Protein AF-0000000085097718 (afdb_homodimer)

Structure (mmCIF, N/CA/C/O backbone):
data_AF-0000000085097718-model_v1
#
loop_
_entity.id
_entity.type
_entity.pdbx_description
1 polymer GM25385
#
loop_
_atom_site.group_PDB
_atom_site.id
_atom_site.type_symbol
_atom_site.label_atom_id
_atom_site.label_alt_id
_atom_site.label_comp_id
_atom_site.label_asym_id
_atom_site.label_entity_id
_atom_site.label_seq_id
_atom_site.pdbx_PDB_ins_code
_atom_site.Cartn_x
_atom_site.Cartn_y
_atom_site.Cartn_z
_atom_site.occupancy
_atom_site.B_iso_or_equiv
_atom_site.auth_seq_id
_atom_site.auth_comp_id
_atom_site.auth_asym_id
_atom_site.auth_atom_id
_atom_site.pdbx_PDB_model_num
ATOM 1 N N . MET A 1 1 ? 45.688 14.438 -18.547 1 25.33 1 MET A N 1
ATOM 2 C CA . MET A 1 1 ? 45.688 15.523 -17.578 1 25.33 1 MET A CA 1
ATOM 3 C C . MET A 1 1 ? 45.031 16.781 -18.172 1 25.33 1 MET A C 1
ATOM 5 O O . MET A 1 1 ? 44.281 17.469 -17.5 1 25.33 1 MET A O 1
ATOM 9 N N . LYS A 1 2 ? 45.5 17.062 -19.484 1 39.47 2 LYS A N 1
ATOM 10 C CA . LYS A 1 2 ? 45 18.234 -20.203 1 39.47 2 LYS A CA 1
ATOM 11 C C . LYS A 1 2 ? 43.531 18.078 -20.594 1 39.47 2 LYS A C 1
ATOM 13 O O . LYS A 1 2 ? 42.781 19.047 -20.578 1 39.47 2 LYS A O 1
ATOM 18 N N . PHE A 1 3 ? 43.156 16.812 -20.875 1 28.47 3 PHE A N 1
ATOM 19 C CA . PHE A 1 3 ? 41.781 16.531 -21.266 1 28.47 3 PHE A CA 1
ATOM 20 C C . PHE A 1 3 ? 40.812 16.766 -20.109 1 28.47 3 PHE A C 1
ATOM 22 O O . PHE A 1 3 ? 39.75 17.344 -20.297 1 28.47 3 PHE A O 1
ATOM 29 N N . LEU A 1 4 ? 41.188 16.359 -18.906 1 31.3 4 LEU A N 1
ATOM 30 C CA . LEU A 1 4 ? 40.344 16.609 -17.75 1 31.3 4 LEU A CA 1
ATOM 31 C C . LEU A 1 4 ? 40.312 18.094 -17.406 1 31.3 4 LEU A C 1
ATOM 33 O O . LEU A 1 4 ? 39.312 18.609 -16.922 1 31.3 4 LEU A O 1
ATOM 37 N N . SER A 1 5 ? 41.469 18.781 -17.766 1 36.19 5 SER A N 1
ATOM 38 C CA . SER A 1 5 ? 41.531 20.219 -17.5 1 36.19 5 SER A CA 1
ATOM 39 C C . SER A 1 5 ? 40.562 20.984 -18.375 1 36.19 5 SER A C 1
ATOM 41 O O . SER A 1 5 ? 39.938 21.969 -17.938 1 36.19 5 SER A O 1
ATOM 43 N N . ASP A 1 6 ? 40.406 20.672 -19.641 1 37.72 6 ASP A N 1
ATOM 44 C CA . ASP A 1 6 ? 39.531 21.391 -20.578 1 37.72 6 ASP A CA 1
ATOM 45 C C . ASP A 1 6 ? 38.062 21.172 -20.219 1 37.72 6 ASP A C 1
ATOM 47 O O . ASP A 1 6 ? 37.25 22.094 -20.375 1 37.72 6 ASP A O 1
ATOM 51 N N . ILE A 1 7 ? 37.781 20.047 -19.672 1 35.06 7 ILE A N 1
ATOM 52 C CA . ILE A 1 7 ? 36.375 19.812 -19.266 1 35.06 7 ILE A CA 1
ATOM 53 C C . ILE A 1 7 ? 36.062 20.672 -18.047 1 35.06 7 ILE A C 1
ATOM 55 O O . ILE A 1 7 ? 34.969 21.266 -17.969 1 35.06 7 ILE A O 1
ATOM 59 N N . PHE A 1 8 ? 37.062 20.922 -17.219 1 36.62 8 PHE A N 1
ATOM 60 C CA . PHE A 1 8 ? 36.844 21.734 -16.031 1 36.62 8 PHE A CA 1
ATOM 61 C C . PHE A 1 8 ? 36.781 23.219 -16.391 1 36.62 8 PHE A C 1
ATOM 63 O O . PHE A 1 8 ? 36.062 23.984 -15.781 1 36.62 8 PHE A O 1
ATOM 70 N N . ARG A 1 9 ? 37.594 23.734 -17.391 1 38.09 9 ARG A N 1
ATOM 71 C CA . ARG A 1 9 ? 37.562 25.125 -17.781 1 38.09 9 ARG A CA 1
ATOM 72 C C . ARG A 1 9 ? 36.219 25.469 -18.453 1 38.09 9 ARG A C 1
ATOM 74 O O . ARG A 1 9 ? 35.719 26.594 -18.344 1 38.09 9 ARG A O 1
ATOM 81 N N . VAL A 1 10 ? 35.656 24.531 -19.25 1 34.03 10 VAL A N 1
ATOM 82 C CA . VAL A 1 10 ? 34.375 24.812 -19.875 1 34.03 10 VAL A CA 1
ATOM 83 C C . VAL A 1 10 ? 33.281 24.906 -18.797 1 34.03 10 VAL A C 1
ATOM 85 O O . VAL A 1 10 ? 32.312 25.656 -18.938 1 34.03 10 VAL A O 1
ATOM 88 N N . ALA A 1 11 ? 33.438 24.219 -17.703 1 32.81 11 ALA A N 1
ATOM 89 C CA . ALA A 1 11 ? 32.469 24.375 -16.609 1 32.81 11 ALA A CA 1
ATOM 90 C C . ALA A 1 11 ? 32.5 25.781 -16.031 1 32.81 11 ALA A C 1
ATOM 92 O O . ALA A 1 11 ? 31.5 26.312 -15.586 1 32.81 11 ALA A O 1
ATOM 93 N N . ASP A 1 12 ? 33.719 26.484 -16.047 1 31.8 12 ASP A N 1
ATOM 94 C CA . ASP A 1 12 ? 33.75 27.859 -15.555 1 31.8 12 ASP A CA 1
ATOM 95 C C . ASP A 1 12 ? 33.094 28.812 -16.531 1 31.8 12 ASP A C 1
ATOM 97 O O . ASP A 1 12 ? 32.5 29.828 -16.125 1 31.8 12 ASP A O 1
ATOM 101 N N . LEU A 1 13 ? 33.438 28.812 -17.875 1 29.84 13 LEU A N 1
ATOM 102 C CA . LEU A 1 13 ? 32.969 29.844 -18.797 1 29.84 13 LEU A CA 1
ATOM 103 C C . LEU A 1 13 ? 31.484 29.688 -19.094 1 29.84 13 LEU A C 1
ATOM 105 O O . LEU A 1 13 ? 30.859 30.625 -19.609 1 29.84 13 LEU A O 1
ATOM 109 N N . SER A 1 14 ? 30.969 28.531 -19.422 1 27.92 14 SER A N 1
ATOM 110 C CA . SER A 1 14 ? 29.578 28.5 -19.844 1 27.92 14 SER A CA 1
ATOM 111 C C . SER A 1 14 ? 28.625 28.828 -18.688 1 27.92 14 SER A C 1
ATOM 113 O O . SER A 1 14 ? 28.406 27.984 -17.812 1 27.92 14 SER A O 1
ATOM 115 N N . GLN A 1 15 ? 28.641 30.078 -18.234 1 26.91 15 GLN A N 1
ATOM 116 C CA . GLN A 1 15 ? 27.469 30.625 -17.578 1 26.91 15 GLN A CA 1
ATOM 117 C C . GLN A 1 15 ? 26.188 30.297 -18.375 1 26.91 15 GLN A C 1
ATOM 119 O O . GLN A 1 15 ? 25.781 31.047 -19.25 1 26.91 15 GLN A O 1
ATOM 124 N N . ILE A 1 16 ? 26.047 29.188 -19.047 1 26.2 16 ILE A N 1
ATOM 125 C CA . ILE A 1 16 ? 24.734 29 -19.656 1 26.2 16 ILE A CA 1
ATOM 126 C C . ILE A 1 16 ? 23.641 29.406 -18.656 1 26.2 16 ILE A C 1
ATOM 128 O O . ILE A 1 16 ? 23.469 28.766 -17.625 1 26.2 16 ILE A O 1
ATOM 132 N N . ASP A 1 17 ? 23.266 30.672 -18.609 1 25.14 17 ASP A N 1
ATOM 133 C CA . ASP A 1 17 ? 22.219 31.438 -17.953 1 25.14 17 ASP A CA 1
ATOM 134 C C . ASP A 1 17 ? 20.875 30.703 -18.047 1 25.14 17 ASP A C 1
ATOM 136 O O . ASP A 1 17 ? 20 30.891 -17.188 1 25.14 17 ASP A O 1
ATOM 140 N N . GLY A 1 18 ? 20.547 30.172 -19.359 1 25.64 18 GLY A N 1
ATOM 141 C CA . GLY A 1 18 ? 19.172 29.797 -19.594 1 25.64 18 GLY A CA 1
ATOM 142 C C . GLY A 1 18 ? 18.719 28.625 -18.719 1 25.64 18 GLY A C 1
ATOM 143 O O . GLY A 1 18 ? 17.531 28.422 -18.516 1 25.64 18 GLY A O 1
ATOM 144 N N . VAL A 1 19 ? 19.578 27.625 -18.609 1 25.95 19 VAL A N 1
ATOM 145 C CA . VAL A 1 19 ? 19.078 26.516 -17.812 1 25.95 19 VAL A CA 1
ATOM 146 C C . VAL A 1 19 ? 19.094 26.891 -16.328 1 25.95 19 VAL A C 1
ATOM 148 O O . VAL A 1 19 ? 18.859 26.047 -15.461 1 25.95 19 VAL A O 1
ATOM 151 N N . ARG A 1 20 ? 19.688 28.016 -15.922 1 29.84 20 ARG A N 1
ATOM 152 C CA . ARG A 1 20 ? 19.781 28.453 -14.531 1 29.84 20 ARG A CA 1
ATOM 153 C C . ARG A 1 20 ? 18.406 28.516 -13.883 1 29.84 20 ARG A C 1
ATOM 155 O O . ARG A 1 20 ? 18.25 28.188 -12.703 1 29.84 20 ARG A O 1
ATOM 162 N N . GLN A 1 21 ? 17.531 29.312 -14.625 1 27.55 21 GLN A N 1
ATOM 163 C CA . GLN A 1 21 ? 16.328 29.781 -13.961 1 27.55 21 GLN A CA 1
ATOM 164 C C . GLN A 1 21 ? 15.352 28.641 -13.711 1 27.55 21 GLN A C 1
ATOM 166 O O . GLN A 1 21 ? 14.328 28.812 -13.055 1 27.55 21 GLN A O 1
ATOM 171 N N . ALA A 1 22 ? 15.422 27.734 -14.625 1 25.94 22 ALA A N 1
ATOM 172 C CA . ALA A 1 22 ? 14.312 26.812 -14.406 1 25.94 22 ALA A CA 1
ATOM 173 C C . ALA A 1 22 ? 14.602 25.875 -13.227 1 25.94 22 ALA A C 1
ATOM 175 O O . ALA A 1 22 ? 15.125 24.781 -13.414 1 25.94 22 ALA A O 1
ATOM 176 N N . TRP A 1 23 ? 15.336 26.359 -12.266 1 26.67 23 TRP A N 1
ATOM 177 C CA . TRP A 1 23 ? 15.477 25.531 -11.078 1 26.67 23 TRP A CA 1
ATOM 178 C C . TRP A 1 23 ? 14.156 24.859 -10.719 1 26.67 23 TRP A C 1
ATOM 180 O O . TRP A 1 23 ? 13.109 25.516 -10.703 1 26.67 23 TRP A O 1
ATOM 190 N N . PRO A 1 24 ? 14.156 23.562 -10.984 1 29.48 24 PRO A N 1
ATOM 191 C CA . PRO A 1 24 ? 12.859 22.906 -10.82 1 29.48 24 PRO A CA 1
ATOM 192 C C . PRO A 1 24 ? 12.172 23.281 -9.508 1 29.48 24 PRO A C 1
ATOM 194 O O . PRO A 1 24 ? 12.734 23.078 -8.43 1 29.48 24 PRO A O 1
ATOM 197 N N . SER A 1 25 ? 11.594 24.469 -9.461 1 29.25 25 SER A N 1
ATOM 198 C CA . SER A 1 25 ? 10.711 24.875 -8.375 1 29.25 25 SER A CA 1
ATOM 199 C C . SER A 1 25 ? 10.039 23.672 -7.727 1 29.25 25 SER A C 1
ATOM 201 O O . SER A 1 25 ? 9.492 23.766 -6.625 1 29.25 25 SER A O 1
ATOM 203 N N . SER A 1 26 ? 10.016 22.594 -8.516 1 30.31 26 SER A N 1
ATOM 204 C CA . SER A 1 26 ? 9.078 21.547 -8.148 1 30.31 26 SER A CA 1
ATOM 205 C C . SER A 1 26 ? 9.57 20.766 -6.93 1 30.31 26 SER A C 1
ATOM 207 O O . SER A 1 26 ? 8.773 20.109 -6.238 1 30.31 26 SER A O 1
ATOM 209 N N . HIS A 1 27 ? 10.93 20.562 -6.793 1 29.7 27 HIS A N 1
ATOM 210 C CA . HIS A 1 27 ? 11.359 19.625 -5.77 1 29.7 27 HIS A CA 1
ATOM 211 C C . HIS A 1 27 ? 11.484 20.297 -4.406 1 29.7 27 HIS A C 1
ATOM 213 O O . HIS A 1 27 ? 12.008 19.703 -3.463 1 29.7 27 HIS A O 1
ATOM 219 N N . GLN A 1 28 ? 11.328 21.562 -4.359 1 31 28 GLN A N 1
ATOM 220 C CA . GLN A 1 28 ? 11.398 22.188 -3.045 1 31 28 GLN A CA 1
ATOM 221 C C . GLN A 1 28 ? 10.562 21.438 -2.023 1 31 28 GLN A C 1
ATOM 223 O O . GLN A 1 28 ? 10.828 21.484 -0.822 1 31 28 GLN A O 1
ATOM 228 N N . SER A 1 29 ? 9.477 20.828 -2.592 1 34.56 29 SER A N 1
ATOM 229 C CA . SER A 1 29 ? 8.43 20.344 -1.701 1 34.56 29 SER A CA 1
ATOM 230 C C . SER A 1 29 ? 8.773 18.953 -1.164 1 34.56 29 SER A C 1
ATOM 232 O O . SER A 1 29 ? 7.992 18.359 -0.422 1 34.56 29 SER A O 1
ATOM 234 N N . SER A 1 30 ? 9.938 18.5 -1.529 1 34.66 30 SER A N 1
ATOM 235 C CA . SER A 1 30 ? 10.188 17.109 -1.167 1 34.66 30 SER A CA 1
ATOM 236 C C . SER A 1 30 ? 10.562 16.969 0.308 1 34.66 30 SER A C 1
ATOM 238 O O . SER A 1 30 ? 10.797 15.867 0.799 1 34.66 30 SER A O 1
ATOM 240 N N . ILE A 1 31 ? 11.109 18.047 0.941 1 36 31 ILE A N 1
ATOM 241 C CA . ILE A 1 31 ? 11.531 17.891 2.33 1 36 31 ILE A CA 1
ATOM 242 C C . ILE A 1 31 ? 10.297 17.766 3.229 1 36 31 ILE A C 1
ATOM 244 O O . ILE A 1 31 ? 9.398 18.609 3.176 1 36 31 ILE A O 1
ATOM 248 N N . PRO A 1 32 ? 10.297 16.781 3.842 1 39.44 32 PRO A N 1
ATOM 249 C CA . PRO A 1 32 ? 9.195 16.719 4.805 1 39.44 32 PRO A CA 1
ATOM 250 C C . PRO A 1 32 ? 9.094 17.984 5.668 1 39.44 32 PRO A C 1
ATOM 252 O O . PRO A 1 32 ? 10.117 18.547 6.055 1 39.44 32 PRO A O 1
ATOM 255 N N . ARG A 1 33 ? 8.047 18.719 5.691 1 38.16 33 ARG A N 1
ATOM 256 C CA . ARG A 1 33 ? 7.793 20.016 6.301 1 38.16 33 ARG A CA 1
ATOM 257 C C . ARG A 1 33 ? 8.391 20.094 7.703 1 38.16 33 ARG A C 1
ATOM 259 O O . ARG A 1 33 ? 8.719 21.188 8.188 1 38.16 33 ARG A O 1
ATOM 266 N N . ARG A 1 34 ? 8.516 18.969 8.336 1 36.47 34 ARG A N 1
ATOM 267 C CA . ARG A 1 34 ? 9.039 19.047 9.695 1 36.47 34 ARG A CA 1
ATOM 268 C C . ARG A 1 34 ? 10.5 19.469 9.695 1 36.47 34 ARG A C 1
ATOM 270 O O . ARG A 1 34 ? 11.047 19.859 10.727 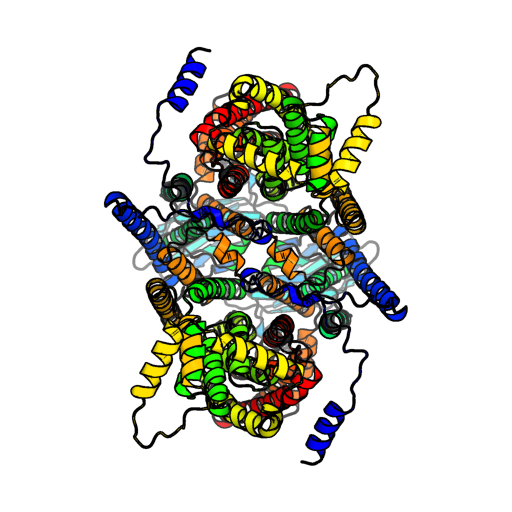1 36.47 34 ARG A O 1
ATOM 277 N N . LEU A 1 35 ? 11.102 19.109 8.633 1 37.56 35 LEU A N 1
ATOM 278 C CA . LEU A 1 35 ? 12.523 19.422 8.648 1 37.56 35 LEU A CA 1
ATOM 279 C C . LEU A 1 35 ? 12.773 20.844 8.125 1 37.56 35 LEU A C 1
ATOM 281 O O . LEU A 1 35 ? 13.922 21.25 7.977 1 37.56 35 LEU A O 1
ATOM 285 N N . ARG A 1 36 ? 11.664 21.516 7.785 1 40.03 36 ARG A N 1
ATOM 286 C CA . ARG A 1 36 ? 11.852 22.906 7.391 1 40.03 36 ARG A CA 1
ATOM 287 C C . ARG A 1 36 ? 12.023 23.812 8.617 1 40.03 36 ARG A C 1
ATOM 289 O O . ARG A 1 36 ? 11.273 23.688 9.586 1 40.03 36 ARG A O 1
ATOM 296 N N . MET A 1 37 ? 13.156 24.297 8.906 1 33.91 37 MET A N 1
ATOM 297 C CA . MET A 1 37 ? 13.414 25.219 10.008 1 33.91 37 MET A CA 1
ATOM 298 C C . MET A 1 37 ? 12.375 26.328 10.047 1 33.91 37 MET A C 1
ATOM 300 O O . MET A 1 37 ? 12.031 26.906 9.008 1 33.91 37 MET A O 1
ATOM 304 N N . PRO A 1 38 ? 11.594 26.406 11.18 1 34.44 38 PRO A N 1
ATOM 305 C CA . PRO A 1 38 ? 10.531 27.406 11.328 1 34.44 38 PRO A CA 1
ATOM 306 C C . PRO A 1 38 ? 10.93 28.781 10.812 1 34.44 38 PRO A C 1
ATOM 308 O O . PRO A 1 38 ? 10.086 29.547 10.328 1 34.44 38 PRO A O 1
ATOM 311 N N . GLU A 1 39 ? 12.102 29.359 11.328 1 35.09 39 GLU A N 1
ATOM 312 C CA . GLU A 1 39 ? 12.406 30.797 11.344 1 35.09 39 GLU A CA 1
ATOM 313 C C . GLU A 1 39 ? 12.758 31.297 9.953 1 35.09 39 GLU A C 1
ATOM 315 O O . GLU A 1 39 ? 13.133 32.469 9.781 1 35.09 39 GLU A O 1
ATOM 320 N N . GLN A 1 40 ? 13.242 30.469 9.141 1 33.09 40 GLN A N 1
ATOM 321 C CA . GLN A 1 40 ? 13.766 31.266 8.023 1 33.09 40 GLN A CA 1
ATOM 322 C C . GLN A 1 40 ? 12.633 31.844 7.188 1 33.09 40 GLN A C 1
ATOM 324 O O . GLN A 1 40 ? 11.688 31.141 6.828 1 33.09 40 GLN A O 1
ATOM 329 N N . PRO A 1 41 ? 12.461 33.188 7.312 1 32.22 41 PRO A N 1
ATOM 330 C CA . PRO A 1 41 ? 11.547 33.875 6.387 1 32.22 41 PRO A CA 1
ATOM 331 C C . PRO A 1 41 ? 11.492 33.188 5.016 1 32.22 41 PRO A C 1
ATOM 333 O O . PRO A 1 41 ? 12.484 32.594 4.578 1 32.22 41 PRO A O 1
ATOM 336 N N . GLU A 1 42 ? 10.406 32.594 4.727 1 35.22 42 GLU A N 1
ATOM 337 C CA . GLU A 1 42 ? 10.312 32.188 3.334 1 35.22 42 GLU A CA 1
ATOM 338 C C . GLU A 1 42 ? 11.156 33.094 2.432 1 35.22 42 GLU A C 1
ATOM 340 O O . GLU A 1 42 ? 11.062 34.312 2.504 1 35.22 42 GLU A O 1
ATOM 345 N N . PRO A 1 43 ? 12.375 32.75 2.184 1 30.56 43 PRO A N 1
ATOM 346 C CA . PRO A 1 43 ? 12.984 33.719 1.267 1 30.56 43 PRO A CA 1
ATOM 347 C C . PRO A 1 43 ? 11.977 34.312 0.29 1 30.56 43 PRO A C 1
ATOM 349 O O . PRO A 1 43 ? 11.117 33.594 -0.23 1 30.56 43 PRO A O 1
ATOM 352 N N . ASN A 1 44 ? 11.492 35.562 0.639 1 28.94 44 ASN A N 1
ATOM 353 C CA . ASN A 1 44 ? 10.844 36.344 -0.396 1 28.94 44 ASN A CA 1
ATOM 354 C C . ASN A 1 44 ? 11.445 36.094 -1.771 1 28.94 44 ASN A C 1
ATOM 356 O O . ASN A 1 44 ? 12.422 36.75 -2.158 1 28.94 44 ASN A O 1
ATOM 360 N N . TYR A 1 45 ? 11.672 34.875 -2.08 1 30.39 45 TYR A N 1
ATOM 361 C CA . TYR A 1 45 ? 12.062 34.844 -3.486 1 30.39 45 TYR A CA 1
ATOM 362 C C . TYR A 1 45 ? 11.25 35.875 -4.297 1 30.39 45 TYR A C 1
ATOM 364 O O . TYR A 1 45 ? 10.016 35.875 -4.23 1 30.39 45 TYR A O 1
ATOM 372 N N . LEU A 1 46 ? 11.711 37.062 -4.375 1 29.33 46 LEU A N 1
ATOM 373 C CA . LEU A 1 46 ? 11.266 37.969 -5.434 1 29.33 46 LEU A CA 1
ATOM 374 C C . LEU A 1 46 ? 10.75 37.188 -6.637 1 29.33 46 LEU A C 1
ATOM 376 O O . LEU A 1 46 ? 11.477 36.344 -7.195 1 29.33 46 LEU A O 1
ATOM 380 N N . ASP A 1 47 ? 9.547 36.75 -6.625 1 32.84 47 ASP A N 1
ATOM 381 C CA . ASP A 1 47 ? 8.914 36.438 -7.898 1 32.84 47 ASP A CA 1
ATOM 382 C C . ASP A 1 47 ? 9.555 37.219 -9.047 1 32.84 47 ASP A C 1
ATOM 384 O O . ASP A 1 47 ? 9.32 38.406 -9.18 1 32.84 47 ASP A O 1
ATOM 388 N N . GLU A 1 48 ? 10.836 37.156 -9.219 1 33.09 48 GLU A N 1
ATOM 389 C CA . GLU A 1 48 ? 11.133 37.781 -10.5 1 33.09 48 GLU A CA 1
ATOM 390 C C . GLU A 1 48 ? 9.984 37.594 -11.492 1 33.09 48 GLU A C 1
ATOM 392 O O . GLU A 1 48 ? 9.383 36.5 -11.547 1 33.09 48 GLU A O 1
ATOM 397 N N . PRO A 1 49 ? 9.328 38.594 -11.805 1 36.75 49 PRO A N 1
ATOM 398 C CA . PRO A 1 49 ? 8.305 38.438 -12.844 1 36.75 49 PRO A CA 1
ATOM 399 C C . PRO A 1 49 ? 8.664 37.375 -13.883 1 36.75 49 PRO A C 1
ATOM 401 O O . PRO A 1 49 ? 9.773 37.406 -14.43 1 36.75 49 PRO A O 1
ATOM 404 N N . GLU A 1 50 ? 8.344 36.125 -13.641 1 43.31 50 GLU A N 1
ATOM 405 C CA . GLU A 1 50 ? 8.492 35.156 -14.734 1 43.31 50 GLU A CA 1
ATOM 406 C C . GLU A 1 50 ? 8.312 35.844 -16.094 1 43.31 50 GLU A C 1
ATOM 408 O O . GLU A 1 50 ? 7.219 36.312 -16.406 1 43.31 50 GLU A O 1
ATOM 413 N N . THR A 1 51 ? 9.141 36.656 -16.469 1 44.5 51 THR A N 1
ATOM 414 C CA . THR A 1 51 ? 9.016 37.031 -17.875 1 44.5 51 THR A CA 1
ATOM 415 C C . THR A 1 51 ? 8.469 35.844 -18.672 1 44.5 51 THR A C 1
ATOM 417 O O . THR A 1 51 ? 9.047 34.75 -18.672 1 44.5 51 THR A O 1
ATOM 420 N N . ILE A 1 52 ? 7.23 35.781 -18.75 1 52.81 52 ILE A N 1
ATOM 421 C CA . ILE A 1 52 ? 6.547 34.812 -19.609 1 52.81 52 ILE A CA 1
ATOM 422 C C . ILE A 1 52 ? 7.27 34.719 -20.953 1 52.81 52 ILE A C 1
ATOM 424 O O . ILE A 1 52 ? 7.188 35.656 -21.766 1 52.81 52 ILE A O 1
ATOM 428 N N . SER A 1 53 ? 8.516 34.219 -20.875 1 66.75 53 SER A N 1
ATOM 429 C CA . SER A 1 53 ? 9.07 33.938 -22.203 1 66.75 53 SER A CA 1
ATOM 430 C C . SER A 1 53 ? 8.156 33 -23 1 66.75 53 SER A C 1
ATOM 432 O O . SER A 1 53 ? 7.562 32.062 -22.438 1 66.75 53 SER A O 1
ATOM 434 N N . VAL A 1 54 ? 7.543 33.469 -24.062 1 70.19 54 VAL A N 1
ATOM 435 C CA . VAL A 1 54 ? 6.711 32.75 -25.016 1 70.19 54 VAL A CA 1
ATOM 436 C C . VAL A 1 54 ? 7.195 31.312 -25.156 1 70.19 54 VAL A C 1
ATOM 438 O O . VAL A 1 54 ? 6.391 30.375 -25.234 1 70.19 54 VAL A O 1
ATOM 441 N N . GLY A 1 55 ? 8.516 31.203 -25.078 1 69.44 55 GLY A N 1
ATOM 442 C CA . GLY A 1 55 ? 9.062 29.859 -25.172 1 69.44 55 GLY A CA 1
ATOM 443 C C . GLY A 1 55 ? 8.711 28.969 -24 1 69.44 55 GLY A C 1
ATOM 444 O O . GLY A 1 55 ? 8.352 27.812 -24.172 1 69.44 55 GLY A O 1
ATOM 445 N N . ARG A 1 56 ? 8.758 29.516 -22.844 1 76.56 56 ARG A N 1
ATOM 446 C CA . ARG A 1 56 ? 8.414 28.75 -21.641 1 76.56 56 ARG A CA 1
ATOM 447 C C . ARG A 1 56 ? 6.926 28.422 -21.625 1 76.56 56 ARG A C 1
ATOM 449 O O . ARG A 1 56 ? 6.535 27.328 -21.188 1 76.56 56 ARG A O 1
ATOM 456 N N . PHE A 1 57 ? 6.199 29.312 -22.078 1 78.69 57 PHE A N 1
ATOM 457 C CA . PHE A 1 57 ? 4.762 29.094 -22.125 1 78.69 57 PHE A CA 1
ATOM 458 C C . PHE A 1 57 ? 4.414 27.984 -23.109 1 78.69 57 PHE A C 1
ATOM 460 O O . PHE A 1 57 ? 3.611 27.094 -22.812 1 78.69 57 PHE A O 1
ATOM 467 N N . ILE A 1 58 ? 5.086 28.016 -24.312 1 80.12 58 ILE A N 1
ATOM 468 C CA . ILE A 1 58 ? 4.852 26.984 -25.312 1 80.12 58 ILE A CA 1
ATOM 469 C C . ILE A 1 58 ? 5.301 25.625 -24.797 1 80.12 58 ILE A C 1
ATOM 471 O O . ILE A 1 58 ? 4.609 24.625 -24.984 1 80.12 58 ILE A O 1
ATOM 475 N N . PHE A 1 59 ? 6.348 25.609 -24.078 1 81.81 59 PHE A N 1
ATOM 476 C CA . PHE A 1 59 ? 6.844 24.359 -23.516 1 81.81 59 PHE A CA 1
ATOM 477 C C . PHE A 1 59 ? 5.875 23.812 -22.484 1 81.81 59 PHE A C 1
ATOM 479 O O . PHE A 1 59 ? 5.648 22.594 -22.422 1 81.81 59 PHE A O 1
ATOM 486 N N . LYS A 1 60 ? 5.344 24.688 -21.797 1 82.25 60 LYS A N 1
ATOM 487 C CA . LYS A 1 60 ? 4.375 24.266 -20.781 1 82.25 60 LYS A CA 1
ATOM 488 C C . LYS A 1 60 ? 3.129 23.688 -21.438 1 82.25 60 LYS A C 1
ATOM 490 O O . LYS A 1 60 ? 2.598 22.672 -20.969 1 82.25 60 LYS A O 1
ATOM 495 N N . ILE A 1 61 ? 2.732 24.25 -22.5 1 85 61 ILE A N 1
ATOM 496 C CA . ILE A 1 61 ? 1.539 23.766 -23.188 1 85 61 ILE A CA 1
ATOM 497 C C . ILE A 1 61 ? 1.826 22.422 -23.844 1 85 61 ILE A C 1
ATOM 499 O O . ILE A 1 61 ? 0.99 21.516 -23.812 1 85 61 ILE A O 1
ATOM 503 N N . ILE A 1 62 ? 2.984 22.344 -24.328 1 85.75 62 ILE A N 1
ATOM 504 C CA . ILE A 1 62 ? 3.365 21.094 -24.984 1 85.75 62 ILE A CA 1
ATOM 505 C C . ILE A 1 62 ? 3.488 19.984 -23.938 1 85.75 62 ILE A C 1
ATOM 507 O O . ILE A 1 62 ? 3.061 18.844 -24.172 1 85.75 62 ILE A O 1
ATOM 511 N N . LYS A 1 63 ? 4.039 20.359 -22.891 1 87.69 63 LYS A N 1
ATOM 512 C CA . LYS A 1 63 ? 4.199 19.391 -21.812 1 87.69 63 LYS A CA 1
ATOM 513 C C . LYS A 1 63 ? 2.848 18.875 -21.328 1 87.69 63 LYS A C 1
ATOM 515 O O . LYS A 1 63 ? 2.641 17.656 -21.234 1 87.69 63 LYS A O 1
ATOM 520 N N . ILE A 1 64 ? 1.971 19.75 -21.078 1 89.69 64 ILE A N 1
ATOM 521 C CA . ILE A 1 64 ? 0.647 19.375 -20.578 1 89.69 64 ILE A CA 1
ATOM 522 C C . ILE A 1 64 ? -0.108 18.609 -21.672 1 89.69 64 ILE A C 1
ATOM 524 O O . ILE A 1 64 ? -0.786 17.625 -21.391 1 89.69 64 ILE A O 1
ATOM 528 N N . GLY A 1 65 ? 0.055 19.062 -22.875 1 91 65 GLY A N 1
ATOM 529 C CA . GLY A 1 65 ? -0.582 18.375 -23.984 1 91 65 GLY A CA 1
ATOM 530 C C . GLY A 1 65 ? -0.104 16.953 -24.172 1 91 65 GLY A C 1
ATOM 531 O O . GLY A 1 65 ? -0.908 16.047 -24.406 1 91 65 GLY A O 1
ATOM 532 N N . ALA A 1 66 ? 1.153 16.781 -24.031 1 91.19 66 ALA A N 1
ATOM 533 C CA . ALA A 1 66 ? 1.722 15.445 -24.172 1 91.19 66 ALA A CA 1
ATOM 534 C C . ALA A 1 66 ? 1.233 14.523 -23.062 1 91.19 66 ALA A C 1
ATOM 536 O O . ALA A 1 66 ? 0.891 13.367 -23.312 1 91.19 66 ALA A O 1
ATOM 537 N N . LEU A 1 67 ? 1.227 14.984 -21.859 1 93.75 67 LEU A N 1
ATOM 538 C CA . LEU A 1 67 ? 0.771 14.188 -20.719 1 93.75 67 LEU A CA 1
ATOM 539 C C . LEU A 1 67 ? -0.714 13.859 -20.844 1 93.75 67 LEU A C 1
ATOM 541 O O . LEU A 1 67 ? -1.142 12.75 -20.516 1 93.75 67 LEU A O 1
ATOM 545 N N . LEU A 1 68 ? -1.476 14.844 -21.344 1 95.19 68 LEU A N 1
ATOM 546 C CA . LEU A 1 68 ? -2.906 14.625 -21.516 1 95.19 68 LEU A CA 1
ATOM 547 C C . LEU A 1 68 ? -3.168 13.609 -22.625 1 95.19 68 LEU A C 1
ATOM 549 O O . LEU A 1 68 ? -4.133 12.844 -22.562 1 95.19 68 LEU A O 1
ATOM 553 N N . LEU A 1 69 ? -2.334 13.625 -23.609 1 95.56 69 LEU A N 1
ATOM 554 C CA . LEU A 1 69 ? -2.482 12.656 -24.688 1 95.56 69 LEU A CA 1
ATOM 555 C C . LEU A 1 69 ? -2.215 11.242 -24.188 1 95.56 69 LEU A C 1
ATOM 557 O O . LEU A 1 69 ? -2.932 10.305 -24.547 1 95.56 69 LEU A O 1
ATOM 561 N N . ILE A 1 70 ? -1.181 11.078 -23.391 1 95.69 70 ILE A N 1
ATOM 562 C CA . ILE A 1 70 ? -0.877 9.781 -22.797 1 95.69 70 ILE A CA 1
ATOM 563 C C . ILE A 1 70 ? -2.029 9.344 -21.891 1 95.69 70 ILE A C 1
ATOM 565 O O . ILE A 1 70 ? -2.486 8.203 -21.969 1 95.69 70 ILE A O 1
ATOM 569 N N . TRP A 1 71 ? -2.5 10.281 -21.109 1 96.69 71 TRP A N 1
ATOM 570 C CA . TRP A 1 71 ? -3.613 10.016 -20.203 1 96.69 71 TRP A CA 1
ATOM 571 C C . TRP A 1 71 ? -4.863 9.609 -20.969 1 96.69 71 TRP A C 1
ATOM 573 O O . TRP A 1 71 ? -5.566 8.68 -20.578 1 96.69 71 TRP A O 1
ATOM 583 N N . ALA A 1 72 ? -5.148 10.344 -22.047 1 97.19 72 ALA A N 1
ATOM 584 C CA . ALA A 1 72 ? -6.324 10.047 -22.859 1 97.19 72 ALA A CA 1
ATOM 585 C C . ALA A 1 72 ? -6.23 8.656 -23.484 1 97.19 72 ALA A C 1
ATOM 587 O O . ALA A 1 72 ? -7.234 7.941 -23.562 1 97.19 72 ALA A O 1
ATOM 588 N N . PHE A 1 73 ? -5.082 8.281 -23.906 1 96.69 73 PHE A N 1
ATOM 589 C CA . PHE A 1 73 ? -4.871 6.973 -24.5 1 96.69 73 PHE A CA 1
ATOM 590 C C . PHE A 1 73 ? -5.195 5.863 -23.516 1 96.69 73 PHE A C 1
ATOM 592 O O . PHE A 1 73 ? -6.031 5 -23.797 1 96.69 73 PHE A O 1
ATOM 599 N N . PHE A 1 74 ? -4.52 5.871 -22.297 1 96.19 74 PHE A N 1
ATOM 600 C CA . PHE A 1 74 ? -4.73 4.734 -21.406 1 96.19 74 PHE A CA 1
ATOM 601 C C . PHE A 1 74 ? -6.109 4.797 -20.766 1 96.19 74 PHE A C 1
ATOM 603 O O . PHE A 1 74 ? -6.668 3.766 -20.391 1 96.19 74 PHE A O 1
ATOM 610 N N . THR A 1 75 ? -6.68 5.984 -20.578 1 95.75 75 THR A N 1
ATOM 611 C CA . THR A 1 75 ? -8.031 6.078 -20.031 1 95.75 75 THR A CA 1
ATOM 612 C C . THR A 1 75 ? -9.047 5.5 -21 1 95.75 75 THR A C 1
ATOM 614 O O . THR A 1 75 ? -9.938 4.746 -20.609 1 95.75 75 THR A O 1
ATOM 617 N N . TYR A 1 76 ? -8.891 5.82 -22.234 1 95.5 76 TYR A N 1
ATOM 618 C CA . TYR A 1 76 ? -9.812 5.309 -23.25 1 95.5 76 TYR A CA 1
ATOM 619 C C . TYR A 1 76 ? -9.766 3.785 -23.312 1 95.5 76 TYR A C 1
ATOM 621 O O . TYR A 1 76 ? -10.812 3.129 -23.297 1 95.5 76 TYR A O 1
ATOM 629 N N . ILE A 1 77 ? -8.648 3.184 -23.297 1 95.12 77 ILE A N 1
ATOM 630 C CA . ILE A 1 77 ? -8.469 1.742 -23.438 1 95.12 77 ILE A CA 1
ATOM 631 C C . ILE A 1 77 ? -8.969 1.033 -22.188 1 95.12 77 ILE A C 1
ATOM 633 O O . ILE A 1 77 ? -9.688 0.032 -22.281 1 95.12 77 ILE A O 1
ATOM 637 N N . LEU A 1 78 ? -8.641 1.507 -21.016 1 94.25 78 LEU A N 1
ATOM 638 C CA . LEU A 1 78 ? -8.93 0.82 -19.766 1 94.25 78 LEU A CA 1
ATOM 639 C C . LEU A 1 78 ? -10.406 0.956 -19.406 1 94.25 78 LEU A C 1
ATOM 641 O O . LEU A 1 78 ? -10.977 0.077 -18.75 1 94.25 78 LEU A O 1
ATOM 645 N N . VAL A 1 79 ? -11.055 2.076 -19.812 1 92.19 79 VAL A N 1
ATOM 646 C CA . VAL A 1 79 ? -12.477 2.277 -19.516 1 92.19 79 VAL A CA 1
ATOM 647 C C . VAL A 1 79 ? -13.32 1.441 -20.484 1 92.19 79 VAL A C 1
ATOM 649 O O . VAL A 1 79 ? -14.359 0.911 -20.094 1 92.19 79 VAL A O 1
ATOM 652 N N . ARG A 1 80 ? -12.844 1.229 -21.625 1 90.81 80 ARG A N 1
ATOM 653 C CA . ARG A 1 80 ? -13.617 0.56 -22.672 1 90.81 80 ARG A CA 1
ATOM 654 C C . ARG A 1 80 ? -13.523 -0.956 -22.531 1 90.81 80 ARG A C 1
ATOM 656 O O . ARG A 1 80 ? -14.492 -1.67 -22.812 1 90.81 80 ARG A O 1
ATOM 663 N N . ASN A 1 81 ? -12.391 -1.477 -22.078 1 89.94 81 ASN A N 1
ATOM 664 C CA . ASN A 1 81 ? -12.156 -2.914 -22.125 1 89.94 81 ASN A CA 1
ATOM 665 C C . ASN A 1 81 ? -12.188 -3.525 -20.719 1 89.94 81 ASN A C 1
ATOM 667 O O . ASN A 1 81 ? -11.523 -3.029 -19.812 1 89.94 81 ASN A O 1
ATOM 671 N N . ALA A 1 82 ? -12.961 -4.598 -20.594 1 86.81 82 ALA A N 1
ATOM 672 C CA . ALA A 1 82 ? -13.008 -5.348 -19.344 1 86.81 82 ALA A CA 1
ATOM 673 C C . ALA A 1 82 ? -12.227 -6.652 -19.453 1 86.81 82 ALA A C 1
ATOM 675 O O . ALA A 1 82 ? -11.844 -7.062 -20.547 1 86.81 82 ALA A O 1
ATOM 676 N N . THR A 1 83 ? -11.914 -7.191 -18.359 1 87.25 83 THR A N 1
ATOM 677 C CA . THR A 1 83 ? -11.219 -8.469 -18.312 1 87.25 83 THR A CA 1
ATOM 678 C C . THR A 1 83 ? -12.148 -9.609 -18.734 1 87.25 83 THR A C 1
ATOM 680 O O . THR A 1 83 ? -13.297 -9.672 -18.297 1 87.25 83 THR A O 1
ATOM 683 N N . THR A 1 84 ? -11.594 -10.453 -19.609 1 83.62 84 THR A N 1
ATOM 684 C CA . THR A 1 84 ? -12.305 -11.672 -19.984 1 83.62 84 THR A CA 1
ATOM 685 C C . THR A 1 84 ? -11.703 -12.883 -19.281 1 83.62 84 THR A C 1
ATOM 687 O O . THR A 1 84 ? -10.5 -13.133 -19.391 1 83.62 84 THR A O 1
ATOM 690 N N . PRO A 1 85 ? -12.461 -13.562 -18.594 1 82.31 85 PRO A N 1
ATOM 691 C CA . PRO A 1 85 ? -11.906 -14.711 -17.875 1 82.31 85 PRO A CA 1
ATOM 692 C C . PRO A 1 85 ? -11.391 -15.797 -18.812 1 82.31 85 PRO A C 1
ATOM 694 O O . PRO A 1 85 ? -11.984 -16.047 -19.875 1 82.31 85 PRO A O 1
ATOM 697 N N . ASP A 1 86 ? -10.336 -16.375 -18.406 1 84.94 86 ASP A N 1
ATOM 698 C CA . ASP A 1 86 ? -9.805 -17.5 -19.156 1 84.94 86 ASP A CA 1
ATOM 699 C C . ASP A 1 86 ? -10.641 -18.766 -18.922 1 84.94 86 ASP A C 1
ATOM 701 O O . ASP A 1 86 ? -11.281 -18.891 -17.875 1 84.94 86 ASP A O 1
ATOM 705 N N . LEU A 1 87 ? -10.609 -19.609 -19.953 1 85.06 87 LEU A N 1
ATOM 706 C CA . LEU A 1 87 ? -11.312 -20.875 -19.812 1 85.06 87 LEU A CA 1
ATOM 707 C C . LEU A 1 87 ? -10.398 -21.953 -19.25 1 85.06 87 LEU A C 1
ATOM 709 O O . LEU A 1 87 ? -9.352 -22.25 -19.828 1 85.06 87 LEU A O 1
ATOM 713 N N . THR A 1 88 ? -10.703 -22.391 -18.094 1 86.31 88 THR A N 1
ATOM 714 C CA . THR A 1 88 ? -9.906 -23.438 -17.453 1 86.31 88 THR A CA 1
ATOM 715 C C . THR A 1 88 ? -10.68 -24.75 -17.391 1 86.31 88 THR A C 1
ATOM 717 O O . THR A 1 88 ? -11.859 -24.766 -17.047 1 86.31 88 THR A O 1
ATOM 720 N N . SER A 1 89 ? -10.062 -25.859 -17.875 1 86.38 89 SER A N 1
ATOM 721 C CA . SER A 1 89 ? -10.664 -27.188 -17.828 1 86.38 89 SER A CA 1
ATOM 722 C C . SER A 1 89 ? -9.609 -28.266 -17.656 1 86.38 89 SER A C 1
ATOM 724 O O . SER A 1 89 ? -8.43 -28.047 -17.953 1 86.38 89 SER A O 1
ATOM 726 N N . VAL A 1 90 ? -10.031 -29.281 -17.047 1 87.19 90 VAL A N 1
ATOM 727 C CA . VAL A 1 90 ? -9.164 -30.453 -16.969 1 87.19 90 VAL A CA 1
ATOM 728 C C . VAL A 1 90 ? -9.484 -31.406 -18.141 1 87.19 90 VAL A C 1
ATOM 730 O O . VAL A 1 90 ? -10.641 -31.75 -18.359 1 87.19 90 VAL A O 1
ATOM 733 N N . VAL A 1 91 ? -8.43 -31.766 -18.875 1 86.75 91 VAL A N 1
ATOM 734 C CA . VAL A 1 91 ? -8.625 -32.625 -20.031 1 86.75 91 VAL A CA 1
ATOM 735 C C . VAL A 1 91 ? -7.922 -33.969 -19.812 1 86.75 91 VAL A C 1
ATOM 737 O O . VAL A 1 91 ? -6.793 -34 -19.312 1 86.75 91 VAL A O 1
ATOM 740 N N . THR A 1 92 ? -8.641 -35 -20.125 1 86.12 92 THR A N 1
ATOM 741 C CA . THR A 1 92 ? -8.062 -36.344 -20.078 1 86.12 92 THR A CA 1
ATOM 742 C C . THR A 1 92 ? -7.992 -36.938 -21.484 1 86.12 92 THR A C 1
ATOM 744 O O . THR A 1 92 ? -8.992 -36.969 -22.203 1 86.12 92 THR A O 1
ATOM 747 N N . VAL A 1 93 ? -6.793 -37.375 -21.781 1 87.81 93 VAL A N 1
ATOM 748 C CA . VAL A 1 93 ? -6.586 -38 -23.078 1 87.81 93 VAL A CA 1
ATOM 749 C C . VAL A 1 93 ? -6.188 -39.469 -22.891 1 87.81 93 VAL A C 1
ATOM 751 O O . VAL A 1 93 ? -5.172 -39.781 -22.25 1 87.81 93 VAL A O 1
ATOM 754 N N . LEU A 1 94 ? -7.016 -40.375 -23.453 1 87.5 94 LEU A N 1
ATOM 755 C CA . LEU A 1 94 ? -6.734 -41.812 -23.375 1 87.5 94 LEU A CA 1
ATOM 756 C C . LEU A 1 94 ? -5.637 -42.219 -24.359 1 87.5 94 LEU A C 1
ATOM 758 O O . LEU A 1 94 ? -5.324 -41.469 -25.281 1 87.5 94 LEU A O 1
ATOM 762 N N . PRO A 1 95 ? -5.039 -43.375 -24.078 1 87.56 95 PRO A N 1
ATOM 763 C CA . PRO A 1 95 ? -3.963 -43.812 -24.969 1 87.56 95 PRO A CA 1
ATOM 764 C C . PRO A 1 95 ? -4.414 -43.938 -26.422 1 87.56 95 PRO A C 1
ATOM 766 O O . PRO A 1 95 ? -5.449 -44.531 -26.703 1 87.56 95 PRO A O 1
ATOM 769 N N . ASN A 1 96 ? -3.736 -43.312 -27.312 1 85 96 ASN A N 1
ATOM 770 C CA . ASN A 1 96 ? -3.926 -43.344 -28.766 1 85 96 ASN A CA 1
ATOM 771 C C . ASN A 1 96 ? -5.285 -42.781 -29.156 1 85 96 ASN A C 1
ATOM 773 O O . ASN A 1 96 ? -5.914 -43.281 -30.094 1 85 96 ASN A O 1
ATOM 777 N N . GLU A 1 97 ? -5.75 -41.875 -28.344 1 88.5 97 GLU A N 1
ATOM 778 C CA . GLU A 1 97 ? -7.008 -41.188 -28.656 1 88.5 97 GLU A CA 1
ATOM 779 C C . GLU A 1 97 ? -6.781 -39.719 -28.938 1 88.5 97 GLU A C 1
ATOM 781 O O . GLU A 1 97 ? -5.746 -39.156 -28.578 1 88.5 97 GLU A O 1
ATOM 786 N N . THR A 1 98 ? -7.738 -39.188 -29.703 1 90.12 98 THR A N 1
ATOM 787 C CA . THR A 1 98 ? -7.742 -37.75 -29.969 1 90.12 98 THR A CA 1
ATOM 788 C C . THR A 1 98 ? -8.969 -37.094 -29.344 1 90.12 98 THR A C 1
ATOM 790 O O . THR A 1 98 ? -10.102 -37.5 -29.594 1 90.12 98 THR A O 1
ATOM 793 N N . VAL A 1 99 ? -8.688 -36.156 -28.484 1 90.5 99 VAL A N 1
ATOM 794 C CA . VAL A 1 99 ? -9.773 -35.438 -27.844 1 90.5 99 VAL A CA 1
ATOM 795 C C . VAL A 1 99 ? -9.891 -34.031 -28.453 1 90.5 99 VAL A C 1
ATOM 797 O O . VAL A 1 99 ? -8.883 -33.375 -28.703 1 90.5 99 VAL A O 1
ATOM 800 N N . LEU A 1 100 ? -11.148 -33.656 -28.734 1 90.38 100 LEU A N 1
ATOM 801 C CA . LEU A 1 100 ? -11.422 -32.344 -29.328 1 90.38 100 LEU A CA 1
ATOM 802 C C . LEU A 1 100 ? -12.141 -31.438 -28.328 1 90.38 100 LEU A C 1
ATOM 804 O O . LEU A 1 100 ? -13.078 -31.875 -27.656 1 90.38 100 LEU A O 1
ATOM 808 N N . ARG A 1 101 ? -11.625 -30.266 -28.156 1 89.06 101 ARG A N 1
ATOM 809 C CA . ARG A 1 101 ? -12.266 -29.25 -27.312 1 89.06 101 ARG A CA 1
ATOM 810 C C . ARG A 1 101 ? -12.625 -28.031 -28.141 1 89.06 101 ARG A C 1
ATOM 812 O O . ARG A 1 101 ? -11.789 -27.484 -28.859 1 89.06 101 ARG A O 1
ATOM 819 N N . ARG A 1 102 ? -13.844 -27.609 -27.984 1 86.38 102 ARG A N 1
ATOM 820 C CA . ARG A 1 102 ? -14.297 -26.453 -28.75 1 86.38 102 ARG A CA 1
ATOM 821 C C . ARG A 1 102 ? -13.648 -25.172 -28.234 1 86.38 102 ARG A C 1
ATOM 823 O O . ARG A 1 102 ? -13.453 -25 -27.016 1 86.38 102 ARG A O 1
ATOM 830 N N . LEU A 1 103 ? -13.281 -24.406 -29.156 1 85.38 103 LEU A N 1
ATOM 831 C CA . LEU A 1 103 ? -12.617 -23.141 -28.859 1 85.38 103 LEU A CA 1
ATOM 832 C C . LEU A 1 103 ? -13.406 -21.953 -29.438 1 85.38 103 LEU A C 1
ATOM 834 O O . LEU A 1 103 ? -13.797 -21.969 -30.594 1 85.38 103 LEU A O 1
ATOM 838 N N . SER A 1 104 ? -13.766 -21.062 -28.562 1 77.94 104 SER A N 1
ATOM 839 C CA . SER A 1 104 ? -14.312 -19.797 -29.047 1 77.94 104 SER A CA 1
ATOM 840 C C . SER A 1 104 ? -13.211 -18.844 -29.469 1 77.94 104 SER A C 1
ATOM 842 O O . SER A 1 104 ? -12.289 -18.562 -28.688 1 77.94 104 SER A O 1
ATOM 844 N N . VAL A 1 105 ? -13.164 -18.453 -30.766 1 70.62 105 VAL A N 1
ATOM 845 C CA . VAL A 1 105 ? -12.039 -17.688 -31.266 1 70.62 105 VAL A CA 1
ATOM 846 C C . VAL A 1 105 ? -12.508 -16.281 -31.672 1 70.62 105 VAL A C 1
ATOM 848 O O . VAL A 1 105 ? -12.719 -16.016 -32.844 1 70.62 105 VAL A O 1
ATOM 851 N N . PRO A 1 106 ? -12.68 -15.547 -30.75 1 66.56 106 PRO A N 1
ATOM 852 C CA . PRO A 1 106 ? -13 -14.188 -31.172 1 66.56 106 PRO A CA 1
ATOM 853 C C . PRO A 1 106 ? -11.781 -13.43 -31.688 1 66.56 106 PRO A C 1
ATOM 855 O O . PRO A 1 106 ? -11.922 -12.367 -32.312 1 66.56 106 PRO A O 1
ATOM 858 N N . HIS A 1 107 ? -10.555 -14.031 -31.516 1 74.88 107 HIS A N 1
ATOM 859 C CA . HIS A 1 107 ? -9.32 -13.336 -31.859 1 74.88 107 HIS A CA 1
ATOM 860 C C . HIS A 1 107 ? -8.461 -14.164 -32.812 1 74.88 107 HIS A C 1
ATOM 862 O O . HIS A 1 107 ? -8.656 -15.383 -32.906 1 74.88 107 HIS A O 1
ATOM 868 N N . ASP A 1 108 ? -7.543 -13.531 -33.438 1 77.12 108 ASP A N 1
ATOM 869 C CA . ASP A 1 108 ? -6.707 -14.164 -34.438 1 77.12 108 ASP A CA 1
ATOM 870 C C . ASP A 1 108 ? -5.594 -14.984 -33.781 1 77.12 108 ASP A C 1
ATOM 872 O O . ASP A 1 108 ? -4.668 -15.43 -34.469 1 77.12 108 ASP A O 1
ATOM 876 N N . ALA A 1 109 ? -5.633 -15.109 -32.531 1 86.25 109 ALA A N 1
ATOM 877 C CA . ALA A 1 109 ? -4.664 -15.938 -31.828 1 86.25 109 ALA A CA 1
ATOM 878 C C . ALA A 1 109 ? -5.254 -16.484 -30.531 1 86.25 109 ALA A C 1
ATOM 880 O O . ALA A 1 109 ? -6.227 -15.945 -30 1 86.25 109 ALA A O 1
ATOM 881 N N . THR A 1 110 ? -4.75 -17.594 -30.141 1 87.19 110 THR A N 1
ATOM 882 C CA . THR A 1 110 ? -5.125 -18.172 -28.844 1 87.19 110 THR A CA 1
ATOM 883 C C . THR A 1 110 ? -3.896 -18.703 -28.109 1 87.19 110 THR A C 1
ATOM 885 O O . THR A 1 110 ? -2.906 -19.078 -28.75 1 87.19 110 THR A O 1
ATOM 888 N N . GLU A 1 111 ? -3.895 -18.516 -26.828 1 89.81 111 GLU A N 1
ATOM 889 C CA . GLU A 1 111 ? -2.82 -19.062 -26 1 89.81 111 GLU A CA 1
ATOM 890 C C . GLU A 1 111 ? -3.307 -20.25 -25.172 1 89.81 111 GLU A C 1
ATOM 892 O O . GLU A 1 111 ? -4.293 -20.141 -24.438 1 89.81 111 GLU A O 1
ATOM 897 N N . ILE A 1 112 ? -2.631 -21.375 -25.359 1 90.81 112 ILE A N 1
ATOM 898 C CA . ILE A 1 112 ? -2.967 -22.578 -24.625 1 90.81 112 ILE A CA 1
ATOM 899 C C . ILE A 1 112 ? -1.891 -22.875 -23.594 1 90.81 112 ILE A C 1
ATOM 901 O O . ILE A 1 112 ? -0.71 -23 -23.922 1 90.81 112 ILE A O 1
ATOM 905 N N . THR A 1 113 ? -2.295 -22.891 -22.344 1 90.94 113 THR A N 1
ATOM 906 C CA . THR A 1 113 ? -1.397 -23.234 -21.234 1 90.94 113 THR A CA 1
ATOM 907 C C . THR A 1 113 ? -1.777 -24.594 -20.641 1 90.94 113 THR A C 1
ATOM 909 O O . THR A 1 113 ? -2.93 -24.797 -20.266 1 90.94 113 THR A O 1
ATOM 912 N N . LEU A 1 114 ? -0.818 -25.469 -20.625 1 91.06 114 LEU A N 1
ATOM 913 C CA . LEU A 1 114 ? -1.028 -26.781 -20.047 1 91.06 114 LEU A CA 1
ATOM 914 C C . LEU A 1 114 ? -0.213 -26.953 -18.766 1 91.06 114 LEU A C 1
ATOM 916 O O . LEU A 1 114 ? 0.926 -26.484 -18.688 1 91.06 114 LEU A O 1
ATOM 920 N N . LYS A 1 115 ? -0.858 -27.469 -17.766 1 90.56 115 LYS A N 1
ATOM 921 C CA . LYS A 1 115 ? -0.192 -27.75 -16.5 1 90.56 115 LYS A CA 1
ATOM 922 C C . LYS A 1 115 ? -0.361 -29.219 -16.109 1 90.56 115 LYS A C 1
ATOM 924 O O . LYS A 1 115 ? -1.426 -29.812 -16.312 1 90.56 115 LYS A O 1
ATOM 929 N N . GLY A 1 116 ? 0.684 -29.891 -15.641 1 88.19 116 GLY A N 1
ATOM 930 C CA . GLY A 1 116 ? 0.695 -31.281 -15.242 1 88.19 116 GLY A CA 1
ATOM 931 C C . GLY A 1 116 ? 2.088 -31.891 -15.227 1 88.19 116 GLY A C 1
ATOM 932 O O . GLY A 1 116 ? 3.07 -31.188 -14.984 1 88.19 116 GLY A O 1
ATOM 933 N N . PRO A 1 117 ? 2.174 -33.188 -15.344 1 86.31 117 PRO A N 1
ATOM 934 C CA . PRO A 1 117 ? 3.484 -33.844 -15.344 1 86.31 117 PRO A CA 1
ATOM 935 C C . PRO A 1 117 ? 4.242 -33.656 -16.656 1 86.31 117 PRO A C 1
ATOM 937 O O . PRO A 1 117 ? 4.5 -34.625 -17.359 1 86.31 117 PRO A O 1
ATOM 940 N N . ILE A 1 118 ? 4.637 -32.469 -16.844 1 87.75 118 ILE A N 1
ATOM 941 C CA . ILE A 1 118 ? 5.27 -32.094 -18.094 1 87.75 118 ILE A CA 1
ATOM 942 C C . ILE A 1 118 ? 6.777 -31.969 -17.906 1 87.75 118 ILE A C 1
ATOM 944 O O . ILE A 1 118 ? 7.242 -31.469 -16.875 1 87.75 118 ILE A O 1
ATOM 948 N N . ASP A 1 119 ? 7.406 -32.562 -18.766 1 82.06 119 ASP A N 1
ATOM 949 C CA . ASP A 1 119 ? 8.859 -32.438 -18.781 1 82.06 119 ASP A CA 1
ATOM 950 C C . ASP A 1 119 ? 9.312 -31.188 -19.5 1 82.06 119 ASP A C 1
ATOM 952 O O . ASP A 1 119 ? 9.492 -31.188 -20.719 1 82.06 119 ASP A O 1
ATOM 956 N N . VAL A 1 120 ? 9.602 -30.234 -18.797 1 76.81 120 VAL A N 1
ATOM 957 C CA . VAL A 1 120 ? 9.938 -28.938 -19.375 1 76.81 120 VAL A CA 1
ATOM 958 C C . VAL A 1 120 ? 11.344 -28.984 -19.953 1 76.81 120 VAL A C 1
ATOM 960 O O . VAL A 1 120 ? 11.633 -28.266 -20.922 1 76.81 120 VAL A O 1
ATOM 963 N N . GLN A 1 121 ? 12.227 -29.797 -19.422 1 69.5 121 GLN A N 1
ATOM 964 C CA . GLN A 1 121 ? 13.602 -29.875 -19.906 1 69.5 121 GLN A CA 1
ATOM 965 C C . GLN A 1 121 ? 13.656 -30.484 -21.312 1 69.5 121 GLN A C 1
ATOM 967 O O . GLN A 1 121 ? 14.375 -30 -22.172 1 69.5 121 GLN A O 1
ATOM 972 N N . LEU A 1 122 ? 12.891 -31.562 -21.5 1 69.94 122 LEU A N 1
ATOM 973 C CA . LEU A 1 122 ? 12.867 -32.219 -22.812 1 69.94 122 LEU A CA 1
ATOM 974 C C . LEU A 1 122 ? 12.172 -31.312 -23.844 1 69.94 122 LEU A C 1
ATOM 976 O O . LEU A 1 122 ? 12.469 -31.391 -25.031 1 69.94 122 LEU A O 1
ATOM 980 N N . GLN A 1 123 ? 11.281 -30.5 -23.328 1 66 123 GLN A N 1
ATOM 981 C CA . GLN A 1 123 ? 10.539 -29.609 -24.203 1 66 123 GLN A CA 1
ATOM 982 C C . GLN A 1 123 ? 11.453 -28.578 -24.844 1 66 123 GLN A C 1
ATOM 984 O O . GLN A 1 123 ? 11.211 -28.141 -25.984 1 66 123 GLN A O 1
ATOM 989 N N . LYS A 1 124 ? 12.43 -28.234 -24.141 1 61.34 124 LYS A N 1
ATOM 990 C CA . LYS A 1 124 ? 13.367 -27.203 -24.609 1 61.34 124 LYS A CA 1
ATOM 991 C C . LYS A 1 124 ? 14.398 -27.797 -25.562 1 61.34 124 LYS A C 1
ATOM 993 O O . LYS A 1 124 ? 14.906 -27.109 -26.438 1 61.34 124 LYS A O 1
ATOM 998 N N . HIS A 1 125 ? 14.695 -29.203 -25.375 1 55.75 125 HIS A N 1
ATOM 999 C CA . HIS A 1 125 ? 15.672 -29.828 -26.25 1 55.75 125 HIS A CA 1
ATOM 1000 C C . HIS A 1 125 ? 15.016 -30.391 -27.5 1 55.75 125 HIS A C 1
ATOM 1002 O O . HIS A 1 125 ? 13.906 -30.922 -27.438 1 55.75 125 HIS A O 1
ATOM 1008 N N . GLN A 1 126 ? 15.07 -29.766 -28.594 1 53.09 126 GLN A N 1
ATOM 1009 C CA . GLN A 1 126 ? 14.484 -30.031 -29.906 1 53.09 126 GLN A CA 1
ATOM 1010 C C . GLN A 1 126 ? 14.68 -31.5 -30.312 1 53.09 126 GLN A C 1
ATOM 1012 O O . GLN A 1 126 ? 14.211 -31.922 -31.359 1 53.09 126 GLN A O 1
ATOM 1017 N N . SER A 1 127 ? 15.398 -32.344 -29.625 1 50.88 127 SER A N 1
ATOM 1018 C CA . SER A 1 127 ? 15.555 -33.656 -30.219 1 50.88 127 SER A CA 1
ATOM 1019 C C . SER A 1 127 ? 14.359 -34.562 -29.875 1 50.88 127 SER A C 1
ATOM 1021 O O . SER A 1 127 ? 14.039 -34.75 -28.703 1 50.88 127 SER A O 1
ATOM 1023 N N . VAL A 1 128 ? 13.469 -34.594 -30.859 1 54.22 128 VAL A N 1
ATOM 1024 C CA . VAL A 1 128 ? 12.32 -35.5 -30.797 1 54.22 128 VAL A CA 1
ATOM 1025 C C . VAL A 1 128 ? 12.781 -36.875 -30.406 1 54.22 128 VAL A C 1
ATOM 1027 O O . VAL A 1 128 ? 13.539 -37.531 -31.141 1 54.22 128 VAL A O 1
ATOM 1030 N N . ILE A 1 129 ? 12.828 -37.094 -29.156 1 57.84 129 ILE A N 1
ATOM 1031 C CA . ILE A 1 129 ? 13.094 -38.469 -28.781 1 57.84 129 ILE A CA 1
ATOM 1032 C C . ILE A 1 129 ? 11.805 -39.281 -28.859 1 57.84 129 ILE A C 1
ATOM 1034 O O . ILE A 1 129 ? 10.875 -39.062 -28.078 1 57.84 129 ILE A O 1
ATOM 1038 N N . MET A 1 130 ? 11.508 -39.938 -29.938 1 56.84 130 MET A N 1
ATOM 1039 C CA . MET A 1 130 ? 10.328 -40.719 -30.312 1 56.84 130 MET A CA 1
ATOM 1040 C C . MET A 1 130 ? 9.859 -41.594 -29.172 1 56.84 130 MET A C 1
ATOM 1042 O O . MET A 1 130 ? 8.664 -41.875 -29.031 1 56.84 130 MET A O 1
ATOM 1046 N N . GLU A 1 131 ? 10.711 -41.906 -28.188 1 66.5 131 GLU A N 1
ATOM 1047 C CA . GLU A 1 131 ? 10.305 -42.938 -27.25 1 66.5 131 GLU A CA 1
ATOM 1048 C C . GLU A 1 131 ? 9.727 -42.344 -25.969 1 66.5 131 GLU A C 1
ATOM 1050 O O . GLU A 1 131 ? 9.18 -43.031 -25.125 1 66.5 131 GLU A O 1
ATOM 1055 N N . THR A 1 132 ? 9.555 -41.031 -25.938 1 80.81 132 THR A N 1
ATOM 1056 C CA . THR A 1 132 ? 9.062 -40.469 -24.688 1 80.81 132 THR A CA 1
ATOM 1057 C C . THR A 1 132 ? 7.582 -40.125 -24.812 1 80.81 132 THR A C 1
ATOM 1059 O O . THR A 1 132 ? 7.137 -39.594 -25.828 1 80.81 132 THR A O 1
ATOM 1062 N N . PRO A 1 133 ? 6.793 -40.562 -23.828 1 88.06 133 PRO A N 1
ATOM 1063 C CA . PRO A 1 133 ? 5.371 -40.219 -23.859 1 88.06 133 PRO A CA 1
ATOM 1064 C C . PRO A 1 133 ? 5.121 -38.719 -24.047 1 88.06 133 PRO A C 1
ATOM 1066 O O . PRO A 1 133 ? 5.832 -37.906 -23.453 1 88.06 133 PRO A O 1
ATOM 1069 N N . ASN A 1 134 ? 4.285 -38.375 -24.969 1 90.19 134 ASN A N 1
ATOM 1070 C CA . ASN A 1 134 ? 3.99 -37 -25.266 1 90.19 134 ASN A CA 1
ATOM 1071 C C . ASN A 1 134 ? 2.543 -36.781 -25.703 1 90.19 134 ASN A C 1
ATOM 1073 O O . ASN A 1 134 ? 1.847 -37.781 -26 1 90.19 134 ASN A O 1
ATOM 1077 N N . VAL A 1 135 ? 2.094 -35.625 -25.609 1 91.38 135 VAL A N 1
ATOM 1078 C CA . VAL A 1 135 ? 0.785 -35.219 -26.109 1 91.38 135 VAL A CA 1
ATOM 1079 C C . VAL A 1 135 ? 0.952 -34.156 -27.203 1 91.38 135 VAL A C 1
ATOM 1081 O O . VAL A 1 135 ? 1.636 -33.156 -26.984 1 91.38 135 VAL A O 1
ATOM 1084 N N . GLY A 1 136 ? 0.415 -34.469 -28.328 1 92.19 136 GLY A N 1
ATOM 1085 C CA . GLY A 1 136 ? 0.405 -33.469 -29.406 1 92.19 136 GLY A CA 1
ATOM 1086 C C . GLY A 1 136 ? -0.817 -32.562 -29.375 1 92.19 136 GLY A C 1
ATOM 1087 O O . GLY A 1 136 ? -1.949 -33.062 -29.312 1 92.19 136 GLY A O 1
ATOM 1088 N N . VAL A 1 137 ? -0.583 -31.266 -29.391 1 93.88 137 VAL A N 1
ATOM 1089 C CA . VAL A 1 137 ? -1.671 -30.281 -29.344 1 93.88 137 VAL A CA 1
ATOM 1090 C C . VAL A 1 137 ? -1.683 -29.453 -30.609 1 93.88 137 VAL A C 1
ATOM 1092 O O . VAL A 1 137 ? -0.63 -29.031 -31.094 1 93.88 137 VAL A O 1
ATOM 1095 N N . ARG A 1 138 ? -2.805 -29.281 -31.234 1 93.56 138 ARG A N 1
ATOM 1096 C CA . ARG A 1 138 ? -2.943 -28.406 -32.406 1 93.56 138 ARG A CA 1
ATOM 1097 C C . ARG A 1 138 ? -4.328 -27.781 -32.438 1 93.56 138 ARG A C 1
ATOM 1099 O O . ARG A 1 138 ? -5.254 -28.234 -31.766 1 93.56 138 ARG A O 1
ATOM 1106 N N . VAL A 1 139 ? -4.422 -26.656 -33.062 1 92.38 139 VAL A N 1
ATOM 1107 C CA . VAL A 1 139 ? -5.695 -25.984 -33.281 1 92.38 139 VAL A CA 1
ATOM 1108 C C . VAL A 1 139 ? -6.18 -26.297 -34.719 1 92.38 139 VAL A C 1
ATOM 1110 O O . VAL A 1 139 ? -5.406 -26.219 -35.656 1 92.38 139 VAL A O 1
ATOM 1113 N N . GLU A 1 140 ? -7.449 -26.656 -34.781 1 91.94 140 GLU A N 1
ATOM 1114 C CA . GLU A 1 140 ? -8.016 -27.031 -36.094 1 91.94 140 GLU A CA 1
ATOM 1115 C C . GLU A 1 140 ? -9.344 -26.328 -36.344 1 91.94 140 GLU A C 1
ATOM 1117 O O . GLU A 1 140 ? -10.07 -26 -35.375 1 91.94 140 GLU A O 1
ATOM 1122 N N . TRP A 1 141 ? -9.516 -26.047 -37.594 1 91.88 141 TRP A N 1
ATOM 1123 C CA . TRP A 1 141 ? -10.844 -25.641 -38.062 1 91.88 141 TRP A CA 1
ATOM 1124 C C . TRP A 1 141 ? -11.578 -26.812 -38.688 1 91.88 141 TRP A C 1
ATOM 1126 O O . TRP A 1 141 ? -11.094 -27.406 -39.656 1 91.88 141 TRP A O 1
ATOM 1136 N N . ARG A 1 142 ? -12.648 -27.125 -38.031 1 91.5 142 ARG A N 1
ATOM 1137 C CA . ARG A 1 142 ? -13.422 -28.266 -38.5 1 91.5 142 ARG A CA 1
ATOM 1138 C C . ARG A 1 142 ? -14.852 -27.859 -38.844 1 91.5 142 ARG A C 1
ATOM 1140 O O . ARG A 1 142 ? -15.281 -26.766 -38.531 1 91.5 142 ARG A O 1
ATOM 1147 N N . ASP A 1 143 ? -15.516 -28.859 -39.562 1 87.94 143 ASP A N 1
ATOM 1148 C CA . ASP A 1 143 ? -16.922 -28.625 -39.906 1 87.94 143 ASP A CA 1
ATOM 1149 C C . ASP A 1 143 ? -17.797 -28.688 -38.656 1 87.94 143 ASP A C 1
ATOM 1151 O O . ASP A 1 143 ? -17.328 -29.062 -37.562 1 87.94 143 ASP A O 1
ATOM 1155 N N . SER A 1 144 ? -19.047 -28.234 -38.781 1 83.31 144 SER A N 1
ATOM 1156 C CA . SER A 1 144 ? -19.969 -28.156 -37.656 1 83.31 144 SER A CA 1
ATOM 1157 C C . SER A 1 144 ? -20.156 -29.516 -37 1 83.31 144 SER A C 1
ATOM 1159 O O . SER A 1 144 ? -20.391 -29.609 -35.781 1 83.31 144 SER A O 1
ATOM 1161 N N . GLU A 1 145 ? -20 -30.578 -37.812 1 83.88 145 GLU A N 1
ATOM 1162 C CA . GLU A 1 145 ? -20.172 -31.938 -37.281 1 83.88 145 GLU A CA 1
ATOM 1163 C C . GLU A 1 145 ? -18.844 -32.531 -36.844 1 83.88 145 GLU A C 1
ATOM 1165 O O . GLU A 1 145 ? -18.797 -33.625 -36.312 1 83.88 145 GLU A O 1
ATOM 1170 N N . LEU A 1 146 ? -17.688 -31.719 -36.906 1 85.5 146 LEU A N 1
ATOM 1171 C CA . LEU A 1 146 ? -16.328 -32.031 -36.469 1 85.5 146 LEU A CA 1
ATOM 1172 C C . LEU A 1 146 ? -15.789 -33.25 -37.25 1 85.5 146 LEU A C 1
ATOM 1174 O O . LEU A 1 146 ? -15.016 -34.031 -36.688 1 85.5 146 LEU A O 1
ATOM 1178 N N . ASN A 1 147 ? -16.172 -33.5 -38.5 1 84.94 147 ASN A N 1
ATOM 1179 C CA . ASN A 1 147 ? -15.727 -34.688 -39.25 1 84.94 147 ASN A CA 1
ATOM 1180 C C . ASN A 1 147 ? -14.578 -34.312 -40.219 1 84.94 147 ASN A C 1
ATOM 1182 O O . ASN A 1 147 ? -13.648 -35.125 -40.375 1 84.94 147 ASN A O 1
ATOM 1186 N N . THR A 1 148 ? -14.648 -33.188 -40.781 1 87.69 148 THR A N 1
ATOM 1187 C CA . THR A 1 148 ? -13.648 -32.812 -41.781 1 87.69 148 THR A CA 1
ATOM 1188 C C . THR A 1 148 ? -12.797 -31.641 -41.281 1 87.69 148 THR A C 1
ATOM 1190 O O . THR A 1 148 ? -13.328 -30.672 -40.75 1 87.69 148 THR A O 1
ATOM 1193 N N . THR A 1 149 ? -11.461 -31.75 -41.375 1 91 149 THR A N 1
ATOM 1194 C CA . THR A 1 149 ? -10.523 -30.703 -40.969 1 91 149 THR A CA 1
ATOM 1195 C C . THR A 1 149 ? -10.188 -29.812 -42.156 1 91 149 THR A C 1
ATOM 1197 O O . THR A 1 149 ? -9.742 -30.297 -43.219 1 91 149 THR A O 1
ATOM 1200 N N . PHE A 1 150 ? -10.414 -28.531 -42.125 1 90 150 PHE A N 1
ATOM 1201 C CA . PHE A 1 150 ? -10.141 -27.578 -43.188 1 90 150 PHE A CA 1
ATOM 1202 C C . PHE A 1 150 ? -8.75 -26.984 -43.031 1 90 150 PHE A C 1
ATOM 1204 O O . PHE A 1 150 ? -8.109 -26.625 -44.031 1 90 150 PHE A O 1
ATOM 1211 N N . TRP A 1 151 ? -8.359 -26.734 -41.844 1 89.69 151 TRP A N 1
ATOM 1212 C CA . TRP A 1 151 ? -7.078 -26.109 -41.531 1 89.69 151 TRP A CA 1
ATOM 1213 C C . TRP A 1 151 ? -6.547 -26.625 -40.188 1 89.69 151 TRP A C 1
ATOM 1215 O O . TRP A 1 151 ? -7.32 -26.891 -39.281 1 89.69 151 TRP A O 1
ATOM 1225 N N . SER A 1 152 ? -5.242 -26.828 -40.156 1 91.06 152 SER A N 1
ATOM 1226 C CA . SER A 1 152 ? -4.594 -27.25 -38.906 1 91.06 152 SER A CA 1
ATOM 1227 C C . SER A 1 152 ? -3.303 -26.469 -38.656 1 91.06 152 SER A C 1
ATOM 1229 O O . SER A 1 152 ? -2.564 -26.188 -39.625 1 91.06 152 SER A O 1
ATOM 1231 N N . SER A 1 153 ? -3.125 -26.109 -37.469 1 90.88 153 SER A N 1
ATOM 1232 C CA . SER A 1 153 ? -1.861 -25.484 -37.094 1 90.88 153 SER A CA 1
ATOM 1233 C C . SER A 1 153 ? -0.747 -26.531 -36.969 1 90.88 153 SER A C 1
ATOM 1235 O O . SER A 1 153 ? -1 -27.734 -37.062 1 90.88 153 SER A O 1
ATOM 1237 N N . ASP A 1 154 ? 0.528 -26.031 -36.812 1 88.88 154 ASP A N 1
ATOM 1238 C CA . ASP A 1 154 ? 1.632 -26.938 -36.5 1 88.88 154 ASP A CA 1
ATOM 1239 C C . ASP A 1 154 ? 1.404 -27.672 -35.188 1 88.88 154 ASP A C 1
ATOM 1241 O O . ASP A 1 154 ? 0.836 -27.094 -34.25 1 88.88 154 ASP A O 1
ATOM 1245 N N . ILE A 1 155 ? 1.87 -28.875 -35.125 1 90.38 155 ILE A N 1
ATOM 1246 C CA . ILE A 1 155 ? 1.67 -29.672 -33.938 1 90.38 155 ILE A CA 1
ATOM 1247 C C . ILE A 1 155 ? 2.627 -29.219 -32.844 1 90.38 155 ILE A C 1
ATOM 1249 O O . ILE A 1 155 ? 3.814 -29 -33.094 1 90.38 155 ILE A O 1
ATOM 1253 N N . TRP A 1 156 ? 2.086 -28.922 -31.719 1 91.19 156 TRP A N 1
ATOM 1254 C CA . TRP A 1 156 ? 2.826 -28.625 -30.5 1 91.19 156 TRP A CA 1
ATOM 1255 C C . TRP A 1 156 ? 2.973 -29.859 -29.625 1 91.19 156 TRP A C 1
ATOM 1257 O O . TRP A 1 156 ? 1.993 -30.344 -29.047 1 91.19 156 TRP A O 1
ATOM 1267 N N . ILE A 1 157 ? 4.234 -30.375 -29.516 1 89.56 157 ILE A N 1
ATOM 1268 C CA . ILE A 1 157 ? 4.453 -31.609 -28.781 1 89.56 157 ILE A CA 1
ATOM 1269 C C . ILE A 1 157 ? 4.812 -31.281 -27.328 1 89.56 157 ILE A C 1
ATOM 1271 O O . ILE A 1 157 ? 5.77 -30.562 -27.062 1 89.56 157 ILE A O 1
ATOM 1275 N N . VAL A 1 158 ? 4.086 -31.766 -26.422 1 91 158 VAL A N 1
ATOM 1276 C CA . VAL A 1 158 ? 4.328 -31.609 -25 1 91 158 VAL A CA 1
ATOM 1277 C C . VAL A 1 158 ? 4.793 -32.938 -24.406 1 91 158 VAL A C 1
ATOM 1279 O O . VAL A 1 158 ? 4.012 -33.906 -24.297 1 91 158 VAL A O 1
ATOM 1282 N N . TYR A 1 159 ? 6.004 -33 -23.938 1 88.12 159 TYR A N 1
ATOM 1283 C CA . TYR A 1 159 ? 6.566 -34.219 -23.391 1 88.12 159 TYR A CA 1
ATOM 1284 C C . TYR A 1 159 ? 6.168 -34.406 -21.922 1 88.12 159 TYR A C 1
ATOM 1286 O O . TYR A 1 159 ? 6.074 -33.438 -21.172 1 88.12 159 TYR A O 1
ATOM 1294 N N . LEU A 1 160 ? 5.926 -35.625 -21.562 1 88.25 160 LEU A N 1
ATOM 1295 C CA . LEU A 1 160 ? 5.457 -35.938 -20.219 1 88.25 160 LEU A CA 1
ATOM 1296 C C . LEU A 1 160 ? 6.535 -36.656 -19.422 1 88.25 160 LEU A C 1
ATOM 1298 O O . LEU A 1 160 ? 7.434 -37.281 -19.984 1 88.25 160 LEU A O 1
ATOM 1302 N N . VAL A 1 161 ? 6.469 -36.438 -18.047 1 82.69 161 VAL A N 1
ATOM 1303 C CA . VAL A 1 161 ? 7.352 -37.156 -17.141 1 82.69 161 VAL A CA 1
ATOM 1304 C C . VAL A 1 161 ? 6.629 -38.375 -16.594 1 82.69 161 VAL A C 1
ATOM 1306 O O . VAL A 1 161 ? 5.402 -38.375 -16.438 1 82.69 161 VAL A O 1
ATOM 1309 N N . GLU A 1 162 ? 7.438 -39.406 -16.406 1 68.56 162 GLU A N 1
ATOM 1310 C CA . GLU A 1 162 ? 6.867 -40.656 -15.883 1 68.56 162 GLU A CA 1
ATOM 1311 C C . GLU A 1 162 ? 6.387 -40.469 -14.445 1 68.56 162 GLU A C 1
ATOM 1313 O O . GLU A 1 162 ? 5.406 -41.094 -14.031 1 68.56 162 GLU A O 1
ATOM 1318 N N . GLN A 1 163 ? 7.145 -39.562 -13.742 1 62.81 163 GLN A N 1
ATOM 1319 C CA . GLN A 1 163 ? 6.816 -39.438 -12.328 1 62.81 163 GLN A CA 1
ATOM 1320 C C . GLN A 1 163 ? 5.652 -38.469 -12.125 1 62.81 163 GLN A C 1
ATOM 1322 O O . GLN A 1 163 ? 5.75 -37.281 -12.469 1 62.81 163 GLN A O 1
ATOM 1327 N N . SER A 1 164 ? 4.426 -38.969 -11.664 1 61.25 164 SER A N 1
ATOM 1328 C CA . SER A 1 164 ? 3.115 -38.344 -11.555 1 61.25 164 SER A CA 1
ATOM 1329 C C . SER A 1 164 ? 3.152 -37.156 -10.594 1 61.25 164 SER A C 1
ATOM 1331 O O . SER A 1 164 ? 2.244 -36.312 -10.594 1 61.25 164 SER A O 1
ATOM 1333 N N . GLU A 1 165 ? 4.305 -36.875 -9.883 1 65.88 165 GLU A N 1
ATOM 1334 C CA . GLU A 1 165 ? 4.199 -35.875 -8.828 1 65.88 165 GLU A CA 1
ATOM 1335 C C . GLU A 1 165 ? 4.695 -34.5 -9.312 1 65.88 165 GLU A C 1
ATOM 1337 O O . GLU A 1 165 ? 4.543 -33.5 -8.609 1 65.88 165 GLU A O 1
ATOM 1342 N N . THR A 1 166 ? 5.102 -34.5 -10.5 1 75 166 THR A N 1
ATOM 1343 C CA . THR A 1 166 ? 5.598 -33.219 -11 1 75 166 THR A CA 1
ATOM 1344 C C . THR A 1 166 ? 4.457 -32.375 -11.578 1 75 166 THR A C 1
ATOM 1346 O O . THR A 1 166 ? 3.572 -32.906 -12.25 1 75 166 THR A O 1
ATOM 1349 N N . PHE A 1 167 ? 4.27 -31.188 -11.219 1 83.44 167 PHE A N 1
ATOM 1350 C CA . PHE A 1 167 ? 3.266 -30.25 -11.719 1 83.44 167 PHE A CA 1
ATOM 1351 C C . PHE A 1 167 ? 3.924 -28.984 -12.273 1 83.44 167 PHE A C 1
ATOM 1353 O O . PHE A 1 167 ? 4.254 -28.078 -11.516 1 83.44 167 PHE A O 1
ATOM 1360 N N . THR A 1 168 ? 4.176 -29 -13.555 1 84.25 168 THR A N 1
ATOM 1361 C CA . THR A 1 168 ? 4.824 -27.891 -14.234 1 84.25 168 THR A CA 1
ATOM 1362 C C . THR A 1 168 ? 3.916 -27.297 -15.312 1 84.25 168 THR A C 1
ATOM 1364 O O . THR A 1 168 ? 2.871 -27.875 -15.625 1 84.25 168 THR A O 1
ATOM 1367 N N . LYS A 1 169 ? 4.312 -26.109 -15.75 1 86.81 169 LYS A N 1
ATOM 1368 C CA . LYS A 1 169 ? 3.455 -25.469 -16.734 1 86.81 169 LYS A CA 1
ATOM 1369 C C . LYS A 1 169 ? 4.23 -25.141 -18.016 1 86.81 169 LYS A C 1
ATOM 1371 O O . LYS A 1 169 ? 5.441 -24.922 -17.969 1 86.81 169 LYS A O 1
ATOM 1376 N N . THR A 1 170 ? 3.553 -25.281 -19.172 1 85.5 170 THR A N 1
ATOM 1377 C CA . THR A 1 170 ? 4.047 -24.859 -20.469 1 85.5 170 THR A CA 1
ATOM 1378 C C . THR A 1 170 ? 2.947 -24.141 -21.266 1 85.5 170 THR A C 1
ATOM 1380 O O . THR A 1 170 ? 1.762 -24.422 -21.078 1 85.5 170 THR A O 1
ATOM 1383 N N . SER A 1 171 ? 3.369 -23.094 -21.984 1 87.94 171 SER A N 1
ATOM 1384 C CA . SER A 1 171 ? 2.381 -22.344 -22.75 1 87.94 171 SER A CA 1
ATOM 1385 C C . SER A 1 171 ? 2.852 -22.109 -24.188 1 87.94 171 SER A C 1
ATOM 1387 O O . SER A 1 171 ? 4.055 -22.078 -24.453 1 87.94 171 SER A O 1
ATOM 1389 N N . LYS A 1 172 ? 1.895 -22.094 -25.109 1 86.62 172 LYS A N 1
ATOM 1390 C CA . LYS A 1 172 ? 2.164 -21.797 -26.5 1 86.62 172 LYS A CA 1
ATOM 1391 C C . LYS A 1 172 ? 1.056 -20.938 -27.109 1 86.62 172 LYS A C 1
ATOM 1393 O O . LYS A 1 172 ? -0.128 -21.172 -26.859 1 86.62 172 LYS A O 1
ATOM 1398 N N . THR A 1 173 ? 1.477 -19.891 -27.812 1 86.75 173 THR A N 1
ATOM 1399 C CA . THR A 1 173 ? 0.528 -19.047 -28.531 1 86.75 173 THR A CA 1
ATOM 1400 C C . THR A 1 173 ? 0.429 -19.453 -30 1 86.75 173 THR A C 1
ATOM 1402 O O . THR A 1 173 ? 1.443 -19.547 -30.688 1 86.75 173 THR A O 1
ATOM 1405 N N . VAL A 1 174 ? -0.793 -19.75 -30.484 1 86.75 174 VAL A N 1
ATOM 1406 C CA . VAL A 1 174 ? -1.033 -20.188 -31.844 1 86.75 174 VAL A CA 1
ATOM 1407 C C . VAL A 1 174 ? -1.811 -19.109 -32.594 1 86.75 174 VAL A C 1
ATOM 1409 O O . VAL A 1 174 ? -2.842 -18.641 -32.125 1 86.75 174 VAL A O 1
ATOM 1412 N N . GLU A 1 175 ? -1.312 -18.75 -33.688 1 85.25 175 GLU A N 1
ATOM 1413 C CA . GLU A 1 175 ? -2.035 -17.828 -34.562 1 85.25 175 GLU A CA 1
ATOM 1414 C C . GLU A 1 175 ? -3.133 -18.547 -35.344 1 85.25 175 GLU A C 1
ATOM 1416 O O . GLU A 1 175 ? -2.916 -19.641 -35.875 1 85.25 175 GLU A O 1
ATOM 1421 N N . ILE A 1 176 ? -4.336 -17.906 -35.281 1 83 176 ILE A N 1
ATOM 1422 C CA . ILE A 1 176 ? -5.488 -18.562 -35.875 1 83 176 ILE A CA 1
ATOM 1423 C C . ILE A 1 176 ? -6.016 -17.703 -37.031 1 83 176 ILE A C 1
ATOM 1425 O O . ILE A 1 176 ? -6.102 -16.484 -36.906 1 83 176 ILE A O 1
ATOM 1429 N N . SER A 1 177 ? -6.145 -18.266 -38.188 1 79.5 177 SER A N 1
ATOM 1430 C CA . SER A 1 177 ? -6.793 -17.625 -39.312 1 79.5 177 SER A CA 1
ATOM 1431 C C . SER A 1 177 ? -8.242 -18.062 -39.469 1 79.5 177 SER A C 1
ATOM 1433 O O . SER A 1 177 ? -8.523 -19.266 -39.5 1 79.5 177 SER A O 1
ATOM 1435 N N . GLU A 1 178 ? -9.133 -17.141 -39.406 1 77.81 178 GLU A N 1
ATOM 1436 C CA . GLU A 1 178 ? -10.555 -17.469 -39.438 1 77.81 178 GLU A CA 1
ATOM 1437 C C . GLU A 1 178 ? -10.922 -18.172 -40.75 1 77.81 178 GLU A C 1
ATOM 1439 O O . GLU A 1 178 ? -10.461 -17.766 -41.812 1 77.81 178 GLU A O 1
ATOM 1444 N N . VAL A 1 179 ? -11.531 -19.328 -40.562 1 78.69 179 VAL A N 1
ATOM 1445 C CA . VAL A 1 179 ? -12.086 -20.062 -41.688 1 78.69 179 VAL A CA 1
ATOM 1446 C C . VAL A 1 179 ? -13.609 -19.969 -41.688 1 78.69 179 VAL A C 1
ATOM 1448 O O . VAL A 1 179 ? -14.234 -20.156 -40.625 1 78.69 179 VAL A O 1
ATOM 1451 N N . THR A 1 180 ? -14.133 -19.594 -42.781 1 80.44 180 THR A N 1
ATOM 1452 C CA . THR A 1 180 ? -15.578 -19.406 -42.875 1 80.44 180 THR A CA 1
ATOM 1453 C C . THR A 1 180 ? -16.312 -20.719 -42.688 1 80.44 180 THR A C 1
ATOM 1455 O O . THR A 1 180 ? -15.891 -21.766 -43.188 1 80.44 180 THR A O 1
ATOM 1458 N N . ASN A 1 181 ? -17.391 -20.781 -41.969 1 81.62 181 ASN A N 1
ATOM 1459 C CA . ASN A 1 181 ? -18.312 -21.891 -41.719 1 81.62 181 ASN A CA 1
ATOM 1460 C C . ASN A 1 181 ? -17.609 -23.047 -41 1 81.62 181 ASN A C 1
ATOM 1462 O O . ASN A 1 181 ? -17.812 -24.203 -41.344 1 81.62 181 ASN A O 1
ATOM 1466 N N . ALA A 1 182 ? -16.609 -22.688 -40.25 1 87.88 182 ALA A N 1
ATOM 1467 C CA . ALA A 1 182 ? -15.875 -23.703 -39.5 1 87.88 182 ALA A CA 1
ATOM 1468 C C . ALA A 1 182 ? -15.828 -23.375 -38 1 87.88 182 ALA A C 1
ATOM 1470 O O . ALA A 1 182 ? -16.078 -22.234 -37.625 1 87.88 182 ALA A O 1
ATOM 1471 N N . GLN A 1 183 ? -15.734 -24.359 -37.25 1 88.69 183 GLN A N 1
ATOM 1472 C CA . GLN A 1 183 ? -15.562 -24.219 -35.812 1 88.69 183 GLN A CA 1
ATOM 1473 C C . GLN A 1 183 ? -14.133 -24.547 -35.406 1 88.69 183 GLN A C 1
ATOM 1475 O O . GLN A 1 183 ? -13.531 -25.484 -35.906 1 88.69 183 GLN A O 1
ATOM 1480 N N . ALA A 1 184 ? -13.648 -23.672 -34.625 1 90.38 184 ALA A N 1
ATOM 1481 C CA . ALA A 1 184 ? -12.289 -23.906 -34.125 1 90.38 184 ALA A CA 1
ATOM 1482 C C . ALA A 1 184 ? -12.281 -24.859 -32.938 1 90.38 184 ALA A C 1
ATOM 1484 O O . ALA A 1 184 ? -13.133 -24.75 -32.062 1 90.38 184 ALA A O 1
ATOM 1485 N N . VAL A 1 185 ? -11.391 -25.828 -33.031 1 92.31 185 VAL A N 1
ATOM 1486 C CA . VAL A 1 185 ? -11.273 -26.797 -31.938 1 92.31 185 VAL A CA 1
ATOM 1487 C C . VAL A 1 185 ? -9.805 -27 -31.594 1 92.31 185 VAL A C 1
ATOM 1489 O O . VAL A 1 185 ? -8.93 -26.797 -32.438 1 92.31 185 VAL A O 1
ATOM 1492 N N . ILE A 1 186 ? -9.555 -27.297 -30.375 1 92.94 186 ILE A N 1
ATOM 1493 C CA . ILE A 1 186 ? -8.234 -27.75 -29.938 1 92.94 186 ILE A CA 1
ATOM 1494 C C . ILE A 1 186 ? -8.18 -29.266 -29.953 1 92.94 186 ILE A C 1
ATOM 1496 O O . ILE A 1 186 ? -9.023 -29.938 -29.344 1 92.94 186 ILE A O 1
ATOM 1500 N N . SER A 1 187 ? -7.262 -29.797 -30.688 1 93.31 187 SER A N 1
ATOM 1501 C CA . SER A 1 187 ? -7.082 -31.234 -30.781 1 93.31 187 SER A CA 1
ATOM 1502 C C . SER A 1 187 ? -5.902 -31.703 -29.938 1 93.31 187 SER A C 1
ATOM 1504 O O . SER A 1 187 ? -4.793 -31.188 -30.062 1 93.31 187 SER A O 1
ATOM 1506 N N . LEU A 1 188 ? -6.156 -32.594 -29.062 1 93.81 188 LEU A N 1
ATOM 1507 C CA . LEU A 1 188 ? -5.121 -33.188 -28.234 1 93.81 188 LEU A CA 1
ATOM 1508 C C . LEU A 1 188 ? -4.977 -34.688 -28.562 1 93.81 188 LEU A C 1
ATOM 1510 O O . LEU A 1 188 ? -5.914 -35.438 -28.359 1 93.81 188 LEU A O 1
ATOM 1514 N N . GLU A 1 189 ? -3.768 -35.062 -29.016 1 92.88 189 GLU A N 1
ATOM 1515 C CA . GLU A 1 189 ? -3.484 -36.438 -29.359 1 92.88 189 GLU A CA 1
ATOM 1516 C C . GLU A 1 189 ? -2.426 -37.031 -28.438 1 92.88 189 GLU A C 1
ATOM 1518 O O . GLU A 1 189 ? -1.321 -36.5 -28.328 1 92.88 189 GLU A O 1
ATOM 1523 N N . SER A 1 190 ? -2.775 -38.094 -27.781 1 90.88 190 SER A N 1
ATOM 1524 C CA . SER A 1 190 ? -1.841 -38.688 -26.844 1 90.88 190 SER A CA 1
ATOM 1525 C C . SER A 1 190 ? -1.032 -39.812 -27.5 1 90.88 190 SER A C 1
ATOM 1527 O O . SER A 1 190 ? -1.579 -40.625 -28.25 1 90.88 190 SER A O 1
ATOM 1529 N N . ARG A 1 191 ? 0.245 -39.75 -27.281 1 87 191 ARG A N 1
ATOM 1530 C CA . ARG A 1 191 ? 1.141 -40.844 -27.656 1 87 191 ARG A CA 1
ATOM 1531 C C . ARG A 1 191 ? 1.789 -41.469 -26.422 1 87 191 ARG A C 1
ATOM 1533 O O . ARG A 1 191 ? 3.016 -41.562 -26.344 1 87 191 ARG A O 1
ATOM 1540 N N . SER A 1 192 ? 0.915 -41.656 -25.453 1 85.81 192 SER A N 1
ATOM 1541 C CA . SER A 1 192 ? 1.316 -42.312 -24.203 1 85.81 192 SER A CA 1
ATOM 1542 C C . SER A 1 192 ? 0.564 -43.625 -24 1 85.81 192 SER A C 1
ATOM 1544 O O . SER A 1 192 ? -0.557 -43.781 -24.484 1 85.81 192 SER A O 1
ATOM 1546 N N . GLU A 1 193 ? 1.167 -44.531 -23.281 1 83.19 193 GLU A N 1
ATOM 1547 C CA . GLU A 1 193 ? 0.555 -45.812 -23 1 83.19 193 GLU A CA 1
ATOM 1548 C C . GLU A 1 193 ? -0.444 -45.719 -21.859 1 83.19 193 GLU A C 1
ATOM 1550 O O . GLU A 1 193 ? -1.319 -46.562 -21.719 1 83.19 193 GLU A O 1
ATOM 1555 N N . GLU A 1 194 ? -0.337 -44.688 -21.141 1 82.38 194 GLU A N 1
ATOM 1556 C CA . GLU A 1 194 ? -1.244 -44.469 -20.016 1 82.38 194 GLU A CA 1
ATOM 1557 C C . GLU A 1 194 ? -2.078 -43.219 -20.219 1 82.38 194 GLU A C 1
ATOM 1559 O O . GLU A 1 194 ? -1.676 -42.312 -20.953 1 82.38 194 GLU A O 1
ATOM 1564 N N . PRO A 1 195 ? -3.26 -43.219 -19.719 1 83.81 195 PRO A N 1
ATOM 1565 C CA . PRO A 1 195 ? -4.051 -42 -19.797 1 83.81 195 PRO A CA 1
ATOM 1566 C C . PRO A 1 195 ? -3.334 -40.781 -19.188 1 83.81 195 PRO A C 1
ATOM 1568 O O . PRO A 1 195 ? -2.662 -40.906 -18.156 1 83.81 195 PRO A O 1
ATOM 1571 N N . VAL A 1 196 ? -3.447 -39.688 -19.891 1 86.12 196 VAL A N 1
ATOM 1572 C CA . VAL A 1 196 ? -2.787 -38.469 -19.453 1 86.12 196 VAL A CA 1
ATOM 1573 C C . VAL A 1 196 ? -3.832 -37.406 -19.141 1 86.12 196 VAL A C 1
ATOM 1575 O O . VAL A 1 196 ? -4.758 -37.188 -19.922 1 86.12 196 VAL A O 1
ATOM 1578 N N . SER A 1 197 ? -3.729 -36.812 -17.969 1 86.56 197 SER A N 1
ATOM 1579 C CA . SER A 1 197 ? -4.605 -35.719 -17.609 1 86.56 197 SER A CA 1
ATOM 1580 C C . SER A 1 197 ? -3.814 -34.406 -17.422 1 86.56 197 SER A C 1
ATOM 1582 O O . SER A 1 197 ? -2.76 -34.406 -16.797 1 86.56 197 SER A O 1
ATOM 1584 N N . LEU A 1 198 ? -4.34 -33.375 -18.031 1 89.19 198 LEU A N 1
ATOM 1585 C CA . LEU A 1 198 ? -3.695 -32.062 -17.969 1 89.19 198 LEU A CA 1
ATOM 1586 C C . LEU A 1 198 ? -4.707 -30.969 -17.656 1 89.19 198 LEU A C 1
ATOM 1588 O O . LEU A 1 198 ? -5.879 -31.078 -18.031 1 89.19 198 LEU A O 1
ATOM 1592 N N . LEU A 1 199 ? -4.281 -30.016 -16.859 1 90.44 199 LEU A N 1
ATOM 1593 C CA . LEU A 1 199 ? -5.051 -28.781 -16.734 1 90.44 199 LEU A CA 1
ATOM 1594 C C . LEU A 1 199 ? -4.816 -27.859 -17.922 1 90.44 199 LEU A C 1
ATOM 1596 O O . LEU A 1 199 ? -3.67 -27.531 -18.25 1 90.44 199 LEU A O 1
ATOM 1600 N N . MET A 1 200 ? -5.848 -27.531 -18.578 1 89.88 200 MET A N 1
ATOM 1601 C CA . MET A 1 200 ? -5.734 -26.688 -19.766 1 89.88 200 MET A CA 1
ATOM 1602 C C . MET A 1 200 ? -6.375 -25.328 -19.531 1 89.88 200 MET A C 1
ATOM 1604 O O . MET A 1 200 ? -7.531 -25.234 -19.109 1 89.88 200 MET A O 1
ATOM 1608 N N . VAL A 1 201 ? -5.613 -24.281 -19.688 1 90.06 201 VAL A N 1
ATOM 1609 C CA . VAL A 1 201 ? -6.094 -22.906 -19.625 1 90.06 201 VAL A CA 1
ATOM 1610 C C . VAL A 1 201 ? -5.996 -22.25 -21 1 90.06 201 VAL A C 1
ATOM 1612 O O . VAL A 1 201 ? -4.914 -22.188 -21.594 1 90.06 201 VAL A O 1
ATOM 1615 N N . VAL A 1 202 ? -7.137 -21.875 -21.531 1 89.19 202 VAL A N 1
ATOM 1616 C CA . VAL A 1 202 ? -7.176 -21.281 -22.859 1 89.19 202 VAL A CA 1
ATOM 1617 C C . VAL A 1 202 ? -7.531 -19.797 -22.766 1 89.19 202 VAL A C 1
ATOM 1619 O O . VAL A 1 202 ? -8.57 -19.438 -22.203 1 89.19 202 VAL A O 1
ATOM 1622 N N . SER A 1 203 ? -6.609 -19.016 -23.234 1 87.5 203 SER A N 1
ATOM 1623 C CA . SER A 1 203 ? -6.867 -17.578 -23.328 1 87.5 203 SER A CA 1
ATOM 1624 C C . SER A 1 203 ? -7.301 -17.188 -24.734 1 87.5 203 SER A C 1
ATOM 1626 O O . SER A 1 203 ? -6.539 -17.359 -25.688 1 87.5 203 SER A O 1
ATOM 1628 N N . VAL A 1 204 ? -8.484 -16.672 -24.828 1 82.88 204 VAL A N 1
ATOM 1629 C CA . VAL A 1 204 ? -9.039 -16.344 -26.141 1 82.88 204 VAL A CA 1
ATOM 1630 C C . VAL A 1 204 ? -8.492 -14.992 -26.609 1 82.88 204 VAL A C 1
ATOM 1632 O O . VAL A 1 204 ? -8.484 -14.703 -27.797 1 82.88 204 VAL A O 1
ATOM 1635 N N . TYR A 1 205 ? -8 -14.227 -25.656 1 80.88 205 TYR A N 1
ATOM 1636 C CA . TYR A 1 205 ? -7.395 -12.945 -25.984 1 80.88 205 TYR A CA 1
ATOM 1637 C C . TYR A 1 205 ? -5.938 -12.898 -25.547 1 80.88 205 TYR A C 1
ATOM 1639 O O . TYR A 1 205 ? -5.562 -12.07 -24.703 1 80.88 205 TYR A O 1
ATOM 1647 N N . PRO A 1 206 ? -5.129 -13.711 -26.281 1 79.62 206 PRO A N 1
ATOM 1648 C CA . PRO A 1 206 ? -3.725 -13.711 -25.875 1 79.62 206 PRO A CA 1
ATOM 1649 C C . PRO A 1 206 ? -2.988 -12.438 -26.297 1 79.62 206 PRO A C 1
ATOM 1651 O O . PRO A 1 206 ? -3.451 -11.727 -27.188 1 79.62 206 PRO A O 1
ATOM 1654 N N . TRP A 1 207 ? -1.955 -12.125 -25.609 1 79.25 207 TRP A N 1
ATOM 1655 C CA . TRP A 1 207 ? -1.127 -10.992 -26 1 79.25 207 TRP A CA 1
ATOM 1656 C C . TRP A 1 207 ? -0.303 -11.328 -27.234 1 79.25 207 TRP A C 1
ATOM 1658 O O . TRP A 1 207 ? 0.529 -12.242 -27.203 1 79.25 207 TRP A O 1
ATOM 1668 N N . VAL A 1 208 ? -0.655 -10.727 -28.312 1 74.69 208 VAL A N 1
ATOM 1669 C CA . VAL A 1 208 ? 0.101 -10.914 -29.547 1 74.69 208 VAL A CA 1
ATOM 1670 C C . VAL A 1 208 ? 1.264 -9.93 -29.594 1 74.69 208 VAL A C 1
ATOM 1672 O O . VAL A 1 208 ? 1.057 -8.727 -29.766 1 74.69 208 VAL A O 1
ATOM 1675 N N . THR A 1 209 ? 2.477 -10.391 -29.453 1 72.81 209 THR A N 1
ATOM 1676 C CA . THR A 1 209 ? 3.598 -9.492 -29.219 1 72.81 209 THR A CA 1
ATOM 1677 C C . THR A 1 209 ? 4.516 -9.43 -30.438 1 72.81 209 THR A C 1
ATOM 1679 O O . THR A 1 209 ? 5.738 -9.344 -30.281 1 72.81 209 THR A O 1
ATOM 1682 N N . GLU A 1 210 ? 3.93 -9.477 -31.578 1 76.06 210 GLU A N 1
ATOM 1683 C CA . GLU A 1 210 ? 4.789 -9.336 -32.75 1 76.06 210 GLU A CA 1
ATOM 1684 C C . GLU A 1 210 ? 5.586 -8.031 -32.688 1 76.06 210 GLU A C 1
ATOM 1686 O O . GLU A 1 210 ? 6.805 -8.039 -32.875 1 76.06 210 GLU A O 1
ATOM 1691 N N . ASN A 1 211 ? 4.887 -6.934 -32.312 1 86.94 211 ASN A N 1
ATOM 1692 C CA . ASN A 1 211 ? 5.555 -5.648 -32.156 1 86.94 211 ASN A CA 1
ATOM 1693 C C . ASN A 1 211 ? 5.711 -5.289 -30.672 1 86.94 211 ASN A C 1
ATOM 1695 O O . ASN A 1 211 ? 5.801 -4.109 -30.312 1 86.94 211 ASN A O 1
ATOM 1699 N N . GLY A 1 212 ? 5.738 -6.328 -29.922 1 91.06 212 GLY A N 1
ATOM 1700 C CA . GLY A 1 212 ? 5.785 -6.109 -28.484 1 91.06 212 GLY A CA 1
ATOM 1701 C C . GLY A 1 212 ? 7.066 -5.438 -28.031 1 91.06 212 GLY A C 1
ATOM 1702 O O . GLY A 1 212 ? 7.035 -4.535 -27.188 1 91.06 212 GLY A O 1
ATOM 1703 N N . VAL A 1 213 ? 8.172 -5.82 -28.656 1 92.69 213 VAL A N 1
ATOM 1704 C CA . VAL A 1 213 ? 9.469 -5.281 -28.281 1 92.69 213 VAL A CA 1
ATOM 1705 C C . VAL A 1 213 ? 9.516 -3.783 -28.562 1 92.69 213 VAL A C 1
ATOM 1707 O O . VAL A 1 213 ? 10.062 -3.008 -27.781 1 92.69 213 VAL A O 1
ATOM 1710 N N . LEU A 1 214 ? 8.898 -3.379 -29.625 1 94.62 214 LEU A N 1
ATOM 1711 C CA . LEU A 1 214 ? 8.852 -1.967 -29.984 1 94.62 214 LEU A CA 1
ATOM 1712 C C . LEU A 1 214 ? 8.047 -1.173 -28.953 1 94.62 214 LEU A C 1
ATOM 1714 O O . LEU A 1 214 ? 8.469 -0.1 -28.516 1 94.62 214 LEU A O 1
ATOM 1718 N N . TYR A 1 215 ? 6.898 -1.682 -28.625 1 95.19 215 TYR A N 1
ATOM 1719 C CA . TYR A 1 215 ? 6.062 -1.002 -27.641 1 95.19 215 TYR A CA 1
ATOM 1720 C C . TYR A 1 215 ? 6.777 -0.905 -26.297 1 95.19 215 TYR A C 1
ATOM 1722 O O . TYR A 1 215 ? 6.707 0.127 -25.625 1 95.19 215 TYR A O 1
ATOM 1730 N N . ALA A 1 216 ? 7.422 -2.025 -25.922 1 94.88 216 ALA A N 1
ATOM 1731 C CA . ALA A 1 216 ? 8.164 -2.033 -24.672 1 94.88 216 ALA A CA 1
ATOM 1732 C C . ALA A 1 216 ? 9.289 -1.004 -24.688 1 94.88 216 ALA A C 1
ATOM 1734 O O . ALA A 1 216 ? 9.516 -0.307 -23.703 1 94.88 216 ALA A O 1
ATOM 1735 N N . THR A 1 217 ? 9.977 -0.891 -25.797 1 94.19 217 THR A N 1
ATOM 1736 C CA . THR A 1 217 ? 11.062 0.075 -25.938 1 94.19 217 THR A CA 1
ATOM 1737 C C . THR A 1 217 ? 10.531 1.502 -25.844 1 94.19 217 THR A C 1
ATOM 1739 O O . THR A 1 217 ? 11.141 2.352 -25.188 1 94.19 217 THR A O 1
ATOM 1742 N N . LEU A 1 218 ? 9.438 1.739 -26.453 1 94.88 218 LEU A N 1
ATOM 1743 C CA . LEU A 1 218 ? 8.82 3.062 -26.391 1 94.88 218 LEU A CA 1
ATOM 1744 C C . LEU A 1 218 ? 8.391 3.404 -24.969 1 94.88 218 LEU A C 1
ATOM 1746 O O . LEU A 1 218 ? 8.492 4.559 -24.547 1 94.88 218 LEU A O 1
ATOM 1750 N N . LEU A 1 219 ? 7.879 2.389 -24.281 1 94.44 219 LEU A N 1
ATOM 1751 C CA . LEU A 1 219 ? 7.492 2.578 -22.891 1 94.44 219 LEU A CA 1
ATOM 1752 C C . LEU A 1 219 ? 8.695 2.992 -22.047 1 94.44 219 LEU A C 1
ATOM 1754 O O . LEU A 1 219 ? 8.602 3.924 -21.25 1 94.44 219 LEU A O 1
ATOM 1758 N N . LEU A 1 220 ? 9.773 2.301 -22.234 1 92 220 LEU A N 1
ATOM 1759 C CA . LEU A 1 220 ? 10.977 2.574 -21.453 1 92 220 LEU A CA 1
ATOM 1760 C C . LEU A 1 220 ? 11.57 3.93 -21.828 1 92 220 LEU A C 1
ATOM 1762 O O . LEU A 1 220 ? 11.977 4.695 -20.953 1 92 220 LEU A O 1
ATOM 1766 N N . ILE A 1 221 ? 11.609 4.238 -23.078 1 92.62 221 ILE A N 1
ATOM 1767 C CA . ILE A 1 221 ? 12.094 5.535 -23.531 1 92.62 221 ILE A CA 1
ATOM 1768 C C . ILE A 1 221 ? 11.18 6.641 -23.016 1 92.62 221 ILE A C 1
ATOM 1770 O O . ILE A 1 221 ? 11.656 7.699 -22.594 1 92.62 221 ILE A O 1
ATOM 1774 N N . GLY A 1 222 ? 9.852 6.383 -23.078 1 92.81 222 GLY A N 1
ATOM 1775 C CA . GLY A 1 222 ? 8.906 7.336 -22.516 1 92.81 222 GLY A CA 1
ATOM 1776 C C . GLY A 1 222 ? 9.156 7.633 -21.062 1 92.81 222 GLY A C 1
ATOM 1777 O O . GLY A 1 222 ? 9.125 8.797 -20.641 1 92.81 222 GLY A O 1
ATOM 1778 N N . LEU A 1 223 ? 9.375 6.574 -20.297 1 91.75 223 LEU A N 1
ATOM 1779 C CA . LEU A 1 223 ? 9.688 6.75 -18.875 1 91.75 223 LEU A CA 1
ATOM 1780 C C . LEU A 1 223 ? 10.922 7.629 -18.703 1 91.75 223 LEU A C 1
ATOM 1782 O O . LEU A 1 223 ? 10.914 8.555 -17.891 1 91.75 223 LEU A O 1
ATOM 1786 N N . TYR A 1 224 ? 11.922 7.395 -19.5 1 86.56 224 TYR A N 1
ATOM 1787 C CA . TYR A 1 224 ? 13.188 8.109 -19.391 1 86.56 224 TYR A CA 1
ATOM 1788 C C . TYR A 1 224 ? 13.039 9.562 -19.797 1 86.56 224 TYR A C 1
ATOM 1790 O O . TYR A 1 224 ? 13.602 10.461 -19.172 1 86.56 224 TYR A O 1
ATOM 1798 N N . ILE A 1 225 ? 12.312 9.805 -20.781 1 88.69 225 ILE A N 1
ATOM 1799 C CA . ILE A 1 225 ? 12.07 11.172 -21.234 1 88.69 225 ILE A CA 1
ATOM 1800 C C . ILE A 1 225 ? 11.336 11.953 -20.156 1 88.69 225 ILE A C 1
ATOM 1802 O O . ILE A 1 225 ? 11.703 13.094 -19.859 1 88.69 225 ILE A O 1
ATOM 1806 N N . LEU A 1 226 ? 10.383 11.32 -19.547 1 88.12 226 LEU A N 1
ATOM 1807 C CA . LEU A 1 226 ? 9.602 11.992 -18.516 1 88.12 226 LEU A CA 1
ATOM 1808 C C . LEU A 1 226 ? 10.477 12.32 -17.312 1 88.12 226 LEU A C 1
ATOM 1810 O O . LEU A 1 226 ? 10.336 13.391 -16.703 1 88.12 226 LEU A O 1
ATOM 1814 N N . ILE A 1 227 ? 11.414 11.484 -16.969 1 80.69 227 ILE A N 1
ATOM 1815 C CA . ILE A 1 227 ? 12.219 11.648 -15.758 1 80.69 227 ILE A CA 1
ATOM 1816 C C . ILE A 1 227 ? 13.398 12.578 -16.047 1 80.69 227 ILE A C 1
ATOM 1818 O O . ILE A 1 227 ? 13.625 13.547 -15.312 1 80.69 227 ILE A O 1
ATOM 1822 N N . VAL A 1 228 ? 14.133 12.367 -17.156 1 75.25 228 VAL A N 1
ATOM 1823 C CA . VAL A 1 228 ? 15.375 13.07 -17.453 1 75.25 228 VAL A CA 1
ATOM 1824 C C . VAL A 1 228 ? 15.078 14.523 -17.797 1 75.25 228 VAL A C 1
ATOM 1826 O O . VAL A 1 228 ? 15.789 15.43 -17.359 1 75.25 228 VAL A O 1
ATOM 1829 N N . PHE A 1 229 ? 13.984 14.75 -18.484 1 76.62 229 PHE A N 1
ATOM 1830 C CA . PHE A 1 229 ? 13.648 16.109 -18.859 1 76.62 229 PHE A CA 1
ATOM 1831 C C . PHE A 1 229 ? 12.773 16.766 -17.812 1 76.62 229 PHE A C 1
ATOM 1833 O O . PHE A 1 229 ? 12.273 17.875 -18 1 76.62 229 PHE A O 1
ATOM 1840 N N . GLU A 1 230 ? 12.586 15.961 -16.719 1 74.81 230 GLU A N 1
ATOM 1841 C CA . GLU A 1 230 ? 11.852 16.469 -15.57 1 74.81 230 GLU A CA 1
ATOM 1842 C C . GLU A 1 230 ? 10.492 17.016 -15.984 1 74.81 230 GLU A C 1
ATOM 1844 O O . GLU A 1 230 ? 10.094 18.094 -15.555 1 74.81 230 GLU A O 1
ATOM 1849 N N . LEU A 1 231 ? 9.906 16.359 -16.891 1 79.88 231 LEU A N 1
ATOM 1850 C CA . LEU A 1 231 ? 8.555 16.75 -17.297 1 79.88 231 LEU A CA 1
ATOM 1851 C C . LEU A 1 231 ? 7.566 16.516 -16.156 1 79.88 231 LEU A C 1
ATOM 1853 O O . LEU A 1 231 ? 6.543 17.203 -16.078 1 79.88 231 LEU A O 1
ATOM 1857 N N . THR A 1 232 ? 7.82 15.57 -15.367 1 84.25 232 THR A N 1
ATOM 1858 C CA . THR A 1 232 ? 7.02 15.297 -14.18 1 84.25 232 THR A CA 1
ATOM 1859 C C . THR A 1 232 ? 7.863 14.609 -13.102 1 84.25 232 THR A C 1
ATOM 1861 O O . THR A 1 232 ? 9.031 14.289 -13.336 1 84.25 232 THR A O 1
ATOM 1864 N N . ASP A 1 233 ? 7.289 14.523 -11.938 1 85.56 233 ASP A N 1
ATOM 1865 C CA . ASP A 1 233 ? 7.941 13.797 -10.852 1 85.56 233 ASP A CA 1
ATOM 1866 C C . ASP A 1 233 ? 8.141 12.328 -11.219 1 85.56 233 ASP A C 1
ATOM 1868 O O . ASP A 1 233 ? 7.348 11.758 -11.969 1 85.56 233 ASP A O 1
ATOM 1872 N N . ARG A 1 234 ? 9.219 11.812 -10.703 1 86.06 234 ARG A N 1
ATOM 1873 C CA . ARG A 1 234 ? 9.594 10.453 -11.07 1 86.06 234 ARG A CA 1
ATOM 1874 C C . ARG A 1 234 ? 8.5 9.461 -10.688 1 86.06 234 ARG A C 1
ATOM 1876 O O . ARG A 1 234 ? 8.242 8.5 -11.422 1 86.06 234 ARG A O 1
ATOM 1883 N N . THR A 1 235 ? 7.934 9.656 -9.508 1 90.81 235 THR A N 1
ATOM 1884 C CA . THR A 1 235 ? 6.887 8.742 -9.055 1 90.81 235 THR A CA 1
ATOM 1885 C C . THR A 1 235 ? 5.684 8.805 -9.992 1 90.81 235 THR A C 1
ATOM 1887 O O . THR A 1 235 ? 5.16 7.762 -10.406 1 90.81 235 THR A O 1
ATOM 1890 N N . PHE A 1 236 ? 5.277 10.008 -10.383 1 93.81 236 PHE A N 1
ATOM 1891 C CA . PHE A 1 236 ? 4.141 10.164 -11.281 1 93.81 236 PHE A CA 1
ATOM 1892 C C . PHE A 1 236 ? 4.48 9.633 -12.672 1 93.81 236 PHE A C 1
ATOM 1894 O O . PHE A 1 236 ? 3.633 9.031 -13.336 1 93.81 236 PHE A O 1
ATOM 1901 N N . ALA A 1 237 ? 5.688 9.852 -13.07 1 92.31 237 ALA A N 1
ATOM 1902 C CA . ALA A 1 237 ? 6.137 9.305 -14.352 1 92.31 237 ALA A CA 1
ATOM 1903 C C . ALA A 1 237 ? 6.02 7.785 -14.367 1 92.31 237 ALA A C 1
ATOM 1905 O O . ALA A 1 237 ? 5.527 7.207 -15.344 1 92.31 237 ALA A O 1
ATOM 1906 N N . ALA A 1 238 ? 6.5 7.137 -13.305 1 93.75 238 ALA A N 1
ATOM 1907 C CA . ALA A 1 238 ? 6.441 5.68 -13.211 1 93.75 238 ALA A CA 1
ATOM 1908 C C . ALA A 1 238 ? 4.996 5.188 -13.211 1 93.75 238 ALA A C 1
ATOM 1910 O O . ALA A 1 238 ? 4.668 4.191 -13.859 1 93.75 238 ALA A O 1
ATOM 1911 N N . LEU A 1 239 ? 4.109 5.879 -12.508 1 95.94 239 LEU A N 1
ATOM 1912 C CA . LEU A 1 239 ? 2.699 5.516 -12.453 1 95.94 239 LEU A CA 1
ATOM 1913 C C . LEU A 1 239 ? 2.051 5.648 -13.828 1 95.94 239 LEU A C 1
ATOM 1915 O O . LEU A 1 239 ? 1.304 4.766 -14.25 1 95.94 239 LEU A O 1
ATOM 1919 N N . MET A 1 240 ? 2.367 6.746 -14.523 1 95.75 240 MET A N 1
ATOM 1920 C CA . MET A 1 240 ? 1.819 6.984 -15.852 1 95.75 240 MET A CA 1
ATOM 1921 C C . MET A 1 240 ? 2.273 5.906 -16.828 1 95.75 240 MET A C 1
ATOM 1923 O O . MET A 1 240 ? 1.465 5.371 -17.594 1 95.75 240 MET A O 1
ATOM 1927 N N . MET A 1 241 ? 3.49 5.574 -16.75 1 96.38 241 MET A N 1
ATOM 1928 C CA . MET A 1 241 ? 4.027 4.625 -17.719 1 96.38 241 MET A CA 1
ATOM 1929 C C . MET A 1 241 ? 3.604 3.201 -17.375 1 96.38 241 MET A C 1
ATOM 1931 O O . MET A 1 241 ? 3.387 2.381 -18.266 1 96.38 241 MET A O 1
ATOM 1935 N N . ALA A 1 242 ? 3.518 2.857 -16.062 1 97.31 242 ALA A N 1
ATOM 1936 C CA . ALA A 1 242 ? 2.959 1.566 -15.664 1 97.31 242 ALA A CA 1
ATOM 1937 C C . ALA A 1 242 ? 1.533 1.404 -16.188 1 97.31 242 ALA A C 1
ATOM 1939 O O . ALA A 1 242 ? 1.183 0.359 -16.734 1 97.31 242 ALA A O 1
ATOM 1940 N N . THR A 1 243 ? 0.742 2.473 -16.031 1 97.88 243 THR A N 1
ATOM 1941 C CA . THR A 1 243 ? -0.639 2.434 -16.5 1 97.88 243 THR A CA 1
ATOM 1942 C C . THR A 1 243 ? -0.691 2.344 -18.016 1 97.88 243 THR A C 1
ATOM 1944 O O . THR A 1 243 ? -1.55 1.657 -18.578 1 97.88 243 THR A O 1
ATOM 1947 N N . THR A 1 244 ? 0.224 3.055 -18.672 1 98 244 THR A N 1
ATOM 1948 C CA . THR A 1 244 ? 0.325 2.955 -20.125 1 98 244 THR A CA 1
ATOM 1949 C C . THR A 1 244 ? 0.672 1.529 -20.547 1 98 244 THR A C 1
ATOM 1951 O O . THR A 1 244 ? 0.135 1.018 -21.531 1 98 244 THR A O 1
ATOM 1954 N N . GLY A 1 245 ? 1.626 0.898 -19.812 1 97 245 GLY A N 1
ATOM 1955 C CA . GLY A 1 245 ? 1.955 -0.492 -20.078 1 97 245 GLY A CA 1
ATOM 1956 C C . GLY A 1 245 ? 0.763 -1.422 -19.953 1 97 245 GLY A C 1
ATOM 1957 O O . GLY A 1 245 ? 0.548 -2.279 -20.812 1 97 245 GLY A O 1
ATOM 1958 N N . ILE A 1 246 ? -0.054 -1.272 -18.938 1 96.75 246 ILE A N 1
ATOM 1959 C CA . ILE A 1 246 ? -1.266 -2.062 -18.75 1 96.75 246 ILE A CA 1
ATOM 1960 C C . ILE A 1 246 ? -2.221 -1.828 -19.922 1 96.75 246 ILE A C 1
ATOM 1962 O O . ILE A 1 246 ? -2.838 -2.77 -20.422 1 96.75 246 ILE A O 1
ATOM 1966 N N . ALA A 1 247 ? -2.33 -0.551 -20.328 1 97.12 247 ALA A N 1
ATOM 1967 C CA . ALA A 1 247 ? -3.217 -0.202 -21.438 1 97.12 247 ALA A CA 1
ATOM 1968 C C . ALA A 1 247 ? -2.76 -0.863 -22.734 1 97.12 247 ALA A C 1
ATOM 1970 O O . ALA A 1 247 ? -3.582 -1.342 -23.516 1 97.12 247 ALA A O 1
ATOM 1971 N N . ILE A 1 248 ? -1.483 -0.861 -22.969 1 95.81 248 ILE A N 1
ATOM 1972 C CA . ILE A 1 248 ? -0.945 -1.487 -24.172 1 95.81 248 ILE A CA 1
ATOM 1973 C C . ILE A 1 248 ? -1.238 -2.986 -24.141 1 95.81 248 ILE A C 1
ATOM 1975 O O . ILE A 1 248 ? -1.695 -3.553 -25.141 1 95.81 248 ILE A O 1
ATOM 1979 N N . LEU A 1 249 ? -1 -3.66 -23.016 1 93.56 249 LEU A N 1
ATOM 1980 C CA . LEU A 1 249 ? -1.314 -5.078 -22.875 1 93.56 249 LEU A CA 1
ATOM 1981 C C . LEU A 1 249 ? -2.799 -5.332 -23.125 1 93.56 249 LEU A C 1
ATOM 1983 O O . LEU A 1 249 ? -3.166 -6.32 -23.766 1 93.56 249 LEU A O 1
ATOM 1987 N N . THR A 1 250 ? -3.609 -4.438 -22.609 1 92.88 250 THR A N 1
ATOM 1988 C CA . THR A 1 250 ? -5.055 -4.547 -22.766 1 92.88 250 THR A CA 1
ATOM 1989 C C . THR A 1 250 ? -5.449 -4.387 -24.234 1 92.88 250 THR A C 1
ATOM 1991 O O . THR A 1 250 ? -6.336 -5.09 -24.734 1 92.88 250 THR A O 1
ATOM 1994 N N . ALA A 1 251 ? -4.805 -3.469 -24.922 1 91.06 251 ALA A N 1
ATOM 1995 C CA . ALA A 1 251 ? -5.094 -3.229 -26.328 1 91.06 251 ALA A CA 1
ATOM 1996 C C . ALA A 1 251 ? -4.668 -4.414 -27.188 1 91.06 251 ALA A C 1
ATOM 1998 O O . ALA A 1 251 ? -5.301 -4.719 -28.203 1 91.06 251 ALA A O 1
ATOM 1999 N N . LEU A 1 252 ? -3.645 -5.074 -26.75 1 88.81 252 LEU A N 1
ATOM 2000 C CA . LEU A 1 252 ? -3.082 -6.16 -27.547 1 88.81 252 LEU A CA 1
ATOM 2001 C C . LEU A 1 252 ? -3.754 -7.488 -27.203 1 88.81 252 LEU A C 1
ATOM 2003 O O . LEU A 1 252 ? -3.623 -8.461 -27.953 1 88.81 252 LEU A O 1
ATOM 2007 N N . GLY A 1 253 ? -4.406 -7.5 -26.078 1 87.5 253 GLY A N 1
ATOM 2008 C CA . GLY A 1 253 ? -5.031 -8.734 -25.625 1 87.5 253 GLY A CA 1
ATOM 2009 C C . GLY A 1 253 ? -5.984 -8.539 -24.469 1 87.5 253 GLY A C 1
ATOM 2010 O O . GLY A 1 253 ? -6.746 -7.57 -24.438 1 87.5 253 GLY A O 1
ATOM 2011 N N . ASN A 1 254 ? -5.91 -9.609 -23.609 1 86.69 254 ASN A N 1
ATOM 2012 C CA . ASN A 1 254 ? -6.809 -9.586 -22.469 1 86.69 254 ASN A CA 1
ATOM 2013 C C . ASN A 1 254 ? -6.328 -8.609 -21.391 1 86.69 254 ASN A C 1
ATOM 2015 O O . ASN A 1 254 ? -5.129 -8.516 -21.125 1 86.69 254 ASN A O 1
ATOM 2019 N N . ARG A 1 255 ? -7.234 -7.914 -20.844 1 91.81 255 ARG A N 1
ATOM 2020 C CA . ARG A 1 255 ? -6.914 -7 -19.75 1 91.81 255 ARG A CA 1
ATOM 2021 C C . ARG A 1 255 ? -6.559 -7.766 -18.484 1 91.81 255 ARG A C 1
ATOM 2023 O O . ARG A 1 255 ? -7.328 -8.617 -18.031 1 91.81 255 ARG A O 1
ATOM 2030 N N . PRO A 1 256 ? -5.434 -7.477 -17.922 1 92.25 256 PRO A N 1
ATOM 2031 C CA . PRO A 1 256 ? -5.129 -8.117 -16.641 1 92.25 256 PRO A CA 1
ATOM 2032 C C . PRO A 1 256 ? -6.055 -7.66 -15.516 1 92.25 256 PRO A C 1
ATOM 2034 O O . PRO A 1 256 ? -6.414 -6.48 -15.453 1 92.25 256 PRO A O 1
ATOM 2037 N N . THR A 1 257 ? -6.469 -8.609 -14.664 1 91.56 257 THR A N 1
ATOM 2038 C CA . THR A 1 257 ? -7.277 -8.25 -13.508 1 91.56 257 THR A CA 1
ATOM 2039 C C . THR A 1 257 ? -6.453 -7.461 -12.492 1 91.56 257 THR A C 1
ATOM 2041 O O . THR A 1 257 ? -5.223 -7.469 -12.547 1 91.56 257 THR A O 1
ATOM 2044 N N . LEU A 1 258 ? -7.117 -6.746 -11.633 1 92.69 258 LEU A N 1
ATOM 2045 C CA . LEU A 1 258 ? -6.414 -6.008 -10.586 1 92.69 258 LEU A CA 1
ATOM 2046 C C . LEU A 1 258 ? -5.609 -6.949 -9.703 1 92.69 258 LEU A C 1
ATOM 2048 O O . LEU A 1 258 ? -4.508 -6.605 -9.258 1 92.69 258 LEU A O 1
ATOM 2052 N N . GLU A 1 259 ? -6.176 -8.094 -9.438 1 90.75 259 GLU A N 1
ATOM 2053 C CA . GLU A 1 259 ? -5.465 -9.086 -8.641 1 90.75 259 GLU A CA 1
ATOM 2054 C C . GLU A 1 259 ? -4.156 -9.492 -9.312 1 90.75 259 GLU A C 1
ATOM 2056 O O . GLU A 1 259 ? -3.131 -9.648 -8.648 1 90.75 259 GLU A O 1
ATOM 2061 N N . THR A 1 260 ? -4.223 -9.656 -10.625 1 92 260 THR A N 1
ATOM 2062 C CA . THR A 1 260 ? -3.027 -10.008 -11.383 1 92 260 THR A CA 1
ATOM 2063 C C . THR A 1 260 ? -2.006 -8.875 -11.336 1 92 260 THR A C 1
ATOM 2065 O O . THR A 1 260 ? -0.815 -9.109 -11.125 1 92 260 THR A O 1
ATOM 2068 N N . ILE A 1 261 ? -2.445 -7.676 -11.516 1 95.69 261 ILE A N 1
ATOM 2069 C CA . ILE A 1 261 ? -1.562 -6.516 -11.508 1 95.69 261 ILE A CA 1
ATOM 2070 C C . ILE A 1 261 ? -0.877 -6.398 -10.148 1 95.69 261 ILE A C 1
ATOM 2072 O O . ILE A 1 261 ? 0.332 -6.164 -10.07 1 95.69 261 ILE A O 1
ATOM 2076 N N . ILE A 1 262 ? -1.621 -6.578 -9.062 1 94.81 262 ILE A N 1
ATOM 2077 C CA . ILE A 1 262 ? -1.095 -6.484 -7.703 1 94.81 262 ILE A CA 1
ATOM 2078 C C . ILE A 1 262 ? -0.074 -7.598 -7.469 1 94.81 262 ILE A C 1
ATOM 2080 O O . ILE A 1 262 ? 0.92 -7.398 -6.766 1 94.81 262 ILE A O 1
ATOM 2084 N N . SER A 1 263 ? -0.293 -8.758 -8.086 1 92.81 263 SER A N 1
ATOM 2085 C CA . SER A 1 263 ? 0.636 -9.867 -7.934 1 92.81 263 SER A CA 1
ATOM 2086 C C . SER A 1 263 ? 1.978 -9.562 -8.594 1 92.81 263 SER A C 1
ATOM 2088 O O . SER A 1 263 ? 2.979 -10.227 -8.305 1 92.81 263 SER A O 1
ATOM 2090 N N . TRP A 1 264 ? 2 -8.609 -9.5 1 93.81 264 TRP A N 1
ATOM 2091 C CA . TRP A 1 264 ? 3.236 -8.219 -10.172 1 93.81 264 TRP A CA 1
ATOM 2092 C C . TRP A 1 264 ? 4.141 -7.426 -9.234 1 93.81 264 TRP A C 1
ATOM 2094 O O . TRP A 1 264 ? 5.328 -7.25 -9.508 1 93.81 264 TRP A O 1
ATOM 2104 N N . ILE A 1 265 ? 3.598 -6.973 -8.164 1 95.31 265 ILE A N 1
ATOM 2105 C CA . ILE A 1 265 ? 4.336 -6.148 -7.215 1 95.31 265 ILE A CA 1
ATOM 2106 C C . ILE A 1 265 ? 5.039 -7.039 -6.195 1 95.31 265 ILE A C 1
ATOM 2108 O O . ILE A 1 265 ? 4.434 -7.965 -5.652 1 95.31 265 ILE A O 1
ATOM 2112 N N . ASP A 1 266 ? 6.273 -6.832 -5.98 1 93.69 266 ASP A N 1
ATOM 2113 C CA . ASP A 1 266 ? 7.012 -7.559 -4.953 1 93.69 266 ASP A CA 1
ATOM 2114 C C . ASP A 1 266 ? 6.793 -6.938 -3.574 1 93.69 266 ASP A C 1
ATOM 2116 O O . ASP A 1 266 ? 7.547 -6.059 -3.156 1 93.69 266 ASP A O 1
ATOM 2120 N N . PHE A 1 267 ? 5.957 -7.48 -2.824 1 94.25 267 PHE A N 1
ATOM 2121 C CA . PHE A 1 267 ? 5.566 -6.891 -1.548 1 94.25 267 PHE A CA 1
ATOM 2122 C C . PHE A 1 267 ? 6.609 -7.18 -0.476 1 94.25 267 PHE A C 1
ATOM 2124 O O . PHE A 1 267 ? 6.66 -6.496 0.55 1 94.25 267 PHE A O 1
ATOM 2131 N N . GLU A 1 268 ? 7.387 -8.242 -0.669 1 93.81 268 GLU A N 1
ATOM 2132 C CA . GLU A 1 268 ? 8.492 -8.453 0.265 1 93.81 268 GLU A CA 1
ATOM 2133 C C . GLU A 1 268 ? 9.422 -7.246 0.304 1 93.81 268 GLU A C 1
ATOM 2135 O O . GLU A 1 268 ? 9.844 -6.812 1.38 1 93.81 268 GLU A O 1
ATOM 2140 N N . THR A 1 269 ? 9.688 -6.723 -0.849 1 92.81 269 THR A N 1
ATOM 2141 C CA . THR A 1 269 ? 10.531 -5.539 -0.979 1 92.81 269 THR A CA 1
ATOM 2142 C C . THR A 1 269 ? 9.883 -4.336 -0.302 1 92.81 269 THR A C 1
ATOM 2144 O O . THR A 1 269 ? 10.531 -3.623 0.467 1 92.81 269 THR A O 1
ATOM 2147 N N . LEU A 1 270 ? 8.641 -4.117 -0.57 1 95 270 LEU A N 1
ATOM 2148 C CA . LEU A 1 270 ? 7.93 -2.957 -0.043 1 95 270 LEU A CA 1
ATOM 2149 C C . LEU A 1 270 ? 7.812 -3.033 1.476 1 95 270 LEU A C 1
ATOM 2151 O O . LEU A 1 270 ? 7.98 -2.025 2.166 1 95 270 LEU A O 1
ATOM 2155 N N . ILE A 1 271 ? 7.551 -4.184 2.018 1 95.44 271 ILE A N 1
ATOM 2156 C CA . ILE A 1 271 ? 7.379 -4.371 3.455 1 95.44 271 ILE A CA 1
ATOM 2157 C C . ILE A 1 271 ? 8.727 -4.188 4.16 1 95.44 271 ILE A C 1
ATOM 2159 O O . ILE A 1 271 ? 8.789 -3.592 5.238 1 95.44 271 ILE A O 1
ATOM 2163 N N . LEU A 1 272 ? 9.758 -4.711 3.541 1 93.69 272 LEU A N 1
ATOM 2164 C CA . LEU A 1 272 ? 11.094 -4.508 4.094 1 93.69 272 LEU A CA 1
ATOM 2165 C C . LEU A 1 272 ? 11.422 -3.02 4.191 1 93.69 272 LEU A C 1
ATOM 2167 O O . LEU A 1 272 ? 11.836 -2.541 5.246 1 93.69 272 LEU A O 1
ATOM 2171 N N . LEU A 1 273 ? 11.172 -2.316 3.133 1 92.69 273 LEU A N 1
ATOM 2172 C CA . LEU A 1 273 ? 11.477 -0.89 3.096 1 92.69 273 LEU A CA 1
ATOM 2173 C C . LEU A 1 273 ? 10.602 -0.125 4.09 1 92.69 273 LEU A C 1
ATOM 2175 O O . LEU A 1 273 ? 11.094 0.749 4.805 1 92.69 273 LEU A O 1
ATOM 2179 N N . LEU A 1 274 ? 9.328 -0.455 4.094 1 94.25 274 LEU A N 1
ATOM 2180 C CA . LEU A 1 274 ? 8.422 0.194 5.031 1 94.25 274 LEU A CA 1
ATOM 2181 C C . LEU A 1 274 ? 8.883 -0.013 6.469 1 94.25 274 LEU A C 1
ATOM 2183 O O . LEU A 1 274 ? 8.93 0.937 7.254 1 94.25 274 LEU A O 1
ATOM 2187 N N . GLY A 1 275 ? 9.18 -1.242 6.852 1 94.44 275 GLY A N 1
ATOM 2188 C CA . GLY A 1 275 ? 9.672 -1.529 8.188 1 94.44 275 GLY A CA 1
ATOM 2189 C C . GLY A 1 275 ? 10.914 -0.738 8.555 1 94.44 275 GLY A C 1
ATOM 2190 O O . GLY A 1 275 ? 10.992 -0.153 9.633 1 94.44 275 GLY A O 1
ATOM 2191 N N . MET A 1 276 ? 11.836 -0.671 7.629 1 91.31 276 MET A N 1
ATOM 2192 C CA . MET A 1 276 ? 13.078 0.05 7.875 1 91.31 276 MET A CA 1
ATOM 2193 C C . MET A 1 276 ? 12.828 1.55 7.988 1 91.31 276 MET A C 1
ATOM 2195 O O . MET A 1 276 ? 13.43 2.223 8.828 1 91.31 276 MET A O 1
ATOM 2199 N N . MET A 1 277 ? 11.977 2.104 7.129 1 91.31 277 MET A N 1
ATOM 2200 C CA . MET A 1 277 ? 11.664 3.529 7.168 1 91.31 277 MET A CA 1
ATOM 2201 C C . MET A 1 277 ? 11.023 3.91 8.5 1 91.31 277 MET A C 1
ATOM 2203 O O . MET A 1 277 ? 11.281 4.992 9.023 1 91.31 277 MET A O 1
ATOM 2207 N N . ILE A 1 278 ? 10.188 3.025 9.039 1 93.44 278 ILE A N 1
ATOM 2208 C CA . ILE A 1 278 ? 9.562 3.277 10.336 1 93.44 278 ILE A CA 1
ATOM 2209 C C . ILE A 1 278 ? 10.633 3.295 11.422 1 93.44 278 ILE A C 1
ATOM 2211 O O . ILE A 1 278 ? 10.648 4.188 12.273 1 93.44 278 ILE A O 1
ATOM 2215 N N . LEU A 1 279 ? 11.562 2.381 11.422 1 93.31 279 LEU A N 1
ATOM 2216 C CA . LEU A 1 279 ? 12.641 2.309 12.398 1 93.31 279 LEU A CA 1
ATOM 2217 C C . LEU A 1 279 ? 13.484 3.574 12.375 1 93.31 279 LEU A C 1
ATOM 2219 O O . LEU A 1 279 ? 13.766 4.164 13.422 1 93.31 279 LEU A O 1
ATOM 2223 N N . VAL A 1 280 ? 13.781 4.02 11.211 1 89.69 280 VAL A N 1
ATOM 2224 C CA . VAL A 1 280 ? 14.648 5.18 11.055 1 89.69 280 VAL A CA 1
ATOM 2225 C C . VAL A 1 280 ? 13.898 6.449 11.461 1 89.69 280 VAL A C 1
ATOM 2227 O O . VAL A 1 280 ? 14.492 7.371 12.031 1 89.69 280 VAL A O 1
ATOM 2230 N N . ALA A 1 281 ? 12.633 6.484 11.086 1 89.38 281 ALA A N 1
ATOM 2231 C CA . ALA A 1 281 ? 11.812 7.633 11.469 1 89.38 281 ALA A CA 1
ATOM 2232 C C . ALA A 1 281 ? 11.82 7.824 12.984 1 89.38 281 ALA A C 1
ATOM 2234 O O . ALA A 1 281 ? 11.961 8.945 13.477 1 89.38 281 ALA A O 1
ATOM 2235 N N . ILE A 1 282 ? 11.727 6.773 13.734 1 91.69 282 ILE A N 1
ATOM 2236 C CA . ILE A 1 282 ? 11.719 6.852 15.188 1 91.69 282 ILE A CA 1
ATOM 2237 C C . ILE A 1 282 ? 13.125 7.184 15.695 1 91.69 282 ILE A C 1
ATOM 2239 O O . ILE A 1 282 ? 13.281 8.016 16.594 1 91.69 282 ILE A O 1
ATOM 2243 N N . MET A 1 283 ? 14.094 6.602 15.125 1 90.75 283 MET A N 1
ATOM 2244 C CA . MET A 1 283 ? 15.477 6.836 15.531 1 90.75 283 MET A CA 1
ATOM 2245 C C . MET A 1 283 ? 15.883 8.289 15.297 1 90.75 283 MET A C 1
ATOM 2247 O O . MET A 1 283 ? 16.656 8.852 16.062 1 90.75 283 MET A O 1
ATOM 2251 N N . SER A 1 284 ? 15.367 8.891 14.273 1 87.75 284 SER A N 1
ATOM 2252 C CA . SER A 1 284 ? 15.711 10.266 13.938 1 87.75 284 SER A CA 1
ATOM 2253 C C . SER A 1 284 ? 15.242 11.234 15.023 1 87.75 284 SER A C 1
ATOM 2255 O O . SER A 1 284 ? 15.828 12.305 15.195 1 87.75 284 SER A O 1
ATOM 2257 N N . GLU A 1 285 ? 14.281 10.844 15.805 1 86.31 285 GLU A N 1
ATOM 2258 C CA . GLU A 1 285 ? 13.758 11.68 16.875 1 86.31 285 GLU A CA 1
ATOM 2259 C C . GLU A 1 285 ? 14.711 11.727 18.062 1 86.31 285 GLU A C 1
ATOM 2261 O O . GLU A 1 285 ? 14.617 12.609 18.906 1 86.31 285 GLU A O 1
ATOM 2266 N N . THR A 1 286 ? 15.68 10.875 18.094 1 90.44 286 THR A N 1
ATOM 2267 C CA . THR A 1 286 ? 16.594 10.789 19.219 1 90.44 286 THR A CA 1
ATOM 2268 C C . THR A 1 286 ? 17.672 11.867 19.125 1 90.44 286 THR A C 1
ATOM 2270 O O . THR A 1 286 ? 18.328 12.18 20.125 1 90.44 286 THR A O 1
ATOM 2273 N N . GLY A 1 287 ? 17.984 12.359 17.922 1 90.12 287 GLY A N 1
ATOM 2274 C CA . GLY A 1 287 ? 19.062 13.312 17.703 1 90.12 287 GLY A CA 1
ATOM 2275 C C . GLY A 1 287 ? 20.422 12.656 17.5 1 90.12 287 GLY A C 1
ATOM 2276 O O . GLY A 1 287 ? 21.438 13.336 17.469 1 90.12 287 GLY A O 1
ATOM 2277 N N . VAL A 1 288 ? 20.438 11.375 17.328 1 91.12 288 VAL A N 1
ATOM 2278 C CA . VAL A 1 288 ? 21.703 10.633 17.219 1 91.12 288 VAL A CA 1
ATOM 2279 C C . VAL A 1 288 ? 22.453 11.078 15.977 1 91.12 288 VAL A C 1
ATOM 2281 O O . VAL A 1 288 ? 23.688 11.164 15.984 1 91.12 288 VAL A O 1
ATOM 2284 N N . PHE A 1 289 ? 21.812 11.367 14.953 1 88 289 PHE A N 1
ATOM 2285 C CA . PHE A 1 289 ? 22.453 11.758 13.703 1 88 289 PHE A CA 1
ATOM 2286 C C . PHE A 1 289 ? 23.094 13.133 13.836 1 88 289 PHE A C 1
ATOM 2288 O O . PHE A 1 289 ? 24.203 13.367 13.32 1 88 289 PHE A O 1
ATOM 2295 N N . ASP A 1 290 ? 22.422 14.008 14.539 1 88.5 290 ASP A N 1
ATOM 2296 C CA . ASP A 1 290 ? 23.016 15.305 14.867 1 88.5 290 ASP A CA 1
ATOM 2297 C C . ASP A 1 290 ? 24.297 15.125 15.672 1 88.5 290 ASP A C 1
ATOM 2299 O O . ASP A 1 290 ? 25.312 15.766 15.383 1 88.5 290 ASP A O 1
ATOM 2303 N N . TRP A 1 291 ? 24.156 14.336 16.578 1 91.44 291 TRP A N 1
ATOM 2304 C CA . TRP A 1 291 ? 25.297 14.078 17.453 1 91.44 291 TRP A CA 1
ATOM 2305 C C . TRP A 1 291 ? 26.469 13.516 16.672 1 91.44 291 TRP A C 1
ATOM 2307 O O . TRP A 1 291 ? 27.625 13.891 16.906 1 91.44 291 TRP A O 1
ATOM 2317 N N . MET A 1 292 ? 26.25 12.633 15.781 1 91 292 MET A N 1
ATOM 2318 C CA . MET A 1 292 ? 27.312 12.008 14.992 1 91 292 MET A CA 1
ATOM 2319 C C . MET A 1 292 ? 28 13.039 14.086 1 91 292 MET A C 1
ATOM 2321 O O . MET A 1 292 ? 29.203 12.969 13.867 1 91 292 MET A O 1
ATOM 2325 N N . ALA A 1 293 ? 27.203 13.883 13.555 1 88.44 293 ALA A N 1
ATOM 2326 C CA . ALA A 1 293 ? 27.766 14.945 12.727 1 88.44 293 ALA A CA 1
ATOM 2327 C C . ALA A 1 293 ? 28.672 15.852 13.555 1 88.44 293 ALA A C 1
ATOM 2329 O O . ALA A 1 293 ? 29.75 16.234 13.102 1 88.44 293 ALA A O 1
ATOM 2330 N N . VAL A 1 294 ? 28.25 16.219 14.734 1 89.69 294 VAL A N 1
ATOM 2331 C CA . VAL A 1 294 ? 29.062 17.047 15.625 1 89.69 294 VAL A CA 1
ATOM 2332 C C . VAL A 1 294 ? 30.312 16.281 16.062 1 89.69 294 VAL A C 1
ATOM 2334 O O . VAL A 1 294 ? 31.375 16.875 16.234 1 89.69 294 VAL A O 1
ATOM 2337 N N . LEU A 1 295 ? 30.172 15 16.234 1 92.12 295 LEU A N 1
ATOM 2338 C CA . LEU A 1 295 ? 31.312 14.156 16.562 1 92.12 295 LEU A CA 1
ATOM 2339 C C . LEU A 1 295 ? 32.375 14.234 15.484 1 92.12 295 LEU A C 1
ATOM 2341 O O . LEU A 1 295 ? 33.562 14.25 15.789 1 92.12 295 LEU A O 1
ATOM 2345 N N . ALA A 1 296 ? 31.984 14.25 14.266 1 92.06 296 ALA A N 1
ATOM 2346 C CA . ALA A 1 296 ? 32.938 14.398 13.156 1 92.06 296 ALA A CA 1
ATOM 2347 C C . ALA A 1 296 ? 33.688 15.711 13.25 1 92.06 296 ALA A C 1
ATOM 2349 O O . ALA A 1 296 ? 34.906 15.758 13.023 1 92.06 296 ALA A O 1
ATOM 2350 N N . TYR A 1 297 ? 32.969 16.766 13.586 1 91.31 297 TYR A N 1
ATOM 2351 C CA . TYR A 1 297 ? 33.625 18.062 13.766 1 91.31 297 TYR A CA 1
ATOM 2352 C C . TYR A 1 297 ? 34.594 18.047 14.945 1 91.31 297 TYR A C 1
ATOM 2354 O O . TYR A 1 297 ? 35.688 18.594 14.859 1 91.31 297 TYR A O 1
ATOM 2362 N N . ARG A 1 298 ? 34.188 17.391 15.992 1 91.44 298 ARG A N 1
ATOM 2363 C CA . ARG A 1 298 ? 35 17.312 17.203 1 91.44 298 ARG A CA 1
ATOM 2364 C C . ARG A 1 298 ? 36.312 16.594 16.938 1 91.44 298 ARG A C 1
ATOM 2366 O O . ARG A 1 298 ? 37.406 17.094 17.281 1 91.44 298 ARG A O 1
ATOM 2373 N N . ILE A 1 299 ? 36.25 15.508 16.312 1 92.25 299 ILE A N 1
ATOM 2374 C CA . ILE A 1 299 ? 37.406 14.672 16.078 1 92.25 299 ILE A CA 1
ATOM 2375 C C . ILE A 1 299 ? 38.344 15.336 15.062 1 92.25 299 ILE A C 1
ATOM 2377 O O . ILE A 1 299 ? 39.562 15.25 15.172 1 92.25 299 ILE A O 1
ATOM 2381 N N . SER A 1 300 ? 37.75 15.992 14.094 1 92.62 300 SER A N 1
ATOM 2382 C CA . SER A 1 300 ? 38.531 16.641 13.047 1 92.62 300 SER A CA 1
ATOM 2383 C C . SER A 1 300 ? 39.156 17.953 13.555 1 92.62 300 SER A C 1
ATOM 2385 O O . SER A 1 300 ? 39.969 18.562 12.867 1 92.62 300 SER A O 1
ATOM 2387 N N . LYS A 1 301 ? 38.719 18.438 14.734 1 91.38 301 LYS A N 1
ATOM 2388 C CA . LYS A 1 301 ? 39.188 19.672 15.352 1 91.38 301 LYS A CA 1
ATOM 2389 C C . LYS A 1 301 ? 38.969 20.875 14.422 1 91.38 301 LYS A C 1
ATOM 2391 O O . LYS A 1 301 ? 39.812 21.766 14.352 1 91.38 301 LYS A O 1
ATOM 2396 N N . GLY A 1 302 ? 38.031 20.672 13.633 1 88.31 302 GLY A N 1
ATOM 2397 C CA . GLY A 1 302 ? 37.625 21.797 12.797 1 88.31 302 GLY A CA 1
ATOM 2398 C C . GLY A 1 302 ? 38.406 21.875 11.5 1 88.31 302 GLY A C 1
ATOM 2399 O O . GLY A 1 302 ? 38.25 22.828 10.734 1 88.31 302 GLY A O 1
ATOM 2400 N N . ASN A 1 303 ? 39.281 20.938 11.25 1 90.69 303 ASN A N 1
ATOM 2401 C CA . ASN A 1 303 ? 40 20.922 9.977 1 90.69 303 ASN A CA 1
ATOM 2402 C C . ASN A 1 303 ? 39.125 20.359 8.852 1 90.69 303 ASN A C 1
ATOM 2404 O O . ASN A 1 303 ? 38.469 19.344 9.016 1 90.69 303 ASN A O 1
ATOM 2408 N N . PRO A 1 304 ? 39.094 20.969 7.73 1 89.88 304 PRO A N 1
ATOM 2409 C CA . PRO A 1 304 ? 38.156 20.656 6.672 1 89.88 304 PRO A CA 1
ATOM 2410 C C . PRO A 1 304 ? 38.312 19.234 6.113 1 89.88 304 PRO A C 1
ATOM 2412 O O . PRO A 1 304 ? 37.344 18.484 6.004 1 89.88 304 PRO A O 1
ATOM 2415 N N . TRP A 1 305 ? 39.531 18.828 5.738 1 92.06 305 TRP A N 1
ATOM 2416 C CA . TRP A 1 305 ? 39.719 17.531 5.078 1 92.06 305 TRP A CA 1
ATOM 2417 C C . TRP A 1 305 ? 39.406 16.375 6.031 1 92.06 305 TRP A C 1
ATOM 2419 O O . TRP A 1 305 ? 38.656 15.469 5.691 1 92.06 305 TRP A O 1
ATOM 2429 N N . PRO A 1 306 ? 40 16.391 7.27 1 93.12 306 PRO A N 1
ATOM 2430 C CA . PRO A 1 306 ? 39.625 15.336 8.203 1 93.12 306 PRO A CA 1
ATOM 2431 C C . PRO A 1 306 ? 38.125 15.32 8.484 1 93.12 306 PRO A C 1
ATOM 2433 O O . PRO A 1 306 ? 37.531 14.242 8.664 1 93.12 306 PRO A O 1
ATOM 2436 N N . MET A 1 307 ? 37.594 16.469 8.539 1 92.62 307 MET A N 1
ATOM 2437 C CA . MET A 1 307 ? 36.156 16.547 8.766 1 92.62 307 MET A CA 1
ATOM 2438 C C . MET A 1 307 ? 35.375 15.898 7.625 1 92.62 307 MET A C 1
ATOM 2440 O O . MET A 1 307 ? 34.438 15.125 7.855 1 92.62 307 MET A O 1
ATOM 2444 N N . LEU A 1 308 ? 35.75 16.234 6.43 1 93.94 308 LEU A N 1
ATOM 2445 C CA . LEU A 1 308 ? 35.094 15.664 5.254 1 93.94 308 LEU A CA 1
ATOM 2446 C C . LEU A 1 308 ? 35.219 14.148 5.23 1 93.94 308 LEU A C 1
ATOM 2448 O O . LEU A 1 308 ? 34.281 13.43 4.914 1 93.94 308 LEU A O 1
ATOM 2452 N N . LEU A 1 309 ? 36.344 13.664 5.57 1 94.62 309 LEU A N 1
ATOM 2453 C CA . LEU A 1 309 ? 36.625 12.227 5.594 1 94.62 309 LEU A CA 1
ATOM 2454 C C . LEU A 1 309 ? 35.75 11.539 6.656 1 94.62 309 LEU A C 1
ATOM 2456 O O . LEU A 1 309 ? 35.188 10.484 6.406 1 94.62 309 LEU A O 1
ATOM 2460 N N . LEU A 1 310 ? 35.75 12.18 7.758 1 94.88 310 LEU A N 1
ATOM 2461 C CA . LEU A 1 310 ? 35 11.578 8.859 1 94.88 310 LEU A CA 1
ATOM 2462 C C . LEU A 1 310 ? 33.5 11.633 8.602 1 94.88 310 LEU A C 1
ATOM 2464 O O . LEU A 1 310 ? 32.781 10.664 8.844 1 94.88 310 LEU A O 1
ATOM 2468 N N . LEU A 1 311 ? 33.031 12.789 8.148 1 94.88 311 LEU A N 1
ATOM 2469 C CA . LEU A 1 311 ? 31.609 12.953 7.852 1 94.88 311 LEU A CA 1
ATOM 2470 C C . LEU A 1 311 ? 31.156 11.969 6.785 1 94.88 311 LEU A C 1
ATOM 2472 O O . LEU A 1 311 ? 30.094 11.352 6.914 1 94.88 311 LEU A O 1
ATOM 2476 N N . SER A 1 312 ? 31.906 11.82 5.766 1 95.44 312 SER A N 1
ATOM 2477 C CA . SER A 1 312 ? 31.562 10.898 4.688 1 95.44 312 SER A CA 1
ATOM 2478 C C . SER A 1 312 ? 31.625 9.445 5.16 1 95.44 312 SER A C 1
ATOM 2480 O O . SER A 1 312 ? 30.797 8.625 4.777 1 95.44 312 SER A O 1
ATOM 2482 N N . SER A 1 313 ? 32.594 9.109 5.969 1 96.12 313 SER A N 1
ATOM 2483 C CA . SER A 1 313 ? 32.719 7.754 6.492 1 96.12 313 SER A CA 1
ATOM 2484 C C . SER A 1 313 ? 31.547 7.406 7.398 1 96.12 313 SER A C 1
ATOM 2486 O O . SER A 1 313 ? 31 6.301 7.316 1 96.12 313 SER A O 1
ATOM 2488 N N . ILE A 1 314 ? 31.172 8.32 8.195 1 95.25 314 ILE A N 1
ATOM 2489 C CA . ILE A 1 314 ? 30.016 8.109 9.07 1 95.25 314 ILE A CA 1
ATOM 2490 C C . ILE A 1 314 ? 28.766 7.91 8.227 1 95.25 314 ILE A C 1
ATOM 2492 O O . ILE A 1 314 ? 27.969 7.004 8.492 1 95.25 314 ILE A O 1
ATOM 2496 N N . THR A 1 315 ? 28.641 8.734 7.25 1 95.25 315 THR A N 1
ATOM 2497 C CA . THR A 1 315 ? 27.5 8.625 6.359 1 95.25 315 THR A CA 1
ATOM 2498 C C . THR A 1 315 ? 27.484 7.266 5.668 1 95.25 315 THR A C 1
ATOM 2500 O O . THR A 1 315 ? 26.422 6.629 5.559 1 95.25 315 THR A O 1
ATOM 2503 N N . ALA A 1 316 ? 28.594 6.812 5.207 1 96.31 316 ALA A N 1
ATOM 2504 C CA . ALA A 1 316 ? 28.688 5.527 4.523 1 96.31 316 ALA A CA 1
ATOM 2505 C C . ALA A 1 316 ? 28.328 4.379 5.461 1 96.31 316 ALA A C 1
ATOM 2507 O O . ALA A 1 316 ? 27.594 3.467 5.078 1 96.31 316 ALA A O 1
ATOM 2508 N N . ILE A 1 317 ? 28.812 4.414 6.629 1 94.94 317 ILE A N 1
ATOM 2509 C CA . ILE A 1 317 ? 28.578 3.355 7.605 1 94.94 317 ILE A CA 1
ATOM 2510 C C . ILE A 1 317 ? 27.094 3.326 7.977 1 94.94 317 ILE A C 1
ATOM 2512 O O . ILE A 1 317 ? 26.484 2.256 8.023 1 94.94 317 ILE A O 1
ATOM 2516 N N . MET A 1 318 ? 26.578 4.492 8.172 1 92.5 318 MET A N 1
ATOM 2517 C CA . MET A 1 318 ? 25.156 4.57 8.539 1 92.5 318 MET A CA 1
ATOM 2518 C C . MET A 1 318 ? 24.266 4.133 7.379 1 92.5 318 MET A C 1
ATOM 2520 O O . MET A 1 318 ? 23.203 3.549 7.594 1 92.5 318 MET A O 1
ATOM 2524 N N . SER A 1 319 ? 24.688 4.395 6.188 1 94.56 319 SER A N 1
ATOM 2525 C CA . SER A 1 319 ? 23.891 4.07 5 1 94.56 319 SER A CA 1
ATOM 2526 C C . SER A 1 319 ? 23.859 2.564 4.758 1 94.56 319 SER A C 1
ATOM 2528 O O . SER A 1 319 ? 23.062 2.082 3.951 1 94.56 319 SER A O 1
ATOM 2530 N N . CYS A 1 320 ? 24.672 1.802 5.48 1 92.94 320 CYS A N 1
ATOM 2531 C CA . CYS A 1 320 ? 24.641 0.346 5.398 1 92.94 320 CYS A CA 1
ATOM 2532 C C . CYS A 1 320 ? 23.328 -0.194 5.977 1 92.94 320 CYS A C 1
ATOM 2534 O O . CYS A 1 320 ? 22.875 -1.265 5.578 1 92.94 320 CYS A O 1
ATOM 2536 N N . MET A 1 321 ? 22.766 0.621 6.84 1 87.5 321 MET A N 1
ATOM 2537 C CA . MET A 1 321 ? 21.562 0.147 7.527 1 87.5 321 MET A CA 1
ATOM 2538 C C . MET A 1 321 ? 20.359 1.038 7.207 1 87.5 321 MET A C 1
ATOM 2540 O O . MET A 1 321 ? 19.219 0.622 7.363 1 87.5 321 MET A O 1
ATOM 2544 N N . LEU A 1 322 ? 20.734 2.266 6.887 1 87.06 322 LEU A N 1
ATOM 2545 C CA . LEU A 1 322 ? 19.688 3.225 6.57 1 87.06 322 LEU A CA 1
ATOM 2546 C C . LEU A 1 322 ? 19.609 3.477 5.066 1 87.06 322 LEU A C 1
ATOM 2548 O O . LEU A 1 322 ? 20.641 3.525 4.391 1 87.06 322 LEU A O 1
ATOM 2552 N N . ASP A 1 323 ? 18.453 3.467 4.605 1 84.56 323 ASP A N 1
ATOM 2553 C CA . ASP A 1 323 ? 18.328 3.779 3.184 1 84.56 323 ASP A CA 1
ATOM 2554 C C . ASP A 1 323 ? 19 5.113 2.857 1 84.56 323 ASP A C 1
ATOM 2556 O O . ASP A 1 323 ? 19.047 6.012 3.703 1 84.56 323 ASP A O 1
ATOM 2560 N N . ASN A 1 324 ? 19.531 5.262 1.669 1 89.69 324 ASN A N 1
ATOM 2561 C CA . ASN A 1 324 ? 20.359 6.402 1.271 1 89.69 324 ASN A CA 1
ATOM 2562 C C . ASN A 1 324 ? 19.547 7.699 1.283 1 89.69 324 ASN A C 1
ATOM 2564 O O . ASN A 1 324 ? 20.062 8.75 1.684 1 89.69 324 ASN A O 1
ATOM 2568 N N . VAL A 1 325 ? 18.281 7.629 0.866 1 85.06 325 VAL A N 1
ATOM 2569 C CA . VAL A 1 325 ? 17.469 8.836 0.829 1 85.06 325 VAL A CA 1
ATOM 2570 C C . VAL A 1 325 ? 17.219 9.336 2.248 1 85.06 325 VAL A C 1
ATOM 2572 O O . VAL A 1 325 ? 17.406 10.523 2.531 1 85.06 325 VAL A O 1
ATOM 2575 N N . THR A 1 326 ? 16.891 8.453 3.066 1 82.56 326 THR A N 1
ATOM 2576 C CA . THR A 1 326 ? 16.641 8.812 4.457 1 82.56 326 THR A CA 1
ATOM 2577 C C . THR A 1 326 ? 17.906 9.359 5.109 1 82.56 326 THR A C 1
ATOM 2579 O O . THR A 1 326 ? 17.859 10.336 5.863 1 82.56 326 THR A O 1
ATOM 2582 N N . MET A 1 327 ? 18.984 8.75 4.797 1 87.12 327 MET A N 1
ATOM 2583 C CA . MET A 1 327 ? 20.25 9.203 5.336 1 87.12 327 MET A CA 1
ATOM 2584 C C . MET A 1 327 ? 20.531 10.648 4.934 1 87.12 327 MET A C 1
ATOM 2586 O O . MET A 1 327 ? 20.984 11.445 5.758 1 87.12 327 MET A O 1
ATOM 2590 N N . LEU A 1 328 ? 20.219 10.984 3.779 1 88.81 328 LEU A N 1
ATOM 2591 C CA . LEU A 1 328 ? 20.516 12.328 3.293 1 88.81 328 LEU A CA 1
ATOM 2592 C C . LEU A 1 328 ? 19.531 13.344 3.873 1 88.81 328 LEU A C 1
ATOM 2594 O O . LEU A 1 328 ? 19.906 14.492 4.129 1 88.81 328 LEU A O 1
ATOM 2598 N N . LEU A 1 329 ? 18.344 12.953 4.039 1 83.44 329 LEU A N 1
ATOM 2599 C CA . LEU A 1 329 ? 17.359 13.828 4.652 1 83.44 329 LEU A CA 1
ATOM 2600 C C . LEU A 1 329 ? 17.797 14.234 6.055 1 83.44 329 LEU A C 1
ATOM 2602 O O . LEU A 1 329 ? 17.5 15.344 6.504 1 83.44 329 LEU A O 1
ATOM 2606 N N . LEU A 1 330 ? 18.547 13.359 6.652 1 83.62 330 LEU A N 1
ATOM 2607 C CA . LEU A 1 330 ? 18.938 13.586 8.039 1 83.62 330 LEU A CA 1
ATOM 2608 C C . LEU A 1 330 ? 20.312 14.242 8.102 1 83.62 330 LEU A C 1
ATOM 2610 O O . LEU A 1 330 ? 20.516 15.18 8.883 1 83.62 330 LEU A O 1
ATOM 2614 N N . MET A 1 331 ? 21.203 13.836 7.219 1 88.81 331 MET A N 1
ATOM 2615 C CA . MET A 1 331 ? 22.609 14.234 7.328 1 88.81 331 MET A CA 1
ATOM 2616 C C . MET A 1 331 ? 22.875 15.523 6.555 1 88.81 331 MET A C 1
ATOM 2618 O O . MET A 1 331 ? 23.75 16.297 6.922 1 88.81 331 MET A O 1
ATOM 2622 N N . ALA A 1 332 ? 22.109 15.797 5.559 1 90.31 332 ALA A N 1
ATOM 2623 C CA . ALA A 1 332 ? 22.406 16.922 4.668 1 90.31 332 ALA A CA 1
ATOM 2624 C C . ALA A 1 332 ? 22.25 18.25 5.395 1 90.31 332 ALA A C 1
ATOM 2626 O O . ALA A 1 332 ? 23.125 19.109 5.316 1 90.31 332 ALA A O 1
ATOM 2627 N N . PRO A 1 333 ? 21.219 18.5 6.129 1 87 333 PRO A N 1
ATOM 2628 C CA . PRO A 1 333 ? 21.078 19.766 6.832 1 87 333 PRO A CA 1
ATOM 2629 C C . PRO A 1 333 ? 22.219 20.016 7.828 1 87 333 PRO A C 1
ATOM 2631 O O . PRO A 1 333 ? 22.703 21.141 7.934 1 87 333 PRO A O 1
ATOM 2634 N N . ILE A 1 334 ? 22.562 19.016 8.461 1 86.81 334 ILE A N 1
ATOM 2635 C CA . ILE A 1 334 ? 23.625 19.156 9.461 1 86.81 334 ILE A CA 1
ATOM 2636 C C . ILE A 1 334 ? 24.969 19.391 8.766 1 86.81 334 ILE A C 1
ATOM 2638 O O . ILE A 1 334 ? 25.797 20.172 9.234 1 86.81 334 ILE A O 1
ATOM 2642 N N . ALA A 1 335 ? 25.156 18.641 7.727 1 91.38 335 ALA A N 1
ATOM 2643 C CA . ALA A 1 335 ? 26.375 18.844 6.938 1 91.38 335 ALA A CA 1
ATOM 2644 C C . ALA A 1 335 ? 26.484 20.281 6.457 1 91.38 335 ALA A C 1
ATOM 2646 O O . ALA A 1 335 ? 27.578 20.859 6.453 1 91.38 335 ALA A O 1
ATOM 2647 N N . ILE A 1 336 ? 25.406 20.859 6.078 1 90 336 ILE A N 1
ATOM 2648 C CA . ILE A 1 336 ? 25.375 22.234 5.598 1 90 336 ILE A CA 1
ATOM 2649 C C . ILE A 1 336 ? 25.797 23.188 6.719 1 90 336 ILE A C 1
ATOM 2651 O O . ILE A 1 336 ? 26.641 24.062 6.52 1 90 336 ILE A O 1
ATOM 2655 N N . ARG A 1 337 ? 25.312 22.969 7.859 1 84.75 337 ARG A N 1
ATOM 2656 C CA . ARG A 1 337 ? 25.656 23.812 9 1 84.75 337 ARG A CA 1
ATOM 2657 C C . ARG A 1 337 ? 27.125 23.703 9.352 1 84.75 337 ARG A C 1
ATOM 2659 O O . ARG A 1 337 ? 27.766 24.703 9.703 1 84.75 337 ARG A O 1
ATOM 2666 N N . LEU A 1 338 ? 27.594 22.562 9.289 1 87.44 338 LEU A N 1
ATOM 2667 C CA . LEU A 1 338 ? 29.016 22.344 9.57 1 87.44 338 LEU A CA 1
ATOM 2668 C C . LEU A 1 338 ? 29.875 23.062 8.531 1 87.44 338 LEU A C 1
ATOM 2670 O O . LEU A 1 338 ? 30.891 23.656 8.883 1 87.44 338 LEU A O 1
ATOM 2674 N N . CYS A 1 339 ? 29.469 22.922 7.309 1 88.44 339 CYS A N 1
ATOM 2675 C CA . CYS A 1 339 ? 30.203 23.562 6.223 1 88.44 339 CYS A CA 1
ATOM 2676 C C . CYS A 1 339 ? 30.203 25.078 6.387 1 88.44 339 CYS A C 1
ATOM 2678 O O . CYS A 1 339 ? 31.219 25.734 6.113 1 88.44 339 CYS A O 1
ATOM 2680 N N . GLU A 1 340 ? 29.109 25.547 6.762 1 83.38 340 GLU A N 1
ATOM 2681 C CA . GLU A 1 340 ? 29 26.984 6.98 1 83.38 340 GLU A CA 1
ATOM 2682 C C . GLU A 1 340 ? 29.906 27.438 8.125 1 83.38 340 GLU A C 1
ATOM 2684 O O . GLU A 1 340 ? 30.5 28.516 8.07 1 83.38 340 GLU A O 1
ATOM 2689 N N . ALA A 1 341 ? 30 26.625 9.047 1 79.38 341 ALA A N 1
ATOM 2690 C CA . ALA A 1 341 ? 30.844 26.953 10.195 1 79.38 341 ALA A CA 1
ATOM 2691 C C . ALA A 1 341 ? 32.312 26.875 9.82 1 79.38 341 ALA A C 1
ATOM 2693 O O . ALA A 1 341 ? 33.156 27.609 10.383 1 79.38 341 ALA A O 1
ATOM 2694 N N . MET A 1 342 ? 32.719 26.078 8.906 1 84.06 342 MET A N 1
ATOM 2695 C CA . MET A 1 342 ? 34.125 25.859 8.547 1 84.06 342 MET A CA 1
ATOM 2696 C C . MET A 1 342 ? 34.469 26.641 7.293 1 84.06 342 MET A C 1
ATOM 2698 O O . MET A 1 342 ? 35.656 26.672 6.898 1 84.06 342 MET A O 1
ATOM 2702 N N . ALA A 1 343 ? 33.562 27.219 6.652 1 82.25 343 ALA A N 1
ATOM 2703 C CA . ALA A 1 343 ? 33.75 28.047 5.461 1 82.25 343 ALA A CA 1
ATOM 2704 C C . ALA A 1 343 ? 34.344 27.203 4.316 1 82.25 343 ALA A C 1
ATOM 2706 O O . ALA A 1 343 ? 35.344 27.562 3.73 1 82.25 343 ALA A O 1
ATOM 2707 N N . VAL A 1 344 ? 33.75 26.188 4.055 1 89.12 344 VAL A N 1
ATOM 2708 C CA . VAL A 1 344 ? 34.094 25.328 2.918 1 89.12 344 VAL A CA 1
ATOM 2709 C C . VAL A 1 344 ? 32.906 25.312 1.925 1 89.12 344 VAL A C 1
ATOM 2711 O O . VAL A 1 344 ? 31.797 25.703 2.262 1 89.12 344 VAL A O 1
ATOM 2714 N N . GLN A 1 345 ? 33.188 24.891 0.702 1 92.62 345 GLN A N 1
ATOM 2715 C CA . GLN A 1 345 ? 32.156 24.859 -0.335 1 92.62 345 GLN A CA 1
ATOM 2716 C C . GLN A 1 345 ? 31.109 23.812 -0.024 1 92.62 345 GLN A C 1
ATOM 2718 O O . GLN A 1 345 ? 31.297 22.625 -0.308 1 92.62 345 GLN A O 1
ATOM 2723 N N . THR A 1 346 ? 30 24.234 0.342 1 92.38 346 THR A N 1
ATOM 2724 C CA . THR A 1 346 ? 28.922 23.375 0.857 1 92.38 346 THR A CA 1
ATOM 2725 C C . THR A 1 346 ? 28.438 22.406 -0.214 1 92.38 346 THR A C 1
ATOM 2727 O O . THR A 1 346 ? 28.297 21.219 0.049 1 92.38 346 THR A O 1
ATOM 2730 N N . PRO A 1 347 ? 28.234 22.859 -1.495 1 94.06 347 PRO A N 1
ATOM 2731 C CA . PRO A 1 347 ? 27.766 21.922 -2.521 1 94.06 347 PRO A CA 1
ATOM 2732 C C . PRO A 1 347 ? 28.734 20.75 -2.736 1 94.06 347 PRO A C 1
ATOM 2734 O O . PRO A 1 347 ? 28.297 19.609 -2.91 1 94.06 347 PRO A O 1
ATOM 2737 N N . LEU A 1 348 ? 29.953 21.031 -2.668 1 94.56 348 LEU A N 1
ATOM 2738 C CA . LEU A 1 348 ? 30.938 19.984 -2.895 1 94.56 348 LEU A CA 1
ATOM 2739 C C . LEU A 1 348 ? 30.938 18.969 -1.75 1 94.56 348 LEU A C 1
ATOM 2741 O O . LEU A 1 348 ? 31.062 17.766 -1.979 1 94.56 348 LEU A O 1
ATOM 2745 N N . VAL A 1 349 ? 30.828 19.469 -0.555 1 94.69 349 VAL A N 1
ATOM 2746 C CA . VAL A 1 349 ? 30.766 18.594 0.602 1 94.69 349 VAL A CA 1
ATOM 2747 C C . VAL A 1 349 ? 29.531 17.703 0.516 1 94.69 349 VAL A C 1
ATOM 2749 O O . VAL A 1 349 ? 29.594 16.5 0.79 1 94.69 349 VAL A O 1
ATOM 2752 N N . LEU A 1 350 ? 28.453 18.266 0.122 1 95.81 350 LEU A N 1
ATOM 2753 C CA . LEU A 1 350 ? 27.203 17.5 0.003 1 95.81 350 LEU A CA 1
ATOM 2754 C C . LEU A 1 350 ? 27.328 16.438 -1.084 1 95.81 350 LEU A C 1
ATOM 2756 O O . LEU A 1 350 ? 26.781 15.336 -0.941 1 95.81 350 LEU A O 1
ATOM 2760 N N . ILE A 1 351 ? 27.969 16.781 -2.16 1 96.75 351 ILE A N 1
ATOM 2761 C CA . ILE A 1 351 ? 28.188 15.812 -3.229 1 96.75 351 ILE A CA 1
ATOM 2762 C C . ILE A 1 351 ? 28.984 14.625 -2.695 1 96.75 351 ILE A C 1
ATOM 2764 O O . ILE A 1 351 ? 28.656 13.469 -2.965 1 96.75 351 ILE A O 1
ATOM 2768 N N . VAL A 1 352 ? 29.953 14.875 -1.893 1 96.31 352 VAL A N 1
ATOM 2769 C CA . VAL A 1 352 ? 30.766 13.82 -1.317 1 96.31 352 VAL A CA 1
ATOM 2770 C C . VAL A 1 352 ? 29.938 12.984 -0.351 1 96.31 352 VAL A C 1
ATOM 2772 O O . VAL A 1 352 ? 30.016 11.75 -0.361 1 96.31 352 VAL A O 1
ATOM 2775 N N . VAL A 1 353 ? 29.203 13.664 0.418 1 95.62 353 VAL A N 1
ATOM 2776 C CA . VAL A 1 353 ? 28.375 12.984 1.41 1 95.62 353 VAL A CA 1
ATOM 2777 C C . VAL A 1 353 ? 27.391 12.047 0.711 1 95.62 353 VAL A C 1
ATOM 2779 O O . VAL A 1 353 ? 27.203 10.906 1.129 1 95.62 353 VAL A O 1
ATOM 2782 N N . VAL A 1 354 ? 26.781 12.469 -0.327 1 96.5 354 VAL A N 1
ATOM 2783 C CA . VAL A 1 354 ? 25.797 11.656 -1.025 1 96.5 354 VAL A CA 1
ATOM 2784 C C . VAL A 1 354 ? 26.484 10.484 -1.726 1 96.5 354 VAL A C 1
ATOM 2786 O O . VAL A 1 354 ? 25.984 9.359 -1.715 1 96.5 354 VAL A O 1
ATOM 2789 N N . MET A 1 355 ? 27.641 10.727 -2.336 1 97.44 355 MET A N 1
ATOM 2790 C CA . MET A 1 355 ? 28.375 9.664 -3.006 1 97.44 355 MET A CA 1
ATOM 2791 C C . MET A 1 355 ? 28.766 8.57 -2.02 1 97.44 355 MET A C 1
ATOM 2793 O O . MET A 1 355 ? 28.688 7.379 -2.334 1 97.44 355 MET A O 1
ATOM 2797 N N . TYR A 1 356 ? 29.141 8.969 -0.895 1 97.31 356 TYR A N 1
ATOM 2798 C CA . TYR A 1 356 ? 29.562 8 0.109 1 97.31 356 TYR A CA 1
ATOM 2799 C C . TYR A 1 356 ? 28.344 7.309 0.729 1 97.31 356 TYR A C 1
ATOM 2801 O O . TYR A 1 356 ? 28.438 6.156 1.163 1 97.31 356 TYR A O 1
ATOM 2809 N N . SER A 1 357 ? 27.25 8.023 0.795 1 96.69 357 SER A N 1
ATOM 2810 C CA . SER A 1 357 ? 26.016 7.348 1.175 1 96.69 357 SER A CA 1
ATOM 2811 C C . SER A 1 357 ? 25.688 6.211 0.214 1 96.69 357 SER A C 1
ATOM 2813 O O . SER A 1 357 ? 25.344 5.109 0.644 1 96.69 357 SER A O 1
ATOM 2815 N N . ASN A 1 358 ? 25.859 6.426 -1.068 1 97.31 358 ASN A N 1
ATOM 2816 C CA . ASN A 1 358 ? 25.594 5.41 -2.084 1 97.31 358 ASN A CA 1
ATOM 2817 C C . ASN A 1 358 ? 26.609 4.262 -1.992 1 97.31 358 ASN A C 1
ATOM 2819 O O . ASN A 1 358 ? 26.234 3.098 -2.156 1 97.31 358 ASN A O 1
ATOM 2823 N N . ILE A 1 359 ? 27.844 4.609 -1.75 1 97.56 359 ILE A N 1
ATOM 2824 C CA . ILE A 1 359 ? 28.891 3.594 -1.625 1 97.56 359 ILE A CA 1
ATOM 2825 C C . ILE A 1 359 ? 28.609 2.713 -0.411 1 97.56 359 ILE A C 1
ATOM 2827 O O . ILE A 1 359 ? 28.594 1.484 -0.516 1 97.56 359 ILE A O 1
ATOM 2831 N N . GLY A 1 360 ? 28.375 3.344 0.712 1 96.88 360 GLY A N 1
ATOM 2832 C CA . GLY A 1 360 ? 28.047 2.59 1.914 1 96.88 360 GLY A CA 1
ATOM 2833 C C . GLY A 1 360 ? 26.797 1.748 1.776 1 96.88 360 GLY A C 1
ATOM 2834 O O . GLY A 1 360 ? 26.75 0.607 2.24 1 96.88 360 GLY A O 1
ATOM 2835 N N . GLY A 1 361 ? 25.797 2.305 1.179 1 96.56 361 GLY A N 1
ATOM 2836 C CA . GLY A 1 361 ? 24.547 1.607 0.986 1 96.56 361 GLY A CA 1
ATOM 2837 C C . GLY A 1 361 ? 24.672 0.37 0.118 1 96.56 361 GLY A C 1
ATOM 2838 O O . GLY A 1 361 ? 23.828 -0.522 0.17 1 96.56 361 GLY A O 1
ATOM 2839 N N . THR A 1 362 ? 25.688 0.271 -0.669 1 97.62 362 THR A N 1
ATOM 2840 C CA . THR A 1 362 ? 25.938 -0.851 -1.569 1 97.62 362 THR A CA 1
ATOM 2841 C C . THR A 1 362 ? 26.312 -2.102 -0.784 1 97.62 362 THR A C 1
ATOM 2843 O O . THR A 1 362 ? 26.219 -3.219 -1.298 1 97.62 362 THR A O 1
ATOM 2846 N N . LEU A 1 363 ? 26.672 -1.991 0.429 1 97.5 363 LEU A N 1
ATOM 2847 C CA . LEU A 1 363 ? 27.297 -3.068 1.186 1 97.5 363 LEU A CA 1
ATOM 2848 C C . LEU A 1 363 ? 26.281 -4.137 1.559 1 97.5 363 LEU A C 1
ATOM 2850 O O . LEU A 1 363 ? 26.562 -5.332 1.477 1 97.5 363 LEU A O 1
ATOM 2854 N N . THR A 1 364 ? 25.094 -3.703 1.985 1 96.12 364 THR A N 1
ATOM 2855 C CA . THR A 1 364 ? 24.141 -4.645 2.547 1 96.12 364 THR A CA 1
ATOM 2856 C C . THR A 1 364 ? 22.875 -4.691 1.703 1 96.12 364 THR A C 1
ATOM 2858 O O . THR A 1 364 ? 22.625 -3.793 0.898 1 96.12 364 THR A O 1
ATOM 2861 N N . PRO A 1 365 ? 22.031 -5.73 1.902 1 95 365 PRO A N 1
ATOM 2862 C CA . PRO A 1 365 ? 20.766 -5.855 1.186 1 95 365 PRO A CA 1
ATOM 2863 C C . PRO A 1 365 ? 19.781 -4.734 1.529 1 95 365 PRO A C 1
ATOM 2865 O O . PRO A 1 365 ? 18.844 -4.48 0.772 1 95 365 PRO A O 1
ATOM 2868 N N . VAL A 1 366 ? 20 -3.996 2.631 1 93.75 366 VAL A N 1
ATOM 2869 C CA . VAL A 1 366 ? 18.984 -3.051 3.09 1 93.75 366 VAL A CA 1
ATOM 2870 C C . VAL A 1 366 ? 19.484 -1.622 2.871 1 93.75 366 VAL A C 1
ATOM 2872 O O . VAL A 1 366 ? 18.703 -0.67 2.965 1 93.75 366 VAL A O 1
ATOM 2875 N N . GLY A 1 367 ? 20.719 -1.451 2.455 1 93.38 367 GLY A N 1
ATOM 2876 C CA . GLY A 1 367 ? 21.328 -0.135 2.438 1 93.38 367 GLY A CA 1
ATOM 2877 C C . GLY A 1 367 ? 20.891 0.716 1.262 1 93.38 367 GLY A C 1
ATOM 2878 O O . GLY A 1 367 ? 20.953 1.946 1.32 1 93.38 367 GLY A O 1
ATOM 2879 N N . ASP A 1 368 ? 20.531 0.05 0.226 1 94.62 368 ASP A N 1
ATOM 2880 C CA . ASP A 1 368 ? 20.109 0.718 -1.004 1 94.62 368 ASP A CA 1
ATOM 2881 C C . ASP A 1 368 ? 18.922 0.011 -1.638 1 94.62 368 ASP A C 1
ATOM 2883 O O . ASP A 1 368 ? 18.844 -1.221 -1.642 1 94.62 368 ASP A O 1
ATOM 2887 N N . PRO A 1 369 ? 18 0.785 -2.195 1 92.56 369 PRO A N 1
ATOM 2888 C CA . PRO A 1 369 ? 16.797 0.185 -2.789 1 92.56 369 PRO A CA 1
ATOM 2889 C C . PRO A 1 369 ? 17.125 -0.867 -3.846 1 92.56 369 PRO A C 1
ATOM 2891 O O . PRO A 1 369 ? 16.516 -1.935 -3.873 1 92.56 369 PRO A O 1
ATOM 2894 N N . PRO A 1 370 ? 18.078 -0.662 -4.75 1 95.88 370 PRO A N 1
ATOM 2895 C CA . PRO A 1 370 ? 18.438 -1.72 -5.695 1 95.88 370 PRO A CA 1
ATOM 2896 C C . PRO A 1 370 ? 18.766 -3.039 -5.004 1 95.88 370 PRO A C 1
ATOM 2898 O O . PRO A 1 370 ? 18.344 -4.105 -5.457 1 95.88 370 PRO A O 1
ATOM 2901 N N . ASN A 1 371 ? 19.547 -2.945 -3.92 1 96.75 371 ASN A N 1
ATOM 2902 C CA . ASN A 1 371 ? 19.922 -4.152 -3.195 1 96.75 371 ASN A CA 1
ATOM 2903 C C . ASN A 1 371 ? 18.719 -4.812 -2.527 1 96.75 371 ASN A C 1
ATOM 2905 O O . ASN A 1 371 ? 18.672 -6.039 -2.418 1 96.75 371 ASN A O 1
ATOM 2909 N N . VAL A 1 372 ? 17.797 -4.027 -2.072 1 94.88 372 VAL A N 1
ATOM 2910 C CA . VAL A 1 372 ? 16.578 -4.57 -1.484 1 94.88 372 VAL A CA 1
ATOM 2911 C C . VAL A 1 372 ? 15.805 -5.375 -2.533 1 94.88 372 VAL A C 1
ATOM 2913 O O . VAL A 1 372 ? 15.344 -6.484 -2.258 1 94.88 372 VAL A O 1
ATOM 2916 N N . ILE A 1 373 ? 15.695 -4.801 -3.725 1 95.62 373 ILE A N 1
ATOM 2917 C CA . ILE A 1 373 ? 15 -5.441 -4.836 1 95.62 373 ILE A CA 1
ATOM 2918 C C . ILE A 1 373 ? 15.672 -6.773 -5.164 1 95.62 373 ILE A C 1
ATOM 2920 O O . ILE A 1 373 ? 15 -7.785 -5.359 1 95.62 373 ILE A O 1
ATOM 2924 N N . ILE A 1 374 ? 16.984 -6.805 -5.172 1 97.19 374 ILE A N 1
ATOM 2925 C CA . ILE A 1 374 ? 17.75 -7.98 -5.543 1 97.19 374 ILE A CA 1
ATOM 2926 C C . ILE A 1 374 ? 17.625 -9.047 -4.461 1 97.19 374 ILE A C 1
ATOM 2928 O O . ILE A 1 374 ? 17.281 -10.203 -4.754 1 97.19 374 ILE A O 1
ATOM 2932 N N . ALA A 1 375 ? 17.781 -8.656 -3.229 1 95.44 375 ALA A N 1
ATOM 2933 C CA . ALA A 1 375 ? 17.922 -9.602 -2.121 1 95.44 375 ALA A CA 1
ATOM 2934 C C . ALA A 1 375 ? 16.562 -10.211 -1.753 1 95.44 375 ALA A C 1
ATOM 2936 O O . ALA A 1 375 ? 16.516 -11.273 -1.142 1 95.44 375 ALA A O 1
ATOM 2937 N N . THR A 1 376 ? 15.492 -9.586 -2.117 1 93.44 376 THR A N 1
ATOM 2938 C CA . THR A 1 376 ? 14.172 -10.086 -1.743 1 93.44 376 THR A CA 1
ATOM 2939 C C . THR A 1 376 ? 13.547 -10.875 -2.889 1 93.44 376 THR A C 1
ATOM 2941 O O . THR A 1 376 ? 12.477 -11.469 -2.732 1 93.44 376 THR A O 1
ATOM 2944 N N . ASN A 1 377 ? 14.195 -10.859 -4.016 1 93.38 377 ASN A N 1
ATOM 2945 C CA . ASN A 1 377 ? 13.68 -11.625 -5.145 1 93.38 377 ASN A CA 1
ATOM 2946 C C . ASN A 1 377 ? 13.703 -13.125 -4.859 1 93.38 377 ASN A C 1
ATOM 2948 O O . ASN A 1 377 ? 14.688 -13.648 -4.344 1 93.38 377 ASN A O 1
ATOM 2952 N N . ALA A 1 378 ? 12.695 -13.812 -5.191 1 88.94 378 ALA A N 1
ATOM 2953 C CA . ALA A 1 378 ? 12.508 -15.219 -4.844 1 88.94 378 ALA A CA 1
ATOM 2954 C C . ALA A 1 378 ? 13.57 -16.094 -5.504 1 88.94 378 ALA A C 1
ATOM 2956 O O . ALA A 1 378 ? 14.062 -17.047 -4.895 1 88.94 378 ALA A O 1
ATOM 2957 N N . GLU A 1 379 ? 13.891 -15.82 -6.738 1 89.81 379 GLU A N 1
ATOM 2958 C CA . GLU A 1 379 ? 14.883 -16.609 -7.469 1 89.81 379 GLU A CA 1
ATOM 2959 C C . GLU A 1 379 ? 16.281 -16.422 -6.875 1 89.81 379 GLU A C 1
ATOM 2961 O O . GLU A 1 379 ? 17.062 -17.375 -6.824 1 89.81 379 GLU A O 1
ATOM 2966 N N . VAL A 1 380 ? 16.578 -15.25 -6.441 1 93.69 380 VAL A N 1
ATOM 2967 C CA . VAL A 1 380 ? 17.875 -14.938 -5.855 1 93.69 380 VAL A CA 1
ATOM 2968 C C . VAL A 1 380 ? 18 -15.633 -4.5 1 93.69 380 VAL A C 1
ATOM 2970 O O . VAL A 1 380 ? 19.047 -16.203 -4.188 1 93.69 380 VAL A O 1
ATOM 2973 N N . VAL A 1 381 ? 16.969 -15.57 -3.721 1 90.06 381 VAL A N 1
ATOM 2974 C CA . VAL A 1 381 ? 16.953 -16.234 -2.422 1 90.06 381 VAL A CA 1
ATOM 2975 C C . VAL A 1 381 ? 17.094 -17.734 -2.607 1 90.06 381 VAL A C 1
ATOM 2977 O O . VAL A 1 381 ? 17.828 -18.391 -1.874 1 90.06 381 VAL A O 1
ATOM 2980 N N . ALA A 1 382 ? 16.406 -18.281 -3.611 1 86.56 382 ALA A N 1
ATOM 2981 C CA . ALA A 1 382 ? 16.453 -19.719 -3.898 1 86.56 382 ALA A CA 1
ATOM 2982 C C . ALA A 1 382 ? 17.859 -20.141 -4.332 1 86.56 382 ALA A C 1
ATOM 2984 O O . ALA A 1 382 ? 18.25 -21.297 -4.125 1 86.56 382 ALA A O 1
ATOM 2985 N N . ALA A 1 383 ? 18.594 -19.188 -4.875 1 89.81 383 ALA A N 1
ATOM 2986 C CA . ALA A 1 383 ? 19.953 -19.469 -5.316 1 89.81 383 ALA A CA 1
ATOM 2987 C C . ALA A 1 383 ? 20.938 -19.438 -4.145 1 89.81 383 ALA A C 1
ATOM 2989 O O . ALA A 1 383 ? 22.141 -19.641 -4.32 1 89.81 383 ALA A O 1
ATOM 2990 N N . GLY A 1 384 ? 20.406 -19.141 -2.945 1 87.88 384 GLY A N 1
ATOM 2991 C CA . GLY A 1 384 ? 21.219 -19.234 -1.737 1 87.88 384 GLY A CA 1
ATOM 2992 C C . GLY A 1 384 ? 21.797 -17.891 -1.316 1 87.88 384 GLY A C 1
ATOM 2993 O O . GLY A 1 384 ? 22.719 -17.844 -0.486 1 87.88 384 GLY A O 1
ATOM 2994 N N . VAL A 1 385 ? 21.391 -16.859 -1.882 1 92.44 385 VAL A N 1
ATOM 2995 C CA . VAL A 1 385 ? 21.891 -15.539 -1.521 1 92.44 385 VAL A CA 1
ATOM 2996 C C . VAL A 1 385 ? 21.141 -15.008 -0.31 1 92.44 385 VAL A C 1
ATOM 2998 O O . VAL A 1 385 ? 20.047 -14.438 -0.452 1 92.44 385 VAL A O 1
ATOM 3001 N N . ASP A 1 386 ? 21.719 -15.164 0.839 1 91.31 386 ASP A N 1
ATOM 3002 C CA . ASP A 1 386 ? 21.125 -14.594 2.047 1 91.31 386 ASP A CA 1
ATOM 3003 C C . ASP A 1 386 ? 21.828 -13.305 2.447 1 91.31 386 ASP A C 1
ATOM 3005 O O . ASP A 1 386 ? 22.688 -12.805 1.712 1 91.31 386 ASP A O 1
ATOM 3009 N N . PHE A 1 387 ? 21.422 -12.711 3.553 1 93.5 387 PHE A N 1
ATOM 3010 C CA . PHE A 1 387 ? 21.938 -11.422 3.992 1 93.5 387 PHE A CA 1
ATOM 3011 C C . PHE A 1 387 ? 23.453 -11.477 4.184 1 93.5 387 PHE A C 1
ATOM 3013 O O . PHE A 1 387 ? 24.172 -10.602 3.719 1 93.5 387 PHE A O 1
ATOM 3020 N N . LEU A 1 388 ? 23.953 -12.461 4.875 1 92.5 388 LEU A N 1
ATOM 3021 C CA . LEU A 1 388 ? 25.391 -12.594 5.172 1 92.5 388 LEU A CA 1
ATOM 3022 C C . LEU A 1 388 ? 26.188 -12.852 3.898 1 92.5 388 LEU A C 1
ATOM 3024 O O . LEU A 1 388 ? 27.234 -12.25 3.686 1 92.5 388 LEU A O 1
ATOM 3028 N N . ASP A 1 389 ? 25.688 -13.773 3.08 1 93.94 389 ASP A N 1
ATOM 3029 C CA . ASP A 1 389 ? 26.359 -14.078 1.817 1 93.94 389 ASP A CA 1
ATOM 3030 C C . ASP A 1 389 ? 26.469 -12.828 0.941 1 93.94 389 ASP A C 1
ATOM 3032 O O . ASP A 1 389 ? 27.516 -12.57 0.355 1 93.94 389 ASP A O 1
ATOM 3036 N N . PHE A 1 390 ? 25.422 -12.117 0.816 1 96.06 390 PHE A N 1
ATOM 3037 C CA . PHE A 1 390 ? 25.406 -10.883 0.04 1 96.06 390 PHE A CA 1
ATOM 3038 C C . PHE A 1 390 ? 26.438 -9.891 0.566 1 96.06 390 PHE A C 1
ATOM 3040 O O . PHE A 1 390 ? 27.234 -9.367 -0.199 1 96.06 390 PHE A O 1
ATOM 3047 N N . THR A 1 391 ? 26.469 -9.664 1.843 1 96.12 391 THR A N 1
ATOM 3048 C CA . THR A 1 391 ? 27.312 -8.656 2.475 1 96.12 391 THR A CA 1
ATOM 3049 C C . THR A 1 391 ? 28.797 -9.031 2.346 1 96.12 391 THR A C 1
ATOM 3051 O O . THR A 1 391 ? 29.641 -8.172 2.068 1 96.12 391 THR A O 1
ATOM 3054 N N . ILE A 1 392 ? 29.109 -10.289 2.502 1 95.62 392 ILE A N 1
ATOM 3055 C CA . ILE A 1 392 ? 30.5 -10.734 2.453 1 95.62 392 ILE A CA 1
ATOM 3056 C C . ILE A 1 392 ? 31.047 -10.578 1.034 1 95.62 392 ILE A C 1
ATOM 3058 O O . ILE A 1 392 ? 32.188 -10.211 0.845 1 95.62 392 ILE A O 1
ATOM 3062 N N . HIS A 1 393 ? 30.219 -10.828 0.053 1 96.25 393 HIS A N 1
ATOM 3063 C CA . HIS A 1 393 ? 30.656 -10.734 -1.332 1 96.25 393 HIS A CA 1
ATOM 3064 C C . HIS A 1 393 ? 30.75 -9.281 -1.782 1 96.25 393 HIS A C 1
ATOM 3066 O O . HIS A 1 393 ? 31.547 -8.945 -2.666 1 96.25 393 HIS A O 1
ATOM 3072 N N . MET A 1 394 ? 30 -8.406 -1.154 1 97.69 394 MET A N 1
ATOM 3073 C CA . MET A 1 394 ? 30.016 -6.996 -1.527 1 97.69 394 MET A CA 1
ATOM 3074 C C . MET A 1 394 ? 31.109 -6.25 -0.789 1 97.69 394 MET A C 1
ATOM 3076 O O . MET A 1 394 ? 31.609 -5.227 -1.271 1 97.69 394 MET A O 1
ATOM 3080 N N . LEU A 1 395 ? 31.531 -6.723 0.326 1 97.69 395 LEU A N 1
ATOM 3081 C CA . LEU A 1 395 ? 32.375 -6.031 1.281 1 97.69 395 LEU A CA 1
ATOM 3082 C C . LEU A 1 395 ? 33.688 -5.613 0.628 1 97.69 395 LEU A C 1
ATOM 3084 O O . LEU A 1 395 ? 34.094 -4.441 0.688 1 97.69 395 LEU A O 1
ATOM 3088 N N . PRO A 1 396 ? 34.438 -6.535 -0.073 1 97.44 396 PRO A N 1
ATOM 3089 C CA . PRO A 1 396 ? 35.719 -6.117 -0.63 1 97.44 396 PRO A CA 1
ATOM 3090 C C . PRO A 1 396 ? 35.594 -4.98 -1.638 1 97.44 396 PRO A C 1
ATOM 3092 O O . PRO A 1 396 ? 36.375 -4.016 -1.595 1 97.44 396 PRO A O 1
ATOM 3095 N N . GLY A 1 397 ? 34.656 -5.102 -2.51 1 97.69 397 GLY A N 1
ATOM 3096 C CA . GLY A 1 397 ? 34.438 -4.055 -3.496 1 97.69 397 GLY A CA 1
ATOM 3097 C C . GLY A 1 397 ? 34.062 -2.719 -2.879 1 97.69 397 GLY A C 1
ATOM 3098 O O . GLY A 1 397 ? 34.531 -1.672 -3.33 1 97.69 397 GLY A O 1
ATOM 3099 N N . VAL A 1 398 ? 33.25 -2.717 -1.842 1 98.25 398 VAL A N 1
ATOM 3100 C CA . VAL A 1 398 ? 32.781 -1.494 -1.195 1 98.25 398 VAL A CA 1
ATOM 3101 C C . VAL A 1 398 ? 33.938 -0.83 -0.45 1 98.25 398 VAL A C 1
ATOM 3103 O O . VAL A 1 398 ? 34.125 0.39 -0.515 1 98.25 398 VAL A O 1
ATOM 3106 N N . ILE A 1 399 ? 34.781 -1.612 0.224 1 97.88 399 ILE A N 1
ATOM 3107 C CA . ILE A 1 399 ? 35.906 -1.071 0.968 1 97.88 399 ILE A CA 1
ATOM 3108 C C . ILE A 1 399 ? 36.906 -0.456 -0 1 97.88 399 ILE A C 1
ATOM 3110 O O . ILE A 1 399 ? 37.406 0.653 0.225 1 97.88 399 ILE A O 1
ATOM 3114 N N . ILE A 1 400 ? 37.156 -1.133 -1.071 1 97.94 400 ILE A N 1
ATOM 3115 C CA . ILE A 1 400 ? 38.125 -0.644 -2.061 1 97.94 400 ILE A CA 1
ATOM 3116 C C . ILE A 1 400 ? 37.594 0.649 -2.684 1 97.94 400 ILE A C 1
ATOM 3118 O O . ILE A 1 400 ? 38.344 1.605 -2.867 1 97.94 400 ILE A O 1
ATOM 3122 N N . ALA A 1 401 ? 36.375 0.641 -3.004 1 97.81 401 ALA A N 1
ATOM 3123 C CA . ALA A 1 401 ? 35.75 1.826 -3.6 1 97.81 401 ALA A CA 1
ATOM 3124 C C . ALA A 1 401 ? 35.75 2.998 -2.621 1 97.81 401 ALA A C 1
ATOM 3126 O O . ALA A 1 401 ? 36 4.145 -3.018 1 97.81 401 ALA A O 1
ATOM 3127 N N . ALA A 1 402 ? 35.438 2.721 -1.342 1 97.62 402 ALA A N 1
ATOM 3128 C CA . ALA A 1 402 ? 35.406 3.771 -0.328 1 97.62 402 ALA A CA 1
ATOM 3129 C C . ALA A 1 402 ? 36.812 4.398 -0.162 1 97.62 402 ALA A C 1
ATOM 3131 O O . ALA A 1 402 ? 36.938 5.621 -0.093 1 97.62 402 ALA A O 1
ATOM 3132 N N . VAL A 1 403 ? 37.812 3.609 -0.152 1 97.44 403 VAL A N 1
ATOM 3133 C CA . VAL A 1 403 ? 39.188 4.09 0.032 1 97.44 403 VAL A CA 1
ATOM 3134 C C . VAL A 1 403 ? 39.656 4.832 -1.221 1 97.44 403 VAL A C 1
ATOM 3136 O O . VAL A 1 403 ? 40.188 5.934 -1.132 1 97.44 403 VAL A O 1
ATOM 3139 N N . ALA A 1 404 ? 39.406 4.238 -2.359 1 97.38 404 ALA A N 1
ATOM 3140 C CA . ALA A 1 404 ? 39.781 4.883 -3.617 1 97.38 404 ALA A CA 1
ATOM 3141 C C . ALA A 1 404 ? 38.969 6.176 -3.818 1 97.38 404 ALA A C 1
ATOM 3143 O O . ALA A 1 404 ? 39.5 7.129 -4.418 1 97.38 404 ALA A O 1
ATOM 3144 N N . GLY A 1 405 ? 37.781 6.164 -3.324 1 96.81 405 GLY A N 1
ATOM 3145 C CA . GLY A 1 405 ? 36.969 7.348 -3.432 1 96.81 405 GLY A CA 1
ATOM 3146 C C . GLY A 1 405 ? 37.562 8.562 -2.752 1 96.81 405 GLY A C 1
ATOM 3147 O O . GLY A 1 405 ? 37.438 9.68 -3.26 1 96.81 405 GLY A O 1
ATOM 3148 N N . TYR A 1 406 ? 38.188 8.344 -1.625 1 95.88 406 TYR A N 1
ATOM 3149 C CA . TYR A 1 406 ? 38.844 9.445 -0.936 1 95.88 406 TYR A CA 1
ATOM 3150 C C . TYR A 1 406 ? 39.969 10.047 -1.804 1 95.88 406 TYR A C 1
ATOM 3152 O O . TYR A 1 406 ? 40.125 11.266 -1.822 1 95.88 406 TYR A O 1
ATOM 3160 N N . ALA A 1 407 ? 40.625 9.195 -2.494 1 95.56 407 ALA A N 1
ATOM 3161 C CA . ALA A 1 407 ? 41.688 9.672 -3.379 1 95.56 407 ALA A CA 1
ATOM 3162 C C . ALA A 1 407 ? 41.125 10.477 -4.543 1 95.56 407 ALA A C 1
ATOM 3164 O O . ALA A 1 407 ? 41.656 11.523 -4.902 1 95.56 407 ALA A O 1
ATOM 3165 N N . VAL A 1 408 ? 40.062 9.977 -5.082 1 96.06 408 VAL A N 1
ATOM 3166 C CA . VAL A 1 408 ? 39.406 10.664 -6.195 1 96.06 408 VAL A CA 1
ATOM 3167 C C . VAL A 1 408 ? 38.906 12.031 -5.738 1 96.06 408 VAL A C 1
ATOM 3169 O O . VAL A 1 408 ? 39.094 13.031 -6.434 1 96.06 408 VAL A O 1
ATOM 3172 N N . MET A 1 409 ? 38.312 12.078 -4.605 1 94.12 409 MET A N 1
ATOM 3173 C CA . MET A 1 409 ? 37.781 13.328 -4.059 1 94.12 409 MET A CA 1
ATOM 3174 C C . MET A 1 409 ? 38.906 14.312 -3.777 1 94.12 409 MET A C 1
ATOM 3176 O O . MET A 1 409 ? 38.781 15.508 -4.07 1 94.12 409 MET A O 1
ATOM 3180 N N . TYR A 1 410 ? 40 13.812 -3.219 1 93.56 410 TYR A N 1
ATOM 3181 C CA . TYR A 1 410 ? 41.125 14.672 -2.891 1 93.56 410 TYR A CA 1
ATOM 3182 C C . TYR A 1 410 ? 41.719 15.281 -4.152 1 93.56 410 TYR A C 1
ATOM 3184 O O . TYR A 1 410 ? 42 16.484 -4.195 1 93.56 410 TYR A O 1
ATOM 3192 N N . VAL A 1 411 ? 41.875 14.5 -5.176 1 94 411 VAL A N 1
ATOM 3193 C CA . VAL A 1 411 ? 42.531 14.945 -6.398 1 94 411 VAL A CA 1
ATOM 3194 C C . VAL A 1 411 ? 41.625 15.891 -7.164 1 94 411 VAL A C 1
ATOM 3196 O O . VAL A 1 411 ? 42.062 16.875 -7.746 1 94 411 VAL A O 1
ATOM 3199 N N . THR A 1 412 ? 40.344 15.711 -7.105 1 93.62 412 THR A N 1
ATOM 3200 C CA . THR A 1 412 ? 39.406 16.484 -7.922 1 93.62 412 THR A CA 1
ATOM 3201 C C . THR A 1 412 ? 38.969 17.75 -7.184 1 93.62 412 THR A C 1
ATOM 3203 O O . THR A 1 412 ? 38.688 18.766 -7.809 1 93.62 412 THR A O 1
ATOM 3206 N N . MET A 1 413 ? 38.969 17.719 -5.82 1 92.56 413 MET A N 1
ATOM 3207 C CA . MET A 1 413 ? 38.312 18.797 -5.098 1 92.56 413 MET A CA 1
ATOM 3208 C C . MET A 1 413 ? 39.344 19.578 -4.27 1 92.56 413 MET A C 1
ATOM 3210 O O . MET A 1 413 ? 39 20.594 -3.648 1 92.56 413 MET A O 1
ATOM 3214 N N . ARG A 1 414 ? 40.562 19.25 -4.191 1 89.69 414 ARG A N 1
ATOM 3215 C CA . ARG A 1 414 ? 41.562 19.859 -3.303 1 89.69 414 ARG A CA 1
ATOM 3216 C C . ARG A 1 414 ? 41.656 21.359 -3.541 1 89.69 414 ARG A C 1
ATOM 3218 O O . ARG A 1 414 ? 41.812 22.141 -2.594 1 89.69 414 ARG A O 1
ATOM 3225 N N . LYS A 1 415 ? 41.406 21.797 -4.672 1 87.88 415 LYS A N 1
ATOM 3226 C CA . LYS A 1 415 ? 41.5 23.234 -4.961 1 87.88 415 LYS A CA 1
ATOM 3227 C C . LYS A 1 415 ? 40.156 23.906 -4.875 1 87.88 415 LYS A C 1
ATOM 3229 O O . LYS A 1 415 ? 40.031 25.047 -4.391 1 87.88 415 LYS A O 1
ATOM 3234 N N . SER A 1 416 ? 39.156 23.219 -5.25 1 88.88 416 SER A N 1
ATOM 3235 C CA . SER A 1 416 ? 37.844 23.812 -5.379 1 88.88 416 SER A CA 1
ATOM 3236 C C . SER A 1 416 ? 37.125 23.859 -4.031 1 88.88 416 SER A C 1
ATOM 3238 O O . SER A 1 416 ? 36.188 24.641 -3.85 1 88.88 416 SER A O 1
ATOM 3240 N N . LEU A 1 417 ? 37.531 23.109 -3.076 1 90.44 417 LEU A N 1
ATOM 3241 C CA . LEU A 1 417 ? 36.844 22.969 -1.795 1 90.44 417 LEU A CA 1
ATOM 3242 C C . LEU A 1 417 ? 36.906 24.281 -1.015 1 90.44 417 LEU A C 1
ATOM 3244 O O . LEU A 1 417 ? 35.969 24.594 -0.256 1 90.44 417 LEU A O 1
ATOM 3248 N N . PHE A 1 418 ? 37.875 25.094 -1.241 1 87.12 418 PHE A N 1
ATOM 3249 C CA . PHE A 1 418 ? 38.094 26.297 -0.428 1 87.12 418 PHE A CA 1
ATOM 3250 C C . PHE A 1 418 ? 37.719 27.547 -1.211 1 87.12 418 PHE A C 1
ATOM 3252 O O . PHE A 1 418 ? 37.906 28.656 -0.716 1 87.12 418 PHE A O 1
ATOM 3259 N N . LYS A 1 419 ? 37.188 27.328 -2.369 1 84.38 419 LYS A N 1
ATOM 3260 C CA . LYS A 1 419 ? 36.688 28.469 -3.148 1 84.38 419 LYS A CA 1
ATOM 3261 C C . LYS A 1 419 ? 35.25 28.766 -2.824 1 84.38 419 LYS A C 1
ATOM 3263 O O . LYS A 1 419 ? 34.344 28.062 -3.273 1 84.38 419 LYS A O 1
ATOM 3268 N N . LEU A 1 420 ? 35.062 29.734 -2.029 1 82 420 LEU A N 1
ATOM 3269 C CA . LEU A 1 420 ? 33.719 30.062 -1.539 1 82 420 LEU A CA 1
ATOM 3270 C C . LEU A 1 420 ? 33.031 31.031 -2.48 1 82 420 LEU A C 1
ATOM 3272 O O . LEU A 1 420 ? 33.656 31.938 -3.029 1 82 420 LEU A O 1
ATOM 3276 N N . GLU A 1 421 ? 31.828 30.75 -2.754 1 75.94 421 GLU A N 1
ATOM 3277 C CA . GLU A 1 421 ? 31 31.688 -3.514 1 75.94 421 GLU A CA 1
ATOM 3278 C C . GLU A 1 421 ? 30.562 32.875 -2.654 1 75.94 421 GLU A C 1
ATOM 3280 O O . GLU A 1 421 ? 30.641 32.812 -1.426 1 75.94 421 GLU A O 1
ATOM 3285 N N . ASP A 1 422 ? 30.203 33.938 -3.275 1 71.44 422 ASP A N 1
ATOM 3286 C CA . ASP A 1 422 ? 29.844 35.188 -2.586 1 71.44 422 ASP A CA 1
ATOM 3287 C C . ASP A 1 422 ? 28.703 34.938 -1.6 1 71.44 422 ASP A C 1
ATOM 3289 O O . ASP A 1 422 ? 28.719 35.469 -0.482 1 71.44 422 ASP A O 1
ATOM 3293 N N . GLN A 1 423 ? 27.859 34.125 -2.072 1 69.06 423 GLN A N 1
ATOM 3294 C CA . GLN A 1 423 ? 26.703 33.844 -1.214 1 69.06 423 GLN A CA 1
ATOM 3295 C C . GLN A 1 423 ? 27.125 33.125 0.064 1 69.06 423 GLN A C 1
ATOM 3297 O O . GLN A 1 423 ? 26.594 33.406 1.144 1 69.06 423 GLN A O 1
ATOM 3302 N N . GLN A 1 424 ? 28.031 32.281 -0.05 1 75.75 424 GLN A N 1
ATOM 3303 C CA . GLN A 1 424 ? 28.5 31.516 1.104 1 75.75 424 GLN A CA 1
ATOM 3304 C C . GLN A 1 424 ? 29.297 32.375 2.061 1 75.75 424 GLN A C 1
ATOM 3306 O O . GLN A 1 424 ? 29.266 32.188 3.277 1 75.75 424 GLN A O 1
ATOM 3311 N N . LEU A 1 425 ? 29.953 33.312 1.479 1 75.19 425 LEU A N 1
ATOM 3312 C CA . LEU A 1 425 ? 30.719 34.219 2.307 1 75.19 425 LEU A CA 1
ATOM 3313 C C . LEU A 1 425 ? 29.797 35.062 3.176 1 75.19 425 LEU A C 1
ATOM 3315 O O . LEU A 1 425 ? 30.109 35.312 4.344 1 75.19 425 LEU A O 1
ATOM 3319 N N . GLU A 1 426 ? 28.766 35.438 2.504 1 73 426 GLU A N 1
ATOM 3320 C CA . GLU A 1 426 ? 27.797 36.25 3.246 1 73 426 GLU A CA 1
ATOM 3321 C C . GLU A 1 426 ? 27.141 35.438 4.363 1 73 426 GLU A C 1
ATOM 3323 O O . GLU A 1 426 ? 26.969 35.938 5.48 1 73 426 GLU A O 1
ATOM 3328 N N . LEU A 1 427 ? 26.781 34.281 4.055 1 71.19 427 LEU A N 1
ATOM 3329 C CA . LEU A 1 427 ? 26.125 33.406 5.039 1 71.19 427 LEU A CA 1
ATOM 3330 C C . LEU A 1 427 ? 27.078 33.062 6.164 1 71.19 427 LEU A C 1
ATOM 3332 O O . LEU A 1 427 ? 26.688 33 7.332 1 71.19 427 LEU A O 1
ATOM 3336 N N . ALA A 1 428 ? 28.266 32.781 5.84 1 67.88 428 ALA A N 1
ATOM 3337 C CA . ALA A 1 428 ? 29.281 32.438 6.832 1 67.88 428 ALA A CA 1
ATOM 3338 C C . ALA A 1 428 ? 29.547 33.625 7.77 1 67.88 428 ALA A C 1
ATOM 3340 O O . ALA A 1 428 ? 29.703 33.438 8.977 1 67.88 428 ALA A O 1
ATOM 3341 N N . ALA A 1 429 ? 29.516 34.781 7.195 1 68.94 429 ALA A N 1
ATOM 3342 C CA . ALA A 1 429 ? 29.734 35.969 7.992 1 68.94 429 ALA A CA 1
ATOM 3343 C C . ALA A 1 429 ? 28.578 36.219 8.953 1 68.94 429 ALA A C 1
ATOM 3345 O O . ALA A 1 429 ? 28.781 36.594 10.102 1 68.94 429 ALA A O 1
ATOM 3346 N N . GLU A 1 430 ? 27.453 35.969 8.398 1 68.56 430 GLU A N 1
ATOM 3347 C CA . GLU A 1 430 ? 26.266 36.156 9.227 1 68.56 430 GLU A CA 1
ATOM 3348 C C . GLU A 1 430 ? 26.25 35.188 10.398 1 68.56 430 GLU A C 1
ATOM 3350 O O . GLU A 1 430 ? 25.875 35.531 11.516 1 68.56 430 GLU A O 1
ATOM 3355 N N . ARG A 1 431 ? 26.625 34 10.164 1 66.69 431 ARG A N 1
ATOM 3356 C CA . ARG A 1 431 ? 26.625 32.969 11.219 1 66.69 431 ARG A CA 1
ATOM 3357 C C . ARG A 1 431 ? 27.719 33.25 12.242 1 66.69 431 ARG A C 1
ATOM 3359 O O . ARG A 1 431 ? 27.531 33 13.438 1 66.69 431 ARG A O 1
ATOM 3366 N N . GLU A 1 432 ? 28.797 33.75 11.75 1 65.06 432 GLU A N 1
ATOM 3367 C CA . GLU A 1 432 ? 29.875 34.125 12.648 1 65.06 432 GLU A CA 1
ATOM 3368 C C . GLU A 1 432 ? 29.438 35.25 13.594 1 65.06 432 GLU A C 1
ATOM 3370 O O . GLU A 1 432 ? 29.781 35.25 14.773 1 65.06 432 GLU A O 1
ATOM 3375 N N . ASN A 1 433 ? 28.625 36.062 13 1 64.69 433 ASN A N 1
ATOM 3376 C CA . ASN A 1 433 ? 28.109 37.156 13.805 1 64.69 433 ASN A CA 1
ATOM 3377 C C . ASN A 1 433 ? 27.109 36.688 14.852 1 64.69 433 ASN A C 1
ATOM 3379 O O . ASN A 1 433 ? 27.109 37.188 15.984 1 64.69 433 ASN A O 1
ATOM 3383 N N . THR A 1 434 ? 26.375 35.75 14.445 1 64 434 THR A N 1
ATOM 3384 C CA . THR A 1 434 ? 25.391 35.219 15.367 1 64 434 THR A CA 1
ATOM 3385 C C . THR A 1 434 ? 26.062 34.406 16.484 1 64 434 THR A C 1
ATOM 3387 O O . THR A 1 434 ? 25.625 34.438 17.625 1 64 434 THR A O 1
ATOM 3390 N N . ARG A 1 435 ? 27.094 33.75 16.219 1 62.59 435 ARG A N 1
ATOM 3391 C CA . ARG A 1 435 ? 27.844 32.969 17.188 1 62.59 435 ARG A CA 1
ATOM 3392 C C . ARG A 1 435 ? 28.531 33.875 18.203 1 62.59 435 ARG A C 1
ATOM 3394 O O . ARG A 1 435 ? 28.609 33.531 19.391 1 62.59 435 ARG A O 1
ATOM 3401 N N . ARG A 1 436 ? 28.969 34.969 17.719 1 56.62 436 ARG A N 1
ATOM 3402 C CA . ARG A 1 436 ? 29.594 35.938 18.609 1 56.62 436 ARG A CA 1
ATOM 3403 C C . ARG A 1 436 ? 28.594 36.469 19.641 1 56.62 436 ARG A C 1
ATOM 3405 O O . ARG A 1 436 ? 28.984 36.844 20.75 1 56.62 436 ARG A O 1
ATOM 3412 N N . ARG A 1 437 ? 27.312 36.312 19.172 1 59.34 437 ARG A N 1
ATOM 3413 C CA . ARG A 1 437 ? 26.266 36.781 20.078 1 59.34 437 ARG A CA 1
ATOM 3414 C C . ARG A 1 437 ? 25.75 35.656 20.938 1 59.34 437 ARG A C 1
ATOM 3416 O O . ARG A 1 437 ? 24.719 35.781 21.609 1 59.34 437 ARG A O 1
ATOM 3423 N N . SER A 1 438 ? 26.531 34.562 20.969 1 64.81 438 SER A N 1
ATOM 3424 C CA . SER A 1 438 ? 26.141 33.375 21.688 1 64.81 438 SER A CA 1
ATOM 3425 C C . SER A 1 438 ? 25.953 33.625 23.172 1 64.81 438 SER A C 1
ATOM 3427 O O . SER A 1 438 ? 26.531 34.562 23.719 1 64.81 438 SER A O 1
ATOM 3429 N N . SER A 1 439 ? 25.094 32.844 23.766 1 68.88 439 SER A N 1
ATOM 3430 C CA . SER A 1 439 ? 24.719 32.906 25.188 1 68.88 439 SER A CA 1
ATOM 3431 C C . SER A 1 439 ? 25.938 32.75 26.094 1 68.88 439 SER A C 1
ATOM 3433 O O . SER A 1 439 ? 26.969 32.25 25.672 1 68.88 439 SER A O 1
ATOM 3435 N N . ALA A 1 440 ? 25.984 33.5 27.203 1 76.5 440 ALA A N 1
ATOM 3436 C CA . ALA A 1 440 ? 27.031 33.438 28.234 1 76.5 440 ALA A CA 1
ATOM 3437 C C . ALA A 1 440 ? 27.422 31.984 28.531 1 76.5 440 ALA A C 1
ATOM 3439 O O . ALA A 1 440 ? 28.609 31.703 28.75 1 76.5 440 ALA A O 1
ATOM 3440 N N . ASP A 1 441 ? 26.531 31.078 28.359 1 81.19 441 ASP A N 1
ATOM 3441 C CA . ASP A 1 441 ? 26.781 29.672 28.688 1 81.19 441 ASP A CA 1
ATOM 3442 C C . ASP A 1 441 ? 27.656 29.016 27.641 1 81.19 441 ASP A C 1
ATOM 3444 O O . ASP A 1 441 ? 28.531 28.219 27.969 1 81.19 441 ASP A O 1
ATOM 3448 N N . ILE A 1 442 ? 27.469 29.328 26.375 1 85.06 442 ILE A N 1
ATOM 3449 C CA . ILE A 1 442 ? 28.234 28.75 25.281 1 85.06 442 ILE A CA 1
ATOM 3450 C C . ILE A 1 442 ? 29.672 29.25 25.344 1 85.06 442 ILE A C 1
ATOM 3452 O O . ILE A 1 442 ? 30.625 28.484 25.125 1 85.06 442 ILE A O 1
ATOM 3456 N N . THR A 1 443 ? 29.828 30.516 25.703 1 83.12 443 THR A N 1
ATOM 3457 C CA . THR A 1 443 ? 31.156 31.109 25.797 1 83.12 443 THR A CA 1
ATOM 3458 C C . THR A 1 443 ? 31.953 30.5 26.953 1 83.12 443 THR A C 1
ATOM 3460 O O . THR A 1 443 ? 33.156 30.25 26.828 1 83.12 443 THR A O 1
ATOM 3463 N N . ALA A 1 444 ? 31.25 30.297 27.984 1 87 444 ALA A N 1
ATOM 3464 C CA . ALA A 1 444 ? 31.891 29.672 29.125 1 87 444 ALA A CA 1
ATOM 3465 C C . ALA A 1 444 ? 32.344 28.266 28.812 1 87 444 ALA A C 1
ATOM 3467 O O . ALA A 1 444 ? 33.438 27.844 29.234 1 87 444 ALA A O 1
ATOM 3468 N N . ARG A 1 445 ? 31.562 27.531 28.156 1 87.75 445 ARG A N 1
ATOM 3469 C CA . ARG A 1 445 ? 31.891 26.156 27.797 1 87.75 445 ARG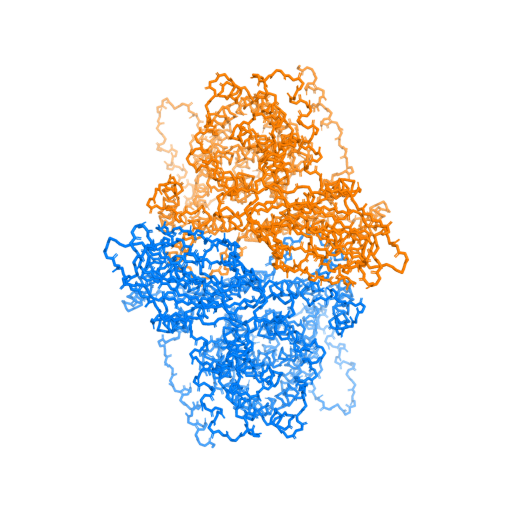 A CA 1
ATOM 3470 C C . ARG A 1 445 ? 33.094 26.125 26.828 1 87.75 445 ARG A C 1
ATOM 3472 O O . ARG A 1 445 ? 33.938 25.25 26.922 1 87.75 445 ARG A O 1
ATOM 3479 N N . ALA A 1 446 ? 33.094 26.969 25.891 1 88.38 446 ALA A N 1
ATOM 3480 C CA . ALA A 1 446 ? 34.188 27.062 24.938 1 88.38 446 ALA A CA 1
ATOM 3481 C C . ALA A 1 446 ? 35.531 27.312 25.656 1 88.38 446 ALA A C 1
ATOM 3483 O O . ALA A 1 446 ? 36.531 26.734 25.312 1 88.38 446 ALA A O 1
ATOM 3484 N N . GLU A 1 447 ? 35.469 28.219 26.641 1 87.56 447 GLU A N 1
ATOM 3485 C CA . GLU A 1 447 ? 36.688 28.547 27.406 1 87.56 447 GLU A CA 1
ATOM 3486 C C . GLU A 1 447 ? 37.156 27.359 28.25 1 87.56 447 GLU A C 1
ATOM 3488 O O . GLU A 1 447 ? 38.344 27.109 28.375 1 87.56 447 GLU A O 1
ATOM 3493 N N . GLU A 1 448 ? 36.219 26.734 28.75 1 89.62 448 GLU A N 1
ATOM 3494 C CA . GLU A 1 448 ? 36.562 25.547 29.531 1 89.62 448 GLU A CA 1
ATOM 3495 C C . GLU A 1 448 ? 37.219 24.484 28.656 1 89.62 448 GLU A C 1
ATOM 3497 O O . GLU A 1 448 ? 38.188 23.859 29.062 1 89.62 448 GLU A O 1
ATOM 3502 N N . MET A 1 449 ? 36.688 24.25 27.484 1 88.12 449 MET A N 1
ATOM 3503 C CA . MET A 1 449 ? 37.25 23.266 26.562 1 88.12 449 MET A CA 1
ATOM 3504 C C . MET A 1 449 ? 38.656 23.656 26.125 1 88.12 449 MET A C 1
ATOM 3506 O O . MET A 1 449 ? 39.5 22.797 25.938 1 88.12 449 MET A O 1
ATOM 3510 N N . ARG A 1 450 ? 38.812 24.938 25.969 1 85.69 450 ARG A N 1
ATOM 3511 C CA . ARG A 1 450 ? 40.125 25.453 25.562 1 85.69 450 ARG A CA 1
ATOM 3512 C C . ARG A 1 450 ? 41.156 25.219 26.656 1 85.69 450 ARG A C 1
ATOM 3514 O O . ARG A 1 450 ? 42.312 24.891 26.359 1 85.69 450 ARG A O 1
ATOM 3521 N N . ARG A 1 451 ? 40.719 25.344 27.859 1 85.06 451 ARG A N 1
ATOM 3522 C CA . ARG A 1 451 ? 41.625 25.172 29 1 85.06 451 ARG A CA 1
ATOM 3523 C C . ARG A 1 451 ? 42 23.703 29.172 1 85.06 451 ARG A C 1
ATOM 3525 O O . ARG A 1 451 ? 43.125 23.391 29.625 1 85.06 451 ARG A O 1
ATOM 3532 N N . GLN A 1 452 ? 41.125 22.906 28.844 1 80.88 452 GLN A N 1
ATOM 3533 C CA . GLN A 1 452 ? 41.344 21.469 29.062 1 80.88 452 GLN A CA 1
ATOM 3534 C C . GLN A 1 452 ? 42.125 20.859 27.906 1 80.88 452 GLN A C 1
ATOM 3536 O O . GLN A 1 452 ? 42.469 19.672 27.938 1 80.88 452 GLN A O 1
ATOM 3541 N N . GLN A 1 453 ? 42.344 21.641 26.922 1 78.19 453 GLN A N 1
ATOM 3542 C CA . GLN A 1 453 ? 43.062 21.109 25.766 1 78.19 453 GLN A CA 1
ATOM 3543 C C . GLN A 1 453 ? 44.438 20.641 26.172 1 78.19 453 GLN A C 1
ATOM 3545 O O . GLN A 1 453 ? 45.188 21.344 26.875 1 78.19 453 GLN A O 1
ATOM 3550 N N . PRO A 1 454 ? 44.656 19.375 26 1 70 454 PRO A N 1
ATOM 3551 C CA . PRO A 1 454 ? 45.969 18.875 26.406 1 70 454 PRO A CA 1
ATOM 3552 C C . PRO A 1 454 ? 47.125 19.578 25.672 1 70 454 PRO A C 1
ATOM 3554 O O . PRO A 1 454 ? 46.969 19.953 24.5 1 70 454 PRO A O 1
ATOM 3557 N N . THR A 1 455 ? 48.156 20.094 26.203 1 65.12 455 THR A N 1
ATOM 3558 C CA . THR A 1 455 ? 49.312 20.797 25.688 1 65.12 455 THR A CA 1
ATOM 3559 C C . THR A 1 455 ? 50.219 19.844 24.906 1 65.12 455 THR A C 1
ATOM 3561 O O . THR A 1 455 ? 51.156 20.281 24.266 1 65.12 455 THR A O 1
ATOM 3564 N N . GLY A 1 456 ? 49.969 18.609 24.875 1 59.41 456 GLY A N 1
ATOM 3565 C CA . GLY A 1 456 ? 50.938 17.734 24.219 1 59.41 456 GLY A CA 1
ATOM 3566 C C . GLY A 1 456 ? 50.812 17.75 22.703 1 59.41 456 GLY A C 1
ATOM 3567 O O . GLY A 1 456 ? 50 18.484 22.156 1 59.41 456 GLY A O 1
ATOM 3568 N N . ARG A 1 457 ? 51.812 17 21.938 1 64.06 457 ARG A N 1
ATOM 3569 C CA . ARG A 1 457 ? 51.906 16.875 20.484 1 64.06 457 ARG A CA 1
ATOM 3570 C C . ARG A 1 457 ? 50.594 16.328 19.891 1 64.06 457 ARG A C 1
ATOM 3572 O O . ARG A 1 457 ? 50.25 15.172 20.141 1 64.06 457 ARG A O 1
ATOM 3579 N N . GLN A 1 458 ? 49.688 17.156 19.547 1 70.75 458 GLN A N 1
ATOM 3580 C CA . GLN A 1 458 ? 48.438 16.688 18.953 1 70.75 458 GLN A CA 1
ATOM 3581 C C . GLN A 1 458 ? 48.594 16.531 17.438 1 70.75 458 GLN A C 1
ATOM 3583 O O . GLN A 1 458 ? 49.344 17.281 16.797 1 70.75 458 GLN A O 1
ATOM 3588 N N . LEU A 1 459 ? 48.188 15.43 16.891 1 74.69 459 LEU A N 1
ATOM 3589 C CA . LEU A 1 459 ? 48.281 15.117 15.469 1 74.69 459 LEU A CA 1
ATOM 3590 C C . LEU A 1 459 ? 47.594 16.203 14.641 1 74.69 459 LEU A C 1
ATOM 3592 O O . LEU A 1 459 ? 48.094 16.562 13.57 1 74.69 459 LEU A O 1
ATOM 3596 N N . LEU A 1 460 ? 46.438 16.828 15.18 1 83.44 460 LEU A N 1
ATOM 3597 C CA . LEU A 1 460 ? 45.719 17.875 14.469 1 83.44 460 LEU A CA 1
ATOM 3598 C C . LEU A 1 460 ? 45.594 19.141 15.32 1 83.44 460 LEU A C 1
ATOM 3600 O O . LEU A 1 460 ? 45.281 19.062 16.516 1 83.44 460 LEU A O 1
ATOM 3604 N N . LYS A 1 461 ? 46 20.188 14.805 1 83 461 LYS A N 1
ATOM 3605 C CA . LYS A 1 461 ? 45.875 21.469 15.492 1 83 461 LYS A CA 1
ATOM 3606 C C . LYS A 1 461 ? 44.438 22.031 15.328 1 83 461 LYS A C 1
ATOM 3608 O O . LYS A 1 461 ? 43.875 21.969 14.242 1 83 461 LYS A O 1
ATOM 3613 N N . PRO A 1 462 ? 43.875 22.406 16.391 1 86.69 462 PRO A N 1
ATOM 3614 C CA . PRO A 1 462 ? 42.531 22.984 16.297 1 86.69 462 PRO A CA 1
ATOM 3615 C C . PRO A 1 462 ? 42.469 24.219 15.391 1 86.69 462 PRO A C 1
ATOM 3617 O O . PRO A 1 462 ? 43.406 25.016 15.367 1 86.69 462 PRO A O 1
ATOM 3620 N N . ALA A 1 463 ? 41.438 24.266 14.547 1 85.56 463 ALA A N 1
ATOM 3621 C CA . ALA A 1 463 ? 41.219 25.406 13.656 1 85.56 463 ALA A CA 1
ATOM 3622 C C . ALA A 1 463 ? 40.906 26.672 14.453 1 85.56 463 ALA A C 1
ATOM 3624 O O . ALA A 1 463 ? 40.719 26.609 15.664 1 85.56 463 ALA A O 1
ATOM 3625 N N . GLU A 1 464 ? 40.812 27.766 13.664 1 78.12 464 GLU A N 1
ATOM 3626 C CA . GLU A 1 464 ? 40.469 29.031 14.312 1 78.12 464 GLU A CA 1
ATOM 3627 C C . GLU A 1 464 ? 39.031 28.984 14.836 1 78.12 464 GLU A C 1
ATOM 3629 O O . GLU A 1 464 ? 38.125 28.5 14.156 1 78.12 464 GLU A O 1
ATOM 3634 N N . ASN A 1 465 ? 38.719 29.297 15.984 1 80.25 465 ASN A N 1
ATOM 3635 C CA . ASN A 1 465 ? 37.406 29.391 16.609 1 80.25 465 ASN A CA 1
ATOM 3636 C C . ASN A 1 465 ? 36.812 28 16.891 1 80.25 465 ASN A C 1
ATOM 3638 O O . ASN A 1 465 ? 35.594 27.828 16.891 1 80.25 465 ASN A O 1
ATOM 3642 N N . TYR A 1 466 ? 37.594 26.984 16.781 1 88.12 466 TYR A N 1
ATOM 3643 C CA . TYR A 1 466 ? 37.188 25.594 16.953 1 88.12 466 TYR A CA 1
ATOM 3644 C C . TYR A 1 466 ? 36.375 25.422 18.219 1 88.12 466 TYR A C 1
ATOM 3646 O O . TYR A 1 466 ? 35.281 24.875 18.188 1 88.12 466 TYR A O 1
ATOM 3654 N N . PHE A 1 467 ? 36.812 25.969 19.281 1 88.31 467 PHE A N 1
ATOM 3655 C CA . PHE A 1 467 ? 36.188 25.734 20.578 1 88.31 467 PHE A CA 1
ATOM 3656 C C . PHE A 1 467 ? 34.812 26.438 20.656 1 88.31 467 PHE A C 1
ATOM 3658 O O . PHE A 1 467 ? 33.875 25.875 21.188 1 88.31 467 PHE A O 1
ATOM 3665 N N . GLN A 1 468 ? 34.75 27.609 20.094 1 85.31 468 GLN A N 1
ATOM 3666 C CA . GLN A 1 468 ? 33.5 28.344 20.094 1 85.31 468 GLN A CA 1
ATOM 3667 C C . GLN A 1 468 ? 32.469 27.641 19.234 1 85.31 468 GLN A C 1
ATOM 3669 O O . GLN A 1 468 ? 31.297 27.516 19.625 1 85.31 468 GLN A O 1
ATOM 3674 N N . THR A 1 469 ? 32.875 27.234 18.094 1 86.5 469 THR A N 1
ATOM 3675 C CA . THR A 1 469 ? 31.984 26.547 17.172 1 86.5 469 THR A CA 1
ATOM 3676 C C . THR A 1 469 ? 31.531 25.203 17.734 1 86.5 469 THR A C 1
ATOM 3678 O O . THR A 1 469 ? 30.359 24.828 17.609 1 86.5 469 THR A O 1
ATOM 3681 N N . LEU A 1 470 ? 32.406 24.531 18.281 1 90.12 470 LEU A N 1
ATOM 3682 C CA . LEU A 1 470 ? 32.094 23.219 18.844 1 90.12 470 LEU A CA 1
ATOM 3683 C C . LEU A 1 470 ? 31.094 23.359 19.984 1 90.12 470 LEU A C 1
ATOM 3685 O O . LEU A 1 470 ? 30.141 22.578 20.062 1 90.12 470 LEU A O 1
ATOM 3689 N N . ALA A 1 471 ? 31.297 24.312 20.812 1 87.94 471 ALA A N 1
ATOM 3690 C CA . ALA A 1 471 ? 30.375 24.547 21.922 1 87.94 471 ALA A CA 1
ATOM 3691 C C . ALA A 1 471 ? 28.984 24.875 21.422 1 87.94 471 ALA A C 1
ATOM 3693 O O . ALA A 1 471 ? 27.984 24.422 21.984 1 87.94 471 ALA A O 1
ATOM 3694 N N . HIS A 1 472 ? 28.969 25.656 20.438 1 86 472 HIS A N 1
ATOM 3695 C CA . HIS A 1 472 ? 27.688 26.047 19.844 1 86 472 HIS A CA 1
ATOM 3696 C C . HIS A 1 472 ? 26.984 24.844 19.219 1 86 472 HIS A C 1
ATOM 3698 O O . HIS A 1 472 ? 25.781 24.656 19.422 1 86 472 HIS A O 1
ATOM 3704 N N . LEU A 1 473 ? 27.688 24.062 18.5 1 87.25 473 LEU A N 1
ATOM 3705 C CA . LEU A 1 473 ? 27.125 22.906 17.828 1 87.25 473 LEU A CA 1
ATOM 3706 C C . LEU A 1 473 ? 26.641 21.875 18.828 1 87.25 473 LEU A C 1
ATOM 3708 O O . LEU A 1 473 ? 25.578 21.266 18.656 1 87.25 473 LEU A O 1
ATOM 3712 N N . GLU A 1 474 ? 27.375 21.672 19.828 1 88.06 474 GLU A N 1
ATOM 3713 C CA . GLU A 1 474 ? 27.016 20.688 20.828 1 88.06 474 GLU A CA 1
ATOM 3714 C C . GLU A 1 474 ? 25.766 21.109 21.609 1 88.06 474 GLU A C 1
ATOM 3716 O O . GLU A 1 474 ? 25 20.25 22.062 1 88.06 474 GLU A O 1
ATOM 3721 N N . ALA A 1 475 ? 25.609 22.344 21.75 1 84.88 475 ALA A N 1
ATOM 3722 C CA . ALA A 1 475 ? 24.453 22.859 22.469 1 84.88 475 ALA A CA 1
ATOM 3723 C C . ALA A 1 475 ? 23.172 22.672 21.672 1 84.88 475 ALA A C 1
ATOM 3725 O O . ALA A 1 475 ? 22.109 22.438 22.234 1 84.88 475 ALA A O 1
ATOM 3726 N N . HIS A 1 476 ? 23.281 22.672 20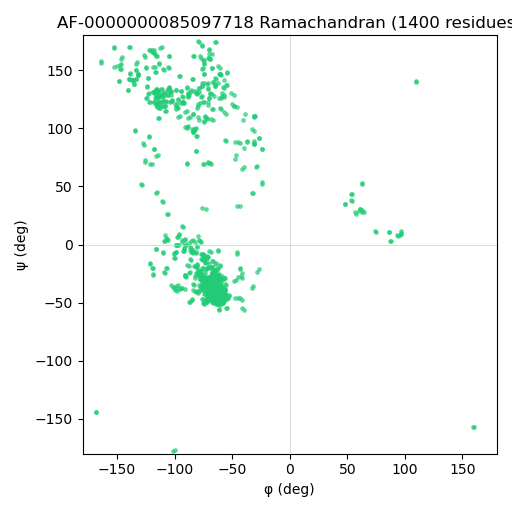.406 1 82.69 476 HIS A N 1
ATOM 3727 C CA . HIS A 1 476 ? 22.094 22.672 19.578 1 82.69 476 HIS A CA 1
ATOM 3728 C C . HIS A 1 476 ? 21.859 21.312 18.922 1 82.69 476 HIS A C 1
ATOM 3730 O O . HIS A 1 476 ? 20.766 21.031 18.453 1 82.69 476 HIS A O 1
ATOM 3736 N N . HIS A 1 477 ? 22.859 20.562 18.844 1 86.06 477 HIS A N 1
ATOM 3737 C CA . HIS A 1 477 ? 22.781 19.266 18.156 1 86.06 477 HIS A CA 1
ATOM 3738 C C . HIS A 1 477 ? 23.25 18.141 19.062 1 86.06 477 HIS A C 1
ATOM 3740 O O . HIS A 1 477 ? 24.281 17.516 18.812 1 86.06 477 HIS A O 1
ATOM 3746 N N . ARG A 1 478 ? 22.438 17.844 20.062 1 85.81 478 ARG A N 1
ATOM 3747 C CA . ARG A 1 478 ? 22.75 16.797 21.047 1 85.81 478 ARG A CA 1
ATOM 3748 C C . ARG A 1 478 ? 21.703 15.688 21 1 85.81 478 ARG A C 1
ATOM 3750 O O . ARG A 1 478 ? 20.703 15.797 20.297 1 85.81 478 ARG A O 1
ATOM 3757 N N . ILE A 1 479 ? 22.062 14.703 21.625 1 91.5 479 ILE A N 1
ATOM 3758 C CA . ILE A 1 479 ? 21.109 13.617 21.781 1 91.5 479 ILE A CA 1
ATOM 3759 C C . ILE A 1 479 ? 19.953 14.07 22.672 1 91.5 479 ILE A C 1
ATOM 3761 O O . ILE A 1 479 ? 20.156 14.406 23.844 1 91.5 479 ILE A O 1
ATOM 3765 N N . ARG A 1 480 ? 18.734 14.133 22.172 1 88.94 480 ARG A N 1
ATOM 3766 C CA . ARG A 1 480 ? 17.562 14.688 22.828 1 88.94 480 ARG A CA 1
ATOM 3767 C C . ARG A 1 480 ? 16.938 13.664 23.766 1 88.94 480 ARG A C 1
ATOM 3769 O O . ARG A 1 480 ? 16.438 14.023 24.844 1 88.94 480 ARG A O 1
ATOM 3776 N N . ASP A 1 481 ? 16.906 12.422 23.344 1 90.88 481 ASP A N 1
ATOM 3777 C CA . ASP A 1 481 ? 16.266 11.367 24.125 1 90.88 481 ASP A CA 1
ATOM 3778 C C . ASP A 1 481 ? 17.141 10.125 24.203 1 90.88 481 ASP A C 1
ATOM 3780 O O . ASP A 1 481 ? 17.078 9.25 23.328 1 90.88 481 ASP A O 1
ATOM 3784 N N . LYS A 1 482 ? 17.906 9.914 25.25 1 92.69 482 LYS A N 1
ATOM 3785 C CA . LYS A 1 482 ? 18.828 8.797 25.422 1 92.69 482 LYS A CA 1
ATOM 3786 C C . LYS A 1 482 ? 18.078 7.48 25.594 1 92.69 482 LYS A C 1
ATOM 3788 O O . LYS A 1 482 ? 18.531 6.438 25.109 1 92.69 482 LYS A O 1
ATOM 3793 N N . THR A 1 483 ? 16.984 7.523 26.266 1 92.19 483 THR A N 1
ATOM 3794 C CA . THR A 1 483 ? 16.203 6.312 26.484 1 92.19 483 THR A CA 1
ATOM 3795 C C . THR A 1 483 ? 15.672 5.773 25.156 1 92.19 483 THR A C 1
ATOM 3797 O O . THR A 1 483 ? 15.734 4.57 24.906 1 92.19 483 THR A O 1
ATOM 3800 N N . LEU A 1 484 ? 15.141 6.676 24.391 1 93.12 484 LEU A N 1
ATOM 3801 C CA . LEU A 1 484 ? 14.648 6.273 23.078 1 93.12 484 LEU A CA 1
ATOM 3802 C C . LEU A 1 484 ? 15.781 5.719 22.219 1 93.12 484 LEU A C 1
ATOM 3804 O O . LEU A 1 484 ? 15.586 4.77 21.453 1 93.12 484 LEU A O 1
ATOM 3808 N N . LEU A 1 485 ? 16.906 6.352 22.359 1 94.19 485 LEU A N 1
ATOM 3809 C CA . LEU A 1 485 ? 18.062 5.883 21.609 1 94.19 485 LEU A CA 1
ATOM 3810 C C . LEU A 1 485 ? 18.422 4.449 21.984 1 94.19 485 LEU A C 1
ATOM 3812 O O . LEU A 1 485 ? 18.703 3.625 21.109 1 94.19 485 LEU A O 1
ATOM 3816 N N . ILE A 1 486 ? 18.438 4.141 23.203 1 94.94 486 ILE A N 1
ATOM 3817 C CA . ILE A 1 486 ? 18.75 2.799 23.688 1 94.94 486 ILE A CA 1
ATOM 3818 C C . ILE A 1 486 ? 17.719 1.806 23.125 1 94.94 486 ILE A C 1
ATOM 3820 O O . ILE A 1 486 ? 18.094 0.714 22.688 1 94.94 486 ILE A O 1
ATOM 3824 N N . LYS A 1 487 ? 16.484 2.168 23.203 1 94.88 487 LYS A N 1
ATOM 3825 C CA . LYS A 1 487 ? 15.438 1.315 22.656 1 94.88 487 LYS A CA 1
ATOM 3826 C C . LYS A 1 487 ? 15.648 1.078 21.156 1 94.88 487 LYS A C 1
ATOM 3828 O O . LYS A 1 487 ? 15.438 -0.032 20.672 1 94.88 487 LYS A O 1
ATOM 3833 N N . CYS A 1 488 ? 16.016 2.131 20.469 1 94.12 488 CYS A N 1
ATOM 3834 C CA . CYS A 1 488 ? 16.297 2.023 19.047 1 94.12 488 CYS A CA 1
ATOM 3835 C C . CYS A 1 488 ? 17.469 1.082 18.781 1 94.12 488 CYS A C 1
ATOM 3837 O O . CYS A 1 488 ? 17.406 0.239 17.891 1 94.12 488 CYS A O 1
ATOM 3839 N N . LEU A 1 489 ? 18.531 1.233 19.562 1 93.62 489 LEU A N 1
ATOM 3840 C CA . LEU A 1 489 ? 19.719 0.398 19.391 1 93.62 489 LEU A CA 1
ATOM 3841 C C . LEU A 1 489 ? 19.406 -1.062 19.703 1 93.62 489 LEU A C 1
ATOM 3843 O O . LEU A 1 489 ? 19.906 -1.965 19.031 1 93.62 489 LEU A O 1
ATOM 3847 N N . PHE A 1 490 ? 18.625 -1.253 20.672 1 94.75 490 PHE A N 1
ATOM 3848 C CA . PHE A 1 490 ? 18.188 -2.605 21 1 94.75 490 PHE A CA 1
ATOM 3849 C C . PHE A 1 490 ? 17.422 -3.234 19.844 1 94.75 490 PHE A C 1
ATOM 3851 O O . PHE A 1 490 ? 17.688 -4.383 19.469 1 94.75 490 PHE A O 1
ATOM 3858 N N . THR A 1 491 ? 16.5 -2.51 19.344 1 95.44 491 THR A N 1
ATOM 3859 C CA . THR A 1 491 ? 15.695 -3 18.219 1 95.44 491 THR A CA 1
ATOM 3860 C C . THR A 1 491 ? 16.562 -3.229 16.984 1 95.44 491 THR A C 1
ATOM 3862 O O . THR A 1 491 ? 16.359 -4.195 16.25 1 95.44 491 THR A O 1
ATOM 3865 N N . LEU A 1 492 ? 17.5 -2.314 16.75 1 93 492 LEU A N 1
ATOM 3866 C CA . LEU A 1 492 ? 18.406 -2.477 15.617 1 93 492 LEU A CA 1
ATOM 3867 C C . LEU A 1 492 ? 19.25 -3.734 15.773 1 93 492 LEU A C 1
ATOM 3869 O O . LEU A 1 492 ? 19.531 -4.426 14.797 1 93 492 LEU A O 1
ATOM 3873 N N . CYS A 1 493 ? 19.688 -3.969 16.953 1 92.81 493 CYS A N 1
ATOM 3874 C CA . CYS A 1 493 ? 20.406 -5.207 17.219 1 92.81 493 CYS A CA 1
ATOM 3875 C C . CYS A 1 493 ? 19.547 -6.422 16.906 1 92.81 493 CYS A C 1
ATOM 3877 O O . CYS A 1 493 ? 20.047 -7.398 16.328 1 92.81 493 CYS A O 1
ATOM 3879 N N . PHE A 1 494 ? 18.297 -6.363 17.297 1 93.12 494 PHE A N 1
ATOM 3880 C CA . PHE A 1 494 ? 17.344 -7.41 16.938 1 93.12 494 PHE A CA 1
ATOM 3881 C C . PHE A 1 494 ? 17.312 -7.633 15.438 1 93.12 494 PHE A C 1
ATOM 3883 O O . PHE A 1 494 ? 17.406 -8.766 14.969 1 93.12 494 PHE A O 1
ATOM 3890 N N . VAL A 1 495 ? 17.25 -6.578 14.641 1 93.62 495 VAL A N 1
ATOM 3891 C CA . VAL A 1 495 ? 17.172 -6.652 13.188 1 93.62 495 VAL A CA 1
ATOM 3892 C C . VAL A 1 495 ? 18.438 -7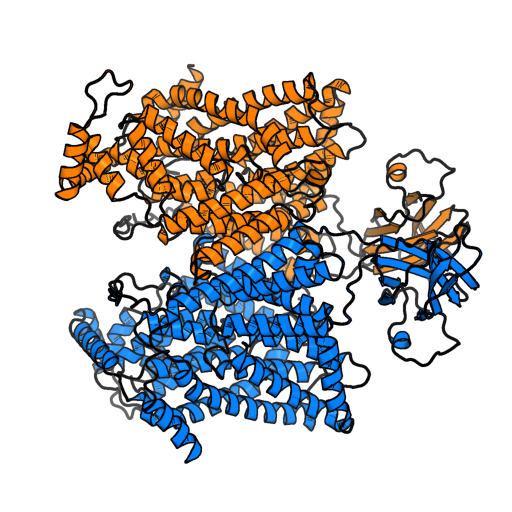.285 12.625 1 93.62 495 VAL A C 1
ATOM 3894 O O . VAL A 1 495 ? 18.375 -8.203 11.805 1 93.62 495 VAL A O 1
ATOM 3897 N N . ILE A 1 496 ? 19.594 -6.844 13.078 1 90.25 496 ILE A N 1
ATOM 3898 C CA . ILE A 1 496 ? 20.875 -7.301 12.562 1 90.25 496 ILE A CA 1
ATOM 3899 C C . ILE A 1 496 ? 21.062 -8.789 12.875 1 90.25 496 ILE A C 1
ATOM 3901 O O . ILE A 1 496 ? 21.453 -9.57 12.008 1 90.25 496 ILE A O 1
ATOM 3905 N N . ILE A 1 497 ? 20.719 -9.18 14.031 1 92.19 497 ILE A N 1
ATOM 3906 C CA . ILE A 1 497 ? 20.875 -10.57 14.438 1 92.19 497 ILE A CA 1
ATOM 3907 C C . ILE A 1 497 ? 19.969 -11.461 13.586 1 92.19 497 ILE A C 1
ATOM 3909 O O . ILE A 1 497 ? 20.406 -12.484 13.062 1 92.19 497 ILE A O 1
ATOM 3913 N N . PHE A 1 498 ? 18.781 -11.047 13.383 1 92.69 498 PHE A N 1
ATOM 3914 C CA . PHE A 1 498 ? 17.844 -11.883 12.641 1 92.69 498 PHE A CA 1
ATOM 3915 C C . PHE A 1 498 ? 18.141 -11.836 11.148 1 92.69 498 PHE A C 1
ATOM 3917 O O . PHE A 1 498 ? 17.891 -12.805 10.43 1 92.69 498 PHE A O 1
ATOM 3924 N N . PHE A 1 499 ? 18.641 -10.719 10.617 1 91.44 499 PHE A N 1
ATOM 3925 C CA . PHE A 1 499 ? 19.078 -10.664 9.234 1 91.44 499 PHE A CA 1
ATOM 3926 C C . PHE A 1 499 ? 20.234 -11.625 8.992 1 91.44 499 PHE A C 1
ATOM 3928 O O . PHE A 1 499 ? 20.297 -12.297 7.957 1 91.44 499 PHE A O 1
ATOM 3935 N N . LEU A 1 500 ? 21.156 -11.711 9.992 1 89.06 500 LEU A N 1
ATOM 3936 C CA . LEU A 1 500 ? 22.328 -12.562 9.859 1 89.06 500 LEU A CA 1
ATOM 3937 C C . LEU A 1 500 ? 21.953 -14.031 10.008 1 89.06 500 LEU A C 1
ATOM 3939 O O . LEU A 1 500 ? 22.516 -14.898 9.344 1 89.06 500 LEU A O 1
ATOM 3943 N N . LEU A 1 501 ? 20.875 -14.289 10.797 1 89 501 LEU A N 1
ATOM 3944 C CA . LEU A 1 501 ? 20.578 -15.672 11.148 1 89 501 LEU A CA 1
ATOM 3945 C C . LEU A 1 501 ? 19.344 -16.172 10.383 1 89 501 LEU A C 1
ATOM 3947 O O . LEU A 1 501 ? 18.906 -17.297 10.586 1 89 501 LEU A O 1
ATOM 3951 N N . HIS A 1 502 ? 18.844 -15.406 9.531 1 86.81 502 HIS A N 1
ATOM 3952 C CA . HIS A 1 502 ? 17.562 -15.734 8.922 1 86.81 502 HIS A CA 1
ATOM 3953 C C . HIS A 1 502 ? 17.672 -16.969 8.023 1 86.81 502 HIS A C 1
ATOM 3955 O O . HIS A 1 502 ? 16.656 -17.594 7.707 1 86.81 502 HIS A O 1
ATOM 3961 N N . SER A 1 503 ? 18.906 -17.422 7.66 1 81.06 503 SER A N 1
ATOM 3962 C CA . SER A 1 503 ? 19.094 -18.578 6.789 1 81.06 503 SER A CA 1
ATOM 3963 C C . SER A 1 503 ? 19.234 -19.875 7.594 1 81.06 503 SER A C 1
ATOM 3965 O O . SER A 1 503 ? 19.234 -20.969 7.027 1 81.06 503 SER A O 1
ATOM 3967 N N . LEU A 1 504 ? 19.219 -19.734 8.883 1 84.88 504 LEU A N 1
ATOM 3968 C CA . LEU A 1 504 ? 19.344 -20.922 9.719 1 84.88 504 LEU A CA 1
ATOM 3969 C C . LEU A 1 504 ? 18.047 -21.719 9.727 1 84.88 504 LEU A C 1
ATOM 3971 O O . LEU A 1 504 ? 16.953 -21.141 9.664 1 84.88 504 LEU A O 1
ATOM 3975 N N . PRO A 1 505 ? 18.141 -23.016 9.812 1 80.38 505 PRO A N 1
ATOM 3976 C CA . PRO A 1 505 ? 16.984 -23.906 9.664 1 80.38 505 PRO A CA 1
ATOM 3977 C C . PRO A 1 505 ? 15.914 -23.672 10.734 1 80.38 505 PRO A C 1
ATOM 3979 O O . PRO A 1 505 ? 14.734 -23.953 10.5 1 80.38 505 PRO A O 1
ATOM 3982 N N . PHE A 1 506 ? 16.312 -23.141 11.93 1 81.88 506 PHE A N 1
ATOM 3983 C CA . PHE A 1 506 ? 15.32 -22.984 12.984 1 81.88 506 PHE A CA 1
ATOM 3984 C C . PHE A 1 506 ? 14.586 -21.656 12.844 1 81.88 506 PHE A C 1
ATOM 3986 O O . PHE A 1 506 ? 13.648 -21.375 13.594 1 81.88 506 PHE A O 1
ATOM 3993 N N . MET A 1 507 ? 14.969 -20.875 11.883 1 88.25 507 MET A N 1
ATOM 3994 C CA . MET A 1 507 ? 14.305 -19.594 11.633 1 88.25 507 MET A CA 1
ATOM 3995 C C . MET A 1 507 ? 13.906 -19.469 10.164 1 88.25 507 MET A C 1
ATOM 3997 O O . MET A 1 507 ? 14.164 -18.438 9.539 1 88.25 507 MET A O 1
ATOM 4001 N N . HIS A 1 508 ? 13.234 -20.422 9.688 1 82.25 508 HIS A N 1
ATOM 4002 C CA . HIS A 1 508 ? 12.914 -20.484 8.266 1 82.25 508 HIS A CA 1
ATOM 4003 C C . HIS A 1 508 ? 11.867 -19.453 7.887 1 82.25 508 HIS A C 1
ATOM 4005 O O . HIS A 1 508 ? 11.766 -19.062 6.723 1 82.25 508 HIS A O 1
ATOM 4011 N N . GLY A 1 509 ? 11.172 -19.031 8.859 1 88 509 GLY A N 1
ATOM 4012 C CA . GLY A 1 509 ? 10.109 -18.078 8.562 1 88 509 GLY A CA 1
ATOM 4013 C C . GLY A 1 509 ? 10.57 -16.641 8.633 1 88 509 GLY A C 1
ATOM 4014 O O . GLY A 1 509 ? 9.812 -15.727 8.281 1 88 509 GLY A O 1
ATOM 4015 N N . ALA A 1 510 ? 11.781 -16.422 8.938 1 90.19 510 ALA A N 1
ATOM 4016 C CA . ALA A 1 510 ? 12.297 -15.07 9.156 1 90.19 510 ALA A CA 1
ATOM 4017 C C . ALA A 1 510 ? 12.797 -14.453 7.852 1 90.19 510 ALA A C 1
ATOM 4019 O O . ALA A 1 510 ? 13.992 -14.164 7.711 1 90.19 510 ALA A O 1
ATOM 4020 N N . THR A 1 511 ? 11.914 -14.141 6.93 1 91.25 511 THR A N 1
ATOM 4021 C CA . THR A 1 511 ? 12.328 -13.414 5.738 1 91.25 511 THR A CA 1
ATOM 4022 C C . THR A 1 511 ? 12.695 -11.977 6.086 1 91.25 511 THR A C 1
ATOM 4024 O O . THR A 1 511 ? 12.336 -11.477 7.156 1 91.25 511 THR A O 1
ATOM 4027 N N . LEU A 1 512 ? 13.422 -11.336 5.238 1 92.38 512 LEU A N 1
ATOM 4028 C CA . LEU A 1 512 ? 13.906 -9.984 5.512 1 92.38 512 LEU A CA 1
ATOM 4029 C C . LEU A 1 512 ? 12.742 -9.023 5.742 1 92.38 512 LEU A C 1
ATOM 4031 O O . LEU A 1 512 ? 12.773 -8.211 6.668 1 92.38 512 LEU A O 1
ATOM 4035 N N . GLY A 1 513 ? 11.703 -9.133 4.902 1 92.75 513 GLY A N 1
ATOM 4036 C CA . GLY A 1 513 ? 10.531 -8.273 5.043 1 92.75 513 GLY A CA 1
ATOM 4037 C C . GLY A 1 513 ? 9.82 -8.453 6.371 1 92.75 513 GLY A C 1
ATOM 4038 O O . GLY A 1 513 ? 9.516 -7.469 7.051 1 92.75 513 GLY A O 1
ATOM 4039 N N . TRP A 1 514 ? 9.602 -9.648 6.836 1 93.5 514 TRP A N 1
ATOM 4040 C CA . TRP A 1 514 ? 8.922 -9.945 8.094 1 93.5 514 TRP A CA 1
ATOM 4041 C C . TRP A 1 514 ? 9.742 -9.445 9.281 1 93.5 514 TRP A C 1
ATOM 4043 O O . TRP A 1 514 ? 9.195 -8.867 10.219 1 93.5 514 TRP A O 1
ATOM 4053 N N . VAL A 1 515 ? 11.031 -9.672 9.234 1 94.56 515 VAL A N 1
ATOM 4054 C CA . VAL A 1 515 ? 11.891 -9.242 10.328 1 94.56 515 VAL A CA 1
ATOM 4055 C C . VAL A 1 515 ? 11.812 -7.73 10.484 1 94.56 515 VAL A C 1
ATOM 4057 O O . VAL A 1 515 ? 11.711 -7.219 11.602 1 94.56 515 VAL A O 1
ATOM 4060 N N . ALA A 1 516 ? 11.883 -7.035 9.375 1 94.62 516 ALA A N 1
ATOM 4061 C CA . ALA A 1 516 ? 11.844 -5.578 9.398 1 94.62 516 ALA A CA 1
ATOM 4062 C C . ALA A 1 516 ? 10.539 -5.07 10.008 1 94.62 516 ALA A C 1
ATOM 4064 O O . ALA A 1 516 ? 10.555 -4.18 10.859 1 94.62 516 ALA A O 1
ATOM 4065 N N . ILE A 1 517 ? 9.414 -5.621 9.625 1 95.81 517 ILE A N 1
ATOM 4066 C CA . ILE A 1 517 ? 8.125 -5.145 10.109 1 95.81 517 ILE A CA 1
ATOM 4067 C C . ILE A 1 517 ? 7.949 -5.535 11.578 1 95.81 517 ILE A C 1
ATOM 4069 O O . ILE A 1 517 ? 7.383 -4.77 12.367 1 95.81 517 ILE A O 1
ATOM 4073 N N . LEU A 1 518 ? 8.344 -6.738 11.969 1 96.75 518 LEU A N 1
ATOM 4074 C CA . LEU A 1 518 ? 8.258 -7.164 13.359 1 96.75 518 LEU A CA 1
ATOM 4075 C C . LEU A 1 518 ? 9.117 -6.27 14.258 1 96.75 518 LEU A C 1
ATOM 4077 O O . LEU A 1 518 ? 8.711 -5.93 15.367 1 96.75 518 LEU A O 1
ATOM 4081 N N . ALA A 1 519 ? 10.289 -5.941 13.734 1 96.44 519 ALA A N 1
ATOM 4082 C CA . ALA A 1 519 ? 11.148 -5.02 14.477 1 96.44 519 ALA A CA 1
ATOM 4083 C C . ALA A 1 519 ? 10.5 -3.643 14.594 1 96.44 519 ALA A C 1
ATOM 4085 O O . ALA A 1 519 ? 10.609 -2.986 15.633 1 96.44 519 ALA A O 1
ATOM 4086 N N . ALA A 1 520 ? 9.883 -3.172 13.547 1 95.75 520 ALA A N 1
ATOM 4087 C CA . ALA A 1 520 ? 9.164 -1.901 13.594 1 95.75 520 ALA A CA 1
ATOM 4088 C C . ALA A 1 520 ? 8.07 -1.927 14.656 1 95.75 520 ALA A C 1
ATOM 4090 O O . ALA A 1 520 ? 7.902 -0.964 15.406 1 95.75 520 ALA A O 1
ATOM 4091 N N . PHE A 1 521 ? 7.324 -3.053 14.719 1 96.31 521 PHE A N 1
ATOM 4092 C CA . PHE A 1 521 ? 6.297 -3.205 15.742 1 96.31 521 PHE A CA 1
ATOM 4093 C C . PHE A 1 521 ? 6.902 -3.133 17.141 1 96.31 521 PHE A C 1
ATOM 4095 O O . PHE A 1 521 ? 6.359 -2.467 18.016 1 96.31 521 PHE A O 1
ATOM 4102 N N . LEU A 1 522 ? 8 -3.803 17.312 1 96.31 522 LEU A N 1
ATOM 4103 C CA . LEU A 1 522 ? 8.688 -3.807 18.594 1 96.31 522 LEU A CA 1
ATOM 4104 C C . LEU A 1 522 ? 9.039 -2.387 19.031 1 96.31 522 LEU A C 1
ATOM 4106 O O . LEU A 1 522 ? 8.766 -1.992 20.156 1 96.31 522 LEU A O 1
ATOM 4110 N N . LEU A 1 523 ? 9.617 -1.689 18.094 1 95.44 523 LEU A N 1
ATOM 4111 C CA . LEU A 1 523 ? 10.062 -0.344 18.438 1 95.44 523 LEU A CA 1
ATOM 4112 C C . LEU A 1 523 ? 8.883 0.577 18.703 1 95.44 523 LEU A C 1
ATOM 4114 O O . LEU A 1 523 ? 8.945 1.46 19.562 1 95.44 523 LEU A O 1
ATOM 4118 N N . LEU A 1 524 ? 7.832 0.435 17.953 1 93.94 524 LEU A N 1
ATOM 4119 C CA . LEU A 1 524 ? 6.629 1.231 18.172 1 93.94 524 LEU A CA 1
ATOM 4120 C C . LEU A 1 524 ? 6.062 0.989 19.562 1 93.94 524 LEU A C 1
ATOM 4122 O O . LEU A 1 524 ? 5.57 1.919 20.219 1 93.94 524 LEU A O 1
ATOM 4126 N N . ILE A 1 525 ? 6.066 -0.239 20.031 1 93.56 525 ILE A N 1
ATOM 4127 C CA . ILE A 1 525 ? 5.586 -0.588 21.359 1 93.56 525 ILE A CA 1
ATOM 4128 C C . ILE A 1 525 ? 6.492 0.037 22.422 1 93.56 525 ILE A C 1
ATOM 4130 O O . ILE A 1 525 ? 6.012 0.676 23.359 1 93.56 525 ILE A O 1
ATOM 4134 N N . LEU A 1 526 ? 7.781 -0.089 22.203 1 91.5 526 LEU A N 1
ATOM 4135 C CA . LEU A 1 526 ? 8.758 0.373 23.188 1 91.5 526 LEU A CA 1
ATOM 4136 C C . LEU A 1 526 ? 8.773 1.896 23.266 1 91.5 526 LEU A C 1
ATOM 4138 O O . LEU A 1 526 ? 8.969 2.467 24.328 1 91.5 526 LEU A O 1
ATOM 4142 N N . ALA A 1 527 ? 8.641 2.498 22.125 1 86.44 527 ALA A N 1
ATOM 4143 C CA . ALA A 1 527 ? 8.734 3.955 22.047 1 86.44 527 ALA A CA 1
ATOM 4144 C C . ALA A 1 527 ? 7.449 4.609 22.547 1 86.44 527 ALA A C 1
ATOM 4146 O O . ALA A 1 527 ? 7.375 5.836 22.672 1 86.44 527 ALA A O 1
ATOM 4147 N N . LYS A 1 528 ? 6.52 3.811 22.984 1 69.5 528 LYS A N 1
ATOM 4148 C CA . LYS A 1 528 ? 5.254 4.289 23.516 1 69.5 528 LYS A CA 1
ATOM 4149 C C . LYS A 1 528 ? 4.621 5.332 22.594 1 69.5 528 LYS A C 1
ATOM 4151 O O . LYS A 1 528 ? 4.156 6.375 23.047 1 69.5 528 LYS A O 1
ATOM 4156 N N . MET A 1 529 ? 4.887 5.02 21.469 1 63.06 529 MET A N 1
ATOM 4157 C CA . MET A 1 529 ? 4.395 6.035 20.547 1 63.06 529 MET A CA 1
ATOM 4158 C C . MET A 1 529 ? 2.877 5.945 20.391 1 63.06 529 MET A C 1
ATOM 4160 O O . MET A 1 529 ? 2.346 4.895 20.031 1 63.06 529 MET A O 1
ATOM 4164 N N . ASN A 1 530 ? 2.188 6.836 20.969 1 63.38 530 ASN A N 1
ATOM 4165 C CA . ASN A 1 530 ? 0.731 6.863 20.875 1 63.38 530 ASN A CA 1
ATOM 4166 C C . ASN A 1 530 ? 0.257 7.395 19.531 1 63.38 530 ASN A C 1
ATOM 4168 O O . ASN A 1 530 ? -0.928 7.309 19.203 1 63.38 530 ASN A O 1
ATOM 4172 N N . ASP A 1 531 ? 1.222 7.871 18.797 1 71 531 ASP A N 1
ATOM 4173 C CA . ASP A 1 531 ? 0.746 8.438 17.531 1 71 531 ASP A CA 1
ATOM 4174 C C . ASP A 1 531 ? 1.498 7.836 16.344 1 71 531 ASP A C 1
ATOM 4176 O O . ASP A 1 531 ? 2.512 8.383 15.906 1 71 531 ASP A O 1
ATOM 4180 N N . ILE A 1 532 ? 1.01 6.754 15.883 1 81.81 532 ILE A N 1
ATOM 4181 C CA . ILE A 1 532 ? 1.603 6.094 14.727 1 81.81 532 ILE A CA 1
ATOM 4182 C C . ILE A 1 532 ? 1.491 7 13.5 1 81.81 532 ILE A C 1
ATOM 4184 O O . ILE A 1 532 ? 2.299 6.906 12.57 1 81.81 532 ILE A O 1
ATOM 4188 N N . GLU A 1 533 ? 0.492 7.844 13.5 1 81.38 533 GLU A N 1
ATOM 4189 C CA . GLU A 1 533 ? 0.289 8.742 12.367 1 81.38 533 GLU A CA 1
ATOM 4190 C C . GLU A 1 533 ? 1.493 9.656 12.164 1 81.38 533 GLU A C 1
ATOM 4192 O O . GLU A 1 533 ? 1.901 9.906 11.031 1 81.38 533 GLU A O 1
ATOM 4197 N N . ALA A 1 534 ? 2.047 10.109 13.266 1 82.25 534 ALA A N 1
ATOM 4198 C CA . ALA A 1 534 ? 3.215 10.977 13.188 1 82.25 534 ALA A CA 1
ATOM 4199 C C . ALA A 1 534 ? 4.41 10.242 12.594 1 82.25 534 ALA A C 1
ATOM 4201 O O . ALA A 1 534 ? 5.199 10.836 11.844 1 82.25 534 ALA A O 1
ATOM 4202 N N . ILE A 1 535 ? 4.516 9.016 12.938 1 88.25 535 ILE A N 1
ATOM 4203 C CA . ILE A 1 535 ? 5.617 8.211 12.422 1 88.25 535 ILE A CA 1
ATOM 4204 C C . ILE A 1 535 ? 5.395 7.914 10.945 1 88.25 535 ILE A C 1
ATOM 4206 O O . ILE A 1 535 ? 6.324 8.008 10.141 1 88.25 535 ILE A O 1
ATOM 4210 N N . LEU A 1 536 ? 4.168 7.602 10.594 1 88.62 536 LEU A N 1
ATOM 4211 C CA . LEU A 1 536 ? 3.84 7.27 9.211 1 88.62 536 LEU A CA 1
ATOM 4212 C C . LEU A 1 536 ? 3.977 8.492 8.305 1 88.62 536 LEU A C 1
ATOM 4214 O O . LEU A 1 536 ? 4.211 8.359 7.102 1 88.62 536 LEU A O 1
ATOM 4218 N N . ASP A 1 537 ? 3.857 9.625 8.898 1 86.38 537 ASP A N 1
ATOM 4219 C CA . ASP A 1 537 ? 4.043 10.859 8.148 1 86.38 537 ASP A CA 1
ATOM 4220 C C . ASP A 1 537 ? 5.5 11.023 7.719 1 86.38 537 ASP A C 1
ATOM 4222 O O . ASP A 1 537 ? 5.797 11.781 6.793 1 86.38 537 ASP A O 1
ATOM 4226 N N . GLN A 1 538 ? 6.383 10.297 8.422 1 85.94 538 GLN A N 1
ATOM 4227 C CA . GLN A 1 538 ? 7.801 10.398 8.109 1 85.94 538 GLN A CA 1
ATOM 4228 C C . GLN A 1 538 ? 8.219 9.336 7.098 1 85.94 538 GLN A C 1
ATOM 4230 O O . GLN A 1 538 ? 9.344 9.359 6.594 1 85.94 538 GLN A O 1
ATOM 4235 N N . VAL A 1 539 ? 7.324 8.492 6.797 1 90.12 539 VAL A N 1
ATOM 4236 C CA . VAL A 1 539 ? 7.586 7.453 5.812 1 90.12 539 VAL A CA 1
ATOM 4237 C C . VAL A 1 539 ? 7.543 8.047 4.406 1 90.12 539 VAL A C 1
ATOM 4239 O O . VAL A 1 539 ? 6.707 8.906 4.113 1 90.12 539 VAL A O 1
ATOM 4242 N N . GLU A 1 540 ? 8.492 7.664 3.57 1 88.81 540 GLU A N 1
ATOM 4243 C CA . GLU A 1 540 ? 8.523 8.117 2.184 1 88.81 540 GLU A CA 1
ATOM 4244 C C . GLU A 1 540 ? 7.578 7.301 1.312 1 88.81 540 GLU A C 1
ATOM 4246 O O . GLU A 1 540 ? 8.016 6.48 0.503 1 88.81 540 GLU A O 1
ATOM 4251 N N . TRP A 1 541 ? 6.352 7.633 1.362 1 91.12 541 TRP A N 1
ATOM 4252 C CA . TRP A 1 541 ? 5.312 6.902 0.647 1 91.12 541 TRP A CA 1
ATOM 4253 C C . TRP A 1 541 ? 5.492 7.035 -0.861 1 91.12 541 TRP A C 1
ATOM 4255 O O . TRP A 1 541 ? 5.164 6.113 -1.615 1 91.12 541 TRP A O 1
ATOM 4265 N N . SER A 1 542 ? 6.008 8.164 -1.311 1 91 542 SER A N 1
ATOM 4266 C CA . SER A 1 542 ? 6.246 8.367 -2.736 1 91 542 SER A CA 1
ATOM 4267 C C . SER A 1 542 ? 7.238 7.344 -3.283 1 91 542 SER A C 1
ATOM 4269 O O . SER A 1 542 ? 7.059 6.828 -4.391 1 91 542 SER A O 1
ATOM 4271 N N . ALA A 1 543 ? 8.234 7 -2.477 1 88.62 543 ALA A N 1
ATOM 4272 C CA . ALA A 1 543 ? 9.234 6.016 -2.891 1 88.62 543 ALA A CA 1
ATOM 4273 C C . ALA A 1 543 ? 8.625 4.621 -2.99 1 88.62 543 ALA A C 1
ATOM 4275 O O . ALA A 1 543 ? 8.945 3.859 -3.902 1 88.62 543 ALA A O 1
ATOM 4276 N N . LEU A 1 544 ? 7.777 4.297 -2.057 1 93.62 544 LEU A N 1
ATOM 4277 C CA . LEU A 1 544 ? 7.121 2.992 -2.07 1 93.62 544 LEU A CA 1
ATOM 4278 C C . LEU A 1 544 ? 6.203 2.857 -3.279 1 93.62 544 LEU A C 1
ATOM 4280 O O . LEU A 1 544 ? 6.195 1.82 -3.945 1 93.62 544 LEU A O 1
ATOM 4284 N N . LEU A 1 545 ? 5.469 3.932 -3.594 1 95.06 545 LEU A N 1
ATOM 4285 C CA . LEU A 1 545 ? 4.59 3.93 -4.758 1 95.06 545 LEU A CA 1
ATOM 4286 C C . LEU A 1 545 ? 5.402 3.871 -6.051 1 95.06 545 LEU A C 1
ATOM 4288 O O . LEU A 1 545 ? 4.98 3.24 -7.023 1 95.06 545 LEU A O 1
ATOM 4292 N N . PHE A 1 546 ? 6.504 4.562 -6.043 1 93.25 546 PHE A N 1
ATOM 4293 C CA . PHE A 1 546 ? 7.406 4.547 -7.188 1 93.25 546 PHE A CA 1
ATOM 4294 C C . PHE A 1 546 ? 7.875 3.127 -7.484 1 93.25 546 PHE A C 1
ATOM 4296 O O . PHE A 1 546 ? 7.82 2.676 -8.633 1 93.25 546 PHE A O 1
ATOM 4303 N N . LEU A 1 547 ? 8.305 2.434 -6.43 1 92.75 547 LEU A N 1
ATOM 4304 C CA . LEU A 1 547 ? 8.789 1.066 -6.578 1 92.75 547 LEU A CA 1
ATOM 4305 C C . LEU A 1 547 ? 7.668 0.139 -7.043 1 92.75 547 LEU A C 1
ATOM 4307 O O . LEU A 1 547 ? 7.883 -0.718 -7.902 1 92.75 547 LEU A O 1
ATOM 4311 N N . ALA A 1 548 ? 6.527 0.276 -6.5 1 96 548 ALA A N 1
ATOM 4312 C CA . ALA A 1 548 ? 5.379 -0.53 -6.906 1 96 548 ALA A CA 1
ATOM 4313 C C . ALA A 1 548 ? 5.066 -0.33 -8.383 1 96 548 ALA A C 1
ATOM 4315 O O . ALA A 1 548 ? 4.832 -1.298 -9.117 1 96 548 ALA A O 1
ATOM 4316 N N . ALA A 1 549 ? 5.074 0.931 -8.844 1 96.12 549 ALA A N 1
ATOM 4317 C CA . ALA A 1 549 ? 4.797 1.254 -10.242 1 96.12 549 ALA A CA 1
ATOM 4318 C C . ALA A 1 549 ? 5.859 0.659 -11.164 1 96.12 549 ALA A C 1
ATOM 4320 O O . ALA A 1 549 ? 5.547 0.179 -12.25 1 96.12 549 ALA A O 1
ATOM 4321 N N . LEU A 1 550 ? 7.051 0.64 -10.672 1 93.12 550 LEU A N 1
ATOM 4322 C CA . LEU A 1 550 ? 8.141 0.107 -11.492 1 93.12 550 LEU A CA 1
ATOM 4323 C C . LEU A 1 550 ? 8.008 -1.403 -11.648 1 93.12 550 LEU A C 1
ATOM 4325 O O . LEU A 1 550 ? 8.328 -1.95 -12.711 1 93.12 550 LEU A O 1
ATOM 4329 N N . PHE A 1 551 ? 7.602 -2.084 -10.57 1 94.12 551 PHE A N 1
ATOM 4330 C CA . PHE A 1 551 ? 7.387 -3.523 -10.672 1 94.12 551 PHE A CA 1
ATOM 4331 C C . PHE A 1 551 ? 6.328 -3.84 -11.719 1 94.12 551 PHE A C 1
ATOM 4333 O O . PHE A 1 551 ? 6.5 -4.762 -12.523 1 94.12 551 PHE A O 1
ATOM 4340 N N . VAL A 1 552 ? 5.285 -3.057 -11.727 1 96.62 552 VAL A N 1
ATOM 4341 C CA . VAL A 1 552 ? 4.215 -3.26 -12.695 1 96.62 552 VAL A CA 1
ATOM 4342 C C . VAL A 1 552 ? 4.73 -2.967 -14.109 1 96.62 552 VAL A C 1
ATOM 4344 O O . VAL A 1 552 ? 4.457 -3.723 -15.039 1 96.62 552 VAL A O 1
ATOM 4347 N N . LEU A 1 553 ? 5.469 -1.885 -14.25 1 95.81 553 LEU A N 1
ATOM 4348 C CA . LEU A 1 553 ? 6.02 -1.506 -15.547 1 95.81 553 LEU A CA 1
ATOM 4349 C C . LEU A 1 553 ? 6.961 -2.582 -16.078 1 95.81 553 LEU A C 1
ATOM 4351 O O . LEU A 1 553 ? 6.895 -2.951 -17.25 1 95.81 553 LEU A O 1
ATOM 4355 N N . THR A 1 554 ? 7.828 -3.096 -15.227 1 92.94 554 THR A N 1
ATOM 4356 C CA . THR A 1 554 ? 8.797 -4.102 -15.641 1 92.94 554 THR A CA 1
ATOM 4357 C C . THR A 1 554 ? 8.102 -5.391 -16.062 1 92.94 554 THR A C 1
ATOM 4359 O O . THR A 1 554 ? 8.539 -6.066 -17 1 92.94 554 THR A O 1
ATOM 4362 N N . GLU A 1 555 ? 7.023 -5.75 -15.336 1 93.5 555 GLU A N 1
ATOM 4363 C CA . GLU A 1 555 ? 6.254 -6.926 -15.727 1 93.5 555 GLU A CA 1
ATOM 4364 C C . GLU A 1 555 ? 5.598 -6.734 -17.094 1 93.5 555 GLU A C 1
ATOM 4366 O O . GLU A 1 555 ? 5.562 -7.66 -17.906 1 93.5 555 GLU A O 1
ATOM 4371 N N . ALA A 1 556 ? 5.094 -5.508 -17.312 1 94.44 556 ALA A N 1
ATOM 4372 C CA . ALA A 1 556 ? 4.508 -5.203 -18.625 1 94.44 556 ALA A CA 1
ATOM 4373 C C . ALA A 1 556 ? 5.551 -5.32 -19.734 1 94.44 556 ALA A C 1
ATOM 4375 O O . ALA A 1 556 ? 5.281 -5.902 -20.781 1 94.44 556 ALA A O 1
ATOM 4376 N N . VAL A 1 557 ? 6.676 -4.844 -19.484 1 93.62 557 VAL A N 1
ATOM 4377 C CA . VAL A 1 557 ? 7.77 -4.879 -20.453 1 93.62 557 VAL A CA 1
ATOM 4378 C C . VAL A 1 557 ? 8.18 -6.328 -20.719 1 93.62 557 VAL A C 1
ATOM 4380 O O . VAL A 1 557 ? 8.477 -6.695 -21.859 1 93.62 557 VAL A O 1
ATOM 4383 N N . ASP A 1 558 ? 8.188 -7.109 -19.672 1 90.88 558 ASP A N 1
ATOM 4384 C CA . ASP A 1 558 ? 8.523 -8.523 -19.781 1 90.88 558 ASP A CA 1
ATOM 4385 C C . ASP A 1 558 ? 7.48 -9.266 -20.625 1 90.88 558 ASP A C 1
ATOM 4387 O O . ASP A 1 558 ? 7.832 -10.047 -21.516 1 90.88 558 ASP A O 1
ATOM 4391 N N . LYS A 1 559 ? 6.234 -8.977 -20.375 1 88.88 559 LYS A N 1
ATOM 4392 C CA . LYS A 1 559 ? 5.145 -9.633 -21.094 1 88.88 559 LYS A CA 1
ATOM 4393 C C . LYS A 1 559 ? 5.145 -9.234 -22.562 1 88.88 559 LYS A C 1
ATOM 4395 O O . LYS A 1 559 ? 4.695 -10 -23.422 1 88.88 559 LYS A O 1
ATOM 4400 N N . LEU A 1 560 ? 5.73 -8.078 -22.875 1 92.62 560 LEU A N 1
ATOM 4401 C CA . LEU A 1 560 ? 5.816 -7.602 -24.25 1 92.62 560 LEU A CA 1
ATOM 4402 C C . LEU A 1 560 ? 7.023 -8.203 -24.969 1 92.62 560 LEU A C 1
ATOM 4404 O O . LEU A 1 560 ? 7.223 -7.973 -26.156 1 92.62 560 LEU A O 1
ATOM 4408 N N . GLY A 1 561 ? 7.887 -8.938 -24.203 1 89.5 561 GLY A N 1
ATOM 4409 C CA . GLY A 1 561 ? 8.945 -9.727 -24.812 1 89.5 561 GLY A CA 1
ATOM 4410 C C . GLY A 1 561 ? 10.281 -9 -24.844 1 89.5 561 GLY A C 1
ATOM 4411 O O . GLY A 1 561 ? 11.242 -9.484 -25.438 1 89.5 561 GLY A O 1
ATOM 4412 N N . PHE A 1 562 ? 10.352 -7.93 -24.203 1 91.88 562 PHE A N 1
ATOM 4413 C CA . PHE A 1 562 ? 11.562 -7.117 -24.25 1 91.88 562 PHE A CA 1
ATOM 4414 C C . PHE A 1 562 ? 12.719 -7.828 -23.547 1 91.88 562 PHE A C 1
ATOM 4416 O O . PHE A 1 562 ? 13.844 -7.836 -24.047 1 91.88 562 PHE A O 1
ATOM 4423 N N . ILE A 1 563 ? 12.5 -8.406 -22.422 1 89 563 ILE A N 1
ATOM 4424 C CA . ILE A 1 563 ? 13.547 -9.047 -21.625 1 89 563 ILE A CA 1
ATOM 4425 C C . ILE A 1 563 ? 14.094 -10.258 -22.391 1 89 563 ILE A C 1
ATOM 4427 O O . ILE A 1 563 ? 15.305 -10.492 -22.406 1 89 563 ILE A O 1
ATOM 4431 N N . ARG A 1 564 ? 13.227 -11.031 -23 1 86.94 564 ARG A N 1
ATOM 4432 C CA . ARG A 1 564 ? 13.672 -12.164 -23.797 1 86.94 564 ARG A CA 1
ATOM 4433 C C . ARG A 1 564 ? 14.531 -11.703 -24.969 1 86.94 564 ARG A C 1
ATOM 4435 O O . ARG A 1 564 ? 15.562 -12.312 -25.266 1 86.94 564 ARG A O 1
ATOM 4442 N N . TRP A 1 565 ? 14.055 -10.656 -25.594 1 90.38 565 TRP A N 1
ATOM 4443 C CA . TRP A 1 565 ? 14.812 -10.094 -26.703 1 90.38 565 TRP A CA 1
ATOM 4444 C C . TRP A 1 565 ? 16.203 -9.648 -26.25 1 90.38 565 TRP A C 1
ATOM 4446 O O . TRP A 1 565 ? 17.203 -9.953 -26.906 1 90.38 565 TRP A O 1
ATOM 4456 N N . LEU A 1 566 ? 16.266 -8.945 -25.203 1 92.19 566 LEU A N 1
ATOM 4457 C CA . LEU A 1 566 ? 17.531 -8.484 -24.641 1 92.19 566 LEU A CA 1
ATOM 4458 C C . LEU A 1 566 ? 18.422 -9.664 -24.25 1 92.19 566 LEU A C 1
ATOM 4460 O O . LEU A 1 566 ? 19.641 -9.617 -24.406 1 92.19 566 LEU A O 1
ATOM 4464 N N . CYS A 1 567 ? 17.844 -10.656 -23.672 1 91.25 567 CYS A N 1
ATOM 4465 C CA . CYS A 1 567 ? 18.547 -11.867 -23.281 1 91.25 567 CYS A CA 1
ATOM 4466 C C . CYS A 1 567 ? 19.188 -12.539 -24.5 1 91.25 567 CYS A C 1
ATOM 4468 O O . CYS A 1 567 ? 20.359 -12.93 -24.453 1 91.25 567 CYS A O 1
ATOM 4470 N N . ASP A 1 568 ? 18.422 -12.641 -25.578 1 91.69 568 ASP A N 1
ATOM 4471 C CA . ASP A 1 568 ? 18.922 -13.266 -26.797 1 91.69 568 ASP A CA 1
ATOM 4472 C C . ASP A 1 568 ? 20.125 -12.508 -27.344 1 91.69 568 ASP A C 1
ATOM 4474 O O . ASP A 1 568 ? 21.109 -13.117 -27.781 1 91.69 568 ASP A O 1
ATOM 4478 N N . LEU A 1 569 ? 20.047 -11.234 -27.312 1 93.75 569 LEU A N 1
ATOM 4479 C CA . LEU A 1 569 ? 21.172 -10.414 -27.766 1 93.75 569 LEU A CA 1
ATOM 4480 C C . LEU A 1 569 ? 22.406 -10.641 -26.906 1 93.75 569 LEU A C 1
ATOM 4482 O O . LEU A 1 569 ? 23.516 -10.734 -27.422 1 93.75 569 LEU A O 1
ATOM 4486 N N . THR A 1 570 ? 22.219 -10.695 -25.594 1 94.5 570 THR A N 1
ATOM 4487 C CA . THR A 1 570 ? 23.312 -10.875 -24.656 1 94.5 570 THR A CA 1
ATOM 4488 C C . THR A 1 570 ? 23.938 -12.258 -24.797 1 94.5 570 THR A C 1
ATOM 4490 O O . THR A 1 570 ? 25.156 -12.406 -24.75 1 94.5 570 THR A O 1
ATOM 4493 N N . VAL A 1 571 ? 23.094 -13.242 -24.938 1 93.19 571 VAL A N 1
ATOM 4494 C CA . VAL A 1 571 ? 23.547 -14.617 -25.109 1 93.19 571 VAL A CA 1
ATOM 4495 C C . VAL A 1 571 ? 24.422 -14.734 -26.359 1 93.19 571 VAL A C 1
ATOM 4497 O O . VAL A 1 571 ? 25.438 -15.43 -26.344 1 93.19 571 VAL A O 1
ATOM 4500 N N . LYS A 1 572 ? 24.016 -14.023 -27.406 1 94.69 572 LYS A N 1
ATOM 4501 C CA . LYS A 1 572 ? 24.797 -14.031 -28.641 1 94.69 572 LYS A CA 1
ATOM 4502 C C . LYS A 1 572 ? 26.203 -13.508 -28.406 1 94.69 572 LYS A C 1
ATOM 4504 O O . LYS A 1 572 ? 27.172 -14.055 -28.953 1 94.69 572 LYS A O 1
ATOM 4509 N N . VAL A 1 573 ? 26.344 -12.547 -27.641 1 94.88 573 VAL A N 1
ATOM 4510 C CA . VAL A 1 573 ? 27.656 -11.969 -27.328 1 94.88 573 VAL A CA 1
ATOM 4511 C C . VAL A 1 573 ? 28.453 -12.938 -26.453 1 94.88 573 VAL A C 1
ATOM 4513 O O . VAL A 1 573 ? 29.641 -13.148 -26.672 1 94.88 573 VAL A O 1
ATOM 4516 N N . ILE A 1 574 ? 27.859 -13.523 -25.531 1 94.31 574 ILE A N 1
ATOM 4517 C CA . ILE A 1 574 ? 28.5 -14.445 -24.594 1 94.31 574 ILE A CA 1
ATOM 4518 C C . ILE A 1 574 ? 28.969 -15.695 -25.344 1 94.31 574 ILE A C 1
ATOM 4520 O O . ILE A 1 574 ? 30.047 -16.219 -25.094 1 94.31 574 ILE A O 1
ATOM 4524 N N . MET A 1 575 ? 28.156 -16.141 -26.234 1 92.69 575 MET A N 1
ATOM 4525 C CA . MET A 1 575 ? 28.453 -17.359 -26.984 1 92.69 575 MET A CA 1
ATOM 4526 C C . MET A 1 575 ? 29.578 -17.125 -27.984 1 92.69 575 MET A C 1
ATOM 4528 O O . MET A 1 575 ? 30.156 -18.094 -28.5 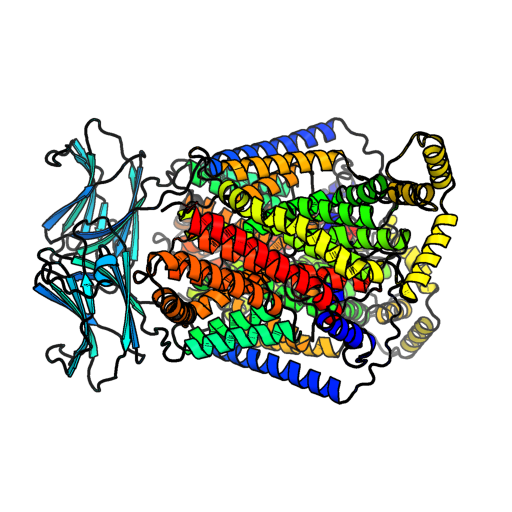1 92.69 575 MET A O 1
ATOM 4532 N N . SER A 1 576 ? 29.969 -15.93 -28.203 1 93.12 576 SER A N 1
ATOM 4533 C CA . SER A 1 576 ? 31.047 -15.617 -29.141 1 93.12 576 SER A CA 1
ATOM 4534 C C . SER A 1 576 ? 32.406 -15.984 -28.547 1 93.12 576 SER A C 1
ATOM 4536 O O . SER A 1 576 ? 33.406 -16.062 -29.281 1 93.12 576 SER A O 1
ATOM 4538 N N . VAL A 1 577 ? 32.406 -16.25 -27.297 1 93 577 VAL A N 1
ATOM 4539 C CA . VAL A 1 577 ? 33.656 -16.641 -26.641 1 93 577 VAL A CA 1
ATOM 4540 C C . VAL A 1 577 ? 33.594 -18.109 -26.234 1 93 577 VAL A C 1
ATOM 4542 O O . VAL A 1 577 ? 32.5 -18.719 -26.281 1 93 577 VAL A O 1
ATOM 4545 N N . GLU A 1 578 ? 34.75 -18.625 -25.828 1 90.81 578 GLU A N 1
ATOM 4546 C CA . GLU A 1 578 ? 34.781 -20.031 -25.391 1 90.81 578 GLU A CA 1
ATOM 4547 C C . GLU A 1 578 ? 34.062 -20.219 -24.078 1 90.81 578 GLU A C 1
ATOM 4549 O O . GLU A 1 578 ? 33.844 -19.25 -23.328 1 90.81 578 GLU A O 1
ATOM 4554 N N . ASP A 1 579 ? 33.75 -21.406 -23.75 1 87.88 579 ASP A N 1
ATOM 4555 C CA . ASP A 1 579 ? 32.906 -21.766 -22.609 1 87.88 579 ASP A CA 1
ATOM 4556 C C . ASP A 1 579 ? 33.531 -21.297 -21.297 1 87.88 579 ASP A C 1
ATOM 4558 O O . ASP A 1 579 ? 32.844 -20.812 -20.406 1 87.88 579 ASP A O 1
ATOM 4562 N N . HIS A 1 580 ? 34.875 -21.344 -21.297 1 87.62 580 HIS A N 1
ATOM 4563 C CA . HIS A 1 580 ? 35.531 -21.047 -20.047 1 87.62 580 HIS A CA 1
ATOM 4564 C C . HIS A 1 580 ? 35.531 -19.547 -19.766 1 87.62 580 HIS A C 1
ATOM 4566 O O . HIS A 1 580 ? 35.719 -19.125 -18.625 1 87.62 580 HIS A O 1
ATOM 4572 N N . TYR A 1 581 ? 35.188 -18.734 -20.766 1 92.56 581 TYR A N 1
ATOM 4573 C CA . TYR A 1 581 ? 35.219 -17.281 -20.609 1 92.56 581 TYR A CA 1
ATOM 4574 C C . TYR A 1 581 ? 33.812 -16.703 -20.562 1 92.56 581 TYR A C 1
ATOM 4576 O O . TYR A 1 581 ? 33.656 -15.484 -20.453 1 92.56 581 TYR A O 1
ATOM 4584 N N . GLN A 1 582 ? 32.844 -17.484 -20.594 1 93.69 582 GLN A N 1
ATOM 4585 C CA . GLN A 1 582 ? 31.453 -17 -20.672 1 93.69 582 GLN A CA 1
ATOM 4586 C C . GLN A 1 582 ? 31.062 -16.25 -19.406 1 93.69 582 GLN A C 1
ATOM 4588 O O . GLN A 1 582 ? 30.438 -15.188 -19.469 1 93.69 582 GLN A O 1
ATOM 4593 N N . THR A 1 583 ? 31.484 -16.781 -18.281 1 94.19 583 THR A N 1
ATOM 4594 C CA . THR A 1 583 ? 31.188 -16.109 -17.031 1 94.19 583 THR A CA 1
ATOM 4595 C C . THR A 1 583 ? 31.859 -14.742 -16.969 1 94.19 583 THR A C 1
ATOM 4597 O O . THR A 1 583 ? 31.281 -13.766 -16.516 1 94.19 583 THR A O 1
ATOM 4600 N N . THR A 1 584 ? 33.094 -14.68 -17.484 1 95.69 584 THR A N 1
ATOM 4601 C CA . THR A 1 584 ? 33.844 -13.445 -17.5 1 95.69 584 THR A CA 1
ATOM 4602 C C . THR A 1 584 ? 33.156 -12.391 -18.359 1 95.69 584 THR A C 1
ATOM 4604 O O . THR A 1 584 ? 32.969 -11.25 -17.922 1 95.69 584 THR A O 1
ATOM 4607 N N . VAL A 1 585 ? 32.75 -12.75 -19.484 1 96.31 585 VAL A N 1
ATOM 4608 C CA . VAL A 1 585 ? 32.094 -11.82 -20.406 1 96.31 585 VAL A CA 1
ATOM 4609 C C . VAL A 1 585 ? 30.734 -11.391 -19.844 1 96.31 585 VAL A C 1
ATOM 4611 O O . VAL A 1 585 ? 30.359 -10.219 -19.969 1 96.31 585 VAL A O 1
ATOM 4614 N N . ALA A 1 586 ? 30.016 -12.305 -19.281 1 96.88 586 ALA A N 1
ATOM 4615 C CA . ALA A 1 586 ? 28.719 -11.984 -18.688 1 96.88 586 ALA A CA 1
ATOM 4616 C C . ALA A 1 586 ? 28.875 -10.953 -17.562 1 96.88 586 ALA A C 1
ATOM 4618 O O . ALA A 1 586 ? 28.094 -10 -17.484 1 96.88 586 ALA A O 1
ATOM 4619 N N . ILE A 1 587 ? 29.875 -11.133 -16.719 1 97.31 587 ILE A N 1
ATOM 4620 C CA . ILE A 1 587 ? 30.125 -10.203 -15.617 1 97.31 587 ILE A CA 1
ATOM 4621 C C . ILE A 1 587 ? 30.453 -8.82 -16.172 1 97.31 587 ILE A C 1
ATOM 4623 O O . ILE A 1 587 ? 29.922 -7.812 -15.703 1 97.31 587 ILE A O 1
ATOM 4627 N N . LEU A 1 588 ? 31.219 -8.766 -17.203 1 97.75 588 LEU A N 1
ATOM 4628 C CA . LEU A 1 588 ? 31.641 -7.504 -17.797 1 97.75 588 LEU A CA 1
ATOM 4629 C C . LEU A 1 588 ? 30.453 -6.77 -18.406 1 97.75 588 LEU A C 1
ATOM 4631 O O . LEU A 1 588 ? 30.312 -5.555 -18.219 1 97.75 588 LEU A O 1
ATOM 4635 N N . ILE A 1 589 ? 29.625 -7.492 -19.047 1 97.62 589 ILE A N 1
ATOM 4636 C CA . ILE A 1 589 ? 28.469 -6.883 -19.672 1 97.62 589 ILE A CA 1
ATOM 4637 C C . ILE A 1 589 ? 27.516 -6.328 -18.609 1 97.62 589 ILE A C 1
ATOM 4639 O O . ILE A 1 589 ? 27.109 -5.172 -18.688 1 97.62 589 ILE A O 1
ATOM 4643 N N . ILE A 1 590 ? 27.234 -7.113 -17.609 1 98.06 590 ILE A N 1
ATOM 4644 C CA . ILE A 1 590 ? 26.203 -6.762 -16.641 1 98.06 590 ILE A CA 1
ATOM 4645 C C . ILE A 1 590 ? 26.703 -5.594 -15.781 1 98.06 590 ILE A C 1
ATOM 4647 O O . ILE A 1 590 ? 25.938 -4.652 -15.516 1 98.06 590 ILE A O 1
ATOM 4651 N N . ILE A 1 591 ? 27.938 -5.609 -15.305 1 98.5 591 ILE A N 1
ATOM 4652 C CA . ILE A 1 591 ? 28.406 -4.574 -14.391 1 98.5 591 ILE A CA 1
ATOM 4653 C C . ILE A 1 591 ? 28.484 -3.234 -15.117 1 98.5 591 ILE A C 1
ATOM 4655 O O . ILE A 1 591 ? 28.031 -2.213 -14.602 1 98.5 591 ILE A O 1
ATOM 4659 N N . TRP A 1 592 ? 28.922 -3.166 -16.312 1 98.12 592 TRP A N 1
ATOM 4660 C CA . TRP A 1 592 ? 29.078 -1.909 -17.047 1 98.12 592 TRP A CA 1
ATOM 4661 C C . TRP A 1 592 ? 27.75 -1.431 -17.609 1 98.12 592 TRP A C 1
ATOM 4663 O O . TRP A 1 592 ? 27.453 -0.233 -17.594 1 98.12 592 TRP A O 1
ATOM 4673 N N . LEU A 1 593 ? 26.984 -2.375 -18.141 1 96.94 593 LEU A N 1
ATOM 4674 C CA . LEU A 1 593 ? 25.656 -2.002 -18.625 1 96.94 593 LEU A CA 1
ATOM 4675 C C . LEU A 1 593 ? 24.812 -1.41 -17.5 1 96.94 593 LEU A C 1
ATOM 4677 O O . LEU A 1 593 ? 24.156 -0.379 -17.672 1 96.94 593 LEU A O 1
ATOM 4681 N N . SER A 1 594 ? 24.812 -2.068 -16.344 1 97.81 594 SER A N 1
ATOM 4682 C CA . SER A 1 594 ? 24.047 -1.577 -15.203 1 97.81 594 SER A CA 1
ATOM 4683 C C . SER A 1 594 ? 24.578 -0.24 -14.711 1 97.81 594 SER A C 1
ATOM 4685 O O . SER A 1 594 ? 23.812 0.646 -14.336 1 97.81 594 SER A O 1
ATOM 4687 N N . ALA A 1 595 ? 25.891 -0.043 -14.742 1 98.19 595 ALA A N 1
ATOM 4688 C CA . ALA A 1 595 ? 26.516 1.191 -14.266 1 98.19 595 ALA A CA 1
ATOM 4689 C C . ALA A 1 595 ? 26.141 2.371 -15.156 1 98.19 595 ALA A C 1
ATOM 4691 O O . ALA A 1 595 ? 25.688 3.406 -14.672 1 98.19 595 ALA A O 1
ATOM 4692 N N . ILE A 1 596 ? 26.266 2.236 -16.406 1 95.88 596 ILE A N 1
ATOM 4693 C CA . ILE A 1 596 ? 26.031 3.311 -17.375 1 95.88 596 ILE A CA 1
ATOM 4694 C C . ILE A 1 596 ? 24.531 3.654 -17.391 1 95.88 596 ILE A C 1
ATOM 4696 O O . ILE A 1 596 ? 24.172 4.828 -17.359 1 95.88 596 ILE A O 1
ATOM 4700 N N . LEU A 1 597 ? 23.766 2.639 -17.422 1 92.81 597 LEU A N 1
ATOM 4701 C CA . LEU A 1 597 ? 22.328 2.885 -17.469 1 92.81 597 LEU A CA 1
ATOM 4702 C C . LEU A 1 597 ? 21.859 3.523 -16.156 1 92.81 597 LEU A C 1
ATOM 4704 O O . LEU A 1 597 ? 21 4.41 -16.172 1 92.81 597 LEU A O 1
ATOM 4708 N N . SER A 1 598 ? 22.375 3.072 -15.047 1 94.94 598 SER A N 1
ATOM 4709 C CA . SER A 1 598 ? 21.953 3.621 -13.758 1 94.94 598 SER A CA 1
ATOM 4710 C C . SER A 1 598 ? 22.328 5.094 -13.641 1 94.94 598 SER A C 1
ATOM 4712 O O . SER A 1 598 ? 21.594 5.883 -13.047 1 94.94 598 SER A O 1
ATOM 4714 N N . ALA A 1 599 ? 23.438 5.457 -14.203 1 94.38 599 ALA A N 1
ATOM 4715 C CA . ALA A 1 599 ? 23.906 6.84 -14.141 1 94.38 599 ALA A CA 1
ATOM 4716 C C . ALA A 1 599 ? 22.938 7.785 -14.836 1 94.38 599 ALA A C 1
ATOM 4718 O O . ALA A 1 599 ? 22.781 8.938 -14.422 1 94.38 599 ALA A O 1
ATOM 4719 N N . PHE A 1 600 ? 22.219 7.246 -15.781 1 87 600 PHE A N 1
ATOM 4720 C CA . PHE A 1 600 ? 21.453 8.172 -16.594 1 87 600 PHE A CA 1
ATOM 4721 C C . PHE A 1 600 ? 19.953 7.875 -16.484 1 87 600 PHE A C 1
ATOM 4723 O O . PHE A 1 600 ? 19.125 8.742 -16.781 1 87 600 PHE A O 1
ATOM 4730 N N . VAL A 1 601 ? 19.672 6.699 -16.078 1 82.5 601 VAL A N 1
ATOM 4731 C CA . VAL A 1 601 ? 18.266 6.309 -16.031 1 82.5 601 VAL A CA 1
ATOM 4732 C C . VAL A 1 601 ? 17.797 6.211 -14.578 1 82.5 601 VAL A C 1
ATOM 4734 O O . VAL A 1 601 ? 16.609 6.395 -14.289 1 82.5 601 VAL A O 1
ATOM 4737 N N . GLY A 1 602 ? 18.641 6.012 -13.75 1 89.06 602 GLY A N 1
ATOM 4738 C CA . GLY A 1 602 ? 18.297 5.734 -12.367 1 89.06 602 GLY A CA 1
ATOM 4739 C C . GLY A 1 602 ? 18.578 4.301 -11.953 1 89.06 602 GLY A C 1
ATOM 4740 O O . GLY A 1 602 ? 18.328 3.369 -12.727 1 89.06 602 GLY A O 1
ATOM 4741 N N . ASN A 1 603 ? 19.062 4.145 -10.797 1 93.88 603 ASN A N 1
ATOM 4742 C CA . ASN A 1 603 ? 19.547 2.826 -10.414 1 93.88 603 ASN A CA 1
ATOM 4743 C C . ASN A 1 603 ? 18.406 1.877 -10.07 1 93.88 603 ASN A C 1
ATOM 4745 O O . ASN A 1 603 ? 18.5 0.67 -10.297 1 93.88 603 ASN A O 1
ATOM 4749 N N . VAL A 1 604 ? 17.266 2.404 -9.633 1 91.5 604 VAL A N 1
ATOM 4750 C CA . VAL A 1 604 ? 16.172 1.545 -9.203 1 91.5 604 VAL A CA 1
ATOM 4751 C C . VAL A 1 604 ? 15.484 0.93 -10.422 1 91.5 604 VAL A C 1
ATOM 4753 O O . VAL A 1 604 ? 15.383 -0.293 -10.531 1 91.5 604 VAL A O 1
ATOM 4756 N N . PRO A 1 605 ? 15.102 1.72 -11.422 1 90.12 605 PRO A N 1
ATOM 4757 C CA . PRO A 1 605 ? 14.484 1.117 -12.602 1 90.12 605 PRO A CA 1
ATOM 4758 C C . PRO A 1 605 ? 15.422 0.15 -13.328 1 90.12 605 PRO A C 1
ATOM 4760 O O . PRO A 1 605 ? 14.984 -0.907 -13.789 1 90.12 605 PRO A O 1
ATOM 4763 N N . VAL A 1 606 ? 16.641 0.477 -13.367 1 92.88 606 VAL A N 1
ATOM 4764 C CA . VAL A 1 606 ? 17.609 -0.355 -14.062 1 92.88 606 VAL A CA 1
ATOM 4765 C C . VAL A 1 606 ? 17.766 -1.691 -13.336 1 92.88 606 VAL A C 1
ATOM 4767 O O . VAL A 1 606 ? 17.812 -2.746 -13.969 1 92.88 606 VAL A O 1
ATOM 4770 N N . THR A 1 607 ? 17.781 -1.641 -12.031 1 96.25 607 THR A N 1
ATOM 4771 C CA . THR A 1 607 ? 17.938 -2.857 -11.242 1 96.25 607 THR A CA 1
ATOM 4772 C C . THR A 1 607 ? 16.75 -3.793 -11.461 1 96.25 607 THR A C 1
ATOM 4774 O O . THR A 1 607 ? 16.922 -5 -11.633 1 96.25 607 THR A O 1
ATOM 4777 N N . THR A 1 608 ? 15.586 -3.27 -11.484 1 92.38 608 THR A N 1
ATOM 4778 C CA . THR A 1 608 ? 14.398 -4.094 -11.672 1 92.38 608 THR A CA 1
ATOM 4779 C C . THR A 1 608 ? 14.43 -4.785 -13.039 1 92.38 608 THR A C 1
ATOM 4781 O O . THR A 1 608 ? 14.086 -5.965 -13.148 1 92.38 608 THR A O 1
ATOM 4784 N N . MET A 1 609 ? 14.883 -4.113 -14.031 1 92.06 609 MET A N 1
ATOM 4785 C CA . MET A 1 609 ? 14.914 -4.645 -15.391 1 92.06 609 MET A CA 1
ATOM 4786 C C . MET A 1 609 ? 16.062 -5.645 -15.555 1 92.06 609 MET A C 1
ATOM 4788 O O . MET A 1 609 ? 15.852 -6.746 -16.062 1 92.06 609 MET A O 1
ATOM 4792 N N . LEU A 1 610 ? 17.188 -5.289 -15.109 1 96.31 610 LEU A N 1
ATOM 4793 C CA . LEU A 1 610 ? 18.359 -6.109 -15.359 1 96.31 610 LEU A CA 1
ATOM 4794 C C . LEU A 1 610 ? 18.391 -7.328 -14.445 1 96.31 610 LEU A C 1
ATOM 4796 O O . LEU A 1 610 ? 19.062 -8.32 -14.742 1 96.31 610 LEU A O 1
ATOM 4800 N N . LEU A 1 611 ? 17.703 -7.238 -13.328 1 96.88 611 LEU A N 1
ATOM 4801 C CA . LEU A 1 611 ? 17.547 -8.43 -12.5 1 96.88 611 LEU A CA 1
ATOM 4802 C C . LEU A 1 611 ? 16.812 -9.531 -13.266 1 96.88 611 LEU A C 1
ATOM 4804 O O . LEU A 1 611 ? 17.203 -10.703 -13.203 1 96.88 611 LEU A O 1
ATOM 4808 N N . ARG A 1 612 ? 15.836 -9.172 -14 1 93.5 612 ARG A N 1
ATOM 4809 C CA . ARG A 1 612 ? 15.117 -10.141 -14.82 1 93.5 612 ARG A CA 1
ATOM 4810 C C . ARG A 1 612 ? 16.016 -10.703 -15.914 1 93.5 612 ARG A C 1
ATOM 4812 O O . ARG A 1 612 ? 15.953 -11.898 -16.219 1 93.5 612 ARG A O 1
ATOM 4819 N N . LEU A 1 613 ? 16.781 -9.836 -16.484 1 94.75 613 LEU A N 1
ATOM 4820 C CA . LEU A 1 613 ? 17.734 -10.281 -17.5 1 94.75 613 LEU A CA 1
ATOM 4821 C C . LEU A 1 613 ? 18.703 -11.312 -16.922 1 94.75 613 LEU A C 1
ATOM 4823 O O . LEU A 1 613 ? 18.938 -12.352 -17.531 1 94.75 613 LEU A O 1
ATOM 4827 N N . ASN A 1 614 ? 19.219 -11.008 -15.734 1 96.88 614 ASN A N 1
ATOM 4828 C CA . ASN A 1 614 ? 20.156 -11.914 -15.086 1 96.88 614 ASN A CA 1
ATOM 4829 C C . ASN A 1 614 ? 19.547 -13.281 -14.844 1 96.88 614 ASN A C 1
ATOM 4831 O O . ASN A 1 614 ? 20.203 -14.312 -15.055 1 96.88 614 ASN A O 1
ATOM 4835 N N . ILE A 1 615 ? 18.359 -13.297 -14.422 1 93.38 615 ILE A N 1
ATOM 4836 C CA . ILE A 1 615 ? 17.656 -14.539 -14.133 1 93.38 615 ILE A CA 1
ATOM 4837 C C . ILE A 1 615 ? 17.438 -15.328 -15.422 1 93.38 615 ILE A C 1
ATOM 4839 O O . ILE A 1 615 ? 17.656 -16.531 -15.469 1 93.38 615 ILE A O 1
ATOM 4843 N N . GLU A 1 616 ? 17.094 -14.602 -16.469 1 90.81 616 GLU A N 1
ATOM 4844 C CA . GLU A 1 616 ? 16.875 -15.25 -17.75 1 90.81 616 GLU A CA 1
ATOM 4845 C C . GLU A 1 616 ? 18.188 -15.797 -18.328 1 90.81 616 GLU A C 1
ATOM 4847 O O . GLU A 1 616 ? 18.203 -16.859 -18.953 1 90.81 616 GLU A O 1
ATOM 4852 N N . LEU A 1 617 ? 19.234 -15.117 -18.156 1 92.19 617 LEU A N 1
ATOM 4853 C CA . LEU A 1 617 ? 20.531 -15.57 -18.609 1 92.19 617 LEU A CA 1
ATOM 4854 C C . LEU A 1 617 ? 20.938 -16.859 -17.906 1 92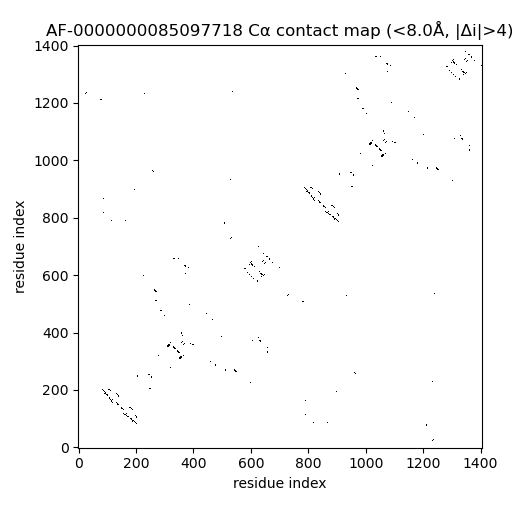.19 617 LEU A C 1
ATOM 4856 O O . LEU A 1 617 ? 21.484 -17.766 -18.531 1 92.19 617 LEU A O 1
ATOM 4860 N N . HIS A 1 618 ? 20.703 -16.859 -16.641 1 91.38 618 HIS A N 1
ATOM 4861 C CA . HIS A 1 618 ? 21.031 -18.047 -15.836 1 91.38 618 HIS A CA 1
ATOM 4862 C C . HIS A 1 618 ? 20.203 -19.25 -16.266 1 91.38 618 HIS A C 1
ATOM 4864 O O . HIS A 1 618 ? 20.703 -20.375 -16.266 1 91.38 618 HIS A O 1
ATOM 4870 N N . ARG A 1 619 ? 19.031 -19.031 -16.672 1 84.5 619 ARG A N 1
ATOM 4871 C CA . ARG A 1 619 ? 18.109 -20.109 -17.016 1 84.5 619 ARG A CA 1
ATOM 4872 C C . ARG A 1 619 ? 18.297 -20.547 -18.469 1 84.5 619 ARG A C 1
ATOM 4874 O O . ARG A 1 619 ? 17.797 -21.594 -18.875 1 84.5 619 ARG A O 1
ATOM 4881 N N . ASN A 1 620 ? 19.078 -19.656 -19.156 1 85.81 620 ASN A N 1
ATOM 4882 C CA . ASN A 1 620 ? 19.25 -19.953 -20.578 1 85.81 620 ASN A CA 1
ATOM 4883 C C . ASN A 1 620 ? 20.109 -21.203 -20.781 1 85.81 620 ASN A C 1
ATOM 4885 O O . ASN A 1 620 ? 21.219 -21.281 -20.266 1 85.81 620 ASN A O 1
ATOM 4889 N N . ASP A 1 621 ? 19.703 -22.109 -21.547 1 80.44 621 ASP A N 1
ATOM 4890 C CA . ASP A 1 621 ? 20.344 -23.406 -21.734 1 80.44 621 ASP A CA 1
ATOM 4891 C C . ASP A 1 621 ? 21.547 -23.297 -22.672 1 80.44 621 ASP A C 1
ATOM 4893 O O . ASP A 1 621 ? 22.422 -24.156 -22.688 1 80.44 621 ASP A O 1
ATOM 4897 N N . ALA A 1 622 ? 21.547 -22.328 -23.469 1 81.44 622 ALA A N 1
ATOM 4898 C CA . ALA A 1 622 ? 22.625 -22.172 -24.453 1 81.44 622 ALA A CA 1
ATOM 4899 C C . ALA A 1 622 ? 23.938 -21.781 -23.781 1 81.44 622 ALA A C 1
ATOM 4901 O O . ALA A 1 622 ? 25.016 -21.984 -24.344 1 81.44 622 ALA A O 1
ATOM 4902 N N . ILE A 1 623 ? 23.75 -21.266 -22.547 1 87.62 623 ILE A N 1
ATOM 4903 C CA . ILE A 1 623 ? 24.938 -20.828 -21.828 1 87.62 623 ILE A CA 1
ATOM 4904 C C . ILE A 1 623 ? 24.891 -21.359 -20.391 1 87.62 623 ILE A C 1
ATOM 4906 O O . ILE A 1 623 ? 23.828 -21.75 -19.906 1 87.62 623 ILE A O 1
ATOM 4910 N N . SER A 1 624 ? 26.047 -21.469 -19.828 1 84.5 624 SER A N 1
ATOM 4911 C CA . SER A 1 624 ? 26.141 -21.906 -18.438 1 84.5 624 SER A CA 1
ATOM 4912 C C . SER A 1 624 ? 26.781 -20.812 -17.562 1 84.5 624 SER A C 1
ATOM 4914 O O . SER A 1 624 ? 27.969 -20.875 -17.281 1 84.5 624 SER A O 1
ATOM 4916 N N . VAL A 1 625 ? 26.031 -19.938 -17.188 1 91.56 625 VAL A N 1
ATOM 4917 C CA . VAL A 1 625 ? 26.516 -18.844 -16.359 1 91.56 625 VAL A CA 1
ATOM 4918 C C . VAL A 1 625 ? 25.844 -18.906 -14.984 1 91.56 625 VAL A C 1
ATOM 4920 O O . VAL A 1 625 ? 24.625 -18.953 -14.883 1 91.56 625 VAL A O 1
ATOM 4923 N N . PRO A 1 626 ? 26.672 -18.906 -13.977 1 93 626 PRO A N 1
ATOM 4924 C CA . PRO A 1 626 ? 26.062 -18.891 -12.641 1 93 626 PRO A CA 1
ATOM 4925 C C . PRO A 1 626 ? 25.344 -17.594 -12.32 1 93 626 PRO A C 1
ATOM 4927 O O . PRO A 1 626 ? 25.766 -16.516 -12.766 1 93 626 PRO A O 1
ATOM 4930 N N . LEU A 1 627 ? 24.359 -17.625 -11.5 1 94.69 627 LEU A N 1
ATOM 4931 C CA . LEU A 1 627 ? 23.5 -16.484 -11.211 1 94.69 627 LEU A CA 1
ATOM 4932 C C . LEU A 1 627 ? 24.188 -15.523 -10.242 1 94.69 627 LEU A C 1
ATOM 4934 O O . LEU A 1 627 ? 24.125 -14.305 -10.406 1 94.69 627 LEU A O 1
ATOM 4938 N N . THR A 1 628 ? 24.922 -15.992 -9.188 1 95.75 628 THR A N 1
ATOM 4939 C CA . THR A 1 628 ? 25.391 -15.188 -8.055 1 95.75 628 THR A CA 1
ATOM 4940 C C . THR A 1 628 ? 26.406 -14.148 -8.516 1 95.75 628 THR A C 1
ATOM 4942 O O . THR A 1 628 ? 26.328 -12.984 -8.109 1 95.75 628 THR A O 1
ATOM 4945 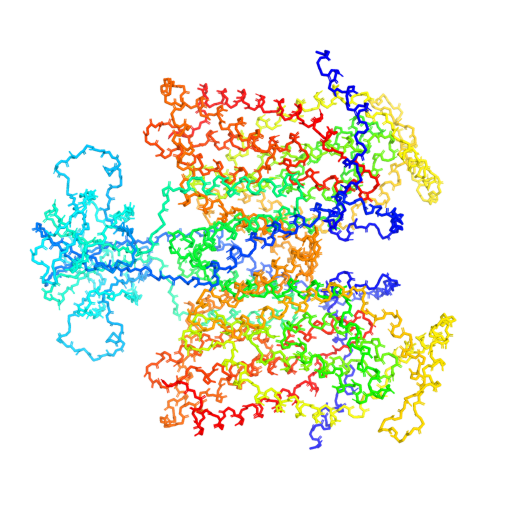N N . PRO A 1 629 ? 27.359 -14.508 -9.43 1 96.25 629 PRO A N 1
ATOM 4946 C CA . PRO A 1 629 ? 28.266 -13.469 -9.914 1 96.25 629 PRO A CA 1
ATOM 4947 C C . PRO A 1 629 ? 27.547 -12.352 -10.664 1 96.25 629 PRO A C 1
ATOM 4949 O O . PRO A 1 629 ? 27.969 -11.195 -10.586 1 96.25 629 PRO A O 1
ATOM 4952 N N . LEU A 1 630 ? 26.531 -12.711 -11.336 1 97.25 630 LEU A N 1
ATOM 4953 C CA . LEU A 1 630 ? 25.75 -11.703 -12.07 1 97.25 630 LEU A CA 1
ATOM 4954 C C . LEU A 1 630 ? 25 -10.789 -11.109 1 97.25 630 LEU A C 1
ATOM 4956 O O . LEU A 1 630 ? 24.797 -9.609 -11.398 1 97.25 630 LEU A O 1
ATOM 4960 N N . ILE A 1 631 ? 24.625 -11.352 -9.984 1 97.62 631 ILE A N 1
ATOM 4961 C CA . ILE A 1 631 ? 23.906 -10.586 -8.969 1 97.62 631 ILE A CA 1
ATOM 4962 C C . ILE A 1 631 ? 24.844 -9.547 -8.359 1 97.62 631 ILE A C 1
ATOM 4964 O O . ILE A 1 631 ? 24.453 -8.391 -8.172 1 97.62 631 ILE A O 1
ATOM 4968 N N . TRP A 1 632 ? 26.078 -9.953 -8.07 1 97.75 632 TRP A N 1
ATOM 4969 C CA . TRP A 1 632 ? 27.062 -9.023 -7.527 1 97.75 632 TRP A CA 1
ATOM 4970 C C . TRP A 1 632 ? 27.391 -7.926 -8.539 1 97.75 632 TRP A C 1
ATOM 4972 O O . TRP A 1 632 ? 27.5 -6.754 -8.18 1 97.75 632 TRP A O 1
ATOM 4982 N N . ALA A 1 633 ? 27.516 -8.336 -9.789 1 98.38 633 ALA A N 1
ATOM 4983 C CA . ALA A 1 633 ? 27.812 -7.387 -10.859 1 98.38 633 ALA A CA 1
ATOM 4984 C C . ALA A 1 633 ? 26.703 -6.352 -10.992 1 98.38 633 ALA A C 1
ATOM 4986 O O . ALA A 1 633 ? 26.969 -5.156 -11.148 1 98.38 633 ALA A O 1
ATOM 4987 N N . LEU A 1 634 ? 25.484 -6.824 -10.914 1 98.44 634 LEU A N 1
ATOM 4988 C CA . LEU A 1 634 ? 24.328 -5.941 -11.008 1 98.44 634 LEU A CA 1
ATOM 4989 C C . LEU A 1 634 ? 24.281 -4.98 -9.828 1 98.44 634 LEU A C 1
ATOM 4991 O O . LEU A 1 634 ? 24.031 -3.785 -10 1 98.44 634 LEU A O 1
ATOM 4995 N N . SER A 1 635 ? 24.516 -5.453 -8.625 1 98.44 635 SER A N 1
ATOM 4996 C CA . SER A 1 635 ? 24.484 -4.637 -7.414 1 98.44 635 SER A CA 1
ATOM 4997 C C . SER A 1 635 ? 25.516 -3.527 -7.469 1 98.44 635 SER A C 1
ATOM 4999 O O . SER A 1 635 ? 25.188 -2.35 -7.312 1 98.44 635 SER A O 1
ATOM 5001 N N . TYR A 1 636 ? 26.828 -3.912 -7.77 1 98.62 636 TYR A N 1
ATOM 5002 C CA . TYR A 1 636 ? 27.891 -2.92 -7.895 1 98.62 636 TYR A CA 1
ATOM 5003 C C . TYR A 1 636 ? 27.578 -1.928 -9.008 1 98.62 636 TYR A C 1
ATOM 5005 O O . TYR A 1 636 ? 27.703 -0.716 -8.828 1 98.62 636 TYR A O 1
ATOM 5013 N N . GLY A 1 637 ? 27.172 -2.469 -10.125 1 98.5 637 GLY A N 1
ATOM 5014 C CA . GLY A 1 637 ? 26.906 -1.625 -11.273 1 98.5 637 GLY A CA 1
ATOM 5015 C C . GLY A 1 637 ? 25.812 -0.597 -11.023 1 98.5 637 GLY A C 1
ATOM 5016 O O . GLY A 1 637 ? 26 0.588 -11.305 1 98.5 637 GLY A O 1
ATOM 5017 N N . ALA A 1 638 ? 24.75 -1.044 -10.469 1 97.88 638 ALA A N 1
ATOM 5018 C CA . ALA A 1 638 ? 23.594 -0.17 -10.242 1 97.88 638 ALA A CA 1
ATOM 5019 C C . ALA A 1 638 ? 23.891 0.833 -9.125 1 97.88 638 ALA A C 1
ATOM 5021 O O . ALA A 1 638 ? 23.625 2.029 -9.281 1 97.88 638 ALA A O 1
ATOM 5022 N N . CYS A 1 639 ? 24.422 0.433 -8.039 1 97.88 639 CYS A N 1
ATOM 5023 C CA . CYS A 1 639 ? 24.609 1.29 -6.879 1 97.88 639 CYS A CA 1
ATOM 5024 C C . CYS A 1 639 ? 25.734 2.291 -7.121 1 97.88 639 CYS A C 1
ATOM 5026 O O . CYS A 1 639 ? 25.562 3.492 -6.91 1 97.88 639 CYS A O 1
ATOM 5028 N N . PHE A 1 640 ? 26.922 1.754 -7.598 1 98.38 640 PHE A N 1
ATOM 5029 C CA . PHE A 1 640 ? 28.016 2.656 -7.902 1 98.38 640 PHE A CA 1
ATOM 5030 C C . PHE A 1 640 ? 27.688 3.539 -9.094 1 98.38 640 PHE A C 1
ATOM 5032 O O . PHE A 1 640 ? 28.109 4.699 -9.148 1 98.38 640 PHE A O 1
ATOM 5039 N N . GLY A 1 641 ? 26.984 2.982 -10.031 1 97.88 641 GLY A N 1
ATOM 5040 C CA . GLY A 1 641 ? 26.547 3.756 -11.18 1 97.88 641 GLY A CA 1
ATOM 5041 C C . GLY A 1 641 ? 25.672 4.941 -10.82 1 97.88 641 GLY A C 1
ATOM 5042 O O . GLY A 1 641 ? 25.688 5.965 -11.508 1 97.88 641 GLY A O 1
ATOM 5043 N N . GLY A 1 642 ? 24.922 4.84 -9.773 1 96.38 642 GLY A N 1
ATOM 5044 C CA . GLY A 1 642 ? 24.062 5.906 -9.305 1 96.38 642 GLY A CA 1
ATOM 5045 C C . GLY A 1 642 ? 24.812 7.172 -8.938 1 96.38 642 GLY A C 1
ATOM 5046 O O . GLY A 1 642 ? 24.234 8.258 -8.914 1 96.38 642 GLY A O 1
ATOM 5047 N N . ASN A 1 643 ? 26.062 7.074 -8.734 1 97.56 643 ASN A N 1
ATOM 5048 C CA . ASN A 1 643 ? 26.906 8.219 -8.391 1 97.56 643 ASN A CA 1
ATOM 5049 C C . ASN A 1 643 ? 27.297 9.016 -9.633 1 97.56 643 ASN A C 1
ATOM 5051 O O . ASN A 1 643 ? 27.844 10.117 -9.523 1 97.56 643 ASN A O 1
ATOM 5055 N N . GLY A 1 644 ? 26.984 8.531 -10.781 1 96.81 644 GLY A N 1
ATOM 5056 C CA . GLY A 1 644 ? 27.516 9.109 -12.008 1 96.81 644 GLY A CA 1
ATOM 5057 C C . GLY A 1 644 ? 26.922 10.469 -12.336 1 96.81 644 GLY A C 1
ATOM 5058 O O . GLY A 1 644 ? 27.625 11.352 -12.82 1 96.81 644 GLY A O 1
ATOM 5059 N N . THR A 1 645 ? 25.688 10.602 -12.078 1 94.19 645 THR A N 1
ATOM 5060 C CA . THR A 1 645 ? 25 11.859 -12.352 1 94.19 645 THR A CA 1
ATOM 5061 C C . THR A 1 645 ? 24.031 12.203 -11.234 1 94.19 645 THR A C 1
ATOM 5063 O O . THR A 1 645 ? 23.781 11.383 -10.344 1 94.19 645 THR A O 1
ATOM 5066 N N . LEU A 1 646 ? 23.562 13.438 -11.352 1 91.75 646 LEU A N 1
ATOM 5067 C CA . LEU A 1 646 ? 22.609 13.93 -10.352 1 91.75 646 LEU A CA 1
ATOM 5068 C C . LEU A 1 646 ? 21.328 13.102 -10.352 1 91.75 646 LEU A C 1
ATOM 5070 O O . LEU A 1 646 ? 20.734 12.867 -9.305 1 91.75 646 LEU A O 1
ATOM 5074 N N . ILE A 1 647 ? 20.953 12.539 -11.508 1 87.25 647 ILE A N 1
ATOM 5075 C CA . ILE A 1 647 ? 19.688 11.844 -11.641 1 87.25 647 ILE A CA 1
ATOM 5076 C C . ILE A 1 647 ? 19.891 10.336 -11.469 1 87.25 647 ILE A C 1
ATOM 5078 O O . ILE A 1 647 ? 18.938 9.562 -11.484 1 87.25 647 ILE A O 1
ATOM 5082 N N . GLY A 1 648 ? 21.109 9.922 -11.25 1 91.69 648 GLY A N 1
ATOM 5083 C CA . GLY A 1 648 ? 21.438 8.508 -11.211 1 91.69 648 GLY A CA 1
ATOM 5084 C C . GLY A 1 648 ? 20.844 7.793 -10.008 1 91.69 648 GLY A C 1
ATOM 5085 O O . GLY A 1 648 ? 20.594 6.59 -10.062 1 91.69 648 GLY A O 1
ATOM 5086 N N . ALA A 1 649 ? 20.719 8.531 -8.914 1 93.38 649 ALA A N 1
ATOM 5087 C CA . ALA A 1 649 ? 20.109 7.984 -7.699 1 93.38 649 ALA A CA 1
ATOM 5088 C C . ALA A 1 649 ? 19.188 9 -7.035 1 93.38 649 ALA A C 1
ATOM 5090 O O . ALA A 1 649 ? 19.438 10.211 -7.102 1 93.38 649 ALA A O 1
ATOM 5091 N N . SER A 1 650 ? 18.188 8.539 -6.441 1 87.88 650 SER A N 1
ATOM 5092 C CA . SER A 1 650 ? 17.219 9.398 -5.758 1 87.88 650 SER A CA 1
ATOM 5093 C C . SER A 1 650 ? 17.891 10.211 -4.656 1 87.88 650 SER A C 1
ATOM 5095 O O . SER A 1 650 ? 17.531 11.359 -4.41 1 87.88 650 SER A O 1
ATOM 5097 N N . ALA A 1 651 ? 18.828 9.609 -3.998 1 92.5 651 ALA A N 1
ATOM 5098 C CA . ALA A 1 651 ? 19.531 10.289 -2.914 1 92.5 651 ALA A CA 1
ATOM 5099 C C . ALA A 1 651 ? 20.25 11.539 -3.424 1 92.5 651 ALA A C 1
ATOM 5101 O O . ALA A 1 651 ? 20.328 12.547 -2.709 1 92.5 651 ALA A O 1
ATOM 5102 N N . ASN A 1 652 ? 20.734 11.531 -4.688 1 94.56 652 ASN A N 1
ATOM 5103 C CA . ASN A 1 652 ? 21.406 12.68 -5.277 1 94.56 652 ASN A CA 1
ATOM 5104 C C . ASN A 1 652 ? 20.453 13.859 -5.453 1 94.56 652 ASN A C 1
ATOM 5106 O O . ASN A 1 652 ? 20.797 14.992 -5.113 1 94.56 652 ASN A O 1
ATOM 5110 N N . VAL A 1 653 ? 19.359 13.562 -5.879 1 86.88 653 VAL A N 1
ATOM 5111 C CA . VAL A 1 653 ? 18.359 14.586 -6.145 1 86.88 653 VAL A CA 1
ATOM 5112 C C . VAL A 1 653 ? 17.875 15.188 -4.828 1 86.88 653 VAL A C 1
ATOM 5114 O O . VAL A 1 653 ? 17.672 16.391 -4.727 1 86.88 653 VAL A O 1
ATOM 5117 N N . VAL A 1 654 ? 17.703 14.383 -3.885 1 87.31 654 VAL A N 1
ATOM 5118 C CA . VAL A 1 654 ? 17.25 14.828 -2.574 1 87.31 654 VAL A CA 1
ATOM 5119 C C . VAL A 1 654 ? 18.297 15.75 -1.952 1 87.31 654 VAL A C 1
ATOM 5121 O O . VAL A 1 654 ? 17.969 16.781 -1.374 1 87.31 654 VAL A O 1
ATOM 5124 N N . ALA A 1 655 ? 19.516 15.367 -2.053 1 92.12 655 ALA A N 1
ATOM 5125 C CA . ALA A 1 655 ? 20.594 16.203 -1.537 1 92.12 655 ALA A CA 1
ATOM 5126 C C . ALA A 1 655 ? 20.594 17.578 -2.209 1 92.12 655 ALA A C 1
ATOM 5128 O O . ALA A 1 655 ? 20.766 18.594 -1.544 1 92.12 655 ALA A O 1
ATOM 5129 N N . ALA A 1 656 ? 20.391 17.578 -3.457 1 90.5 656 ALA A N 1
ATOM 5130 C CA . ALA A 1 656 ? 20.344 18.828 -4.203 1 90.5 656 ALA A CA 1
ATOM 5131 C C . ALA A 1 656 ? 19.141 19.656 -3.783 1 90.5 656 ALA A C 1
ATOM 5133 O O . ALA A 1 656 ? 19.219 20.891 -3.695 1 90.5 656 ALA A O 1
ATOM 5134 N N . ALA A 1 657 ? 18.125 19.031 -3.559 1 83.94 657 ALA A N 1
ATOM 5135 C CA . ALA A 1 657 ? 16.922 19.719 -3.127 1 83.94 657 ALA A CA 1
ATOM 5136 C C . ALA A 1 657 ? 17.109 20.359 -1.754 1 83.94 657 ALA A C 1
ATOM 5138 O O . ALA A 1 657 ? 16.703 21.5 -1.525 1 83.94 657 ALA A O 1
ATOM 5139 N N . ILE A 1 658 ? 17.719 19.656 -0.903 1 87.31 658 ILE A N 1
ATOM 5140 C CA . ILE A 1 658 ? 18 20.172 0.433 1 87.31 658 ILE A CA 1
ATOM 5141 C C . ILE A 1 658 ? 18.969 21.344 0.343 1 87.31 658 ILE A C 1
ATOM 5143 O O . ILE A 1 658 ? 18.766 22.375 1.009 1 87.31 658 ILE A O 1
ATOM 5147 N N . ALA A 1 659 ? 19.938 21.188 -0.454 1 89.94 659 ALA A N 1
ATOM 5148 C CA . ALA A 1 659 ? 20.875 22.281 -0.674 1 89.94 659 ALA A CA 1
ATOM 5149 C C . ALA A 1 659 ? 20.156 23.547 -1.151 1 89.94 659 ALA A C 1
ATOM 5151 O O . ALA A 1 659 ? 20.438 24.641 -0.671 1 89.94 659 ALA A O 1
ATOM 5152 N N . HIS A 1 660 ? 19.312 23.344 -1.989 1 84.62 660 HIS A N 1
ATOM 5153 C CA . HIS A 1 660 ? 18.547 24.453 -2.545 1 84.62 660 HIS A CA 1
ATOM 5154 C C . HIS A 1 660 ? 17.703 25.141 -1.474 1 84.62 660 HIS A C 1
ATOM 5156 O O . HIS A 1 660 ? 17.562 26.359 -1.466 1 84.62 660 HIS A O 1
ATOM 5162 N N . GLN A 1 661 ? 17.203 24.406 -0.642 1 79.88 661 GLN A N 1
ATOM 5163 C CA . GLN A 1 661 ? 16.391 24.938 0.454 1 79.88 661 GLN A CA 1
ATOM 5164 C C . GLN A 1 661 ? 17.219 25.844 1.366 1 79.88 661 GLN A C 1
ATOM 5166 O O . GLN A 1 661 ? 16.703 26.781 1.963 1 79.88 661 GLN A O 1
ATOM 5171 N N . TYR A 1 662 ? 18.453 25.484 1.401 1 81.75 662 TYR A N 1
ATOM 5172 C CA . TYR A 1 662 ? 19.344 26.266 2.258 1 81.75 662 TYR A CA 1
ATOM 5173 C C . TYR A 1 662 ? 20.078 27.328 1.456 1 81.75 662 TYR A C 1
ATOM 5175 O O . TYR A 1 662 ? 21.031 27.938 1.945 1 81.75 662 TYR A O 1
ATOM 5183 N N . GLY A 1 663 ? 19.641 27.469 0.199 1 79.69 663 GLY A N 1
ATOM 5184 C CA . GLY A 1 663 ? 20.172 28.547 -0.615 1 79.69 663 GLY A CA 1
ATOM 5185 C C . GLY A 1 663 ? 21.359 28.156 -1.458 1 79.69 663 GLY A C 1
ATOM 5186 O O . GLY A 1 663 ? 22.031 29 -2.055 1 79.69 663 GLY A O 1
ATOM 5187 N N . TYR A 1 664 ? 21.672 26.859 -1.497 1 87 664 TYR A N 1
ATOM 5188 C CA . TYR A 1 664 ? 22.781 26.375 -2.305 1 87 664 TYR A CA 1
ATOM 5189 C C . TYR A 1 664 ? 22.266 25.656 -3.549 1 87 664 TYR A C 1
ATOM 5191 O O . TYR A 1 664 ? 21.156 25.125 -3.555 1 87 664 TYR A O 1
ATOM 5199 N N . LYS A 1 665 ? 23.125 25.719 -4.543 1 87.75 665 LYS A N 1
ATOM 5200 C CA . LYS A 1 665 ? 22.719 25.078 -5.793 1 87.75 665 LYS A CA 1
ATOM 5201 C C . LYS A 1 665 ? 23.75 24.031 -6.219 1 87.75 665 LYS A C 1
ATOM 5203 O O . LYS A 1 665 ? 24.953 24.281 -6.195 1 87.75 665 LYS A O 1
ATOM 5208 N N . ILE A 1 666 ? 23.25 22.906 -6.5 1 91.75 666 ILE A N 1
ATOM 5209 C CA . ILE A 1 666 ? 24.031 21.828 -7.109 1 91.75 666 ILE A CA 1
ATOM 5210 C C . ILE A 1 666 ? 23.516 21.562 -8.523 1 91.75 666 ILE A C 1
ATOM 5212 O O . ILE A 1 666 ? 22.438 21 -8.688 1 91.75 666 ILE A O 1
ATOM 5216 N N . SER A 1 667 ? 24.266 21.922 -9.5 1 88.62 667 SER A N 1
ATOM 5217 C CA . SER A 1 667 ? 23.859 21.719 -10.883 1 88.62 667 SER A CA 1
ATOM 5218 C C . SER A 1 667 ? 24.203 20.312 -11.359 1 88.62 667 SER A C 1
ATOM 5220 O O . SER A 1 667 ? 25.031 19.625 -10.742 1 88.62 667 SER A O 1
ATOM 5222 N N . PHE A 1 668 ? 23.562 19.906 -12.438 1 88.56 668 PHE A N 1
ATOM 5223 C CA . PHE A 1 668 ? 23.828 18.609 -13.047 1 88.56 668 PHE A CA 1
ATOM 5224 C C . PHE A 1 668 ? 25.281 18.484 -13.453 1 88.56 668 PHE A C 1
ATOM 5226 O O . PHE A 1 668 ? 25.922 17.453 -13.195 1 88.56 668 PHE A O 1
ATOM 5233 N N . VAL A 1 669 ? 25.781 19.5 -14 1 90.62 669 VAL A N 1
ATOM 5234 C CA . VAL A 1 669 ? 27.141 19.469 -14.516 1 90.62 669 VAL A CA 1
ATOM 5235 C C . VAL A 1 669 ? 28.141 19.406 -13.359 1 90.62 669 VAL A C 1
ATOM 5237 O O . VAL A 1 669 ? 29.125 18.688 -13.422 1 90.62 669 VAL A O 1
ATOM 5240 N N . GLN A 1 670 ? 27.844 20.203 -12.367 1 91.62 670 GLN A N 1
ATOM 5241 C CA . GLN A 1 670 ? 28.719 20.188 -11.203 1 91.62 670 GLN A CA 1
ATOM 5242 C C . GLN A 1 670 ? 28.766 18.781 -10.586 1 91.62 670 GLN A C 1
ATOM 5244 O O . GLN A 1 670 ? 29.844 18.297 -10.25 1 91.62 670 GLN A O 1
ATOM 5249 N N . PHE A 1 671 ? 27.672 18.203 -10.477 1 95.25 671 PHE A N 1
ATOM 5250 C CA . PHE A 1 671 ? 27.625 16.844 -9.938 1 95.25 671 PHE A CA 1
ATOM 5251 C C . PHE A 1 671 ? 28.344 15.867 -10.859 1 95.25 671 PHE A C 1
ATOM 5253 O O . PHE A 1 671 ? 29.078 14.992 -10.391 1 95.25 671 PHE A O 1
ATOM 5260 N N . PHE A 1 672 ? 28.141 16.016 -12.117 1 94.88 672 PHE A N 1
ATOM 5261 C CA . PHE A 1 672 ? 28.719 15.133 -13.125 1 94.88 672 PHE A CA 1
ATOM 5262 C C . PHE A 1 672 ? 30.234 15.18 -13.086 1 94.88 672 PHE A C 1
ATOM 5264 O O . PHE A 1 672 ? 30.891 14.148 -13.188 1 94.88 672 PHE A O 1
ATOM 5271 N N . ILE A 1 673 ? 30.766 16.297 -12.891 1 94.75 673 ILE A N 1
ATOM 5272 C CA . ILE A 1 673 ? 32.219 16.484 -12.93 1 94.75 673 ILE A CA 1
ATOM 5273 C C . ILE A 1 673 ? 32.875 15.727 -11.781 1 94.75 673 ILE A C 1
ATOM 5275 O O . ILE A 1 673 ? 33.969 15.172 -11.945 1 94.75 673 ILE A O 1
ATOM 5279 N N . TYR A 1 674 ? 32.219 15.633 -10.742 1 95.38 674 TYR A N 1
ATOM 5280 C CA . TYR A 1 674 ? 32.844 14.984 -9.578 1 95.38 674 TYR A CA 1
ATOM 5281 C C . TYR A 1 674 ? 32.312 13.562 -9.414 1 95.38 674 TYR A C 1
ATOM 5283 O O . TYR A 1 674 ? 33.062 12.672 -9.008 1 95.38 674 TYR A O 1
ATOM 5291 N N . GLY A 1 675 ? 31.078 13.344 -9.727 1 96.62 675 GLY A N 1
ATOM 5292 C CA . GLY A 1 675 ? 30.438 12.055 -9.523 1 96.62 675 GLY A CA 1
ATOM 5293 C C . GLY A 1 675 ? 30.844 11.023 -10.562 1 96.62 675 GLY A C 1
ATOM 5294 O O . GLY A 1 675 ? 31.016 9.844 -10.25 1 96.62 675 GLY A O 1
ATOM 5295 N N . PHE A 1 676 ? 30.969 11.453 -11.805 1 96.94 676 PHE A N 1
ATOM 5296 C CA . PHE A 1 676 ? 31.25 10.523 -12.891 1 96.94 676 PHE A CA 1
ATOM 5297 C C . PHE A 1 676 ? 32.625 9.875 -12.719 1 96.94 676 PHE A C 1
ATOM 5299 O O . PHE A 1 676 ? 32.75 8.664 -12.867 1 96.94 676 PHE A O 1
ATOM 5306 N N . PRO A 1 677 ? 33.656 10.641 -12.391 1 96.81 677 PRO A N 1
ATOM 5307 C CA . PRO A 1 677 ? 34.938 10.008 -12.117 1 96.81 677 PRO A CA 1
ATOM 5308 C C . PRO A 1 677 ? 34.875 9.031 -10.945 1 96.81 677 PRO A C 1
ATOM 5310 O O . PRO A 1 677 ? 35.531 7.992 -10.969 1 96.81 677 PRO A O 1
ATOM 5313 N N . MET A 1 678 ? 34.156 9.414 -9.953 1 97.25 678 MET A N 1
ATOM 5314 C CA . MET A 1 678 ? 33.938 8.508 -8.82 1 97.25 678 MET A CA 1
ATOM 5315 C C . MET A 1 678 ? 33.312 7.203 -9.273 1 97.25 678 MET A C 1
ATOM 5317 O O . MET A 1 678 ? 33.719 6.125 -8.852 1 97.25 678 MET A O 1
ATOM 5321 N N . MET A 1 679 ? 32.25 7.297 -10.086 1 97.94 679 MET A N 1
ATOM 5322 C CA . MET A 1 679 ? 31.562 6.121 -10.617 1 97.94 679 MET A CA 1
ATOM 5323 C C . MET A 1 679 ? 32.531 5.25 -11.422 1 97.94 679 MET A C 1
ATOM 5325 O O . MET A 1 679 ? 32.562 4.035 -11.227 1 97.94 679 MET A O 1
ATOM 5329 N N . LEU A 1 680 ? 33.344 5.895 -12.312 1 97.88 680 LEU A N 1
ATOM 5330 C CA . LEU A 1 680 ? 34.25 5.152 -13.18 1 97.88 680 LEU A CA 1
ATOM 5331 C C . LEU A 1 680 ? 35.281 4.406 -12.359 1 97.88 680 LEU A C 1
ATOM 5333 O O . LEU A 1 680 ? 35.594 3.246 -12.641 1 97.88 680 LEU A O 1
ATOM 5337 N N . THR A 1 681 ? 35.844 5.07 -11.391 1 98 681 THR A N 1
ATOM 5338 C CA . THR A 1 681 ? 36.875 4.469 -10.562 1 98 681 THR A CA 1
ATOM 5339 C C . THR A 1 681 ? 36.312 3.312 -9.742 1 98 681 THR A C 1
ATOM 5341 O O . THR A 1 681 ? 36.906 2.238 -9.688 1 98 681 THR A O 1
ATOM 5344 N N . SER A 1 682 ? 35.188 3.541 -9.109 1 98.38 682 SER A N 1
ATOM 5345 C CA . SER A 1 682 ? 34.625 2.508 -8.273 1 98.38 682 SER A CA 1
ATOM 5346 C C . SER A 1 682 ? 34.188 1.294 -9.094 1 98.38 682 SER A C 1
ATOM 5348 O O . SER A 1 682 ? 34.406 0.153 -8.68 1 98.38 682 SER A O 1
ATOM 5350 N N . ILE A 1 683 ? 33.625 1.531 -10.281 1 98.44 683 ILE A N 1
ATOM 5351 C CA . ILE A 1 683 ? 33.156 0.445 -11.141 1 98.44 683 ILE A CA 1
ATOM 5352 C C . ILE A 1 683 ? 34.375 -0.336 -11.664 1 98.44 683 ILE A C 1
ATOM 5354 O O . ILE A 1 683 ? 34.312 -1.566 -11.75 1 98.44 683 ILE A O 1
ATOM 5358 N N . PHE A 1 684 ? 35.406 0.361 -12.023 1 98.38 684 PHE A N 1
ATOM 5359 C CA . PHE A 1 684 ? 36.594 -0.295 -12.516 1 98.38 684 PHE A CA 1
ATOM 5360 C C . PHE A 1 684 ? 37.188 -1.214 -11.445 1 98.38 684 PHE A C 1
ATOM 5362 O O . PHE A 1 684 ? 37.531 -2.367 -11.727 1 98.38 684 PHE A O 1
ATOM 5369 N N . LEU A 1 685 ? 37.312 -0.733 -10.281 1 98.38 685 LEU A N 1
ATOM 5370 C CA . LEU A 1 685 ? 37.875 -1.517 -9.188 1 98.38 685 LEU A CA 1
ATOM 5371 C C . LEU A 1 685 ? 36.969 -2.697 -8.844 1 98.38 685 LEU A C 1
ATOM 5373 O O . LEU A 1 685 ? 37.469 -3.791 -8.547 1 98.38 685 LEU A O 1
ATOM 5377 N N . ALA A 1 686 ? 35.656 -2.461 -8.828 1 98.25 686 ALA A N 1
ATOM 5378 C CA . ALA A 1 686 ? 34.719 -3.549 -8.586 1 98.25 686 ALA A CA 1
ATOM 5379 C C . ALA A 1 686 ? 34.812 -4.613 -9.68 1 98.25 686 ALA A C 1
ATOM 5381 O O . ALA A 1 686 ? 34.656 -5.805 -9.406 1 98.25 686 ALA A O 1
ATOM 5382 N N . THR A 1 687 ? 35.031 -4.148 -10.93 1 98.12 687 THR A N 1
ATOM 5383 C CA . THR A 1 687 ? 35.188 -5.074 -12.047 1 98.12 687 THR A CA 1
ATOM 5384 C C . THR A 1 687 ? 36.406 -5.98 -11.812 1 98.12 687 THR A C 1
ATOM 5386 O O . THR A 1 687 ? 36.312 -7.199 -11.977 1 98.12 687 THR A O 1
ATOM 5389 N N . VAL A 1 688 ? 37.531 -5.395 -11.453 1 97.75 688 VAL A N 1
ATOM 5390 C CA . VAL A 1 688 ? 38.75 -6.152 -11.211 1 97.75 688 VAL A CA 1
ATOM 5391 C C . VAL A 1 688 ? 38.5 -7.152 -10.078 1 97.75 688 VAL A C 1
ATOM 5393 O O . VAL A 1 688 ? 38.906 -8.32 -10.18 1 97.75 688 VAL A O 1
ATOM 5396 N N . TYR A 1 689 ? 37.906 -6.75 -9.07 1 97.81 689 TYR A N 1
ATOM 5397 C CA . TYR A 1 689 ? 37.594 -7.617 -7.938 1 97.81 689 TYR A CA 1
ATOM 5398 C C . TYR A 1 689 ? 36.75 -8.797 -8.359 1 97.81 689 TYR A C 1
ATOM 5400 O O . TYR A 1 689 ? 37.031 -9.945 -8.031 1 97.81 689 TYR A O 1
ATOM 5408 N N . LEU A 1 690 ? 35.656 -8.508 -9.094 1 97.56 690 LEU A N 1
ATOM 5409 C CA . LEU A 1 690 ? 34.719 -9.555 -9.484 1 97.56 690 LEU A CA 1
ATOM 5410 C C . LEU A 1 690 ? 35.406 -10.57 -10.406 1 97.56 690 LEU A C 1
ATOM 5412 O O . LEU A 1 690 ? 35.125 -11.773 -10.312 1 97.56 690 LEU A O 1
ATOM 5416 N N . LEU A 1 691 ? 36.281 -10.062 -11.312 1 96.5 691 LEU A N 1
ATOM 5417 C CA . LEU A 1 691 ? 36.969 -10.969 -12.219 1 96.5 691 LEU A CA 1
ATOM 5418 C C . LEU A 1 691 ? 37.938 -11.867 -11.453 1 96.5 691 LEU A C 1
ATOM 5420 O O . LEU A 1 691 ? 38.062 -13.055 -11.75 1 96.5 691 LEU A O 1
ATOM 5424 N N . ILE A 1 692 ? 38.562 -11.367 -10.438 1 95.94 692 ILE A N 1
ATOM 5425 C CA . ILE A 1 692 ? 39.469 -12.164 -9.617 1 95.94 692 ILE A CA 1
ATOM 5426 C C . ILE A 1 692 ? 38.656 -13.172 -8.797 1 95.94 692 ILE A C 1
ATOM 5428 O O . ILE A 1 692 ? 39 -14.359 -8.758 1 95.94 692 ILE A O 1
ATOM 5432 N N . ALA A 1 693 ? 37.625 -12.781 -8.242 1 94.81 693 ALA A N 1
ATOM 5433 C CA . ALA A 1 693 ? 36.844 -13.594 -7.301 1 94.81 693 ALA A CA 1
ATOM 5434 C C . ALA A 1 693 ? 36.062 -14.68 -8.023 1 94.81 693 ALA A C 1
ATOM 5436 O O . ALA A 1 693 ? 35.938 -15.805 -7.531 1 94.81 693 ALA A O 1
ATOM 5437 N N . HIS A 1 694 ? 35.562 -14.336 -9.25 1 92.19 694 HIS A N 1
ATOM 5438 C CA . HIS A 1 694 ? 34.562 -15.234 -9.797 1 92.19 694 HIS A CA 1
ATOM 5439 C C . HIS A 1 694 ? 35 -15.805 -11.141 1 92.19 694 HIS A C 1
ATOM 5441 O O . HIS A 1 694 ? 34.406 -16.781 -11.625 1 92.19 694 HIS A O 1
ATOM 5447 N N . SER A 1 695 ? 35.969 -15.211 -11.742 1 89.44 695 SER A N 1
ATOM 5448 C CA . SER A 1 695 ? 36.5 -15.789 -12.961 1 89.44 695 SER A CA 1
ATOM 5449 C C . SER A 1 695 ? 37.781 -16.578 -12.672 1 89.44 695 SER A C 1
ATOM 5451 O O . SER A 1 695 ? 37.938 -17.703 -13.164 1 89.44 695 SER A O 1
ATOM 5453 N N . LEU A 1 696 ? 38.594 -16.031 -11.789 1 87.75 696 LEU A N 1
ATOM 5454 C CA . LEU A 1 696 ? 39.844 -16.688 -11.484 1 87.75 696 LEU A CA 1
ATOM 5455 C C . LEU A 1 696 ? 39.656 -17.719 -10.383 1 87.75 696 LEU A C 1
ATOM 5457 O O . LEU A 1 696 ? 40.094 -18.875 -10.523 1 87.75 696 LEU A O 1
ATOM 5461 N N . PHE A 1 697 ? 38.969 -17.344 -9.195 1 89.31 697 PHE A N 1
ATOM 5462 C CA . PHE A 1 697 ? 38.875 -18.219 -8.031 1 89.31 697 PHE A CA 1
ATOM 5463 C C . PHE A 1 697 ? 37.531 -18.906 -7.98 1 89.31 697 PHE A C 1
ATOM 5465 O O . PHE A 1 697 ? 37.312 -19.828 -7.195 1 89.31 697 PHE A O 1
ATOM 5472 N N . THR A 1 698 ? 36.5 -18.516 -8.781 1 84.56 698 THR A N 1
ATOM 5473 C CA . THR A 1 698 ? 35.156 -19.094 -8.883 1 84.56 698 THR A CA 1
ATOM 5474 C C . THR A 1 698 ? 34.5 -19.141 -7.504 1 84.56 698 THR A C 1
ATOM 5476 O O . THR A 1 698 ? 34 -20.188 -7.094 1 84.56 698 THR A O 1
ATOM 5479 N N . TRP A 1 699 ? 34.625 -18.125 -6.754 1 85.19 699 TRP A N 1
ATOM 5480 C CA . TRP A 1 699 ? 34.031 -18 -5.43 1 85.19 699 TRP A CA 1
ATOM 5481 C C . TRP A 1 699 ? 32.5 -17.844 -5.539 1 85.19 699 TRP A C 1
ATOM 5483 O O . TRP A 1 699 ? 31.984 -16.75 -5.281 1 85.19 699 TRP A O 1
ATOM 5493 N N . HIS A 1 700 ? 31.844 -18.938 -5.926 1 82.81 700 HIS A N 1
ATOM 5494 C CA . HIS A 1 700 ? 30.391 -18.984 -6.004 1 82.81 700 HIS A CA 1
ATOM 5495 C C . HIS A 1 700 ? 29.891 -20.422 -6.078 1 82.81 700 HIS A C 1
ATOM 5497 O O . HIS A 1 700 ? 30.672 -21.344 -6.344 1 82.81 700 HIS A O 1
ATOM 5503 N N . LYS A 1 701 ? 28.625 -20.625 -5.695 1 70.25 701 LYS A N 1
ATOM 5504 C CA . LYS A 1 701 ? 28.047 -21.969 -5.688 1 70.25 701 LYS A CA 1
ATOM 5505 C C . LYS A 1 701 ? 27.719 -22.438 -7.105 1 70.25 701 LYS A C 1
ATOM 5507 O O . LYS A 1 701 ? 27.25 -21.641 -7.93 1 70.25 701 LYS A O 1
ATOM 5512 N N . THR A 1 702 ? 28.297 -23.609 -7.523 1 59.25 702 THR A N 1
ATOM 5513 C CA . THR A 1 702 ? 27.969 -24.219 -8.805 1 59.25 702 THR A CA 1
ATOM 5514 C C . THR A 1 702 ? 26.781 -25.156 -8.664 1 59.25 702 THR A C 1
ATOM 5516 O O . THR A 1 702 ? 26.641 -25.859 -7.656 1 59.25 702 THR A O 1
ATOM 5519 N N . MET B 1 1 ? -39.5 11.648 29.422 1 25.34 1 MET B N 1
ATOM 5520 C CA . MET B 1 1 ? -38.969 13.008 29.516 1 25.34 1 MET B CA 1
ATOM 5521 C C . MET B 1 1 ? -38.031 13.141 30.703 1 25.34 1 MET B C 1
ATOM 5523 O O . MET B 1 1 ? -36.969 13.797 30.609 1 25.34 1 MET B O 1
ATOM 5527 N N . LYS B 1 2 ? -38.562 12.531 31.891 1 38.84 2 LYS B N 1
ATOM 5528 C CA . LYS B 1 2 ? -37.781 12.594 33.125 1 38.84 2 LYS B CA 1
ATOM 5529 C C . LYS B 1 2 ? -36.531 11.727 33.062 1 38.84 2 LYS B C 1
ATOM 5531 O O . LYS B 1 2 ? -35.5 12.07 33.625 1 38.84 2 LYS B O 1
ATOM 5536 N N . PHE B 1 3 ? -36.688 10.602 32.312 1 27.67 3 PHE B N 1
ATOM 5537 C CA . PHE B 1 3 ? -35.562 9.68 32.156 1 27.67 3 PHE B CA 1
ATOM 5538 C C . PHE B 1 3 ? -34.438 10.32 31.359 1 27.67 3 PHE B C 1
ATOM 5540 O O . PHE B 1 3 ? -33.281 10.18 31.719 1 27.67 3 PHE B O 1
ATOM 5547 N N . LEU B 1 4 ? -34.75 11.031 30.312 1 31.39 4 LEU B N 1
ATOM 5548 C CA . LEU B 1 4 ? -33.719 11.711 29.547 1 31.39 4 LEU B CA 1
ATOM 5549 C C . LEU B 1 4 ? -33.156 12.883 30.328 1 31.39 4 LEU B C 1
ATOM 5551 O O . LEU B 1 4 ? -31.953 13.18 30.219 1 31.39 4 LEU B O 1
ATOM 5555 N N . SER B 1 5 ? -34.031 13.445 31.234 1 36.47 5 SER B N 1
ATOM 5556 C CA . SER B 1 5 ? -33.531 14.547 32.062 1 36.47 5 SER B CA 1
ATOM 5557 C C . SER B 1 5 ? -32.5 14.062 33.094 1 36.47 5 SER B C 1
ATOM 5559 O O . SER B 1 5 ? -31.547 14.773 33.375 1 36.47 5 SER B O 1
ATOM 5561 N N . ASP B 1 6 ? -32.688 12.906 33.688 1 37.81 6 ASP B N 1
ATOM 5562 C CA . ASP B 1 6 ? -31.766 12.391 34.719 1 37.81 6 ASP B CA 1
ATOM 5563 C C . ASP B 1 6 ? -30.422 12 34.094 1 37.81 6 ASP B C 1
ATOM 5565 O O . ASP B 1 6 ? -29.375 12.18 34.719 1 37.81 6 ASP B O 1
ATOM 5569 N N . ILE B 1 7 ? -30.422 11.586 32.875 1 34.94 7 ILE B N 1
ATOM 5570 C CA . ILE B 1 7 ? -29.172 11.242 32.219 1 34.94 7 ILE B CA 1
ATOM 5571 C C . ILE B 1 7 ? -28.391 12.523 31.922 1 34.94 7 ILE B C 1
ATOM 5573 O O . ILE B 1 7 ? -27.172 12.562 32.125 1 34.94 7 ILE B O 1
ATOM 5577 N N . PHE B 1 8 ? -29.125 13.617 31.688 1 36.03 8 PHE B N 1
ATOM 5578 C CA . PHE B 1 8 ? -28.453 14.875 31.406 1 36.03 8 PHE B CA 1
ATOM 5579 C C . PHE B 1 8 ? -27.938 15.523 32.688 1 36.03 8 PHE B C 1
ATOM 5581 O O . PHE B 1 8 ? -26.891 16.172 32.688 1 36.03 8 PHE B O 1
ATOM 5588 N N . ARG B 1 9 ? -28.625 15.414 33.875 1 39.5 9 ARG B N 1
ATOM 5589 C CA . ARG B 1 9 ? -28.156 15.969 35.156 1 39.5 9 ARG B CA 1
ATOM 5590 C C . ARG B 1 9 ? -26.906 15.242 35.625 1 39.5 9 ARG B C 1
ATOM 5592 O O . ARG B 1 9 ? -26.031 15.844 36.25 1 39.5 9 ARG B O 1
ATOM 5599 N N . VAL B 1 10 ? -26.844 13.898 35.438 1 33.84 10 VAL B N 1
ATOM 5600 C CA . VAL B 1 10 ? -25.641 13.18 35.844 1 33.84 10 VAL B CA 1
ATOM 5601 C C . VAL B 1 10 ? -24.453 13.609 35 1 33.84 10 VAL B C 1
ATOM 5603 O O . VAL B 1 10 ? -23.312 13.609 35.469 1 33.84 10 VAL B O 1
ATOM 5606 N N . ALA B 1 11 ? -24.625 14 33.781 1 32.66 11 ALA B N 1
ATOM 5607 C CA . ALA B 1 11 ? -23.531 14.539 32.969 1 32.66 11 ALA B CA 1
ATOM 5608 C C . ALA B 1 11 ? -23 15.836 33.562 1 32.66 11 ALA B C 1
ATOM 5610 O O . ALA B 1 11 ? -21.812 16.125 33.5 1 32.66 11 ALA B O 1
ATOM 5611 N N . ASP B 1 12 ? -23.875 16.703 34.281 1 32.06 12 ASP B N 1
ATOM 5612 C CA . ASP B 1 12 ? -23.359 17.906 34.906 1 32.06 12 ASP B CA 1
ATOM 5613 C C . ASP B 1 12 ? -22.562 17.562 36.156 1 32.06 12 ASP B C 1
ATOM 5615 O O . ASP B 1 12 ? -21.609 18.281 36.531 1 32.06 12 ASP B O 1
ATOM 5619 N N . LEU B 1 13 ? -23.078 16.719 37.125 1 30.09 13 LEU B N 1
ATOM 5620 C CA . LEU B 1 13 ? -22.453 16.531 38.438 1 30.09 13 LEU B CA 1
ATOM 5621 C C . LEU B 1 13 ? -21.172 15.695 38.312 1 30.09 13 LEU B C 1
ATOM 5623 O O . LEU B 1 13 ? -20.359 15.664 39.219 1 30.09 13 LEU B O 1
ATOM 5627 N N . SER B 1 14 ? -21.156 14.57 37.625 1 27.98 14 SER B N 1
ATOM 5628 C CA . SER B 1 14 ? -19.953 13.75 37.688 1 27.98 14 SER B CA 1
ATOM 5629 C C . SER B 1 14 ? -18.797 14.414 36.969 1 27.98 14 SER B C 1
ATOM 5631 O O . SER B 1 14 ? -18.75 14.445 35.719 1 27.98 14 SER B O 1
ATOM 5633 N N . GLN B 1 15 ? -18.266 15.508 37.531 1 27.14 15 GLN B N 1
ATOM 5634 C CA . GLN B 1 15 ? -16.875 15.875 37.281 1 27.14 15 GLN B CA 1
ATOM 5635 C C . GLN B 1 15 ? -15.961 14.656 37.344 1 27.14 15 GLN B C 1
ATOM 5637 O O . GLN B 1 15 ? -15.445 14.32 38.438 1 27.14 15 GLN B O 1
ATOM 5642 N N . ILE B 1 16 ? -16.344 13.453 36.969 1 26.36 16 ILE B N 1
ATOM 5643 C CA . ILE B 1 16 ? -15.312 12.43 37 1 26.36 16 ILE B CA 1
ATOM 5644 C C . ILE B 1 16 ? -14 12.992 36.5 1 26.36 16 ILE B C 1
ATOM 5646 O O . ILE B 1 16 ? -13.883 13.312 35.312 1 26.36 16 ILE B O 1
ATOM 5650 N N . ASP B 1 17 ? -13.203 13.672 37.312 1 25.41 17 ASP B N 1
ATOM 5651 C CA . ASP B 1 17 ? -11.867 14.242 37.281 1 25.41 17 ASP B CA 1
ATOM 5652 C C . ASP B 1 17 ? -10.875 13.289 36.594 1 25.41 17 ASP B C 1
ATOM 5654 O O . ASP B 1 17 ? -9.883 13.727 36.031 1 25.41 17 ASP B O 1
ATOM 5658 N N . GLY B 1 18 ? -10.953 11.922 37.062 1 25.64 18 GLY B N 1
ATOM 5659 C CA . GLY B 1 18 ? -9.828 11.062 36.75 1 25.64 18 GLY B CA 1
ATOM 5660 C C . GLY B 1 18 ? -9.664 10.812 35.25 1 25.64 18 GLY B C 1
ATOM 5661 O O . GLY B 1 18 ? -8.57 10.492 34.781 1 25.64 18 GLY B O 1
ATOM 5662 N N . VAL B 1 19 ? -10.773 10.539 34.594 1 25.97 19 VAL B N 1
ATOM 5663 C CA . VAL B 1 19 ? -10.531 10.258 33.188 1 25.97 19 VAL B CA 1
ATOM 5664 C C . VAL B 1 19 ? -10.242 11.555 32.438 1 25.97 19 VAL B C 1
ATOM 5666 O O . VAL B 1 19 ? -10.172 11.57 31.203 1 25.97 19 VAL B O 1
ATOM 5669 N N . ARG B 1 20 ? -10.398 12.766 33.062 1 29 20 ARG B N 1
ATOM 5670 C CA . ARG B 1 20 ? -10.195 14.07 32.438 1 29 20 ARG B CA 1
ATOM 5671 C C . ARG B 1 20 ? -8.797 14.18 31.828 1 29 20 ARG B C 1
ATOM 5673 O O . ARG B 1 20 ? -8.617 14.797 30.781 1 29 20 ARG B O 1
ATOM 5680 N N . GLN B 1 21 ? -7.816 13.906 32.75 1 27.92 21 GLN B N 1
ATOM 5681 C CA . GLN B 1 21 ? -6.445 14.297 32.469 1 27.92 21 GLN B CA 1
ATOM 5682 C C . GLN B 1 21 ? -5.859 13.438 31.344 1 27.92 21 GLN B C 1
ATOM 5684 O O . GLN B 1 21 ? -4.754 13.703 30.875 1 27.92 21 GLN B O 1
ATOM 5689 N N . ALA B 1 22 ? -6.305 12.242 31.391 1 25.91 22 ALA B N 1
ATOM 5690 C CA . ALA B 1 22 ? -5.559 11.469 30.406 1 25.91 22 ALA B CA 1
ATOM 5691 C C . ALA B 1 22 ? -5.992 11.836 28.984 1 25.91 22 ALA B C 1
ATOM 5693 O O . ALA B 1 22 ? -6.871 11.195 28.406 1 25.91 22 ALA B O 1
ATOM 5694 N N . TRP B 1 23 ? -6.402 13.07 28.797 1 26.47 23 TRP B N 1
ATOM 5695 C CA . TRP B 1 23 ? -6.66 13.461 27.422 1 26.47 23 TRP B CA 1
ATOM 5696 C C . TRP B 1 23 ? -5.617 12.867 26.484 1 26.47 23 TRP B C 1
ATOM 5698 O O . TRP B 1 23 ? -4.422 12.891 26.781 1 26.47 23 TRP B O 1
ATOM 5708 N N . PRO B 1 24 ? -6.125 11.945 25.672 1 29.39 24 PRO B N 1
ATOM 5709 C CA . PRO B 1 24 ? -5.18 11.195 24.844 1 29.39 24 PRO B CA 1
ATOM 5710 C C . PRO B 1 24 ? -4.172 12.102 24.125 1 29.39 24 PRO B C 1
ATOM 5712 O O . PRO B 1 24 ? -4.559 12.969 23.344 1 29.39 24 PRO B O 1
ATOM 5715 N N . SER B 1 25 ? -3.246 12.617 24.891 1 29.28 25 SER B N 1
ATOM 5716 C CA . SER B 1 25 ? -2.092 13.305 24.312 1 29.28 25 SER B CA 1
ATOM 5717 C C . SER B 1 25 ? -1.768 12.758 22.922 1 29.28 25 SER B C 1
ATOM 5719 O O . SER B 1 25 ? -1.046 13.391 22.156 1 29.28 25 SER B O 1
ATOM 5721 N N . SER B 1 26 ? -2.23 11.5 22.734 1 30.28 26 SER B N 1
ATOM 5722 C CA . SER B 1 26 ? -1.671 10.758 21.609 1 30.28 26 SER B CA 1
ATOM 5723 C C . SER B 1 26 ? -2.197 11.289 20.281 1 30.28 26 SER B C 1
ATOM 5725 O O . SER B 1 26 ? -1.565 11.102 19.234 1 30.28 26 SER B O 1
ATOM 5727 N N . HIS B 1 27 ? -3.502 11.742 20.25 1 29.61 27 HIS B N 1
ATOM 5728 C CA . HIS B 1 27 ? -4.062 12.016 18.922 1 29.61 27 HIS B CA 1
ATOM 5729 C C . HIS B 1 27 ? -3.738 13.438 18.484 1 29.61 27 HIS B C 1
ATOM 5731 O O . HIS B 1 27 ? -4.277 13.922 17.484 1 29.61 27 HIS B O 1
ATOM 5737 N N . GLN B 1 28 ? -3.148 14.195 19.312 1 30.91 28 GLN B N 1
ATOM 5738 C CA . GLN B 1 28 ? -2.805 15.539 18.875 1 30.91 28 GLN B CA 1
ATOM 5739 C C . GLN B 1 28 ? -2.113 15.516 17.516 1 30.91 28 GLN B C 1
ATOM 5741 O O . GLN B 1 28 ? -2.16 16.5 16.766 1 30.91 28 GLN B O 1
ATOM 5746 N N . SER B 1 29 ? -1.387 14.375 17.344 1 34.34 29 SER B N 1
ATOM 5747 C CA . SER B 1 29 ? -0.447 14.344 16.219 1 34.34 29 SER B CA 1
ATOM 5748 C C . SER B 1 29 ? -1.15 13.992 14.914 1 34.34 29 SER B C 1
ATOM 5750 O O . SER B 1 29 ? -0.511 13.891 13.867 1 34.34 29 SER B O 1
ATOM 5752 N N . SER B 1 30 ? -2.434 13.828 15.023 1 34.5 30 SER B N 1
ATOM 5753 C CA . SER B 1 30 ? -3.096 13.312 13.828 1 34.5 30 SER B CA 1
ATOM 5754 C C . SER B 1 30 ? -3.281 14.414 12.789 1 34.5 30 SER B C 1
ATOM 5756 O O . SER B 1 30 ? -3.809 14.156 11.703 1 34.5 30 SER B O 1
ATOM 5758 N N . ILE B 1 31 ? -3.354 15.695 13.188 1 35.84 31 ILE B N 1
ATOM 5759 C CA . ILE B 1 31 ? -3.607 16.734 12.195 1 35.84 31 ILE B CA 1
ATOM 5760 C C . ILE B 1 31 ? -2.375 16.922 11.312 1 35.84 31 ILE B C 1
ATOM 5762 O O . ILE B 1 31 ? -1.266 17.109 11.812 1 35.84 31 ILE B O 1
ATOM 5766 N N . PRO B 1 32 ? -2.627 16.719 10.195 1 39.78 32 PRO B N 1
ATOM 5767 C CA . PRO B 1 32 ? -1.49 17.016 9.32 1 39.78 32 PRO B CA 1
ATOM 5768 C C . PRO B 1 32 ? -0.866 18.375 9.602 1 39.78 32 PRO B C 1
ATOM 5770 O O . PRO B 1 32 ? -1.582 19.344 9.883 1 39.78 32 PRO B O 1
ATOM 5773 N N . ARG B 1 33 ? 0.352 18.531 9.977 1 38.25 33 ARG B N 1
ATOM 5774 C CA . ARG B 1 33 ? 1.103 19.703 10.438 1 38.25 33 ARG B CA 1
ATOM 5775 C C . ARG B 1 33 ? 0.759 20.938 9.609 1 38.25 33 ARG B C 1
ATOM 5777 O O . ARG B 1 33 ? 0.918 22.062 10.078 1 38.25 33 ARG B O 1
ATOM 5784 N N . ARG B 1 34 ? 0.317 20.766 8.406 1 37.12 34 ARG B N 1
ATOM 5785 C CA . ARG B 1 34 ? 0.011 21.953 7.609 1 37.12 34 ARG B CA 1
ATOM 5786 C C . ARG B 1 34 ? -1.195 22.703 8.18 1 37.12 34 ARG B C 1
ATOM 5788 O O . ARG B 1 34 ? -1.435 23.859 7.832 1 37.12 34 ARG B O 1
ATOM 5795 N N . LEU B 1 35 ? -1.995 21.906 8.703 1 37.22 35 LEU B N 1
ATOM 5796 C CA . LEU B 1 35 ? -3.203 22.594 9.156 1 37.22 35 LEU B CA 1
ATOM 5797 C C . LEU B 1 35 ? -3.004 23.172 10.547 1 37.22 35 LEU B C 1
ATOM 5799 O O . LEU B 1 35 ? -3.953 23.688 11.156 1 37.22 35 LEU B O 1
ATOM 5803 N N . ARG B 1 36 ? -1.738 23 11.078 1 40.06 36 ARG B N 1
ATOM 5804 C CA . ARG B 1 36 ? -1.486 23.672 12.352 1 40.06 36 ARG B CA 1
ATOM 5805 C C . ARG B 1 36 ? -1.185 25.156 12.148 1 40.06 36 ARG B C 1
ATOM 5807 O O . ARG B 1 36 ? -0.434 25.516 11.25 1 40.06 36 ARG B O 1
ATOM 5814 N N . MET B 1 37 ? -2.016 26.031 12.516 1 33.84 37 MET B N 1
ATOM 5815 C CA . MET B 1 37 ? -1.794 27.484 12.445 1 33.84 37 MET B CA 1
ATOM 5816 C C . MET B 1 37 ? -0.434 27.844 13.023 1 33.84 37 MET B C 1
ATOM 5818 O O . MET B 1 37 ? -0.049 27.359 14.086 1 33.84 37 MET B O 1
ATOM 5822 N N . PRO B 1 38 ? 0.473 28.453 12.172 1 34.03 38 PRO B N 1
ATOM 5823 C CA . PRO B 1 38 ? 1.825 28.844 12.586 1 34.03 38 PRO B CA 1
ATOM 5824 C C . PRO B 1 38 ? 1.862 29.438 13.992 1 34.03 38 PRO B C 1
ATOM 5826 O O . PRO B 1 38 ? 2.844 29.266 14.711 1 34.03 38 PRO B O 1
ATOM 5829 N N . GLU B 1 39 ? 1.036 30.547 14.234 1 35.12 39 GLU B N 1
ATOM 5830 C CA . GLU B 1 39 ? 1.238 31.516 15.305 1 35.12 39 GLU B CA 1
ATOM 5831 C C . GLU B 1 39 ? 0.873 30.938 16.672 1 35.12 39 GLU B C 1
ATOM 5833 O O . GLU B 1 39 ? 0.887 31.641 17.672 1 35.12 39 GLU B O 1
ATOM 5838 N N . GLN B 1 40 ? 0.059 29.984 16.688 1 33.28 40 GLN B N 1
ATOM 5839 C CA . GLN B 1 40 ? -0.337 29.812 18.078 1 33.28 40 GLN B CA 1
ATOM 5840 C C . GLN B 1 40 ? 0.795 29.219 18.906 1 33.28 40 GLN B C 1
ATOM 5842 O O . GLN B 1 40 ? 1.411 28.234 18.484 1 33.28 40 GLN B O 1
ATOM 5847 N N . PRO B 1 41 ? 1.396 30.062 19.781 1 31.91 41 PRO B N 1
ATOM 5848 C CA . PRO B 1 41 ? 2.336 29.516 20.766 1 31.91 41 PRO B CA 1
ATOM 5849 C C . PRO B 1 41 ? 1.985 28.094 21.188 1 31.91 41 PRO B C 1
ATOM 5851 O O . PRO B 1 41 ? 0.811 27.703 21.172 1 31.91 41 PRO B O 1
ATOM 5854 N N . GLU B 1 42 ? 2.785 27.172 20.797 1 35.06 42 GLU B N 1
ATOM 5855 C CA . GLU B 1 42 ? 2.547 25.875 21.422 1 35.06 42 GLU B CA 1
ATOM 5856 C C . GLU B 1 42 ? 1.908 26.031 22.797 1 35.06 42 GLU B C 1
ATOM 5858 O O . GLU B 1 42 ? 2.385 26.812 23.625 1 35.06 42 GLU B O 1
ATOM 5863 N N . PRO B 1 43 ? 0.619 26.031 22.891 1 30.66 43 PRO B N 1
ATOM 5864 C CA . PRO B 1 43 ? 0.226 26.156 24.297 1 30.66 43 PRO B CA 1
ATOM 5865 C C . PRO B 1 43 ? 1.232 25.516 25.25 1 30.66 43 PRO B C 1
ATOM 5867 O O . PRO B 1 43 ? 1.741 24.422 24.969 1 30.66 43 PRO B O 1
ATOM 5870 N N . ASN B 1 44 ? 2.133 26.375 25.828 1 29.03 44 ASN B N 1
ATOM 5871 C CA . ASN B 1 44 ? 2.855 25.922 27 1 29.03 44 ASN B CA 1
ATOM 5872 C C . ASN B 1 44 ? 2.01 24.969 27.844 1 29.03 44 ASN B C 1
ATOM 5874 O O . ASN B 1 44 ? 1.24 25.406 28.703 1 29.03 44 ASN B O 1
ATOM 5878 N N . TYR B 1 45 ? 1.364 24.078 27.219 1 30.25 45 TYR B N 1
ATOM 5879 C CA . TYR B 1 45 ? 0.793 23.188 28.234 1 30.25 45 TYR B CA 1
ATOM 5880 C C . TYR B 1 45 ? 1.751 23 29.391 1 30.25 45 TYR B C 1
ATOM 5882 O O . TYR B 1 45 ? 2.93 22.688 29.203 1 30.25 45 TYR B O 1
ATOM 5890 N N . LEU B 1 46 ? 1.677 23.828 30.359 1 29.56 46 LEU B N 1
ATOM 5891 C CA . LEU B 1 46 ? 2.229 23.516 31.672 1 29.56 46 LEU B CA 1
ATOM 5892 C C . LEU B 1 46 ? 2.311 22.016 31.891 1 29.56 46 LEU B C 1
ATOM 5894 O O . LEU B 1 46 ? 1.305 21.312 31.766 1 29.56 46 LEU B O 1
ATOM 5898 N N . ASP B 1 47 ? 3.322 21.391 31.406 1 32.75 47 ASP B N 1
ATOM 5899 C CA . ASP B 1 47 ? 3.654 20.094 31.984 1 32.75 47 ASP B CA 1
ATOM 5900 C C . ASP B 1 47 ? 3.137 19.984 33.406 1 32.75 47 ASP B C 1
ATOM 5902 O O . ASP B 1 47 ? 3.711 20.562 34.344 1 32.75 47 ASP B O 1
ATOM 5906 N N . GLU B 1 48 ? 1.892 20.25 33.656 1 33.09 48 GLU B N 1
ATOM 5907 C CA . GLU B 1 48 ? 1.629 19.828 35.031 1 33.09 48 GLU B CA 1
ATOM 5908 C C . GLU B 1 48 ? 2.5 18.625 35.438 1 33.09 48 GLU B C 1
ATOM 5910 O O . GLU B 1 48 ? 2.709 17.719 34.625 1 33.09 48 GLU B O 1
ATOM 5915 N N . PRO B 1 49 ? 3.393 18.828 36.25 1 36.91 49 PRO B N 1
ATOM 5916 C CA . PRO B 1 49 ? 4.152 17.672 36.719 1 36.91 49 PRO B CA 1
ATOM 5917 C C . PRO B 1 49 ? 3.316 16.391 36.75 1 36.91 49 PRO B C 1
ATOM 5919 O O . PRO B 1 49 ? 2.213 16.391 37.312 1 36.91 49 PRO B O 1
ATOM 5922 N N . GLU B 1 50 ? 3.23 15.648 35.656 1 43.28 50 GLU B N 1
ATOM 5923 C CA . GLU B 1 50 ? 2.627 14.328 35.781 1 43.28 50 GLU B CA 1
ATOM 5924 C C . GLU B 1 50 ? 2.83 13.75 37.156 1 43.28 50 GLU B C 1
ATOM 5926 O O . GLU B 1 50 ? 3.959 13.453 37.562 1 43.28 50 GLU B O 1
ATOM 5931 N N . THR B 1 51 ? 2.277 14.281 38.125 1 44.56 51 THR B N 1
ATOM 5932 C CA . THR B 1 51 ? 2.307 13.461 39.344 1 44.56 51 THR B CA 1
ATOM 5933 C C . THR B 1 51 ? 2.293 11.977 39 1 44.56 51 THR B C 1
ATOM 5935 O O . THR B 1 51 ? 1.386 11.508 38.281 1 44.56 51 THR B O 1
ATOM 5938 N N . ILE B 1 52 ? 3.402 11.445 38.781 1 53.16 52 ILE B N 1
ATOM 5939 C CA . ILE B 1 52 ? 3.578 10.008 38.594 1 53.16 52 ILE B CA 1
ATOM 5940 C C . ILE B 1 52 ? 2.676 9.258 39.594 1 53.16 52 ILE B C 1
ATOM 5942 O O . ILE B 1 52 ? 2.943 9.227 40.781 1 53.16 52 ILE B O 1
ATOM 5946 N N . SER B 1 53 ? 1.366 9.43 39.344 1 66.69 53 SER B N 1
ATOM 5947 C CA . SER B 1 53 ? 0.55 8.516 40.156 1 66.69 53 SER B CA 1
ATOM 5948 C C . SER B 1 53 ? 0.958 7.062 39.906 1 66.69 53 SER B C 1
ATOM 5950 O O . SER B 1 53 ? 1.26 6.676 38.781 1 66.69 53 SER B O 1
ATOM 5952 N N . VAL B 1 54 ? 1.507 6.398 40.906 1 70.44 54 VAL B N 1
ATOM 5953 C CA . VAL B 1 54 ? 1.893 4.992 40.938 1 70.44 54 VAL B CA 1
ATOM 5954 C C . VAL B 1 54 ? 0.925 4.168 40.062 1 70.44 54 VAL B C 1
ATOM 5956 O O . VAL B 1 54 ? 1.341 3.258 39.344 1 70.44 54 VAL B O 1
ATOM 5959 N N . GLY B 1 55 ? -0.312 4.605 40.156 1 69.75 55 GLY B N 1
ATOM 5960 C CA . GLY B 1 55 ? -1.302 3.893 39.344 1 69.75 55 GLY B CA 1
ATOM 5961 C C . GLY B 1 55 ? -1.103 4.059 37.875 1 69.75 55 GLY B C 1
ATOM 5962 O O . GLY B 1 55 ? -1.198 3.09 37.094 1 69.75 55 GLY B O 1
ATOM 5963 N N . ARG B 1 56 ? -0.781 5.223 37.469 1 76.62 56 ARG B N 1
ATOM 5964 C CA . ARG B 1 56 ? -0.551 5.477 36.062 1 76.62 56 ARG B CA 1
ATOM 5965 C C . ARG B 1 56 ? 0.713 4.773 35.562 1 76.62 56 ARG B C 1
ATOM 5967 O O . ARG B 1 56 ? 0.759 4.273 34.438 1 76.62 56 ARG B O 1
ATOM 5974 N N . PHE B 1 57 ? 1.621 4.742 36.406 1 78.94 57 PHE B N 1
ATOM 5975 C CA . PHE B 1 57 ? 2.873 4.082 36.062 1 78.94 57 PHE B CA 1
ATOM 5976 C C . PHE B 1 57 ? 2.666 2.578 35.906 1 78.94 57 PHE B C 1
ATOM 5978 O O . PHE B 1 57 ? 3.152 1.972 34.969 1 78.94 57 PHE B O 1
ATOM 5985 N N . ILE B 1 58 ? 1.867 1.995 36.844 1 80.19 58 ILE B N 1
ATOM 5986 C CA . ILE B 1 58 ? 1.584 0.565 36.781 1 80.19 58 ILE B CA 1
ATOM 5987 C C . ILE B 1 58 ? 0.778 0.251 35.531 1 80.19 58 ILE B C 1
ATOM 5989 O O . ILE B 1 58 ? 1.045 -0.74 34.844 1 80.19 58 ILE B O 1
ATOM 5993 N N . PHE B 1 59 ? -0.101 1.09 35.188 1 81.88 59 PHE B N 1
ATOM 5994 C CA . PHE B 1 59 ? -0.908 0.886 34 1 81.88 59 PHE B CA 1
ATOM 5995 C C . PHE B 1 59 ? -0.043 0.95 32.75 1 81.88 59 PHE B C 1
ATOM 5997 O O . PHE B 1 59 ? -0.237 0.171 31.812 1 81.88 59 PHE B O 1
ATOM 6004 N N . LYS B 1 60 ? 0.853 1.812 32.812 1 82.25 60 LYS B N 1
ATOM 6005 C CA . LYS B 1 60 ? 1.756 1.932 31.672 1 82.25 60 LYS B CA 1
ATOM 6006 C C . LYS B 1 60 ? 2.613 0.68 31.516 1 82.25 60 LYS B C 1
ATOM 6008 O O . LYS B 1 60 ? 2.824 0.201 30.391 1 82.25 60 LYS B O 1
ATOM 6013 N N . ILE B 1 61 ? 3.016 0.131 32.594 1 85.19 61 ILE B N 1
ATOM 6014 C CA . ILE B 1 61 ? 3.855 -1.062 32.531 1 85.19 61 ILE B CA 1
ATOM 6015 C C . ILE B 1 61 ? 3.029 -2.262 32.094 1 85.19 61 ILE B C 1
ATOM 6017 O O . ILE B 1 61 ? 3.498 -3.082 31.297 1 85.19 61 ILE B O 1
ATOM 6021 N N . ILE B 1 62 ? 1.853 -2.25 32.531 1 85.75 62 ILE B N 1
ATOM 6022 C CA . ILE B 1 62 ? 0.975 -3.354 32.156 1 85.75 62 ILE B CA 1
ATOM 6023 C C . ILE B 1 62 ? 0.636 -3.26 30.672 1 85.75 62 ILE B C 1
ATOM 6025 O O . ILE B 1 62 ? 0.613 -4.273 29.969 1 85.75 62 ILE B O 1
ATOM 6029 N N . LYS B 1 63 ? 0.41 -2.1 30.312 1 87.75 63 LYS B N 1
ATOM 6030 C CA . LYS B 1 63 ? 0.088 -1.877 28.906 1 87.75 63 LYS B CA 1
ATOM 6031 C C . LYS B 1 63 ? 1.237 -2.318 28 1 87.75 63 LYS B C 1
ATOM 6033 O O . LYS B 1 63 ? 1.03 -3.074 27.047 1 87.75 63 LYS B O 1
ATOM 6038 N N . ILE B 1 64 ? 2.389 -1.901 28.297 1 89.69 64 ILE B N 1
ATOM 6039 C CA . ILE B 1 64 ? 3.562 -2.24 27.5 1 89.69 64 ILE B CA 1
ATOM 6040 C C . ILE B 1 64 ? 3.84 -3.738 27.609 1 89.69 64 ILE B C 1
ATOM 6042 O O . ILE B 1 64 ? 4.172 -4.383 26.609 1 89.69 64 ILE B O 1
ATOM 6046 N N . GLY B 1 65 ? 3.658 -4.258 28.781 1 91 65 GLY B N 1
ATOM 6047 C CA . GLY B 1 65 ? 3.85 -5.688 28.984 1 91 65 GLY B CA 1
ATOM 6048 C C . GLY B 1 65 ? 2.891 -6.535 28.172 1 91 65 GLY B C 1
ATOM 6049 O O . GLY B 1 65 ? 3.291 -7.539 27.578 1 91 65 GLY B O 1
ATOM 6050 N N . ALA B 1 66 ? 1.678 -6.113 28.141 1 91.19 66 ALA B N 1
ATOM 6051 C CA . ALA B 1 66 ? 0.671 -6.848 27.375 1 91.19 66 ALA B CA 1
ATOM 6052 C C . ALA B 1 66 ? 0.973 -6.797 25.875 1 91.19 66 ALA B C 1
ATOM 6054 O O . ALA B 1 66 ? 0.857 -7.809 25.188 1 91.19 66 ALA B O 1
ATOM 6055 N N . LEU B 1 67 ? 1.326 -5.656 25.359 1 93.75 67 LEU B N 1
ATOM 6056 C CA . LEU B 1 67 ? 1.644 -5.5 23.953 1 93.75 67 LEU B CA 1
ATOM 6057 C C . LEU B 1 67 ? 2.891 -6.297 23.578 1 93.75 67 LEU B C 1
ATOM 6059 O O . LEU B 1 67 ? 2.951 -6.906 22.516 1 93.75 67 LEU B O 1
ATOM 6063 N N . LEU B 1 68 ? 3.863 -6.305 24.5 1 95.12 68 LEU B N 1
ATOM 6064 C CA . LEU B 1 68 ? 5.09 -7.055 24.25 1 95.12 68 LEU B CA 1
ATOM 6065 C C . LEU B 1 68 ? 4.82 -8.555 24.266 1 95.12 68 LEU B C 1
ATOM 6067 O O . LEU B 1 68 ? 5.461 -9.312 23.531 1 95.12 68 LEU B O 1
ATOM 6071 N N . LEU B 1 69 ? 3.902 -8.953 25.078 1 95.62 69 LEU B N 1
ATOM 6072 C CA . LEU B 1 69 ? 3.549 -10.367 25.125 1 95.62 69 LEU B CA 1
ATOM 6073 C C . LEU B 1 69 ? 2.891 -10.797 23.812 1 95.62 69 LEU B C 1
ATOM 6075 O O . LEU B 1 69 ? 3.186 -11.875 23.281 1 95.62 69 LEU B O 1
ATOM 6079 N N . ILE B 1 70 ? 1.991 -9.992 23.312 1 95.69 70 ILE B N 1
ATOM 6080 C CA . ILE B 1 70 ? 1.354 -10.273 22.031 1 95.69 70 ILE B CA 1
ATOM 6081 C C . ILE B 1 70 ? 2.408 -10.289 20.922 1 95.69 70 ILE B C 1
ATOM 6083 O O . ILE B 1 70 ? 2.432 -11.203 20.094 1 95.69 70 ILE B O 1
ATOM 6087 N N . TRP B 1 71 ? 3.285 -9.312 20.969 1 96.69 71 TRP B N 1
ATOM 6088 C CA . TRP B 1 71 ? 4.359 -9.211 19.984 1 96.69 71 TRP B CA 1
ATOM 6089 C C . TRP B 1 71 ? 5.266 -10.438 20.047 1 96.69 71 TRP B C 1
ATOM 6091 O O . TRP B 1 71 ? 5.656 -10.984 19.016 1 96.69 71 TRP B O 1
ATOM 6101 N N . ALA B 1 72 ? 5.621 -10.859 21.266 1 97.25 72 ALA B N 1
ATOM 6102 C CA . ALA B 1 72 ? 6.492 -12.023 21.438 1 97.25 72 ALA B CA 1
ATOM 6103 C C . ALA B 1 72 ? 5.836 -13.289 20.891 1 97.25 72 ALA B C 1
ATOM 6105 O O . ALA B 1 72 ? 6.508 -14.133 20.297 1 97.25 72 ALA B O 1
ATOM 6106 N N . PHE B 1 73 ? 4.57 -13.414 21.094 1 96.69 73 PHE B N 1
ATOM 6107 C CA . PHE B 1 73 ? 3.838 -14.578 20.625 1 96.69 73 PHE B CA 1
ATOM 6108 C C . PHE B 1 73 ? 3.906 -14.68 19.109 1 96.69 73 PHE B C 1
ATOM 6110 O O . PHE B 1 73 ? 4.344 -15.695 18.562 1 96.69 73 PHE B O 1
ATOM 6117 N N . PHE B 1 74 ? 3.469 -13.578 18.375 1 96.12 74 PHE B N 1
ATOM 6118 C CA . PHE B 1 74 ? 3.404 -13.727 16.922 1 96.12 74 PHE B CA 1
ATOM 6119 C C . PHE B 1 74 ? 4.801 -13.703 16.312 1 96.12 74 PHE B C 1
ATOM 6121 O O . PHE B 1 74 ? 5.027 -14.266 15.234 1 96.12 74 PHE B O 1
ATOM 6128 N N . THR B 1 75 ? 5.773 -13.031 16.938 1 95.81 75 THR B N 1
ATOM 6129 C CA . THR B 1 75 ? 7.141 -13.047 16.422 1 95.81 75 THR B CA 1
ATOM 6130 C C . THR B 1 75 ? 7.742 -14.445 16.531 1 95.81 75 THR B C 1
ATOM 6132 O O . THR B 1 75 ? 8.375 -14.93 15.594 1 95.81 75 THR B O 1
ATOM 6135 N N . TYR B 1 76 ? 7.523 -15.07 17.641 1 95.5 76 TYR B N 1
ATOM 6136 C CA . TYR B 1 76 ? 8.047 -16.422 17.828 1 95.5 76 TYR B CA 1
ATOM 6137 C C . TYR B 1 76 ? 7.484 -17.391 16.797 1 95.5 76 TYR B C 1
ATOM 6139 O O . TYR B 1 76 ? 8.227 -18.141 16.172 1 95.5 76 TYR B O 1
ATOM 6147 N N . ILE B 1 77 ? 6.23 -17.359 16.531 1 95.25 77 ILE B N 1
ATOM 6148 C CA . ILE B 1 77 ? 5.559 -18.297 15.641 1 95.25 77 ILE B CA 1
ATOM 6149 C C . ILE B 1 77 ? 5.969 -18.016 14.195 1 95.25 77 ILE B C 1
ATOM 6151 O O . ILE B 1 77 ? 6.281 -18.938 13.438 1 95.25 77 ILE B O 1
ATOM 6155 N N . LEU B 1 78 ? 5.996 -16.781 13.766 1 94.25 78 LEU B N 1
ATOM 6156 C CA . LEU B 1 78 ? 6.219 -16.406 12.375 1 94.25 78 LEU B CA 1
ATOM 6157 C C . LEU B 1 78 ? 7.691 -16.578 12 1 94.25 78 LEU B C 1
ATOM 6159 O O . LEU B 1 78 ? 8.016 -16.844 10.844 1 94.25 78 LEU B O 1
ATOM 6163 N N . VAL B 1 79 ? 8.625 -16.391 12.984 1 92.19 79 VAL B N 1
ATOM 6164 C CA . VAL B 1 79 ? 10.047 -16.547 12.719 1 92.19 79 VAL B CA 1
ATOM 6165 C C . VAL B 1 79 ? 10.398 -18.031 12.664 1 92.19 79 VAL B C 1
ATOM 6167 O O . VAL B 1 79 ? 11.242 -18.453 11.867 1 92.19 79 VAL B O 1
ATOM 6170 N N . ARG B 1 80 ? 9.719 -18.812 13.375 1 90.81 80 ARG B N 1
ATOM 6171 C CA . ARG B 1 80 ? 10.047 -20.234 13.508 1 90.81 80 ARG B CA 1
ATOM 6172 C C . ARG B 1 80 ? 9.477 -21.047 12.344 1 90.81 80 ARG B C 1
ATOM 6174 O O . ARG B 1 80 ? 10.086 -22 11.891 1 90.81 80 ARG B O 1
ATOM 6181 N N . ASN B 1 81 ? 8.305 -20.656 11.836 1 90.06 81 ASN B N 1
ATOM 6182 C CA . ASN B 1 81 ? 7.594 -21.484 10.875 1 90.06 81 ASN B CA 1
ATOM 6183 C C . ASN B 1 81 ? 7.629 -20.891 9.477 1 90.06 81 ASN B C 1
ATOM 6185 O O . ASN B 1 81 ? 7.332 -19.703 9.297 1 90.06 81 ASN B O 1
ATOM 6189 N N . ALA B 1 82 ? 8 -21.734 8.516 1 87.12 82 ALA B N 1
ATOM 6190 C CA . ALA B 1 82 ? 7.984 -21.312 7.113 1 87.12 82 ALA B CA 1
ATOM 6191 C C . ALA B 1 82 ? 6.797 -21.938 6.379 1 87.12 82 ALA B C 1
ATOM 6193 O O . ALA B 1 82 ? 6.141 -22.844 6.895 1 87.12 82 ALA B O 1
ATOM 6194 N N . THR B 1 83 ? 6.488 -21.375 5.285 1 87.5 83 THR B N 1
ATOM 6195 C CA . THR B 1 83 ? 5.414 -21.906 4.457 1 87.5 83 THR B CA 1
ATOM 6196 C C . THR B 1 83 ? 5.832 -23.219 3.801 1 87.5 83 THR B C 1
ATOM 6198 O O . THR B 1 83 ? 6.945 -23.344 3.281 1 87.5 83 THR B O 1
ATOM 6201 N N . THR B 1 84 ? 4.918 -24.172 3.875 1 84.31 84 THR B N 1
ATOM 6202 C CA . THR B 1 84 ? 5.113 -25.422 3.16 1 84.31 84 THR B CA 1
ATOM 6203 C C . THR B 1 84 ? 4.246 -25.484 1.907 1 84.31 84 THR B C 1
ATOM 6205 O O . THR B 1 84 ? 3.027 -25.297 1.982 1 84.31 84 THR B O 1
ATOM 6208 N N . PRO B 1 85 ? 4.816 -25.656 0.845 1 82.88 85 PRO B N 1
ATOM 6209 C CA . PRO B 1 85 ? 4.02 -25.672 -0.384 1 82.88 85 PRO B CA 1
ATOM 6210 C C . PRO B 1 85 ? 3.039 -26.844 -0.427 1 82.88 85 PRO B C 1
ATOM 6212 O O . PRO B 1 85 ? 3.357 -27.938 0.042 1 82.88 85 PRO B O 1
ATOM 6215 N N . ASP B 1 86 ? 1.937 -26.562 -0.953 1 85.25 86 ASP B N 1
ATOM 6216 C CA . ASP B 1 86 ? 0.948 -27.625 -1.157 1 85.25 86 ASP B CA 1
ATOM 6217 C C . ASP B 1 86 ? 1.327 -28.5 -2.342 1 85.25 86 ASP B C 1
ATOM 6219 O O . ASP B 1 86 ? 2 -28.047 -3.271 1 85.25 86 ASP B O 1
ATOM 6223 N N . LEU B 1 87 ? 0.881 -29.766 -2.227 1 85.06 87 LEU B N 1
ATOM 6224 C CA . LEU B 1 87 ? 1.127 -30.688 -3.324 1 85.06 87 LEU B CA 1
ATOM 6225 C C . LEU B 1 87 ? -0.009 -30.641 -4.344 1 85.06 87 LEU B C 1
ATOM 6227 O O . LEU B 1 87 ? -1.168 -30.875 -3.996 1 85.06 87 LEU B O 1
ATOM 6231 N N . THR B 1 88 ? 0.307 -30.203 -5.496 1 86.44 88 THR B N 1
ATOM 6232 C CA . THR B 1 88 ? -0.689 -30.125 -6.559 1 86.44 88 THR B CA 1
ATOM 6233 C C . THR B 1 88 ? -0.412 -31.156 -7.648 1 86.44 88 THR B C 1
ATOM 6235 O O . THR B 1 88 ? 0.731 -31.312 -8.078 1 86.44 88 THR B O 1
ATOM 6238 N N . SER B 1 89 ? -1.429 -31.984 -8 1 86.38 89 SER B N 1
ATOM 6239 C CA . SER B 1 89 ? -1.308 -32.969 -9.062 1 86.38 89 SER B CA 1
ATOM 6240 C C . SER B 1 89 ? -2.631 -33.156 -9.797 1 86.38 89 SER B C 1
ATOM 6242 O O . SER B 1 89 ? -3.695 -32.844 -9.266 1 86.38 89 SER B O 1
ATOM 6244 N N . VAL B 1 90 ? -2.486 -33.5 -10.992 1 87.25 90 VAL B N 1
ATOM 6245 C CA . VAL B 1 90 ? -3.676 -33.875 -11.742 1 87.25 90 VAL B CA 1
ATOM 6246 C C . VAL B 1 90 ? -3.871 -35.406 -11.656 1 87.25 90 VAL B C 1
ATOM 6248 O O . VAL B 1 90 ? -2.943 -36.156 -11.93 1 87.25 90 VAL B O 1
ATOM 6251 N N . VAL B 1 91 ? -5.078 -35.781 -11.266 1 86.94 91 VAL B N 1
ATOM 6252 C CA . VAL B 1 91 ? -5.359 -37.219 -11.094 1 86.94 91 VAL B CA 1
ATOM 6253 C C . VAL B 1 91 ? -6.434 -37.656 -12.094 1 86.94 91 VAL B C 1
ATOM 6255 O O . VAL B 1 91 ? -7.418 -36.938 -12.305 1 86.94 91 VAL B O 1
ATOM 6258 N N . THR B 1 92 ? -6.172 -38.75 -12.711 1 86.25 92 THR B N 1
ATOM 6259 C CA . THR B 1 92 ? -7.148 -39.375 -13.602 1 86.25 92 THR B CA 1
ATOM 6260 C C . THR B 1 92 ? -7.629 -40.719 -13.047 1 86.25 92 THR B C 1
ATOM 6262 O O . THR B 1 92 ? -6.816 -41.562 -12.719 1 86.25 92 THR B O 1
ATOM 6265 N N . VAL B 1 93 ? -8.938 -40.812 -12.969 1 88 93 VAL B N 1
ATOM 6266 C CA . VAL B 1 93 ? -9.539 -42.031 -12.492 1 88 93 VAL B CA 1
ATOM 6267 C C . VAL B 1 93 ? -10.375 -42.656 -13.609 1 88 93 VAL B C 1
ATOM 6269 O O . VAL B 1 93 ? -11.32 -42.062 -14.109 1 88 93 VAL B O 1
ATOM 6272 N N . LEU B 1 94 ? -10.008 -43.906 -13.977 1 87.38 94 LEU B N 1
ATOM 6273 C CA . LEU B 1 94 ? -10.734 -44.625 -15.008 1 87.38 94 LEU B CA 1
ATOM 6274 C C . LEU B 1 94 ? -12.039 -45.188 -14.453 1 87.38 94 LEU B C 1
ATOM 6276 O O . LEU B 1 94 ? -12.219 -45.281 -13.242 1 87.38 94 LEU B O 1
ATOM 6280 N N . PRO B 1 95 ? -12.945 -45.531 -15.391 1 87.56 95 PRO B N 1
ATOM 6281 C CA . PRO B 1 95 ? -14.227 -46.062 -14.914 1 87.56 95 PRO B CA 1
ATOM 6282 C C . PRO B 1 95 ? -14.062 -47.312 -14.062 1 87.56 95 PRO B C 1
ATOM 6284 O O . PRO B 1 95 ? -13.359 -48.25 -14.453 1 87.56 95 PRO B O 1
ATOM 6287 N N . ASN B 1 96 ? -14.617 -47.312 -12.922 1 85.19 96 ASN B N 1
ATOM 6288 C CA . ASN B 1 96 ? -14.672 -48.438 -11.984 1 85.19 96 ASN B CA 1
ATOM 6289 C C . ASN B 1 96 ? -13.281 -48.812 -11.5 1 85.19 96 ASN B C 1
ATOM 6291 O O . ASN B 1 96 ? -13.008 -50 -11.297 1 85.19 96 ASN B O 1
ATOM 6295 N N . GLU B 1 97 ? -12.406 -47.812 -11.484 1 88.69 97 GLU B N 1
ATOM 6296 C CA . GLU B 1 97 ? -11.055 -48.062 -10.977 1 88.69 97 GLU B CA 1
ATOM 6297 C C . GLU B 1 97 ? -10.805 -47.281 -9.688 1 88.69 97 GLU B C 1
ATOM 6299 O O . GLU B 1 97 ? -11.531 -46.312 -9.391 1 88.69 97 GLU B O 1
ATOM 6304 N N . THR B 1 98 ? -9.859 -47.812 -8.93 1 90.19 98 THR B N 1
ATOM 6305 C CA . THR B 1 98 ? -9.406 -47.125 -7.73 1 90.19 98 THR B CA 1
ATOM 6306 C C . THR B 1 98 ? -7.949 -46.688 -7.867 1 90.19 98 THR B C 1
ATOM 6308 O O . THR B 1 98 ? -7.074 -47.5 -8.148 1 90.19 98 THR B O 1
ATOM 6311 N N . VAL B 1 99 ? -7.762 -45.406 -7.766 1 90.62 99 VAL B N 1
ATOM 6312 C CA . VAL B 1 99 ? -6.41 -44.875 -7.852 1 90.62 99 VAL B CA 1
ATOM 6313 C C . VAL B 1 99 ? -5.922 -44.469 -6.457 1 90.62 99 VAL B C 1
ATOM 6315 O O . VAL B 1 99 ? -6.668 -43.875 -5.672 1 90.62 99 VAL B O 1
ATOM 6318 N N . LEU B 1 100 ? -4.664 -44.875 -6.176 1 90.5 100 LEU B N 1
ATOM 6319 C CA . LEU B 1 100 ? -4.062 -44.562 -4.883 1 90.5 100 LEU B CA 1
ATOM 6320 C C . LEU B 1 100 ? -2.938 -43.531 -5.031 1 90.5 100 LEU B C 1
ATOM 6322 O O . LEU B 1 100 ? -2.109 -43.656 -5.938 1 90.5 100 LEU B O 1
ATOM 6326 N N . ARG B 1 101 ? -2.992 -42.531 -4.246 1 89.25 101 ARG B N 1
ATOM 6327 C CA . ARG B 1 101 ? -1.933 -41.531 -4.191 1 89.25 101 ARG B CA 1
ATOM 6328 C C . ARG B 1 101 ? -1.302 -41.469 -2.803 1 89.25 101 ARG B C 1
ATOM 6330 O O . ARG B 1 101 ? -2.01 -41.344 -1.798 1 89.25 101 ARG B O 1
ATOM 6337 N N . ARG B 1 102 ? -0.01 -41.5 -2.793 1 86.75 102 ARG B N 1
ATOM 6338 C CA . ARG B 1 102 ? 0.696 -41.469 -1.517 1 86.75 102 ARG B CA 1
ATOM 6339 C C . ARG B 1 102 ? 0.592 -40.094 -0.861 1 86.75 102 ARG B C 1
ATOM 6341 O O . ARG B 1 102 ? 0.628 -39.062 -1.545 1 86.75 102 ARG B O 1
ATOM 6348 N N . LEU B 1 103 ? 0.398 -40.156 0.369 1 85.81 103 LEU B N 1
ATOM 6349 C CA . LEU B 1 103 ? 0.246 -38.938 1.166 1 85.81 103 LEU B CA 1
ATOM 6350 C C . LEU B 1 103 ? 1.291 -38.875 2.275 1 85.81 103 LEU B C 1
ATOM 6352 O O . LEU B 1 103 ? 1.473 -39.844 3.014 1 85.81 103 LEU B O 1
ATOM 6356 N N . SER B 1 104 ? 2.057 -37.812 2.254 1 78.81 104 SER B N 1
ATOM 6357 C CA . SER B 1 104 ? 2.924 -37.562 3.4 1 78.81 104 SER B CA 1
ATOM 6358 C C . SER B 1 104 ? 2.154 -36.938 4.547 1 78.81 104 SER B C 1
ATOM 6360 O O . SER B 1 104 ? 1.472 -35.906 4.352 1 78.81 104 SER B O 1
ATOM 6362 N N . VAL B 1 105 ? 2.092 -37.594 5.734 1 70.81 105 VAL B N 1
ATOM 6363 C CA . VAL B 1 105 ? 1.231 -37.125 6.816 1 70.81 105 VAL B CA 1
ATOM 6364 C C . VAL B 1 105 ? 2.084 -36.719 8.008 1 70.81 105 VAL B C 1
ATOM 6366 O O . VAL B 1 105 ? 2.186 -37.438 9 1 70.81 105 VAL B O 1
ATOM 6369 N N . PRO B 1 106 ? 2.633 -35.625 7.836 1 68.25 106 PRO B N 1
ATOM 6370 C CA . PRO B 1 106 ? 3.316 -35.156 9.047 1 68.25 106 PRO B CA 1
ATOM 6371 C C . PRO B 1 106 ? 2.352 -34.656 10.109 1 68.25 106 PRO B C 1
ATOM 6373 O O . PRO B 1 106 ? 2.74 -34.438 11.258 1 68.25 106 PRO B O 1
ATOM 6376 N N . HIS B 1 107 ? 1.026 -34.5 9.719 1 75.88 107 HIS B N 1
ATOM 6377 C CA . HIS B 1 107 ? 0.052 -33.875 10.617 1 75.88 107 HIS B CA 1
ATOM 6378 C C . HIS B 1 107 ? -1.16 -34.781 10.812 1 75.88 107 HIS B C 1
ATOM 6380 O O . HIS B 1 107 ? -1.411 -35.688 10 1 75.88 107 HIS B O 1
ATOM 6386 N N . ASP B 1 108 ? -1.887 -34.531 11.828 1 78.38 108 ASP B N 1
ATOM 6387 C CA . ASP B 1 108 ? -3.027 -35.344 12.203 1 78.38 108 ASP B CA 1
ATOM 6388 C C . ASP B 1 108 ? -4.246 -35.031 11.344 1 78.38 108 ASP B C 1
ATOM 6390 O O . ASP B 1 108 ? -5.348 -35.531 11.609 1 78.38 108 ASP B O 1
ATOM 6394 N N . ALA B 1 109 ? -4.062 -34.188 10.406 1 86.75 109 ALA B N 1
ATOM 6395 C CA . ALA B 1 109 ? -5.141 -33.875 9.477 1 86.75 109 ALA B CA 1
ATOM 6396 C C . ALA B 1 109 ? -4.586 -33.5 8.102 1 86.75 109 ALA B C 1
ATOM 6398 O O . ALA B 1 109 ? -3.422 -33.125 7.984 1 86.75 109 ALA B O 1
ATOM 6399 N N . THR B 1 110 ? -5.371 -33.719 7.121 1 87.69 110 THR B N 1
ATOM 6400 C CA . THR B 1 110 ? -5.031 -33.312 5.766 1 87.69 110 THR B CA 1
ATOM 6401 C C . THR B 1 110 ? -6.246 -32.719 5.066 1 87.69 110 THR B C 1
ATOM 6403 O O . THR B 1 110 ? -7.387 -33.031 5.395 1 87.69 110 THR B O 1
ATOM 6406 N N . GLU B 1 111 ? -6.004 -31.688 4.297 1 90.19 111 GLU B N 1
ATOM 6407 C CA . GLU B 1 111 ? -7.07 -31.078 3.504 1 90.19 111 GLU B CA 1
ATOM 6408 C C . GLU B 1 111 ? -6.902 -31.406 2.021 1 90.19 111 GLU B C 1
ATOM 6410 O O . GLU B 1 111 ? -5.84 -31.156 1.443 1 90.19 111 GLU B O 1
ATOM 6415 N N . ILE B 1 112 ? -7.938 -32 1.456 1 91.12 112 ILE B N 1
ATOM 6416 C CA . ILE B 1 112 ? -7.926 -32.344 0.038 1 91.12 112 ILE B CA 1
ATOM 6417 C C . ILE B 1 112 ? -8.867 -31.422 -0.725 1 91.12 112 ILE B C 1
ATOM 6419 O O . ILE B 1 112 ? -10.055 -31.344 -0.412 1 91.12 112 ILE B O 1
ATOM 6423 N N . THR B 1 113 ? -8.305 -30.688 -1.656 1 91.31 113 THR B N 1
ATOM 6424 C CA . THR B 1 113 ? -9.094 -29.828 -2.527 1 91.31 113 THR B CA 1
ATOM 6425 C C . THR B 1 113 ? -9.109 -30.359 -3.955 1 91.31 113 THR B C 1
ATOM 6427 O O . THR B 1 113 ? -8.055 -30.609 -4.543 1 91.31 113 THR B O 1
ATOM 6430 N N . LEU B 1 114 ? -10.305 -30.578 -4.457 1 91.19 114 LEU B N 1
ATOM 6431 C CA . LEU B 1 114 ? -10.469 -31.047 -5.828 1 91.19 114 LEU B CA 1
ATOM 6432 C C . LEU B 1 114 ? -11.094 -29.969 -6.703 1 91.19 114 LEU B C 1
ATOM 6434 O O . LEU B 1 114 ? -11.984 -29.234 -6.262 1 91.19 114 LEU B O 1
ATOM 6438 N N . LYS B 1 115 ? -10.516 -29.797 -7.852 1 90.69 115 LYS B N 1
ATOM 6439 C CA . LYS B 1 115 ? -11.039 -28.844 -8.828 1 90.69 115 LYS B CA 1
ATOM 6440 C C . LYS B 1 115 ? -11.32 -29.531 -10.164 1 90.69 115 LYS B C 1
ATOM 6442 O O . LYS B 1 115 ? -10.562 -30.406 -10.594 1 90.69 115 LYS B O 1
ATOM 6447 N N . GLY B 1 116 ? -12.445 -29.266 -10.805 1 88.19 116 GLY B N 1
ATOM 6448 C CA . GLY B 1 116 ? -12.875 -29.844 -12.07 1 88.19 116 GLY B CA 1
ATOM 6449 C C . GLY B 1 116 ? -14.367 -29.719 -12.305 1 88.19 116 GLY B C 1
ATOM 6450 O O . GLY B 1 116 ? -15.008 -28.781 -11.82 1 88.19 116 GLY B O 1
ATOM 6451 N N . PRO B 1 117 ? -14.906 -30.562 -13.125 1 86.31 117 PRO B N 1
ATOM 6452 C CA . PRO B 1 117 ? -16.344 -30.516 -13.398 1 86.31 117 PRO B CA 1
ATOM 6453 C C . PRO B 1 117 ? -17.188 -31.078 -12.25 1 86.31 117 PRO B C 1
ATOM 6455 O O . PRO B 1 117 ? -17.859 -32.094 -12.414 1 86.31 117 PRO B O 1
ATOM 6458 N N . ILE B 1 118 ? -17.172 -30.344 -11.227 1 87.81 118 ILE B N 1
ATOM 6459 C CA . ILE B 1 118 ? -17.828 -30.781 -9.992 1 87.81 118 ILE B CA 1
ATOM 6460 C C . ILE B 1 118 ? -19.156 -30.062 -9.828 1 87.81 118 ILE B C 1
ATOM 6462 O O . ILE B 1 118 ? -19.266 -28.875 -10.109 1 87.81 118 ILE B O 1
ATOM 6466 N N . ASP B 1 119 ? -20.078 -30.844 -9.539 1 82 119 ASP B N 1
ATOM 6467 C CA . ASP B 1 119 ? -21.391 -30.281 -9.242 1 82 119 ASP B CA 1
ATOM 6468 C C . ASP B 1 119 ? -21.484 -29.859 -7.773 1 82 119 ASP B C 1
ATOM 6470 O O . ASP B 1 119 ? -21.844 -30.672 -6.914 1 82 119 ASP B O 1
ATOM 6474 N N . VAL B 1 120 ? -21.328 -28.672 -7.543 1 77 120 VAL B N 1
ATOM 6475 C CA . VAL B 1 120 ? -21.281 -28.156 -6.18 1 77 120 VAL B CA 1
ATOM 6476 C C . VAL B 1 120 ? -22.688 -28.109 -5.59 1 77 120 VAL B C 1
ATOM 6478 O O . VAL B 1 120 ? -22.859 -28.266 -4.379 1 77 120 VAL B O 1
ATOM 6481 N N . GLN B 1 121 ? -23.703 -27.938 -6.414 1 69.75 121 GLN B N 1
ATOM 6482 C CA . GLN B 1 121 ? -25.078 -27.859 -5.934 1 69.75 121 GLN B CA 1
ATOM 6483 C C . GLN B 1 121 ? -25.547 -29.219 -5.395 1 69.75 121 GLN B C 1
ATOM 6485 O O . GLN B 1 121 ? -26.188 -29.281 -4.336 1 69.75 121 GLN B O 1
ATOM 6490 N N . LEU B 1 122 ? -25.234 -30.281 -6.133 1 69.5 122 LEU B N 1
ATOM 6491 C CA . LEU B 1 122 ? -25.625 -31.609 -5.688 1 69.5 122 LEU B CA 1
ATOM 6492 C C . LEU B 1 122 ? -24.828 -32.031 -4.453 1 69.5 122 LEU B C 1
ATOM 6494 O O . LEU B 1 122 ? -25.312 -32.812 -3.633 1 69.5 122 LEU B O 1
ATOM 6498 N N . GLN B 1 123 ? -23.656 -31.453 -4.387 1 66.12 123 GLN B N 1
ATOM 6499 C CA . GLN B 1 123 ? -22.797 -31.797 -3.254 1 66.12 123 GLN B CA 1
ATOM 6500 C C . GLN B 1 123 ? -23.391 -31.297 -1.942 1 66.12 123 GLN B C 1
ATOM 6502 O O . GLN B 1 123 ? -23.203 -31.906 -0.894 1 66.12 123 GLN B O 1
ATOM 6507 N N . LYS B 1 124 ? -24.094 -30.266 -2.023 1 61.5 124 LYS B N 1
ATOM 6508 C CA . LYS B 1 124 ? -24.688 -29.641 -0.846 1 61.5 124 LYS B CA 1
ATOM 6509 C C . LYS B 1 124 ? -25.984 -30.344 -0.454 1 61.5 124 LYS B C 1
ATOM 6511 O O . LYS B 1 124 ? -26.359 -30.344 0.721 1 61.5 124 LYS B O 1
ATOM 6516 N N . HIS B 1 125 ? -26.703 -30.969 -1.538 1 55.84 125 HIS B N 1
ATOM 6517 C CA . HIS B 1 125 ? -27.953 -31.641 -1.243 1 55.84 125 HIS B CA 1
ATOM 6518 C C . HIS B 1 125 ? -27.719 -33.094 -0.866 1 55.84 125 HIS B C 1
ATOM 6520 O O . HIS B 1 125 ? -26.844 -33.75 -1.429 1 55.84 125 HIS B O 1
ATOM 6526 N N . GLN B 1 126 ? -27.75 -33.469 0.35 1 53 126 GLN B N 1
ATOM 6527 C CA . GLN B 1 126 ? -27.5 -34.781 0.974 1 53 126 GLN B CA 1
ATOM 6528 C C . GLN B 1 126 ? -28.219 -35.906 0.229 1 53 126 GLN B C 1
ATOM 6530 O O . GLN B 1 126 ? -28.047 -37.062 0.557 1 53 126 GLN B O 1
ATOM 6535 N N . SER B 1 127 ? -29.062 -35.688 -0.717 1 51.06 127 SER B N 1
ATOM 6536 C CA . SER B 1 127 ? -29.734 -36.875 -1.229 1 51.06 127 SER B CA 1
ATOM 6537 C C . SER B 1 127 ? -28.891 -37.594 -2.281 1 51.06 127 SER B C 1
ATOM 6539 O O . SER B 1 127 ? -28.484 -36.969 -3.275 1 51.06 127 SER B O 1
ATOM 6541 N N . VAL B 1 128 ? -28.203 -38.594 -1.762 1 53.94 128 VAL B N 1
ATOM 6542 C CA . VAL B 1 128 ? -27.438 -39.5 -2.617 1 53.94 128 VAL B CA 1
ATOM 6543 C C . VAL B 1 128 ? -28.281 -39.906 -3.816 1 53.94 128 VAL B C 1
ATOM 6545 O O . VAL B 1 128 ? -29.312 -40.562 -3.656 1 53.94 128 VAL B O 1
ATOM 6548 N N . ILE B 1 129 ? -28.219 -39.156 -4.824 1 57.81 129 ILE B N 1
ATOM 6549 C CA . ILE B 1 129 ? -28.875 -39.656 -6.02 1 57.81 129 ILE B CA 1
ATOM 6550 C C . ILE B 1 129 ? -27.953 -40.656 -6.727 1 57.81 129 ILE B C 1
ATOM 6552 O O . ILE B 1 129 ? -26.891 -40.281 -7.238 1 57.81 129 ILE B O 1
ATOM 6556 N N . MET B 1 130 ? -28.062 -41.938 -6.477 1 56.84 130 MET B N 1
ATOM 6557 C CA . MET B 1 130 ? -27.281 -43.062 -6.926 1 56.84 130 MET B CA 1
ATOM 6558 C C . MET B 1 130 ? -26.953 -42.969 -8.414 1 56.84 130 MET B C 1
ATOM 6560 O O . MET B 1 130 ? -25.922 -43.438 -8.867 1 56.84 130 MET B O 1
ATOM 6564 N N . GLU B 1 131 ? -27.703 -42.188 -9.18 1 66.5 131 GLU B N 1
ATOM 6565 C CA . GLU B 1 131 ? -27.516 -42.281 -10.625 1 66.5 131 GLU B CA 1
ATOM 6566 C C . GLU B 1 131 ? -26.594 -41.219 -11.156 1 66.5 131 GLU B C 1
ATOM 6568 O O . GLU B 1 131 ? -26.188 -41.25 -12.32 1 66.5 131 GLU B O 1
ATOM 6573 N N . THR B 1 132 ? -25.984 -40.438 -10.297 1 80.88 132 THR B N 1
ATOM 6574 C CA . THR B 1 132 ? -25.141 -39.344 -10.82 1 80.88 132 THR B CA 1
ATOM 6575 C C . THR B 1 132 ? -23.672 -39.719 -10.719 1 80.88 132 THR B C 1
ATOM 6577 O O . THR B 1 132 ? -23.234 -40.281 -9.695 1 80.88 132 THR B O 1
ATOM 6580 N N . PRO B 1 133 ? -22.938 -39.594 -11.836 1 88 133 PRO B N 1
ATOM 6581 C CA . PRO B 1 133 ? -21.516 -39.875 -11.781 1 88 133 PRO B CA 1
ATOM 6582 C C . PRO B 1 133 ? -20.797 -39.188 -10.625 1 88 133 PRO B C 1
ATOM 6584 O O . PRO B 1 133 ? -21.094 -38 -10.344 1 88 133 PRO B O 1
ATOM 6587 N N . ASN B 1 134 ? -20.062 -39.906 -9.867 1 90.25 134 ASN B N 1
ATOM 6588 C CA . ASN B 1 134 ? -19.359 -39.344 -8.719 1 90.25 134 ASN B CA 1
ATOM 6589 C C . ASN B 1 134 ? -18.016 -40.031 -8.492 1 90.25 134 ASN B C 1
ATOM 6591 O O . ASN B 1 134 ? -17.734 -41.062 -9.086 1 90.25 134 ASN B O 1
ATOM 6595 N N . VAL B 1 135 ? -17.188 -39.406 -7.785 1 91.5 135 VAL B N 1
ATOM 6596 C CA . VAL B 1 135 ? -15.898 -39.938 -7.344 1 91.5 135 VAL B CA 1
ATOM 6597 C C . VAL B 1 135 ? -15.859 -40 -5.82 1 91.5 135 VAL B C 1
ATOM 6599 O O . VAL B 1 135 ? -16.125 -39 -5.148 1 91.5 135 VAL B O 1
ATOM 6602 N N . GLY B 1 136 ? -15.625 -41.188 -5.324 1 92.31 136 GLY B N 1
ATOM 6603 C CA . GLY B 1 136 ? -15.445 -41.344 -3.889 1 92.31 136 GLY B CA 1
ATOM 6604 C C . GLY B 1 136 ? -14 -41.156 -3.449 1 92.31 136 GLY B C 1
ATOM 6605 O O . GLY B 1 136 ? -13.102 -41.812 -4.008 1 92.31 136 GLY B O 1
ATOM 6606 N N . VAL B 1 137 ? -13.773 -40.281 -2.473 1 94 137 VAL B N 1
ATOM 6607 C CA . VAL B 1 137 ? -12.422 -40 -1.98 1 94 137 VAL B CA 1
ATOM 6608 C C . VAL B 1 137 ? -12.32 -40.406 -0.509 1 94 137 VAL B C 1
ATOM 6610 O O . VAL B 1 137 ? -13.227 -40.125 0.281 1 94 137 VAL B O 1
ATOM 6613 N N . ARG B 1 138 ? -11.312 -41.125 -0.121 1 93.69 138 ARG B N 1
ATOM 6614 C CA . ARG B 1 138 ? -11.055 -41.438 1.279 1 93.69 138 ARG B CA 1
ATOM 6615 C C . ARG B 1 138 ? -9.562 -41.531 1.555 1 93.69 138 ARG B C 1
ATOM 6617 O O . ARG B 1 138 ? -8.766 -41.688 0.626 1 93.69 138 ARG B O 1
ATOM 6624 N N . VAL B 1 139 ? -9.188 -41.312 2.754 1 92.5 139 VAL B N 1
ATOM 6625 C CA . VAL B 1 139 ? -7.812 -41.5 3.207 1 92.5 139 VAL B CA 1
ATOM 6626 C C . VAL B 1 139 ? -7.676 -42.844 3.896 1 92.5 139 VAL B C 1
ATOM 6628 O O . VAL B 1 139 ? -8.516 -43.219 4.719 1 92.5 139 VAL B O 1
ATOM 6631 N N . GLU B 1 140 ? -6.633 -43.562 3.506 1 92.12 140 GLU B N 1
ATOM 6632 C CA . GLU B 1 140 ? -6.434 -44.906 4.043 1 92.12 140 GLU B CA 1
ATOM 6633 C C . GLU B 1 140 ? -4.996 -45.094 4.52 1 92.12 140 GLU B C 1
ATOM 6635 O O . GLU B 1 140 ? -4.07 -44.469 3.998 1 92.12 140 GLU B O 1
ATOM 6640 N N . TRP B 1 141 ? -4.926 -45.875 5.578 1 91.94 141 TRP B N 1
ATOM 6641 C CA . TRP B 1 141 ? -3.623 -46.406 5.977 1 91.94 141 TRP B CA 1
ATOM 6642 C C . TRP B 1 141 ? -3.434 -47.844 5.465 1 91.94 141 TRP B C 1
ATOM 6644 O O . TRP B 1 141 ? -4.234 -48.719 5.773 1 91.94 141 TRP B O 1
ATOM 6654 N N . ARG B 1 142 ? -2.438 -47.938 4.645 1 91.62 142 ARG B N 1
ATOM 6655 C CA . ARG B 1 142 ? -2.182 -49.25 4.043 1 91.62 142 ARG B CA 1
ATOM 6656 C C . ARG B 1 142 ? -0.769 -49.719 4.355 1 91.62 142 ARG B C 1
ATOM 6658 O O . ARG B 1 142 ? 0.054 -48.938 4.863 1 91.62 142 ARG B O 1
ATOM 6665 N N . ASP B 1 143 ? -0.589 -51.062 4.035 1 87.94 143 ASP B N 1
ATOM 6666 C CA . ASP B 1 143 ? 0.747 -51.625 4.227 1 87.94 143 ASP B CA 1
ATOM 6667 C C . ASP B 1 143 ? 1.728 -51.062 3.197 1 87.94 143 ASP B C 1
ATOM 6669 O O . ASP B 1 143 ? 1.326 -50.375 2.266 1 87.94 143 ASP B O 1
ATOM 6673 N N . SER B 1 144 ? 3.023 -51.312 3.42 1 83.44 144 SER B N 1
ATOM 6674 C CA . SER B 1 144 ? 4.074 -50.75 2.568 1 83.44 144 SER B CA 1
ATOM 6675 C C . SER B 1 144 ? 3.895 -51.188 1.117 1 83.44 144 SER B C 1
ATOM 6677 O O . SER B 1 144 ? 4.277 -50.469 0.194 1 83.44 144 SER B O 1
ATOM 6679 N N . GLU B 1 145 ? 3.262 -52.375 0.941 1 83.81 145 GLU B N 1
ATOM 6680 C CA . GLU B 1 145 ? 3.049 -52.906 -0.409 1 83.81 145 GLU B CA 1
ATOM 6681 C C . GLU B 1 145 ? 1.675 -52.5 -0.94 1 83.81 145 GLU B C 1
ATOM 6683 O O . GLU B 1 145 ? 1.341 -52.781 -2.092 1 83.81 145 GLU B O 1
ATOM 6688 N N . LEU B 1 146 ? 0.845 -51.656 -0.125 1 85.5 146 LEU B N 1
ATOM 6689 C CA . LEU B 1 146 ? -0.457 -51.094 -0.459 1 85.5 146 LEU B CA 1
ATOM 6690 C C . LEU B 1 146 ? -1.478 -52.188 -0.727 1 85.5 146 LEU B C 1
ATOM 6692 O O . LEU B 1 146 ? -2.367 -52.031 -1.564 1 85.5 146 LEU B O 1
ATOM 6696 N N . ASN B 1 147 ? -1.396 -53.406 -0.095 1 84.94 147 ASN B N 1
ATOM 6697 C CA . ASN B 1 147 ? -2.312 -54.5 -0.334 1 84.94 147 ASN B CA 1
ATOM 6698 C C . ASN B 1 147 ? -3.404 -54.562 0.729 1 84.94 147 ASN B C 1
ATOM 6700 O O . ASN B 1 147 ? -4.562 -54.875 0.42 1 84.94 147 ASN B O 1
ATOM 6704 N N . THR B 1 148 ? -3.039 -54.281 1.923 1 87.81 148 THR B N 1
ATOM 6705 C CA . THR B 1 148 ? -3.994 -54.438 3.018 1 87.81 148 THR B CA 1
ATOM 6706 C C . THR B 1 148 ? -4.309 -53.062 3.627 1 87.81 148 THR B C 1
ATOM 6708 O O . THR B 1 148 ? -3.406 -52.25 3.867 1 87.81 148 THR B O 1
ATOM 6711 N N . THR B 1 149 ? -5.598 -52.75 3.818 1 91 149 THR B N 1
ATOM 6712 C CA . THR B 1 149 ? -6.051 -51.5 4.438 1 91 149 THR B CA 1
ATOM 6713 C C . THR B 1 149 ? -6.238 -51.688 5.941 1 91 149 THR B C 1
ATOM 6715 O O . THR B 1 149 ? -6.977 -52.562 6.375 1 91 149 THR B O 1
ATOM 6718 N N . PHE B 1 150 ? -5.598 -50.938 6.777 1 90.06 150 PHE B N 1
ATOM 6719 C CA . PHE B 1 150 ? -5.68 -51.031 8.227 1 90.06 150 PHE B CA 1
ATOM 6720 C C . PHE B 1 150 ? -6.754 -50.062 8.758 1 90.06 150 PHE B C 1
ATOM 6722 O O . PHE B 1 150 ? -7.375 -50.344 9.789 1 90.06 150 PHE B O 1
ATOM 6729 N N . TRP B 1 151 ? -6.863 -48.938 8.18 1 89.81 151 TRP B N 1
ATOM 6730 C CA . TRP B 1 151 ? -7.789 -47.906 8.586 1 89.81 151 TRP B CA 1
ATOM 6731 C C . TRP B 1 151 ? -8.258 -47.094 7.383 1 89.81 151 TRP B C 1
ATOM 6733 O O . TRP B 1 151 ? -7.492 -46.844 6.445 1 89.81 151 TRP B O 1
ATOM 6743 N N . SER B 1 152 ? -9.531 -46.75 7.387 1 91.19 152 SER B N 1
ATOM 6744 C CA . SER B 1 152 ? -10.094 -45.906 6.328 1 91.19 152 SER B CA 1
ATOM 6745 C C . SER B 1 152 ? -10.992 -44.812 6.906 1 91.19 152 SER B C 1
ATOM 6747 O O . SER B 1 152 ? -11.727 -45.062 7.871 1 91.19 152 SER B O 1
ATOM 6749 N N . SER B 1 153 ? -10.867 -43.688 6.375 1 91 153 SER B N 1
ATOM 6750 C CA . SER B 1 153 ? -11.773 -42.625 6.746 1 91 153 SER B CA 1
ATOM 6751 C C . SER B 1 153 ? -13.141 -42.781 6.098 1 91 153 SER B C 1
ATOM 6753 O O . SER B 1 153 ? -13.328 -43.656 5.254 1 91 153 SER B O 1
ATOM 6755 N N . ASP B 1 154 ? -14.133 -41.938 6.512 1 89 154 ASP B N 1
ATOM 6756 C CA . ASP B 1 154 ? -15.422 -41.906 5.828 1 89 154 ASP B CA 1
ATOM 6757 C C . ASP B 1 154 ? -15.266 -41.5 4.367 1 89 154 ASP B C 1
ATOM 6759 O O . ASP B 1 154 ? -14.406 -40.656 4.043 1 89 154 ASP B O 1
ATOM 6763 N N . ILE B 1 155 ? -16.109 -42.062 3.559 1 90.44 155 ILE B N 1
ATOM 6764 C CA . ILE B 1 155 ? -16.016 -41.781 2.129 1 90.44 155 ILE B CA 1
ATOM 6765 C C . ILE B 1 155 ? -16.594 -40.375 1.843 1 90.44 155 ILE B C 1
ATOM 6767 O O . ILE B 1 155 ? -17.656 -40.031 2.352 1 90.44 155 ILE B O 1
ATOM 6771 N N . TRP B 1 156 ? -15.82 -39.594 1.179 1 91.38 156 TRP B N 1
ATOM 6772 C CA . TRP B 1 156 ? -16.234 -38.281 0.664 1 91.38 156 TRP B CA 1
ATOM 6773 C C . TRP B 1 156 ? -16.656 -38.375 -0.797 1 91.38 156 TRP B C 1
ATOM 6775 O O . TRP B 1 156 ? -15.82 -38.594 -1.68 1 91.38 156 TRP B O 1
ATOM 6785 N N . ILE B 1 157 ? -17.969 -38.219 -1.052 1 89.62 157 ILE B N 1
ATOM 6786 C CA . ILE B 1 157 ? -18.484 -38.375 -2.408 1 89.62 157 ILE B CA 1
ATOM 6787 C C . ILE B 1 157 ? -18.5 -37.031 -3.123 1 89.62 157 ILE B C 1
ATOM 6789 O O . ILE B 1 157 ? -19.094 -36.062 -2.643 1 89.62 157 ILE B O 1
ATOM 6793 N N . VAL B 1 158 ? -17.859 -36.906 -4.184 1 91.12 158 VAL B N 1
ATOM 6794 C CA . VAL B 1 158 ? -17.812 -35.719 -5.031 1 91.12 158 VAL B CA 1
ATOM 6795 C C . VAL B 1 158 ? -18.609 -35.969 -6.312 1 91.12 158 VAL B C 1
ATOM 6797 O O . VAL B 1 158 ? -18.188 -36.75 -7.168 1 91.12 158 VAL B O 1
ATOM 6800 N N . TYR B 1 159 ? -19.672 -35.25 -6.504 1 88.19 159 TYR B N 1
ATOM 6801 C CA . TYR B 1 159 ? -20.547 -35.438 -7.668 1 88.19 159 TYR B CA 1
ATOM 6802 C C . TYR B 1 159 ? -20.016 -34.656 -8.867 1 88.19 159 TYR B C 1
ATOM 6804 O O . TYR B 1 159 ? -19.484 -33.562 -8.711 1 88.19 159 TYR B O 1
ATOM 6812 N N . LEU B 1 160 ? -20.141 -35.219 -10 1 88.31 160 LEU B N 1
ATOM 6813 C CA . LEU B 1 160 ? -19.609 -34.625 -11.219 1 88.31 160 LEU B CA 1
ATOM 6814 C C . LEU B 1 160 ? -20.734 -34.125 -12.125 1 88.31 160 LEU B C 1
ATOM 6816 O O . LEU B 1 160 ? -21.859 -34.625 -12.031 1 88.31 160 LEU B O 1
ATOM 6820 N N . VAL B 1 161 ? -20.406 -33.031 -12.922 1 82.62 161 VAL B N 1
ATOM 6821 C CA . VAL B 1 161 ? -21.328 -32.562 -13.93 1 82.62 161 VAL B CA 1
ATOM 6822 C C . VAL B 1 161 ? -20.984 -33.156 -15.289 1 82.62 161 VAL B C 1
ATOM 6824 O O . VAL B 1 161 ? -19.828 -33.469 -15.562 1 82.62 161 VAL B O 1
ATOM 6827 N N . GLU B 1 162 ? -22.062 -33.406 -16.031 1 68.5 162 GLU B N 1
ATOM 6828 C CA . GLU B 1 162 ? -21.875 -34 -17.344 1 68.5 162 GLU B CA 1
ATOM 6829 C C . GLU B 1 162 ? -21.156 -33.031 -18.297 1 68.5 162 GLU B C 1
ATOM 6831 O O . GLU B 1 162 ? -20.391 -33.469 -19.156 1 68.5 162 GLU B O 1
ATOM 6836 N N . GLN B 1 163 ? -21.453 -31.719 -18.016 1 62.62 163 GLN B N 1
ATOM 6837 C CA . GLN B 1 163 ? -20.906 -30.734 -18.953 1 62.62 163 GLN B CA 1
ATOM 6838 C C . GLN B 1 163 ? -19.469 -30.391 -18.578 1 62.62 163 GLN B C 1
ATOM 6840 O O . GLN B 1 163 ? -19.219 -29.875 -17.484 1 62.62 163 GLN B O 1
ATOM 6845 N N . SER B 1 164 ? -18.422 -30.781 -19.438 1 61.22 164 SER B N 1
ATOM 6846 C CA . SER B 1 164 ? -16.969 -30.75 -19.25 1 61.22 164 SER B CA 1
ATOM 6847 C C . SER B 1 164 ? -16.469 -29.328 -19.062 1 61.22 164 SER B C 1
ATOM 6849 O O . SER B 1 164 ? -15.344 -29.109 -18.625 1 61.22 164 SER B O 1
ATOM 6851 N N . GLU B 1 165 ? -17.344 -28.266 -19.172 1 65.81 165 GLU B N 1
ATOM 6852 C CA . GLU B 1 165 ? -16.766 -26.938 -19.219 1 65.81 165 GLU B CA 1
ATOM 6853 C C . GLU B 1 165 ? -16.828 -26.266 -17.844 1 65.81 165 GLU B C 1
ATOM 6855 O O . GLU B 1 165 ? -16.25 -25.188 -17.641 1 65.81 165 GLU B O 1
ATOM 6860 N N . THR B 1 166 ? -17.359 -26.953 -16.953 1 74.75 166 THR B N 1
ATOM 6861 C CA . THR B 1 166 ? -17.453 -26.344 -15.633 1 74.75 166 THR B CA 1
ATOM 6862 C C . THR B 1 166 ? -16.203 -26.625 -14.812 1 74.75 166 THR B C 1
ATOM 6864 O O . THR B 1 166 ? -15.656 -27.734 -14.852 1 74.75 166 THR B O 1
ATOM 6867 N N . PHE B 1 167 ? -15.562 -25.688 -14.242 1 83.81 167 PHE B N 1
ATOM 6868 C CA . PHE B 1 167 ? -14.391 -25.812 -13.383 1 83.81 167 PHE B CA 1
ATOM 6869 C C . PHE B 1 167 ? -14.656 -25.203 -12.008 1 83.81 167 PHE B C 1
ATOM 6871 O O . PHE B 1 167 ? -14.539 -23.984 -11.828 1 83.81 167 PHE B O 1
ATOM 6878 N N . THR B 1 168 ? -15.07 -26.031 -11.102 1 84.38 168 THR B N 1
ATOM 6879 C CA . THR B 1 168 ? -15.398 -25.609 -9.742 1 84.38 168 THR B CA 1
ATOM 6880 C C . THR B 1 168 ? -14.516 -26.328 -8.719 1 84.38 168 THR B C 1
ATOM 6882 O O . THR B 1 168 ? -13.773 -27.25 -9.07 1 84.38 168 THR B O 1
ATOM 6885 N N . LYS B 1 169 ? -14.562 -25.766 -7.523 1 87.12 169 LYS B N 1
ATOM 6886 C CA . LYS B 1 169 ? -13.695 -26.359 -6.504 1 87.12 169 LYS B CA 1
ATOM 6887 C C . LYS B 1 169 ? -14.5 -26.797 -5.285 1 87.12 169 LYS B C 1
ATOM 6889 O O . LYS B 1 169 ? -15.539 -26.219 -4.977 1 87.12 169 LYS B O 1
ATOM 6894 N N . THR B 1 170 ? -14.086 -27.938 -4.684 1 85.75 170 THR B N 1
ATOM 6895 C CA . THR B 1 170 ? -14.594 -28.438 -3.41 1 85.75 170 THR B CA 1
ATOM 6896 C C . THR B 1 170 ? -13.453 -28.922 -2.523 1 85.75 170 THR B C 1
ATOM 6898 O O . THR B 1 170 ? -12.414 -29.359 -3.023 1 85.75 170 THR B O 1
ATOM 6901 N N . SER B 1 171 ? -13.586 -28.641 -1.216 1 88.38 171 SER B N 1
ATOM 6902 C CA . SER B 1 171 ? -12.523 -29.047 -0.297 1 88.38 171 SER B CA 1
ATOM 6903 C C . SER B 1 171 ? -13.094 -29.75 0.924 1 88.38 171 SER B C 1
ATOM 6905 O O . SER B 1 171 ? -14.242 -29.516 1.31 1 88.38 171 SER B O 1
ATOM 6907 N N . LYS B 1 172 ? -12.336 -30.719 1.438 1 87 172 LYS B N 1
ATOM 6908 C CA . LYS B 1 172 ? -12.695 -31.453 2.654 1 87 172 LYS B CA 1
ATOM 6909 C C . LYS B 1 172 ? -11.469 -31.719 3.516 1 87 172 LYS B C 1
ATOM 6911 O O . LYS B 1 172 ? -10.414 -32.094 3.002 1 87 172 LYS B O 1
ATOM 6916 N N . THR B 1 173 ? -11.594 -31.438 4.812 1 87.06 173 THR B N 1
ATOM 6917 C CA . THR B 1 173 ? -10.531 -31.734 5.762 1 87.06 173 THR B CA 1
ATOM 6918 C C . THR B 1 173 ? -10.789 -33.062 6.477 1 87.06 173 THR B C 1
ATOM 6920 O O . THR B 1 173 ? -11.867 -33.25 7.043 1 87.06 173 THR B O 1
ATOM 6923 N N . VAL B 1 174 ? -9.828 -34 6.414 1 87.12 174 VAL B N 1
ATOM 6924 C CA . VAL B 1 174 ? -9.961 -35.312 7.016 1 87.12 174 VAL B CA 1
ATOM 6925 C C . VAL B 1 174 ? -8.984 -35.438 8.188 1 87.12 174 VAL B C 1
ATOM 6927 O O . VAL B 1 174 ? -7.793 -35.156 8.047 1 87.12 174 VAL B O 1
ATOM 6930 N N . GLU B 1 175 ? -9.477 -35.844 9.281 1 85.81 175 GLU B N 1
ATOM 6931 C CA . GLU B 1 175 ? -8.617 -36.125 10.43 1 85.81 175 GLU B CA 1
ATOM 6932 C C . GLU B 1 175 ? -7.961 -37.5 10.297 1 85.81 175 GLU B C 1
ATOM 6934 O O . GLU B 1 175 ? -8.609 -38.469 9.906 1 85.81 175 GLU B O 1
ATOM 6939 N N . ILE B 1 176 ? -6.613 -37.438 10.5 1 83.56 176 ILE B N 1
ATOM 6940 C CA . ILE B 1 176 ? -5.859 -38.656 10.281 1 83.56 176 ILE B CA 1
ATOM 6941 C C . ILE B 1 176 ? -5.211 -39.125 11.594 1 83.56 176 ILE B C 1
ATOM 6943 O O . ILE B 1 176 ? -4.699 -38.281 12.352 1 83.56 176 ILE B O 1
ATOM 6947 N N . SER B 1 177 ? -5.414 -40.344 12 1 80.12 177 SER B N 1
ATOM 6948 C CA . SER B 1 177 ? -4.715 -40.938 13.133 1 80.12 177 SER B CA 1
ATOM 6949 C C . SER B 1 177 ? -3.561 -41.812 12.672 1 80.12 177 SER B C 1
ATOM 6951 O O . SER B 1 177 ? -3.74 -42.688 11.82 1 80.12 177 SER B O 1
ATOM 6953 N N . GLU B 1 178 ? -2.404 -41.469 13.109 1 77.88 178 GLU B N 1
ATOM 6954 C CA . GLU B 1 178 ? -1.221 -42.219 12.672 1 77.88 178 GLU B CA 1
ATOM 6955 C C . GLU B 1 178 ? -1.31 -43.688 13.055 1 77.88 178 GLU B C 1
ATOM 6957 O O . GLU B 1 178 ? -1.741 -44.031 14.164 1 77.88 178 GLU B O 1
ATOM 6962 N N . VAL B 1 179 ? -1.139 -44.5 12.031 1 78.94 179 VAL B N 1
ATOM 6963 C CA . VAL B 1 179 ? -1.053 -45.938 12.234 1 78.94 179 VAL B CA 1
ATOM 6964 C C . VAL B 1 179 ? 0.393 -46.406 12.062 1 78.94 179 VAL B C 1
ATOM 6966 O O . VAL B 1 179 ? 1.071 -46 11.117 1 78.94 179 VAL B O 1
ATOM 6969 N N . THR B 1 180 ? 0.85 -47.125 13.023 1 80.62 180 THR B N 1
ATOM 6970 C CA . THR B 1 180 ? 2.234 -47.594 13.016 1 80.62 180 THR B CA 1
ATOM 6971 C C . THR B 1 180 ? 2.496 -48.5 11.82 1 80.62 180 THR B C 1
ATOM 6973 O O . THR B 1 180 ? 1.668 -49.375 11.492 1 80.62 180 THR B O 1
ATOM 6976 N N . ASN B 1 181 ? 3.576 -48.438 11.133 1 81.75 181 ASN B N 1
ATOM 6977 C CA . ASN B 1 181 ? 4.066 -49.25 10.031 1 81.75 181 ASN B CA 1
ATOM 6978 C C . ASN B 1 181 ? 3.127 -49.219 8.836 1 81.75 181 ASN B C 1
ATOM 6980 O O . ASN B 1 181 ? 2.865 -50.219 8.203 1 81.75 181 ASN B O 1
ATOM 6984 N N . ALA B 1 182 ? 2.438 -48.094 8.727 1 87.81 182 ALA B N 1
ATOM 6985 C CA . ALA B 1 182 ? 1.518 -47.938 7.602 1 87.81 182 ALA B CA 1
ATOM 6986 C C . ALA B 1 182 ? 1.81 -46.688 6.816 1 87.81 182 ALA B C 1
ATOM 6988 O O . ALA B 1 182 ? 2.49 -45.781 7.316 1 87.81 182 ALA B O 1
ATOM 6989 N N . GLN B 1 183 ? 1.481 -46.719 5.605 1 88.75 183 GLN B N 1
ATOM 6990 C CA . GLN B 1 183 ? 1.585 -45.562 4.742 1 88.75 183 GLN B CA 1
ATOM 6991 C C . GLN B 1 183 ? 0.208 -44.969 4.438 1 88.75 183 GLN B C 1
ATOM 6993 O O . GLN B 1 183 ? -0.747 -45.719 4.203 1 88.75 183 GLN B O 1
ATOM 6998 N N . ALA B 1 184 ? 0.165 -43.719 4.578 1 90.5 184 ALA B N 1
ATOM 6999 C CA . ALA B 1 184 ? -1.102 -43.062 4.285 1 90.5 184 ALA B CA 1
ATOM 7000 C C . ALA B 1 184 ? -1.254 -42.781 2.787 1 90.5 184 ALA B C 1
ATOM 7002 O O . ALA B 1 184 ? -0.297 -42.406 2.117 1 90.5 184 ALA B O 1
ATOM 7003 N N . VAL B 1 185 ? -2.436 -43.156 2.299 1 92.38 185 VAL B N 1
ATOM 7004 C CA . VAL B 1 185 ? -2.713 -42.938 0.882 1 92.38 185 VAL B CA 1
ATOM 7005 C C . VAL B 1 185 ? -4.102 -42.312 0.713 1 92.38 185 VAL B C 1
ATOM 7007 O O . VAL B 1 185 ? -4.969 -42.5 1.57 1 92.38 185 VAL B O 1
ATOM 7010 N N . ILE B 1 186 ? -4.25 -41.562 -0.296 1 93.12 186 ILE B N 1
ATOM 7011 C CA . ILE B 1 186 ? -5.559 -41.062 -0.723 1 93.12 186 ILE B CA 1
ATOM 7012 C C . ILE B 1 186 ? -6.129 -42 -1.784 1 93.12 186 ILE B C 1
ATOM 7014 O O . ILE B 1 186 ? -5.48 -42.281 -2.799 1 93.12 186 ILE B O 1
ATOM 7018 N N . SER B 1 187 ? -7.273 -42.531 -1.522 1 93.38 187 SER B N 1
ATOM 7019 C CA . SER B 1 187 ? -7.941 -43.438 -2.451 1 93.38 187 SER B CA 1
ATOM 7020 C C . SER B 1 187 ? -9.07 -42.719 -3.195 1 93.38 187 SER B C 1
ATOM 7022 O O . SER B 1 187 ? -9.953 -42.125 -2.572 1 93.38 187 SER B O 1
ATOM 7024 N N . LEU B 1 188 ? -9.008 -42.75 -4.457 1 93.88 188 LEU B N 1
ATOM 7025 C CA . LEU B 1 188 ? -10.055 -42.188 -5.309 1 93.88 188 LEU B CA 1
ATOM 7026 C C . LEU B 1 188 ? -10.734 -43.281 -6.117 1 93.88 188 LEU B C 1
ATOM 7028 O O . LEU B 1 188 ? -10.094 -43.938 -6.945 1 93.88 188 LEU B O 1
ATOM 7032 N N . GLU B 1 189 ? -12.047 -43.438 -5.891 1 92.88 189 GLU B N 1
ATOM 7033 C CA . GLU B 1 189 ? -12.828 -44.438 -6.594 1 92.88 189 GLU B CA 1
ATOM 7034 C C . GLU B 1 189 ? -13.875 -43.812 -7.496 1 92.88 189 GLU B C 1
ATOM 7036 O O . GLU B 1 189 ? -14.703 -43.031 -7.031 1 92.88 189 GLU B O 1
ATOM 7041 N N . SER B 1 190 ? -13.82 -44.125 -8.75 1 90.94 190 SER B N 1
ATOM 7042 C CA . SER B 1 190 ? -14.75 -43.5 -9.695 1 90.94 190 SER B CA 1
ATOM 7043 C C . SER B 1 190 ? -15.977 -44.375 -9.914 1 90.94 190 SER B C 1
ATOM 7045 O O . SER B 1 190 ? -15.852 -45.594 -10.055 1 90.94 190 SER B O 1
ATOM 7047 N N . ARG B 1 191 ? -17.109 -43.75 -9.828 1 87.12 191 ARG B N 1
ATOM 7048 C CA . ARG B 1 191 ? -18.359 -44.375 -10.211 1 87.12 191 ARG B CA 1
ATOM 7049 C C . ARG B 1 191 ? -18.984 -43.688 -11.406 1 87.12 191 ARG B C 1
ATOM 7051 O O . ARG B 1 191 ? -20.141 -43.25 -11.344 1 87.12 191 ARG B O 1
ATOM 7058 N N . SER B 1 192 ? -18.109 -43.438 -12.359 1 85.88 192 SER B N 1
ATOM 7059 C CA . SER B 1 192 ? -18.516 -42.812 -13.617 1 85.88 192 SER B CA 1
ATOM 7060 C C . SER B 1 192 ? -18.234 -43.719 -14.805 1 85.88 192 SER B C 1
ATOM 7062 O O . SER B 1 192 ? -17.312 -44.531 -14.758 1 85.88 192 SER B O 1
ATOM 7064 N N . GLU B 1 193 ? -18.984 -43.562 -15.836 1 83.12 193 GLU B N 1
ATOM 7065 C CA . GLU B 1 193 ? -18.812 -44.375 -17.047 1 83.12 193 GLU B CA 1
ATOM 7066 C C . GLU B 1 193 ? -17.688 -43.844 -17.906 1 83.12 193 GLU B C 1
ATOM 7068 O O . GLU B 1 193 ? -17.141 -44.562 -18.75 1 83.12 193 GLU B O 1
ATOM 7073 N N . GLU B 1 194 ? -17.328 -42.656 -17.672 1 82.25 194 GLU B N 1
ATOM 7074 C CA . GLU B 1 194 ? -16.234 -42.031 -18.422 1 82.25 194 GLU B CA 1
ATOM 7075 C C . GLU B 1 194 ? -15.07 -41.688 -17.5 1 82.25 194 GLU B C 1
ATOM 7077 O O . GLU B 1 194 ? -15.25 -41.5 -16.297 1 82.25 194 GLU B O 1
ATOM 7082 N N . PRO B 1 195 ? -13.891 -41.75 -18.031 1 83.69 195 PRO B N 1
ATOM 7083 C CA . PRO B 1 195 ? -12.758 -41.312 -17.219 1 83.69 195 PRO B CA 1
ATOM 7084 C C . PRO B 1 195 ? -12.922 -39.875 -16.672 1 83.69 195 PRO B C 1
ATOM 7086 O O . PRO B 1 195 ? -13.438 -39 -17.375 1 83.69 195 PRO B O 1
ATOM 7089 N N . VAL B 1 196 ? -12.555 -39.75 -15.438 1 86.12 196 VAL B N 1
ATOM 7090 C CA . VAL B 1 196 ? -12.688 -38.469 -14.773 1 86.12 196 VAL B CA 1
ATOM 7091 C C . VAL B 1 196 ? -11.305 -37.938 -14.391 1 86.12 196 VAL B C 1
ATOM 7093 O O . VAL B 1 196 ? -10.484 -38.656 -13.828 1 86.12 196 VAL B O 1
ATOM 7096 N N . SER B 1 197 ? -11.031 -36.688 -14.742 1 86.44 197 SER B N 1
ATOM 7097 C CA . SER B 1 197 ? -9.789 -36.031 -14.344 1 86.44 197 SER B CA 1
ATOM 7098 C C . SER B 1 197 ? -10.055 -34.844 -13.438 1 86.44 197 SER B C 1
ATOM 7100 O O . SER B 1 197 ? -10.938 -34.031 -13.719 1 86.44 197 SER B O 1
ATOM 7102 N N . LEU B 1 198 ? -9.312 -34.812 -12.367 1 89.25 198 LEU B N 1
ATOM 7103 C CA . LEU B 1 198 ? -9.461 -33.75 -11.391 1 89.25 198 LEU B CA 1
ATOM 7104 C C . LEU B 1 198 ? -8.102 -33.188 -10.984 1 89.25 198 LEU B C 1
ATOM 7106 O O . LEU B 1 198 ? -7.102 -33.906 -10.977 1 89.25 198 LEU B O 1
ATOM 7110 N N . LEU B 1 199 ? -8.055 -31.875 -10.773 1 90.56 199 LEU B N 1
ATOM 7111 C CA . LEU B 1 199 ? -6.906 -31.281 -10.109 1 90.56 199 LEU B CA 1
ATOM 7112 C C . LEU B 1 199 ? -6.988 -31.469 -8.602 1 90.56 199 LEU B C 1
ATOM 7114 O O . LEU B 1 199 ? -7.992 -31.125 -7.977 1 90.56 199 LEU B O 1
ATOM 7118 N N . MET B 1 200 ? -6.027 -32.094 -8.07 1 90.06 200 MET B N 1
ATOM 7119 C CA . MET B 1 200 ? -6.02 -32.375 -6.641 1 90.06 200 MET B CA 1
ATOM 7120 C C . MET B 1 200 ? -4.934 -31.578 -5.934 1 90.06 200 MET B C 1
ATOM 7122 O O . MET B 1 200 ? -3.768 -31.625 -6.328 1 90.06 200 MET B O 1
ATOM 7126 N N . VAL B 1 201 ? -5.305 -30.797 -4.965 1 90.31 201 VAL B N 1
ATOM 7127 C CA . VAL B 1 201 ? -4.383 -30.047 -4.105 1 90.31 201 VAL B CA 1
ATOM 7128 C C . VAL B 1 201 ? -4.457 -30.594 -2.682 1 90.31 201 VAL B C 1
ATOM 7130 O O . VAL B 1 201 ? -5.527 -30.609 -2.07 1 90.31 201 VAL B O 1
ATOM 7133 N N . VAL B 1 202 ? -3.35 -31.109 -2.213 1 89.62 202 VAL B N 1
ATOM 7134 C CA . VAL B 1 202 ? -3.311 -31.703 -0.88 1 89.62 202 VAL B CA 1
ATOM 7135 C C . VAL B 1 202 ? -2.471 -30.828 0.05 1 89.62 202 VAL B C 1
ATOM 7137 O O . VAL B 1 202 ? -1.297 -30.562 -0.227 1 89.62 202 VAL B O 1
ATOM 7140 N N . SER B 1 203 ? -3.129 -30.359 1.067 1 87.81 203 SER B N 1
ATOM 7141 C CA . SER B 1 203 ? -2.424 -29.625 2.109 1 87.81 203 SER B CA 1
ATOM 7142 C C . SER B 1 203 ? -2.09 -30.531 3.295 1 87.81 203 SER B C 1
ATOM 7144 O O . SER B 1 203 ? -2.988 -31.031 3.963 1 87.81 203 SER B O 1
ATOM 7146 N N . VAL B 1 204 ? -0.831 -30.688 3.539 1 83.38 204 VAL B N 1
ATOM 7147 C CA . VAL B 1 204 ? -0.389 -31.594 4.598 1 83.38 204 VAL B CA 1
ATOM 7148 C C . VAL B 1 204 ? -0.501 -30.891 5.949 1 83.38 204 VAL B C 1
ATOM 7150 O O . VAL B 1 204 ? -0.582 -31.562 6.988 1 83.38 204 VAL B O 1
ATOM 7153 N N . TYR B 1 205 ? -0.569 -29.578 5.91 1 81.19 205 TYR B N 1
ATOM 7154 C CA . TYR B 1 205 ? -0.744 -28.812 7.141 1 81.19 205 TYR B CA 1
ATOM 7155 C C . TYR B 1 205 ? -2.014 -27.969 7.082 1 81.19 205 TYR B C 1
ATOM 7157 O O . TYR B 1 205 ? -1.955 -26.75 7.137 1 81.19 205 TYR B O 1
ATOM 7165 N N . PRO B 1 206 ? -3.148 -28.719 7.129 1 80.81 206 PRO B N 1
ATOM 7166 C CA . PRO B 1 206 ? -4.391 -27.953 7.055 1 80.81 206 PRO B CA 1
ATOM 7167 C C . PRO B 1 206 ? -4.707 -27.219 8.359 1 80.81 206 PRO B C 1
ATOM 7169 O O . PRO B 1 206 ? -4.164 -27.562 9.406 1 80.81 206 PRO B O 1
ATOM 7172 N N . TRP B 1 207 ? -5.465 -26.188 8.273 1 80.56 207 TRP B N 1
ATOM 7173 C CA . TRP B 1 207 ? -5.91 -25.484 9.477 1 80.56 207 TRP B CA 1
ATOM 7174 C C . TRP B 1 207 ? -6.969 -26.297 10.211 1 80.56 207 TRP B C 1
ATOM 7176 O O . TRP B 1 207 ? -8.039 -26.562 9.672 1 80.56 207 TRP B O 1
ATOM 7186 N N . VAL B 1 208 ? -6.594 -26.781 11.336 1 76.38 208 VAL B N 1
ATOM 7187 C CA . VAL B 1 208 ? -7.539 -27.516 12.172 1 76.38 208 VAL B CA 1
ATOM 7188 C C . VAL B 1 208 ? -8.281 -26.547 13.086 1 76.38 208 VAL B C 1
ATOM 7190 O O . VAL B 1 208 ? -7.707 -26 14.023 1 76.38 208 VAL B O 1
ATOM 7193 N N . THR B 1 209 ? -9.547 -26.312 12.844 1 74 209 THR B N 1
ATOM 7194 C CA . THR B 1 209 ? -10.25 -25.203 13.484 1 74 209 THR B CA 1
ATOM 7195 C C . THR B 1 209 ? -11.273 -25.719 14.492 1 74 209 THR B C 1
ATOM 7197 O O . THR B 1 209 ? -12.359 -25.141 14.617 1 74 209 THR B O 1
ATOM 7200 N N . GLU B 1 210 ? -10.922 -26.75 15.172 1 76.69 210 GLU B N 1
ATOM 7201 C CA . GLU B 1 210 ? -11.852 -27.203 16.203 1 76.69 210 GLU B CA 1
ATOM 7202 C C . GLU B 1 210 ? -12.156 -26.094 17.203 1 76.69 210 GLU B C 1
ATOM 7204 O O . GLU B 1 210 ? -13.32 -25.828 17.516 1 76.69 210 GLU B O 1
ATOM 7209 N N . ASN B 1 211 ? -11.102 -25.375 17.625 1 87.44 211 ASN B N 1
ATOM 7210 C CA . ASN B 1 211 ? -11.266 -24.234 18.516 1 87.44 211 ASN B CA 1
ATOM 7211 C C . ASN B 1 211 ? -11.07 -22.906 17.781 1 87.44 211 ASN B C 1
ATOM 7213 O O . ASN B 1 211 ? -10.695 -21.906 18.391 1 87.44 211 ASN B O 1
ATOM 7217 N N . GLY B 1 212 ? -11.344 -23.016 16.531 1 91.44 212 GLY B N 1
ATOM 7218 C CA . GLY B 1 212 ? -11.094 -21.844 15.703 1 91.44 212 GLY B CA 1
ATOM 7219 C C . GLY B 1 212 ? -11.984 -20.672 16.062 1 91.44 212 GLY B C 1
ATOM 7220 O O . GLY B 1 212 ? -11.516 -19.531 16.125 1 91.44 212 GLY B O 1
ATOM 7221 N N . VAL B 1 213 ? -13.242 -20.969 16.391 1 93 213 VAL B N 1
ATOM 7222 C CA . VAL B 1 213 ? -14.203 -19.906 16.703 1 93 213 VAL B CA 1
ATOM 7223 C C . VAL B 1 213 ? -13.773 -19.172 17.969 1 93 213 VAL B C 1
ATOM 7225 O O . VAL B 1 213 ? -13.898 -17.953 18.062 1 93 213 VAL B O 1
ATOM 7228 N N . LEU B 1 214 ? -13.227 -19.891 18.891 1 94.81 214 LEU B N 1
ATOM 7229 C CA . LEU B 1 214 ? -12.75 -19.281 20.141 1 94.81 214 LEU B CA 1
ATOM 7230 C C . LEU B 1 214 ? -11.578 -18.344 19.875 1 94.81 214 LEU B C 1
ATOM 7232 O O . LEU B 1 214 ? -11.539 -17.234 20.391 1 94.81 214 LEU B O 1
ATOM 7236 N N . TYR B 1 215 ? -10.641 -18.812 19.109 1 95.31 215 TYR B N 1
ATOM 7237 C CA . TYR B 1 215 ? -9.492 -17.984 18.781 1 95.31 215 TYR B CA 1
ATOM 7238 C C . TYR B 1 215 ? -9.914 -16.734 18.031 1 95.31 215 TYR B C 1
ATOM 7240 O O . TYR B 1 215 ? -9.398 -15.641 18.281 1 95.31 215 TYR B O 1
ATOM 7248 N N . ALA B 1 216 ? -10.844 -16.953 17.062 1 95.06 216 ALA B N 1
ATOM 7249 C CA . ALA B 1 216 ? -11.344 -15.805 16.312 1 95.06 216 ALA B CA 1
ATOM 7250 C C . ALA B 1 216 ? -12.039 -14.797 17.219 1 95.06 216 ALA B C 1
ATOM 7252 O O . ALA B 1 216 ? -11.867 -13.586 17.062 1 95.06 216 ALA B O 1
ATOM 7253 N N . THR B 1 217 ? -12.805 -15.281 18.172 1 94.38 217 THR B N 1
ATOM 7254 C CA . THR B 1 217 ? -13.5 -14.414 19.125 1 94.38 217 THR B CA 1
ATOM 7255 C C . THR B 1 217 ? -12.5 -13.648 19.984 1 94.38 217 THR B C 1
ATOM 7257 O O . THR B 1 217 ? -12.672 -12.445 20.219 1 94.38 217 THR B O 1
ATOM 7260 N N . LEU B 1 218 ? -11.492 -14.297 20.406 1 94.88 218 LEU B N 1
ATOM 7261 C CA . LEU B 1 218 ? -10.461 -13.648 21.203 1 94.88 218 LEU B CA 1
ATOM 7262 C C . LEU B 1 218 ? -9.727 -12.578 20.406 1 94.88 218 LEU B C 1
ATOM 7264 O O . LEU B 1 218 ? -9.367 -11.531 20.938 1 94.88 218 LEU B O 1
ATOM 7268 N N . LEU B 1 219 ? -9.516 -12.906 19.125 1 94.38 219 LEU B N 1
ATOM 7269 C CA . LEU B 1 219 ? -8.883 -11.938 18.234 1 94.38 219 LEU B CA 1
ATOM 7270 C C . LEU B 1 219 ? -9.727 -10.672 18.125 1 94.38 219 LEU B C 1
ATOM 7272 O O . LEU B 1 219 ? -9.203 -9.562 18.219 1 94.38 219 LEU B O 1
ATOM 7276 N N . LEU B 1 220 ? -10.992 -10.867 17.938 1 91.88 220 LEU B N 1
ATOM 7277 C CA . LEU B 1 220 ? -11.898 -9.734 17.766 1 91.88 220 LEU B CA 1
ATOM 7278 C C . LEU B 1 220 ? -12.047 -8.961 19.078 1 91.88 220 LEU B C 1
ATOM 7280 O O . LEU B 1 220 ? -12.023 -7.723 19.078 1 91.88 220 LEU B O 1
ATOM 7284 N N . ILE B 1 221 ? -12.156 -9.633 20.172 1 92.62 221 ILE B N 1
ATOM 7285 C CA . ILE B 1 221 ? -12.234 -8.984 21.469 1 92.62 221 ILE B CA 1
ATOM 7286 C C . ILE B 1 221 ? -10.93 -8.242 21.75 1 92.62 221 ILE B C 1
ATOM 7288 O O . ILE B 1 221 ? -10.945 -7.129 22.281 1 92.62 221 ILE B O 1
ATOM 7292 N N . GLY B 1 222 ? -9.797 -8.898 21.422 1 92.81 222 GLY B N 1
ATOM 7293 C CA . GLY B 1 222 ? -8.516 -8.234 21.578 1 92.81 222 GLY B CA 1
ATOM 7294 C C . GLY B 1 222 ? -8.422 -6.926 20.797 1 92.81 222 GLY B C 1
ATOM 7295 O O . GLY B 1 222 ? -7.941 -5.922 21.328 1 92.81 222 GLY B O 1
ATOM 7296 N N . LEU B 1 223 ? -8.875 -6.973 19.562 1 91.62 223 LEU B N 1
ATOM 7297 C CA . LEU B 1 223 ? -8.898 -5.758 18.75 1 91.62 223 LEU B CA 1
ATOM 7298 C C . LEU B 1 223 ? -9.719 -4.672 19.438 1 91.62 223 LEU B C 1
ATOM 7300 O O . LEU B 1 223 ? -9.281 -3.523 19.531 1 91.62 223 LEU B O 1
ATOM 7304 N N . TYR B 1 224 ? -10.844 -5.051 19.984 1 86.56 224 TYR B N 1
ATOM 7305 C CA . TYR B 1 224 ? -11.758 -4.094 20.578 1 86.56 224 TYR B CA 1
ATOM 7306 C C . TYR B 1 224 ? -11.188 -3.539 21.891 1 86.56 224 TYR B C 1
ATOM 7308 O O . TYR B 1 224 ? -11.312 -2.344 22.172 1 86.56 224 TYR B O 1
ATOM 7316 N N . ILE B 1 225 ? -10.586 -4.316 22.625 1 88.69 225 ILE B N 1
ATOM 7317 C CA . ILE B 1 225 ? -9.969 -3.877 23.875 1 88.69 225 ILE B CA 1
ATOM 7318 C C . ILE B 1 225 ? -8.859 -2.871 23.562 1 88.69 225 ILE B C 1
ATOM 7320 O O . ILE B 1 225 ? -8.766 -1.826 24.219 1 88.69 225 ILE B O 1
ATOM 7324 N N . LEU B 1 226 ? -8.094 -3.164 22.562 1 88.12 226 LEU B N 1
ATOM 7325 C CA . LEU B 1 226 ? -6.992 -2.277 22.203 1 88.12 226 LEU B CA 1
ATOM 7326 C C . LEU B 1 226 ? -7.512 -0.924 21.734 1 88.12 226 LEU B C 1
ATOM 7328 O O . LEU B 1 226 ? -6.93 0.115 22.047 1 88.12 226 LEU B O 1
ATOM 7332 N N . ILE B 1 227 ? -8.617 -0.888 21.047 1 80.62 227 ILE B N 1
ATOM 7333 C CA . ILE B 1 227 ? -9.125 0.34 20.438 1 80.62 227 ILE B CA 1
ATOM 7334 C C . ILE B 1 227 ? -9.945 1.115 21.469 1 80.62 227 ILE B C 1
ATOM 7336 O O . ILE B 1 227 ? -9.719 2.309 21.688 1 80.62 227 ILE B O 1
ATOM 7340 N N . VAL B 1 228 ? -10.859 0.452 22.188 1 75.06 228 VAL B N 1
ATOM 7341 C CA . VAL B 1 228 ? -11.82 1.097 23.078 1 75.06 228 VAL B CA 1
ATOM 7342 C C . VAL B 1 228 ? -11.102 1.654 24.312 1 75.06 228 VAL B C 1
ATOM 7344 O O . VAL B 1 228 ? -11.391 2.77 24.75 1 75.06 228 VAL B O 1
ATOM 7347 N N . PHE B 1 229 ? -10.117 0.932 24.781 1 76.69 229 PHE B N 1
ATOM 7348 C CA . PHE B 1 229 ? -9.391 1.394 25.953 1 76.69 229 PHE B CA 1
ATOM 7349 C C . PHE B 1 229 ? -8.195 2.254 25.562 1 76.69 229 PHE B C 1
ATOM 7351 O O . PHE B 1 229 ? -7.383 2.633 26.406 1 76.69 229 PHE B O 1
ATOM 7358 N N . GLU B 1 230 ? -8.133 2.453 24.203 1 74.88 230 GLU B N 1
ATOM 7359 C CA . GLU B 1 230 ? -7.109 3.328 23.656 1 74.88 230 GLU B CA 1
ATOM 7360 C C . GLU B 1 230 ? -5.715 2.914 24.125 1 74.88 230 GLU B C 1
ATOM 7362 O O . GLU B 1 230 ? -4.918 3.756 24.531 1 74.88 230 GLU B O 1
ATOM 7367 N N . LEU B 1 231 ? -5.539 1.669 24.203 1 80.25 231 LEU B N 1
ATOM 7368 C CA . LEU B 1 231 ? -4.219 1.163 24.547 1 80.25 231 LEU B CA 1
ATOM 7369 C C . LEU B 1 231 ? -3.201 1.487 23.469 1 80.25 231 LEU B C 1
ATOM 7371 O O . LEU B 1 231 ? -2.006 1.614 23.75 1 80.25 231 LEU B O 1
ATOM 7375 N N . THR B 1 232 ? -3.639 1.551 22.281 1 84.25 232 THR B N 1
ATOM 7376 C CA . THR B 1 232 ? -2.809 1.943 21.156 1 84.25 232 THR B CA 1
ATOM 7377 C C . THR B 1 232 ? -3.658 2.574 20.047 1 84.25 232 THR B C 1
ATOM 7379 O O . THR B 1 232 ? -4.887 2.619 20.156 1 84.25 232 THR B O 1
ATOM 7382 N N . ASP B 1 233 ? -2.992 3.145 19.094 1 85.69 233 ASP B N 1
ATOM 7383 C CA . ASP B 1 233 ? -3.68 3.684 17.922 1 85.69 233 ASP B CA 1
ATOM 7384 C C . ASP B 1 233 ? -4.426 2.586 17.172 1 85.69 233 ASP B C 1
ATOM 7386 O O . ASP B 1 233 ? -4 1.429 17.172 1 85.69 233 ASP B O 1
ATOM 7390 N N . ARG B 1 234 ? -5.52 2.998 16.609 1 86.12 234 ARG B N 1
ATOM 7391 C CA . ARG B 1 234 ? -6.391 2.027 15.953 1 86.12 234 ARG B CA 1
ATOM 7392 C C . ARG B 1 234 ? -5.66 1.309 14.828 1 86.12 234 ARG B C 1
ATOM 7394 O O . ARG B 1 234 ? -5.852 0.109 14.625 1 86.12 234 ARG B O 1
ATOM 7401 N N . THR B 1 235 ? -4.891 2.064 14.062 1 90.81 235 THR B N 1
ATOM 7402 C CA . THR B 1 235 ? -4.16 1.461 12.953 1 90.81 235 THR B CA 1
ATOM 7403 C C . THR B 1 235 ? -3.162 0.423 13.461 1 90.81 235 THR B C 1
ATOM 7405 O O . THR B 1 235 ? -3.096 -0.689 12.938 1 90.81 235 THR B O 1
ATOM 7408 N N . PHE B 1 236 ? -2.432 0.759 14.531 1 93.81 236 PHE B N 1
ATOM 7409 C CA . PHE B 1 236 ? -1.464 -0.173 15.094 1 93.81 236 PHE B CA 1
ATOM 7410 C C . PHE B 1 236 ? -2.168 -1.368 15.727 1 93.81 236 PHE B C 1
ATOM 7412 O O . PHE B 1 236 ? -1.684 -2.498 15.641 1 93.81 236 PHE B O 1
ATOM 7419 N N . ALA B 1 237 ? -3.275 -1.099 16.328 1 92.31 237 ALA B N 1
ATOM 7420 C CA . ALA B 1 237 ? -4.07 -2.188 16.906 1 92.31 237 ALA B CA 1
ATOM 7421 C C . ALA B 1 237 ? -4.48 -3.184 15.82 1 92.31 237 ALA B C 1
ATOM 7423 O O . ALA B 1 237 ? -4.367 -4.395 16 1 92.31 237 ALA B O 1
ATOM 7424 N N . ALA B 1 238 ? -4.988 -2.668 14.695 1 93.75 238 ALA B N 1
ATOM 7425 C CA . ALA B 1 238 ? -5.414 -3.527 13.586 1 93.75 238 ALA B CA 1
ATOM 7426 C C . ALA B 1 238 ? -4.242 -4.324 13.031 1 93.75 238 ALA B C 1
ATOM 7428 O O . ALA B 1 238 ? -4.375 -5.512 12.727 1 93.75 238 ALA B O 1
ATOM 7429 N N . LEU B 1 239 ? -3.08 -3.693 12.891 1 95.94 239 LEU B N 1
ATOM 7430 C CA . LEU B 1 239 ? -1.887 -4.363 12.391 1 95.94 239 LEU B CA 1
ATOM 7431 C C . LEU B 1 239 ? -1.446 -5.473 13.336 1 95.94 239 LEU B C 1
ATOM 7433 O O . LEU B 1 239 ? -1.119 -6.578 12.898 1 95.94 239 LEU B O 1
ATOM 7437 N N . MET B 1 240 ? -1.468 -5.184 14.633 1 95.75 240 MET B N 1
ATOM 7438 C CA . MET B 1 240 ? -1.077 -6.164 15.648 1 95.75 240 MET B CA 1
ATOM 7439 C C . MET B 1 240 ? -2.012 -7.367 15.625 1 95.75 240 MET B C 1
ATOM 7441 O O . MET B 1 240 ? -1.558 -8.516 15.656 1 95.75 240 MET B O 1
ATOM 7445 N N . MET B 1 241 ? -3.244 -7.098 15.523 1 96.44 241 MET B N 1
ATOM 7446 C CA . MET B 1 241 ? -4.211 -8.188 15.594 1 96.44 241 MET B CA 1
ATOM 7447 C C . MET B 1 241 ? -4.25 -8.977 14.289 1 96.44 241 MET B C 1
ATOM 7449 O O . MET B 1 241 ? -4.461 -10.188 14.297 1 96.44 241 MET B O 1
ATOM 7453 N N . ALA B 1 242 ? -4.09 -8.289 13.125 1 97.31 242 ALA B N 1
ATOM 7454 C CA . ALA B 1 242 ? -3.951 -8.992 11.859 1 97.31 242 ALA B CA 1
ATOM 7455 C C . ALA B 1 242 ? -2.76 -9.945 11.883 1 97.31 242 ALA B C 1
ATOM 7457 O O . ALA B 1 242 ? -2.873 -11.109 11.477 1 97.31 242 ALA B O 1
ATOM 7458 N N . THR B 1 243 ? -1.637 -9.445 12.422 1 97.94 243 THR B N 1
ATOM 7459 C CA . THR B 1 243 ? -0.438 -10.273 12.508 1 97.94 243 THR B CA 1
ATOM 7460 C C . THR B 1 243 ? -0.646 -11.422 13.484 1 97.94 243 THR B C 1
ATOM 7462 O O . THR B 1 243 ? -0.164 -12.539 13.258 1 97.94 243 THR B O 1
ATOM 7465 N N . THR B 1 244 ? -1.355 -11.141 14.578 1 98 244 THR B N 1
ATOM 7466 C CA . THR B 1 244 ? -1.7 -12.195 15.523 1 98 244 THR B CA 1
ATOM 7467 C C . THR B 1 244 ? -2.572 -13.25 14.859 1 98 244 THR B C 1
ATOM 7469 O O . THR B 1 244 ? -2.393 -14.453 15.102 1 98 244 THR B O 1
ATOM 7472 N N . GLY B 1 245 ? -3.561 -12.797 14.047 1 97.06 245 GLY B N 1
ATOM 7473 C CA . GLY B 1 245 ? -4.383 -13.734 13.305 1 97.06 245 GLY B CA 1
ATOM 7474 C C . GLY B 1 245 ? -3.572 -14.633 12.383 1 97.06 245 GLY B C 1
ATOM 7475 O O . GLY B 1 245 ? -3.797 -15.844 12.336 1 97.06 245 GLY B O 1
ATOM 7476 N N . ILE B 1 246 ? -2.604 -14.102 11.664 1 96.81 246 ILE B N 1
ATOM 7477 C CA . ILE B 1 246 ? -1.721 -14.867 10.789 1 96.81 246 ILE B CA 1
ATOM 7478 C C . ILE B 1 246 ? -0.926 -15.875 11.617 1 96.81 246 ILE B C 1
ATOM 7480 O O . ILE B 1 246 ? -0.75 -17.016 11.203 1 96.81 246 ILE B O 1
ATOM 7484 N N . ALA B 1 247 ? -0.456 -15.414 12.797 1 97.25 247 ALA B N 1
ATOM 7485 C CA . ALA B 1 247 ? 0.32 -16.281 13.672 1 97.25 247 ALA B CA 1
ATOM 7486 C C . ALA B 1 247 ? -0.524 -17.453 14.164 1 97.25 247 ALA B C 1
ATOM 7488 O O . ALA B 1 247 ? -0.041 -18.594 14.242 1 97.25 247 ALA B O 1
ATOM 7489 N N . ILE B 1 248 ? -1.744 -17.188 14.516 1 96 248 ILE B N 1
ATOM 7490 C CA . ILE B 1 248 ? -2.637 -18.234 14.984 1 96 248 ILE B CA 1
ATOM 7491 C C . ILE B 1 248 ? -2.871 -19.25 13.859 1 96 248 ILE B C 1
ATOM 7493 O O . ILE B 1 248 ? -2.785 -20.453 14.078 1 96 248 ILE B O 1
ATOM 7497 N N . LEU B 1 249 ? -3.148 -18.781 12.633 1 93.81 249 LEU B N 1
ATOM 7498 C CA . LEU B 1 249 ? -3.32 -19.672 11.492 1 93.81 249 LEU B CA 1
ATOM 7499 C C . LEU B 1 249 ? -2.064 -20.5 11.258 1 93.81 249 LEU B C 1
ATOM 7501 O O . LEU B 1 249 ? -2.154 -21.688 10.953 1 93.81 249 LEU B O 1
ATOM 7505 N N . THR B 1 250 ? -0.928 -19.859 11.414 1 93.25 250 THR B N 1
ATOM 7506 C CA . THR B 1 250 ? 0.352 -20.531 11.227 1 93.25 250 THR B CA 1
ATOM 7507 C C . THR B 1 250 ? 0.557 -21.609 12.297 1 93.25 250 THR B C 1
ATOM 7509 O O . THR B 1 250 ? 1.067 -22.688 12 1 93.25 250 THR B O 1
ATOM 7512 N N . ALA B 1 251 ? 0.17 -21.312 13.508 1 91.5 251 ALA B N 1
ATOM 7513 C CA . ALA B 1 251 ? 0.313 -22.266 14.609 1 91.5 251 ALA B CA 1
ATOM 7514 C C . ALA B 1 251 ? -0.617 -23.469 14.422 1 91.5 251 ALA B C 1
ATOM 7516 O O . ALA B 1 251 ? -0.281 -24.578 14.812 1 91.5 251 ALA B O 1
ATOM 7517 N N . LEU B 1 252 ? -1.728 -23.219 13.82 1 89.31 252 LEU B N 1
ATOM 7518 C CA . LEU B 1 252 ? -2.738 -24.25 13.672 1 89.31 252 LEU B CA 1
ATOM 7519 C C . LEU B 1 252 ? -2.506 -25.062 12.406 1 89.31 252 LEU B C 1
ATOM 7521 O O . LEU B 1 252 ? -3.066 -26.156 12.242 1 89.31 252 LEU B O 1
ATOM 7525 N N . GLY B 1 253 ? -1.734 -24.5 11.508 1 87.94 253 GLY B N 1
ATOM 7526 C CA . GLY B 1 253 ? -1.504 -25.156 10.234 1 87.94 253 GLY B CA 1
ATOM 7527 C C . GLY B 1 253 ? -0.384 -24.531 9.43 1 87.94 253 GLY B C 1
ATOM 7528 O O . GLY B 1 253 ? 0.652 -24.156 9.984 1 87.94 253 GLY B O 1
ATOM 7529 N N . ASN B 1 254 ? -0.686 -24.578 8.094 1 87 254 ASN B N 1
ATOM 7530 C CA . ASN B 1 254 ? 0.326 -24.047 7.184 1 87 254 ASN B CA 1
ATOM 7531 C C . ASN B 1 254 ? 0.365 -22.531 7.215 1 87 254 ASN B C 1
ATOM 7533 O O . ASN B 1 254 ? -0.679 -21.875 7.266 1 87 254 ASN B O 1
ATOM 7537 N N . ARG B 1 255 ? 1.521 -22 7.195 1 92.12 255 ARG B N 1
ATOM 7538 C CA . ARG B 1 255 ? 1.693 -20.562 7.137 1 92.12 255 ARG B CA 1
ATOM 7539 C C . ARG B 1 255 ? 1.285 -20.016 5.773 1 92.12 255 ARG B C 1
ATOM 7541 O O . ARG B 1 255 ? 1.772 -20.469 4.738 1 92.12 255 ARG B O 1
ATOM 7548 N N . PRO B 1 256 ? 0.419 -19.062 5.762 1 92.5 256 PRO B N 1
ATOM 7549 C CA . PRO B 1 256 ? 0.104 -18.438 4.469 1 92.5 256 PRO B CA 1
ATOM 7550 C C . PRO B 1 256 ? 1.285 -17.672 3.877 1 92.5 256 PRO B C 1
ATOM 7552 O O . PRO B 1 256 ? 2.035 -17.031 4.609 1 92.5 256 PRO B O 1
ATOM 7555 N N . THR B 1 257 ? 1.473 -17.781 2.562 1 91.75 257 THR B N 1
ATOM 7556 C CA . THR B 1 257 ? 2.516 -17.016 1.889 1 91.75 257 THR B CA 1
ATOM 7557 C C . THR B 1 257 ? 2.172 -15.539 1.871 1 91.75 257 THR B C 1
ATOM 7559 O O . THR B 1 257 ? 1.02 -15.156 2.09 1 91.75 257 THR B O 1
ATOM 7562 N N . LEU B 1 258 ? 3.158 -14.711 1.68 1 92.81 258 LEU B N 1
ATOM 7563 C CA . LEU B 1 258 ? 2.912 -13.273 1.588 1 92.81 258 LEU B CA 1
ATOM 7564 C C . LEU B 1 258 ? 1.976 -12.953 0.427 1 92.81 258 LEU B C 1
ATOM 7566 O O . LEU B 1 258 ? 1.14 -12.055 0.526 1 92.81 258 LEU B O 1
ATOM 7570 N N . GLU B 1 259 ? 2.156 -13.672 -0.646 1 90.81 259 GLU B N 1
ATOM 7571 C CA . GLU B 1 259 ? 1.271 -13.484 -1.793 1 90.81 259 GLU B CA 1
ATOM 7572 C C . GLU B 1 259 ? -0.181 -13.766 -1.421 1 90.81 259 GLU B C 1
ATOM 7574 O O . GLU B 1 259 ? -1.086 -13.047 -1.839 1 90.81 259 GLU B O 1
ATOM 7579 N N . THR B 1 260 ? -0.366 -14.812 -0.639 1 92.19 260 THR B N 1
ATOM 7580 C CA . THR B 1 260 ? -1.708 -15.164 -0.183 1 92.19 260 THR B CA 1
ATOM 7581 C C . THR B 1 260 ? -2.262 -14.078 0.738 1 92.19 260 THR B C 1
ATOM 7583 O O . THR B 1 260 ? -3.418 -13.672 0.602 1 92.19 260 THR B O 1
ATOM 7586 N N . ILE B 1 261 ? -1.469 -13.609 1.64 1 95.81 261 ILE B N 1
ATOM 7587 C CA . ILE B 1 261 ? -1.891 -12.578 2.584 1 95.81 261 ILE B CA 1
ATOM 7588 C C . ILE B 1 261 ? -2.285 -11.312 1.828 1 95.81 261 ILE B C 1
ATOM 7590 O O . ILE B 1 261 ? -3.316 -10.703 2.121 1 95.81 261 ILE B O 1
ATOM 7594 N N . ILE B 1 262 ? -1.505 -10.922 0.834 1 94.88 262 ILE B N 1
ATOM 7595 C CA . ILE B 1 262 ? -1.762 -9.719 0.041 1 94.88 262 ILE B CA 1
ATOM 7596 C C . ILE B 1 262 ? -3.053 -9.898 -0.755 1 94.88 262 ILE B C 1
ATOM 7598 O O . ILE B 1 262 ? -3.805 -8.938 -0.95 1 94.88 262 ILE B O 1
ATOM 7602 N N . SER B 1 263 ? -3.334 -11.133 -1.172 1 92.94 263 SER B N 1
ATOM 7603 C CA . SER B 1 263 ? -4.555 -11.398 -1.925 1 92.94 263 SER B CA 1
ATOM 7604 C C . SER B 1 263 ? -5.793 -11.219 -1.052 1 92.94 263 SER B C 1
ATOM 7606 O O . SER B 1 263 ? -6.906 -11.078 -1.564 1 92.94 263 SER B O 1
ATOM 7608 N N . TRP B 1 264 ? -5.621 -11.258 0.25 1 93.88 264 TRP B N 1
ATOM 7609 C CA . TRP B 1 264 ? -6.73 -11.07 1.178 1 93.88 264 TRP B CA 1
ATOM 7610 C C . TRP B 1 264 ? -7.156 -9.602 1.222 1 93.88 264 TRP B C 1
ATOM 7612 O O . TRP B 1 264 ? -8.242 -9.281 1.718 1 93.88 264 TRP B O 1
ATOM 7622 N N . ILE B 1 265 ? -6.34 -8.75 0.729 1 95.38 265 ILE B N 1
ATOM 7623 C CA . ILE B 1 265 ? -6.602 -7.316 0.768 1 95.38 265 ILE B CA 1
ATOM 7624 C C . ILE B 1 265 ? -7.398 -6.906 -0.466 1 95.38 265 ILE B C 1
ATOM 7626 O O . ILE B 1 265 ? -7.066 -7.293 -1.588 1 95.38 265 ILE B O 1
ATOM 7630 N N . ASP B 1 266 ? -8.445 -6.211 -0.29 1 93.75 266 ASP B N 1
ATOM 7631 C CA . ASP B 1 266 ? -9.219 -5.688 -1.407 1 93.75 266 ASP B CA 1
ATOM 7632 C C . ASP B 1 266 ? -8.602 -4.402 -1.953 1 93.75 266 ASP B C 1
ATOM 7634 O O . ASP B 1 266 ? -8.938 -3.305 -1.508 1 93.75 266 ASP B O 1
ATOM 7638 N N . PHE B 1 267 ? -7.906 -4.488 -2.977 1 94.25 267 PHE B N 1
ATOM 7639 C CA . PHE B 1 267 ? -7.156 -3.354 -3.502 1 94.25 267 PHE B CA 1
ATOM 7640 C C . PHE B 1 267 ? -8.062 -2.418 -4.289 1 94.25 267 PHE B C 1
ATOM 7642 O O . PHE B 1 267 ? -7.727 -1.254 -4.512 1 94.25 267 PHE B O 1
ATOM 7649 N N . GLU B 1 268 ? -9.18 -2.943 -4.789 1 93.75 268 GLU B N 1
ATOM 7650 C CA . GLU B 1 268 ? -10.133 -2.039 -5.418 1 93.75 268 GLU B CA 1
ATOM 7651 C C . GLU B 1 268 ? -10.578 -0.947 -4.449 1 93.75 268 GLU B C 1
ATOM 7653 O O . GLU B 1 268 ? -10.656 0.225 -4.824 1 93.75 268 GLU B O 1
ATOM 7658 N N . THR B 1 269 ? -10.82 -1.345 -3.244 1 92.81 269 THR B N 1
ATOM 7659 C CA . THR B 1 269 ? -11.219 -0.417 -2.189 1 92.81 269 THR B CA 1
ATOM 7660 C C . THR B 1 269 ? -10.102 0.582 -1.902 1 92.81 269 THR B C 1
ATOM 7662 O O . THR B 1 269 ? -10.344 1.788 -1.828 1 92.81 269 THR B O 1
ATOM 7665 N N . LEU B 1 270 ? -8.914 0.107 -1.758 1 95.06 270 LEU B N 1
ATOM 7666 C CA . LEU B 1 270 ? -7.777 0.955 -1.405 1 95.06 270 LEU B CA 1
ATOM 7667 C C . LEU B 1 270 ? -7.473 1.943 -2.525 1 95.06 270 LEU B C 1
ATOM 7669 O O . LEU B 1 270 ? -7.184 3.113 -2.264 1 95.06 270 LEU B O 1
ATOM 7673 N N . ILE B 1 271 ? -7.535 1.524 -3.754 1 95.5 271 ILE B N 1
ATOM 7674 C CA . ILE B 1 271 ? -7.227 2.369 -4.902 1 95.5 271 ILE B CA 1
ATOM 7675 C C . ILE B 1 271 ? -8.305 3.439 -5.059 1 95.5 271 ILE B C 1
ATOM 7677 O O . ILE B 1 271 ? -8 4.59 -5.379 1 95.5 271 ILE B O 1
ATOM 7681 N N . LEU B 1 272 ? -9.531 3.029 -4.848 1 93.62 272 LEU B N 1
ATOM 7682 C CA . LEU B 1 272 ? -10.617 4 -4.883 1 93.62 272 LEU B CA 1
ATOM 7683 C C . LEU B 1 272 ? -10.398 5.102 -3.852 1 93.62 272 LEU B C 1
ATOM 7685 O O . LEU B 1 272 ? -10.469 6.289 -4.18 1 93.62 272 LEU B O 1
ATOM 7689 N N . LEU B 1 273 ? -10.094 4.707 -2.654 1 92.69 273 LEU B N 1
ATOM 7690 C CA . LEU B 1 273 ? -9.891 5.668 -1.576 1 92.69 273 LEU B CA 1
ATOM 7691 C C . LEU B 1 273 ? -8.672 6.547 -1.849 1 92.69 273 LEU B C 1
ATOM 7693 O O . LEU B 1 273 ? -8.719 7.762 -1.652 1 92.69 273 LEU B O 1
ATOM 7697 N N . LEU B 1 274 ? -7.602 5.91 -2.281 1 94.31 274 LEU B N 1
ATOM 7698 C CA . LEU B 1 274 ? -6.395 6.664 -2.605 1 94.31 274 LEU B CA 1
ATOM 7699 C C . LEU B 1 274 ? -6.676 7.711 -3.676 1 94.31 274 LEU B C 1
ATOM 7701 O O . LEU B 1 274 ? -6.273 8.867 -3.539 1 94.31 274 LEU B O 1
ATOM 7705 N N . GLY B 1 275 ? -7.312 7.32 -4.766 1 94.44 275 GLY B N 1
ATOM 7706 C CA . GLY B 1 275 ? -7.664 8.258 -5.82 1 94.44 275 GLY B CA 1
ATOM 7707 C C . GLY B 1 275 ? -8.492 9.43 -5.328 1 94.44 275 GLY B C 1
ATOM 7708 O O . GLY B 1 275 ? -8.203 10.586 -5.652 1 94.44 275 GLY B O 1
ATOM 7709 N N . MET B 1 276 ? -9.461 9.133 -4.504 1 91.31 276 MET B N 1
ATOM 7710 C CA . MET B 1 276 ? -10.328 10.18 -3.98 1 91.31 276 MET B CA 1
ATOM 7711 C C . MET B 1 276 ? -9.57 11.102 -3.035 1 91.31 276 MET B C 1
ATOM 7713 O O . MET B 1 276 ? -9.773 12.32 -3.047 1 91.31 276 MET B O 1
ATOM 7717 N N . MET B 1 277 ? -8.727 10.547 -2.174 1 91.25 277 MET B N 1
ATOM 7718 C CA . MET B 1 277 ? -7.945 11.352 -1.236 1 91.25 277 MET B CA 1
ATOM 7719 C C . MET B 1 277 ? -7.023 12.312 -1.98 1 91.25 277 MET B C 1
ATOM 7721 O O . MET B 1 277 ? -6.812 13.445 -1.54 1 91.25 277 MET B O 1
ATOM 7725 N N . ILE B 1 278 ? -6.469 11.867 -3.109 1 93.38 278 ILE B N 1
ATOM 7726 C CA . ILE B 1 278 ? -5.613 12.727 -3.92 1 93.38 278 ILE B CA 1
ATOM 7727 C C . ILE B 1 278 ? -6.434 13.867 -4.5 1 93.38 278 ILE B C 1
ATOM 7729 O O . ILE B 1 278 ? -6.016 15.031 -4.457 1 93.38 278 ILE B O 1
ATOM 7733 N N . LEU B 1 279 ? -7.605 13.617 -5.008 1 93.38 279 LEU B N 1
ATOM 7734 C CA . LEU B 1 279 ? -8.484 14.633 -5.574 1 93.38 279 LEU B CA 1
ATOM 7735 C C . LEU B 1 279 ? -8.844 15.688 -4.531 1 93.38 279 LEU B C 1
ATOM 7737 O O . LEU B 1 279 ? -8.758 16.891 -4.797 1 93.38 279 LEU B O 1
ATOM 7741 N N . VAL B 1 280 ? -9.141 15.242 -3.369 1 89.81 280 VAL B N 1
ATOM 7742 C CA . VAL B 1 280 ? -9.57 16.141 -2.311 1 89.81 280 VAL B CA 1
ATOM 7743 C C . VAL B 1 280 ? -8.383 16.969 -1.807 1 89.81 280 VAL B C 1
ATOM 7745 O O . VAL B 1 280 ? -8.531 18.141 -1.461 1 89.81 280 VAL B O 1
ATOM 7748 N N . ALA B 1 281 ? -7.246 16.297 -1.712 1 89.5 281 ALA B N 1
ATOM 7749 C CA . ALA B 1 281 ? -6.039 17 -1.292 1 89.5 281 ALA B CA 1
ATOM 7750 C C . ALA B 1 281 ? -5.758 18.203 -2.201 1 89.5 281 ALA B C 1
ATOM 7752 O O . ALA B 1 281 ? -5.43 19.281 -1.724 1 89.5 281 ALA B O 1
ATOM 7753 N N . ILE B 1 282 ? -5.918 18.031 -3.475 1 91.75 282 ILE B N 1
ATOM 7754 C CA . ILE B 1 282 ? -5.668 19.109 -4.426 1 91.75 282 ILE B CA 1
ATOM 7755 C C . ILE B 1 282 ? -6.781 20.156 -4.332 1 91.75 282 ILE B C 1
ATOM 7757 O O . ILE B 1 282 ? -6.516 21.359 -4.336 1 91.75 282 ILE B O 1
ATOM 7761 N N . MET B 1 283 ? -7.961 19.719 -4.195 1 90.81 283 MET B N 1
ATOM 7762 C CA . MET B 1 283 ? -9.109 20.625 -4.102 1 90.81 283 MET B CA 1
ATOM 7763 C C . MET B 1 283 ? -9.016 21.5 -2.857 1 90.81 283 MET B C 1
ATOM 7765 O O . MET B 1 283 ? -9.422 22.656 -2.875 1 90.81 283 MET B O 1
ATOM 7769 N N . SER B 1 284 ? -8.477 20.969 -1.804 1 87.88 284 SER B N 1
ATOM 7770 C CA . SER B 1 284 ? -8.375 21.703 -0.546 1 87.88 284 SER B CA 1
ATOM 7771 C C . SER B 1 284 ? -7.453 22.906 -0.686 1 87.88 284 SER B C 1
ATOM 7773 O O . SER B 1 284 ? -7.609 23.906 0.032 1 87.88 284 SER B O 1
ATOM 7775 N N . GLU B 1 285 ? -6.582 22.891 -1.651 1 86.44 285 GLU B N 1
ATOM 7776 C CA . GLU B 1 285 ? -5.648 23.984 -1.88 1 86.44 285 GLU B CA 1
ATOM 7777 C C . GLU B 1 285 ? -6.348 25.188 -2.527 1 86.44 285 GLU B C 1
ATOM 7779 O O . GLU B 1 285 ? -5.824 26.297 -2.508 1 86.44 285 GLU B O 1
ATOM 7784 N N . THR B 1 286 ? -7.535 25 -2.998 1 90.44 286 THR B N 1
ATOM 7785 C CA . THR B 1 286 ? -8.242 26.062 -3.707 1 90.44 286 THR B CA 1
ATOM 7786 C C . THR B 1 286 ? -8.891 27.031 -2.723 1 90.44 286 THR B C 1
ATOM 7788 O O . THR B 1 286 ? -9.242 28.156 -3.09 1 90.44 286 THR B O 1
ATOM 7791 N N . GLY B 1 287 ? -9.188 26.594 -1.491 1 90.06 287 GLY B N 1
ATOM 7792 C CA . GLY B 1 287 ? -9.883 27.391 -0.503 1 90.06 287 GLY B CA 1
ATOM 7793 C C . GLY B 1 287 ? -11.398 27.297 -0.622 1 90.06 287 GLY B C 1
ATOM 7794 O O . GLY B 1 287 ? -12.117 28.062 0.027 1 90.06 287 GLY B O 1
ATOM 7795 N N . VAL B 1 288 ? -11.891 26.391 -1.401 1 91.12 288 VAL B N 1
ATOM 7796 C CA . VAL B 1 288 ? -13.32 26.297 -1.659 1 91.12 288 VAL B CA 1
ATOM 7797 C C . VAL B 1 288 ? -14.055 25.938 -0.368 1 91.12 288 VAL B C 1
ATOM 7799 O O . VAL B 1 288 ? -15.164 26.422 -0.124 1 91.12 288 VAL B O 1
ATOM 7802 N N . PHE B 1 289 ? -13.508 25.188 0.444 1 87.94 289 PHE B N 1
ATOM 7803 C CA . PHE B 1 289 ? -14.164 24.766 1.678 1 87.94 289 PHE B CA 1
ATOM 7804 C C . PHE B 1 289 ? -14.266 25.922 2.656 1 87.94 289 PHE B C 1
ATOM 7806 O O . PHE B 1 289 ? -15.281 26.078 3.336 1 87.94 289 PHE B O 1
ATOM 7813 N N . ASP B 1 290 ? -13.227 26.734 2.684 1 88.44 290 ASP B N 1
ATOM 7814 C CA . ASP B 1 290 ? -13.289 27.969 3.459 1 88.44 290 ASP B CA 1
ATOM 7815 C C . ASP B 1 290 ? -14.422 28.875 2.971 1 88.44 290 ASP B C 1
ATOM 7817 O O . ASP B 1 290 ? -15.188 29.406 3.775 1 88.44 290 ASP B O 1
ATOM 7821 N N . TRP B 1 291 ? -14.445 28.984 1.781 1 91.56 291 TRP B N 1
ATOM 7822 C CA . TRP B 1 291 ? -15.461 29.828 1.162 1 91.56 291 TRP B CA 1
ATOM 7823 C C . TRP B 1 291 ? -16.859 29.312 1.48 1 91.56 291 TRP B C 1
ATOM 7825 O O . TRP B 1 291 ? -17.766 30.109 1.753 1 91.56 291 TRP B O 1
ATOM 7835 N N . MET B 1 292 ? -17.078 28.062 1.435 1 91.06 292 MET B N 1
ATOM 7836 C CA . MET B 1 292 ? -18.391 27.484 1.701 1 91.06 292 MET B CA 1
ATOM 7837 C C . MET B 1 292 ? -18.812 27.719 3.15 1 91.06 292 MET B C 1
ATOM 7839 O O . MET B 1 292 ? -19.984 27.922 3.436 1 91.06 292 MET B O 1
ATOM 7843 N N . ALA B 1 293 ? -17.859 27.594 3.994 1 88.38 293 ALA B N 1
ATOM 7844 C CA . ALA B 1 293 ? -18.156 27.859 5.402 1 88.38 293 ALA B CA 1
ATOM 7845 C C . ALA B 1 293 ? -18.562 29.312 5.609 1 88.38 293 ALA B C 1
ATOM 7847 O O . ALA B 1 293 ? -19.5 29.609 6.355 1 88.38 293 ALA B O 1
ATOM 7848 N N . VAL B 1 294 ? -17.859 30.234 4.98 1 89.62 294 VAL B N 1
ATOM 7849 C CA . VAL B 1 294 ? -18.188 31.656 5.07 1 89.62 294 VAL B CA 1
ATOM 7850 C C . VAL B 1 294 ? -19.547 31.906 4.418 1 89.62 294 VAL B C 1
ATOM 7852 O O . VAL B 1 294 ? -20.312 32.75 4.879 1 89.62 294 VAL B O 1
ATOM 7855 N N . LEU B 1 295 ? -19.828 31.188 3.381 1 92.12 295 LEU B N 1
ATOM 7856 C CA . LEU B 1 295 ? -21.125 31.281 2.725 1 92.12 295 LEU B CA 1
ATOM 7857 C C . LEU B 1 295 ? -22.25 30.938 3.693 1 92.12 295 LEU B C 1
ATOM 7859 O O . LEU B 1 295 ? -23.312 31.578 3.676 1 92.12 295 LEU B O 1
ATOM 7863 N N . ALA B 1 296 ? -22.062 29.953 4.492 1 92 296 ALA B N 1
ATOM 7864 C CA . ALA B 1 296 ? -23.062 29.578 5.504 1 92 296 ALA B CA 1
ATOM 7865 C C . ALA B 1 296 ? -23.297 30.719 6.484 1 92 296 ALA B C 1
ATOM 7867 O O . ALA B 1 296 ? -24.438 31 6.855 1 92 296 ALA B O 1
ATOM 7868 N N . TYR B 1 297 ? -22.219 31.375 6.887 1 91.31 297 TYR B N 1
ATOM 7869 C CA . TYR B 1 297 ? -22.344 32.5 7.781 1 91.31 297 TYR B CA 1
ATOM 7870 C C . TYR B 1 297 ? -23.062 33.656 7.102 1 91.31 297 TYR B C 1
ATOM 7872 O O . TYR B 1 297 ? -23.922 34.312 7.715 1 91.31 297 TYR B O 1
ATOM 7880 N N . ARG B 1 298 ? -22.781 33.875 5.855 1 91.5 298 ARG B N 1
ATOM 7881 C CA . ARG B 1 298 ? -23.391 34.969 5.094 1 91.5 298 ARG B CA 1
ATOM 7882 C C . ARG B 1 298 ? -24.891 34.781 4.961 1 91.5 298 ARG B C 1
ATOM 7884 O O . ARG B 1 298 ? -25.672 35.688 5.242 1 91.5 298 ARG B O 1
ATOM 7891 N N . ILE B 1 299 ? -25.297 33.625 4.613 1 92.19 299 ILE B N 1
ATOM 7892 C CA . ILE B 1 299 ? -26.703 33.344 4.359 1 92.19 299 ILE B CA 1
ATOM 7893 C C . ILE B 1 299 ? -27.469 33.375 5.676 1 92.19 299 ILE B C 1
ATOM 7895 O O . ILE B 1 299 ? -28.625 33.812 5.723 1 92.19 299 ILE B O 1
ATOM 7899 N N . SER B 1 300 ? -26.859 32.875 6.715 1 92.62 300 SER B N 1
ATOM 7900 C CA . SER B 1 300 ? -27.516 32.812 8.016 1 92.62 300 SER B CA 1
ATOM 7901 C C . SER B 1 300 ? -27.562 34.188 8.68 1 92.62 300 SER B C 1
ATOM 7903 O O . SER B 1 300 ? -28.219 34.344 9.711 1 92.62 300 SER B O 1
ATOM 7905 N N . LYS B 1 301 ? -26.812 35.188 8.156 1 91.38 301 LYS B N 1
ATOM 7906 C CA . LYS B 1 301 ? -26.719 36.531 8.672 1 91.38 301 LYS B CA 1
ATOM 7907 C C . LYS B 1 301 ? -26.266 36.531 10.125 1 91.38 301 LYS B C 1
ATOM 7909 O O . LYS B 1 301 ? -26.75 37.344 10.93 1 91.38 301 LYS B O 1
ATOM 7914 N N . GLY B 1 302 ? -25.562 35.531 10.383 1 88.25 302 GLY B N 1
ATOM 7915 C CA . GLY B 1 302 ? -24.938 35.5 11.695 1 88.25 302 GLY B CA 1
ATOM 7916 C C . GLY B 1 302 ? -25.828 34.906 12.766 1 88.25 302 GLY B C 1
ATOM 7917 O O . GLY B 1 302 ? -25.469 34.875 13.945 1 88.25 302 GLY B O 1
ATOM 7918 N N . ASN B 1 303 ? -26.984 34.438 12.414 1 90.75 303 ASN B N 1
ATOM 7919 C CA . ASN B 1 303 ? -27.844 33.781 13.383 1 90.75 303 ASN B CA 1
ATOM 7920 C C . ASN B 1 303 ? -27.406 32.344 13.641 1 90.75 303 ASN B C 1
ATOM 7922 O O . ASN B 1 303 ? -27.109 31.594 12.695 1 90.75 303 ASN B O 1
ATOM 7926 N N . PRO B 1 304 ? -27.344 31.906 14.836 1 89.88 304 PRO B N 1
ATOM 7927 C CA . PRO B 1 304 ? -26.703 30.641 15.203 1 89.88 304 PRO B CA 1
ATOM 7928 C C . PRO B 1 304 ? -27.438 29.438 14.617 1 89.88 304 PRO B C 1
ATOM 7930 O O . PRO B 1 304 ? -26.812 28.562 14.016 1 89.88 304 PRO B O 1
ATOM 7933 N N . TRP B 1 305 ? -28.75 29.312 14.758 1 92.06 305 TRP B N 1
ATOM 7934 C CA . TRP B 1 305 ? -29.469 28.125 14.336 1 92.06 305 TRP B CA 1
ATOM 7935 C C . TRP B 1 305 ? -29.453 27.984 12.812 1 92.06 305 TRP B C 1
ATOM 7937 O O . TRP B 1 305 ? -29.109 26.906 12.289 1 92.06 305 TRP B O 1
ATOM 7947 N N . PRO B 1 306 ? -29.797 29.062 12.062 1 93.06 306 PRO B N 1
ATOM 7948 C CA . PRO B 1 306 ? -29.672 28.953 10.609 1 93.06 306 PRO B CA 1
ATOM 7949 C C . PRO B 1 306 ? -28.234 28.609 10.172 1 93.06 306 PRO B C 1
ATOM 7951 O O . PRO B 1 306 ? -28.047 27.875 9.203 1 93.06 306 PRO B O 1
ATOM 7954 N N . MET B 1 307 ? -27.328 29.188 10.875 1 92.56 307 MET B N 1
ATOM 7955 C CA . MET B 1 307 ? -25.938 28.906 10.555 1 92.56 307 MET B CA 1
ATOM 7956 C C . MET B 1 307 ? -25.625 27.422 10.773 1 92.56 307 MET B C 1
ATOM 7958 O O . MET B 1 307 ? -24.984 26.797 9.93 1 92.56 307 MET B O 1
ATOM 7962 N N . LEU B 1 308 ? -26.031 26.922 11.875 1 93.81 308 LEU B N 1
ATOM 7963 C CA . LEU B 1 308 ? -25.797 25.516 12.188 1 93.81 308 LEU B CA 1
ATOM 7964 C C . LEU B 1 308 ? -26.453 24.609 11.156 1 93.81 308 LEU B C 1
ATOM 7966 O O . LEU B 1 308 ? -25.859 23.609 10.727 1 93.81 308 LEU B O 1
ATOM 7970 N N . LEU B 1 309 ? -27.609 24.938 10.75 1 94.62 309 LEU B N 1
ATOM 7971 C CA . LEU B 1 309 ? -28.328 24.156 9.758 1 94.62 309 LEU B CA 1
ATOM 7972 C C . LEU B 1 309 ? -27.625 24.188 8.406 1 94.62 309 LEU B C 1
ATOM 7974 O O . LEU B 1 309 ? -27.484 23.156 7.742 1 94.62 309 LEU B O 1
ATOM 7978 N N . LEU B 1 310 ? -27.219 25.344 8.094 1 94.81 310 LEU B N 1
ATOM 7979 C CA . LEU B 1 310 ? -26.562 25.5 6.801 1 94.81 310 LEU B CA 1
ATOM 7980 C C . LEU B 1 310 ? -25.188 24.844 6.793 1 94.81 310 LEU B C 1
ATOM 7982 O O . LEU B 1 310 ? -24.828 24.172 5.828 1 94.81 310 LEU B O 1
ATOM 7986 N N . LEU B 1 311 ? -24.438 25.078 7.852 1 94.81 311 LEU B N 1
ATOM 7987 C CA . LEU B 1 311 ? -23.109 24.484 7.961 1 94.81 311 LEU B CA 1
ATOM 7988 C C . LEU B 1 311 ? -23.172 22.969 7.934 1 94.81 311 LEU B C 1
ATOM 7990 O O . LEU B 1 311 ? -22.391 22.312 7.246 1 94.81 311 LEU B O 1
ATOM 7994 N N . SER B 1 312 ? -24.078 22.406 8.641 1 95.44 312 SER B N 1
ATOM 7995 C CA . SER B 1 312 ? -24.234 20.953 8.688 1 95.44 312 SER B CA 1
ATOM 7996 C C . SER B 1 312 ? -24.719 20.422 7.348 1 95.44 312 SER B C 1
ATOM 7998 O O . SER B 1 312 ? -24.281 19.359 6.902 1 95.44 312 SER B O 1
ATOM 8000 N N . SER B 1 313 ? -25.625 21.109 6.695 1 96.06 313 SER B N 1
ATOM 8001 C CA . SER B 1 313 ? -26.125 20.688 5.391 1 96.06 313 SER B CA 1
ATOM 8002 C C . SER B 1 313 ? -25.016 20.703 4.34 1 96.06 313 SER B C 1
ATOM 8004 O O . SER B 1 313 ? -24.906 19.781 3.535 1 96.06 313 SER B O 1
ATOM 8006 N N . ILE B 1 314 ? -24.234 21.703 4.383 1 95.25 314 ILE B N 1
ATOM 8007 C CA . ILE B 1 314 ? -23.125 21.812 3.455 1 95.25 314 ILE B CA 1
ATOM 8008 C C . ILE B 1 314 ? -22.141 20.656 3.705 1 95.25 314 ILE B C 1
ATOM 8010 O O . ILE B 1 314 ? -21.672 20.016 2.762 1 95.25 314 ILE B O 1
ATOM 8014 N N . THR B 1 315 ? -21.891 20.438 4.949 1 95.25 315 THR B N 1
ATOM 8015 C CA . THR B 1 315 ? -21 19.344 5.312 1 95.25 315 THR B CA 1
ATOM 8016 C C . THR B 1 315 ? -21.547 18.016 4.828 1 95.25 315 THR B C 1
ATOM 8018 O O . THR B 1 315 ? -20.812 17.188 4.293 1 95.25 315 THR B O 1
ATOM 8021 N N . ALA B 1 316 ? -22.797 17.781 4.988 1 96.31 316 ALA B N 1
ATOM 8022 C CA . ALA B 1 316 ? -23.438 16.547 4.566 1 96.31 316 ALA B CA 1
ATOM 8023 C C . ALA B 1 316 ? -23.359 16.359 3.053 1 96.31 316 ALA B C 1
ATOM 8025 O O . ALA B 1 316 ? -23.031 15.281 2.562 1 96.31 316 ALA B O 1
ATOM 8026 N N . ILE B 1 317 ? -23.609 17.391 2.344 1 94.94 317 ILE B N 1
ATOM 8027 C CA . ILE B 1 317 ? -23.609 17.344 0.885 1 94.94 317 ILE B CA 1
ATOM 8028 C C . ILE B 1 317 ? -22.188 17.078 0.383 1 94.94 317 ILE B C 1
ATOM 8030 O O . ILE B 1 317 ? -21.984 16.25 -0.499 1 94.94 317 ILE B O 1
ATOM 8034 N N . MET B 1 318 ? -21.281 17.75 1.007 1 92.44 318 MET B N 1
ATOM 8035 C CA . MET B 1 318 ? -19.891 17.578 0.597 1 92.44 318 MET B CA 1
ATOM 8036 C C . MET B 1 318 ? -19.391 16.188 0.952 1 92.44 318 MET B C 1
ATOM 8038 O O . MET B 1 318 ? -18.578 15.609 0.226 1 92.44 318 MET B O 1
ATOM 8042 N N . SER B 1 319 ? -19.859 15.648 2.016 1 94.56 319 SER B N 1
ATOM 8043 C CA . SER B 1 319 ? -19.422 14.344 2.49 1 94.56 319 SER B CA 1
ATOM 8044 C C . SER B 1 319 ? -19.938 13.227 1.587 1 94.56 319 SER B C 1
ATOM 8046 O O . SER B 1 319 ? -19.484 12.078 1.688 1 94.56 319 SER B O 1
ATOM 8048 N N . CYS B 1 320 ? -20.859 13.547 0.666 1 92.88 320 CYS B N 1
ATOM 8049 C CA . CYS B 1 320 ? -21.328 12.57 -0.312 1 92.88 320 CYS B CA 1
ATOM 8050 C C . CYS B 1 320 ? -20.219 12.203 -1.291 1 92.88 320 CYS B C 1
ATOM 8052 O O . CYS B 1 320 ? -20.219 11.102 -1.842 1 92.88 320 CYS B O 1
ATOM 8054 N N . MET B 1 321 ? -19.281 13.117 -1.402 1 87.5 321 MET B N 1
ATOM 8055 C CA . MET B 1 321 ? -18.234 12.898 -2.393 1 87.5 321 MET B CA 1
ATOM 8056 C C . MET B 1 321 ? -16.859 12.82 -1.726 1 87.5 321 MET B C 1
ATOM 8058 O O . MET B 1 321 ? -15.914 12.273 -2.303 1 87.5 321 MET B O 1
ATOM 8062 N N . LEU B 1 322 ? -16.828 13.469 -0.577 1 87.19 322 LEU B N 1
ATOM 8063 C CA . LEU B 1 322 ? -15.578 13.477 0.161 1 87.19 322 LEU B CA 1
ATOM 8064 C C . LEU B 1 322 ? -15.648 12.539 1.366 1 87.19 322 LEU B C 1
ATOM 8066 O O . LEU B 1 322 ? -16.688 12.461 2.031 1 87.19 322 LEU B O 1
ATOM 8070 N N . ASP B 1 323 ? -14.641 11.812 1.501 1 84.62 323 ASP B N 1
ATOM 8071 C CA . ASP B 1 323 ? -14.633 10.969 2.688 1 84.62 323 ASP B CA 1
ATOM 8072 C C . ASP B 1 323 ? -14.844 11.789 3.955 1 84.62 323 ASP B C 1
ATOM 8074 O O . ASP B 1 323 ? -14.453 12.961 4.012 1 84.62 323 ASP B O 1
ATOM 8078 N N . ASN B 1 324 ? -15.477 11.227 4.953 1 89.81 324 ASN B N 1
ATOM 8079 C CA . ASN B 1 324 ? -15.898 11.938 6.156 1 89.81 324 ASN B CA 1
ATOM 8080 C C . ASN B 1 324 ? -14.703 12.469 6.945 1 89.81 324 ASN B C 1
ATOM 8082 O O . ASN B 1 324 ? -14.758 13.57 7.488 1 89.81 324 ASN B O 1
ATOM 8086 N N . VAL B 1 325 ? -13.617 11.695 6.992 1 85.12 325 VAL B N 1
ATOM 8087 C CA . VAL B 1 325 ? -12.453 12.133 7.746 1 85.12 325 VAL B CA 1
ATOM 8088 C C . VAL B 1 325 ? -11.844 13.367 7.086 1 85.12 325 VAL B C 1
ATOM 8090 O O . VAL B 1 325 ? -11.562 14.359 7.758 1 85.12 325 VAL B O 1
ATOM 8093 N N . THR B 1 326 ? -11.711 13.273 5.848 1 83 326 THR B N 1
ATOM 8094 C CA . THR B 1 326 ? -11.156 14.391 5.102 1 83 326 THR B CA 1
ATOM 8095 C C . THR B 1 326 ? -12.039 15.625 5.23 1 83 326 THR B C 1
ATOM 8097 O O . THR B 1 326 ? -11.547 16.734 5.387 1 83 326 THR B O 1
ATOM 8100 N N . MET B 1 327 ? -13.289 15.406 5.184 1 87.19 327 MET B N 1
ATOM 8101 C CA . MET B 1 327 ? -14.242 16.5 5.324 1 87.19 327 MET B CA 1
ATOM 8102 C C . MET B 1 327 ? -14.062 17.203 6.664 1 87.19 327 MET B C 1
ATOM 8104 O O . MET B 1 327 ? -14.078 18.438 6.73 1 87.19 327 MET B O 1
ATOM 8108 N N . LEU B 1 328 ? -13.82 16.484 7.652 1 88.88 328 LEU B N 1
ATOM 8109 C CA . LEU B 1 328 ? -13.703 17.078 8.984 1 88.88 328 LEU B CA 1
ATOM 8110 C C . LEU B 1 328 ? -12.359 17.781 9.148 1 88.88 328 LEU B C 1
ATOM 8112 O O . LEU B 1 328 ? -12.273 18.797 9.836 1 88.88 328 LEU B O 1
ATOM 8116 N N . LEU B 1 329 ? -11.383 17.25 8.586 1 83.62 329 LEU B N 1
ATOM 8117 C CA . LEU B 1 329 ? -10.078 17.891 8.633 1 83.62 329 LEU B CA 1
ATOM 8118 C C . LEU B 1 329 ? -10.125 19.281 8.016 1 83.62 329 LEU B C 1
ATOM 8120 O O . LEU B 1 329 ? -9.406 20.188 8.445 1 83.62 329 LEU B O 1
ATOM 8124 N N . LEU B 1 330 ? -11.031 19.406 7.09 1 83.62 330 LEU B N 1
ATOM 8125 C CA . LEU B 1 330 ? -11.117 20.672 6.352 1 83.62 330 LEU B CA 1
ATOM 8126 C C . LEU B 1 330 ? -12.156 21.594 6.977 1 83.62 330 LEU B C 1
ATOM 8128 O O . LEU B 1 330 ? -11.906 22.797 7.129 1 83.62 330 LEU B O 1
ATOM 8132 N N . MET B 1 331 ? -13.25 21.031 7.441 1 88.94 331 MET B N 1
ATOM 8133 C CA . MET B 1 331 ? -14.398 21.828 7.855 1 88.94 331 MET B CA 1
ATOM 8134 C C . MET B 1 331 ? -14.32 22.172 9.344 1 88.94 331 MET B C 1
ATOM 8136 O O . MET B 1 331 ? -14.82 23.203 9.773 1 88.94 331 MET B O 1
ATOM 8140 N N . ALA B 1 332 ? -13.672 21.375 10.109 1 90.38 332 ALA B N 1
ATOM 8141 C CA . ALA B 1 332 ? -13.688 21.531 11.562 1 90.38 332 ALA B CA 1
ATOM 8142 C C . ALA B 1 332 ? -12.984 22.828 11.977 1 90.38 332 ALA B C 1
ATOM 8144 O O . ALA B 1 332 ? -13.516 23.594 12.773 1 90.38 332 ALA B O 1
ATOM 8145 N N . PRO B 1 333 ? -11.828 23.141 11.492 1 86.94 333 PRO B N 1
ATOM 8146 C CA . PRO B 1 333 ? -11.156 24.375 11.891 1 86.94 333 PRO B CA 1
ATOM 8147 C C . PRO B 1 333 ? -11.977 25.625 11.547 1 86.94 333 PRO B C 1
ATOM 8149 O O . PRO B 1 333 ? -12.039 26.562 12.344 1 86.94 333 PRO B O 1
ATOM 8152 N N . ILE B 1 334 ? -12.562 25.578 10.453 1 86.81 334 ILE B N 1
ATOM 8153 C CA . ILE B 1 334 ? -13.352 26.719 10.016 1 86.81 334 ILE B CA 1
ATOM 8154 C C . ILE B 1 334 ? -14.617 26.828 10.867 1 86.81 334 ILE B C 1
ATOM 8156 O O . ILE B 1 334 ? -15.039 27.938 11.219 1 86.81 334 ILE B O 1
ATOM 8160 N N . ALA B 1 335 ? -15.203 25.703 11.086 1 91.38 335 ALA B N 1
ATOM 8161 C CA . ALA B 1 335 ? -16.375 25.688 11.953 1 91.38 335 ALA B CA 1
ATOM 8162 C C . ALA B 1 335 ? -16.062 26.281 13.32 1 91.38 335 ALA B C 1
ATOM 8164 O O . ALA B 1 335 ? -16.859 27.016 13.898 1 91.38 335 ALA B O 1
ATOM 8165 N N . ILE B 1 336 ? -14.914 26 13.828 1 89.94 336 ILE B N 1
ATOM 8166 C CA . ILE B 1 336 ? -14.492 26.5 15.125 1 89.94 336 ILE B CA 1
ATOM 8167 C C . ILE B 1 336 ? -14.391 28.016 15.086 1 89.94 336 ILE B C 1
ATOM 8169 O O . ILE B 1 336 ? -14.898 28.703 15.969 1 89.94 336 ILE B O 1
ATOM 8173 N N . ARG B 1 337 ? -13.844 28.531 14.078 1 84.69 337 ARG B N 1
ATOM 8174 C CA . ARG B 1 337 ? -13.688 29.984 13.938 1 84.69 337 ARG B CA 1
ATOM 8175 C C . ARG B 1 337 ? -15.047 30.672 13.844 1 84.69 337 ARG B C 1
ATOM 8177 O O . ARG B 1 337 ? -15.242 31.75 14.398 1 84.69 337 ARG B O 1
ATOM 8184 N N . LEU B 1 338 ? -15.875 30.078 13.133 1 87.44 338 LEU B N 1
ATOM 8185 C CA . LEU B 1 338 ? -17.219 30.625 13.008 1 87.44 338 LEU B CA 1
ATOM 8186 C C . LEU B 1 338 ? -17.938 30.625 14.352 1 87.44 338 LEU B C 1
ATOM 8188 O O . LEU B 1 338 ? -18.625 31.594 14.688 1 87.44 338 LEU B O 1
ATOM 8192 N N . CYS B 1 339 ? -17.797 29.531 15.047 1 88.31 339 CYS B N 1
ATOM 8193 C CA . CYS B 1 339 ? -18.422 29.422 16.359 1 88.31 339 CYS B CA 1
ATOM 8194 C C . CYS B 1 339 ? -17.875 30.469 17.328 1 88.31 339 CYS B C 1
ATOM 8196 O O . CYS B 1 339 ? -18.625 31.031 18.125 1 88.31 339 CYS B O 1
ATOM 8198 N N . GLU B 1 340 ? -16.641 30.656 17.219 1 83.25 340 GLU B N 1
ATOM 8199 C CA . GLU B 1 340 ? -16.016 31.656 18.078 1 83.25 340 GLU B CA 1
ATOM 8200 C C . GLU B 1 340 ? -16.531 33.062 17.734 1 83.25 340 GLU B C 1
ATOM 8202 O O . GLU B 1 340 ? -16.719 33.875 18.641 1 83.25 340 GLU B O 1
ATOM 8207 N N . ALA B 1 341 ? -16.75 33.25 16.547 1 79.06 341 ALA B N 1
ATOM 8208 C CA . ALA B 1 341 ? -17.266 34.531 16.109 1 79.06 341 ALA B CA 1
ATOM 8209 C C . ALA B 1 341 ? -18.719 34.75 16.547 1 79.06 341 ALA B C 1
ATOM 8211 O O . ALA B 1 341 ? -19.156 35.875 16.797 1 79.06 341 ALA B O 1
ATOM 8212 N N . MET B 1 342 ? -19.484 33.719 16.672 1 84.06 342 MET B N 1
ATOM 8213 C CA . MET B 1 342 ? -20.906 33.812 16.969 1 84.06 342 MET B CA 1
ATOM 8214 C C . MET B 1 342 ? -21.172 33.531 18.453 1 84.06 342 MET B C 1
ATOM 8216 O O . MET B 1 342 ? -22.297 33.656 18.922 1 84.06 342 MET B O 1
ATOM 8220 N N . ALA B 1 343 ? -20.219 33.125 19.172 1 82.25 343 ALA B N 1
ATOM 8221 C CA . ALA B 1 343 ? -20.297 32.844 20.609 1 82.25 343 ALA B CA 1
ATOM 8222 C C . ALA B 1 343 ? -21.281 31.719 20.891 1 82.25 343 ALA B C 1
ATOM 8224 O O . ALA B 1 343 ? -22.203 31.875 21.703 1 82.25 343 ALA B O 1
ATOM 8225 N N . VAL B 1 344 ? -21.125 30.703 20.266 1 89.12 344 VAL B N 1
ATOM 8226 C CA . VAL B 1 344 ? -21.891 29.484 20.5 1 89.12 344 VAL B CA 1
ATOM 8227 C C . VAL B 1 344 ? -20.969 28.375 21 1 89.12 344 VAL B C 1
ATOM 8229 O O . VAL B 1 344 ? -19.75 28.469 20.875 1 89.12 344 VAL B O 1
ATOM 8232 N N . GLN B 1 345 ? -21.562 27.344 21.594 1 92.56 345 GLN B N 1
ATOM 8233 C CA . GLN B 1 345 ? -20.781 26.234 22.125 1 92.56 345 GLN B CA 1
ATOM 8234 C C . GLN B 1 345 ? -20.109 25.453 21 1 92.56 345 GLN B C 1
ATOM 8236 O O . GLN B 1 345 ? -20.734 24.578 20.391 1 92.56 345 GLN B O 1
ATOM 8241 N N . THR B 1 346 ? -18.859 25.594 20.875 1 92.38 346 THR B N 1
ATOM 8242 C CA . THR B 1 346 ? -18.094 25.062 19.766 1 92.38 346 THR B CA 1
ATOM 8243 C C . THR B 1 346 ? -18.141 23.547 19.734 1 92.38 346 THR B C 1
ATOM 8245 O O . THR B 1 346 ? -18.359 22.938 18.688 1 92.38 346 THR B O 1
ATOM 8248 N N . PRO B 1 347 ? -17.969 22.844 20.906 1 94 347 PRO B N 1
ATOM 8249 C CA . PRO B 1 347 ? -18.016 21.375 20.891 1 94 347 PRO B CA 1
ATOM 8250 C C . PRO B 1 347 ? -19.344 20.828 20.359 1 94 347 PRO B C 1
ATOM 8252 O O . PRO B 1 347 ? -19.344 19.859 19.609 1 94 347 PRO B O 1
ATOM 8255 N N . LEU B 1 348 ? -20.359 21.469 20.688 1 94.56 348 LEU B N 1
ATOM 8256 C CA . LEU B 1 348 ? -21.672 21 20.25 1 94.56 348 LEU B CA 1
ATOM 8257 C C . LEU B 1 348 ? -21.844 21.188 18.75 1 94.56 348 LEU B C 1
ATOM 8259 O O . LEU B 1 348 ? -22.406 20.312 18.078 1 94.56 348 LEU B O 1
ATOM 8263 N N . VAL B 1 349 ? -21.391 22.297 18.266 1 94.69 349 VAL B N 1
ATOM 8264 C CA . VAL B 1 349 ? -21.469 22.547 16.828 1 94.69 349 VAL B CA 1
ATOM 8265 C C . VAL B 1 349 ? -20.641 21.516 16.078 1 94.69 349 VAL B C 1
ATOM 8267 O O . VAL B 1 349 ? -21.062 20.984 15.047 1 94.69 349 VAL B O 1
ATOM 8270 N N . LEU B 1 350 ? -19.5 21.219 16.578 1 95.75 350 LEU B N 1
ATOM 8271 C CA . LEU B 1 350 ? -18.625 20.234 15.938 1 95.75 350 LEU B CA 1
ATOM 8272 C C . LEU B 1 350 ? -19.266 18.844 15.953 1 95.75 350 LEU B C 1
ATOM 8274 O O . LEU B 1 350 ? -19.125 18.094 14.992 1 95.75 350 LEU B O 1
ATOM 8278 N N . ILE B 1 351 ? -19.906 18.516 17.031 1 96.75 351 ILE B N 1
ATOM 8279 C CA . ILE B 1 351 ? -20.609 17.234 17.109 1 96.75 351 ILE B CA 1
ATOM 8280 C C . ILE B 1 351 ? -21.672 17.156 16.031 1 96.75 351 ILE B C 1
ATOM 8282 O O . ILE B 1 351 ? -21.797 16.141 15.344 1 96.75 351 ILE B O 1
ATOM 8286 N N . VAL B 1 352 ? -22.359 18.219 15.797 1 96.31 352 VAL B N 1
ATOM 8287 C CA . VAL B 1 352 ? -23.391 18.25 14.773 1 96.31 352 VAL B CA 1
ATOM 8288 C C . VAL B 1 352 ? -22.766 18.125 13.391 1 96.31 352 VAL B C 1
ATOM 8290 O O . VAL B 1 352 ? -23.25 17.391 12.539 1 96.31 352 VAL B O 1
ATOM 8293 N N . VAL B 1 353 ? -21.734 18.844 13.234 1 95.62 353 VAL B N 1
ATOM 8294 C CA . VAL B 1 353 ? -21.047 18.844 11.945 1 95.62 353 VAL B CA 1
ATOM 8295 C C . VAL B 1 353 ? -20.562 17.438 11.617 1 95.62 353 VAL B C 1
ATOM 8297 O O . VAL B 1 353 ? -20.719 16.953 10.484 1 95.62 353 VAL B O 1
ATOM 8300 N N . VAL B 1 354 ? -20.016 16.75 12.539 1 96.5 354 VAL B N 1
ATOM 8301 C CA . VAL B 1 354 ? -19.484 15.422 12.297 1 96.5 354 VAL B CA 1
ATOM 8302 C C . VAL B 1 354 ? -20.625 14.438 12.055 1 96.5 354 VAL B C 1
ATOM 8304 O O . VAL B 1 354 ? -20.547 13.578 11.18 1 96.5 354 VAL B O 1
ATOM 8307 N N . MET B 1 355 ? -21.703 14.539 12.828 1 97.5 355 MET B N 1
ATOM 8308 C CA . MET B 1 355 ? -22.844 13.656 12.648 1 97.5 355 MET B CA 1
ATOM 8309 C C . MET B 1 355 ? -23.453 13.82 11.25 1 97.5 355 MET B C 1
ATOM 8311 O O . MET B 1 355 ? -23.828 12.836 10.617 1 97.5 355 MET B O 1
ATOM 8315 N N . TYR B 1 356 ? -23.469 14.992 10.805 1 97.31 356 TYR B N 1
ATOM 8316 C CA . TYR B 1 356 ? -24.047 15.242 9.484 1 97.31 356 TYR B CA 1
ATOM 8317 C C . TYR B 1 356 ? -23.078 14.844 8.391 1 97.31 356 TYR B C 1
ATOM 8319 O O . TYR B 1 356 ? -23.484 14.469 7.289 1 97.31 356 TYR B O 1
ATOM 8327 N N . SER B 1 357 ? -21.797 14.953 8.695 1 96.75 357 SER B N 1
ATOM 8328 C CA . SER B 1 357 ? -20.828 14.383 7.766 1 96.75 357 SER B CA 1
ATOM 8329 C C . SER B 1 357 ? -21.062 12.883 7.574 1 96.75 357 SER B C 1
ATOM 8331 O O . SER B 1 357 ? -21.047 12.391 6.445 1 96.75 357 SER B O 1
ATOM 8333 N N . ASN B 1 358 ? -21.328 12.172 8.641 1 97.38 358 ASN B N 1
ATOM 8334 C CA . ASN B 1 358 ? -21.594 10.734 8.586 1 97.38 358 ASN B CA 1
ATOM 8335 C C . ASN B 1 358 ? -22.906 10.438 7.859 1 97.38 358 ASN B C 1
ATOM 8337 O O . ASN B 1 358 ? -22.984 9.469 7.098 1 97.38 358 ASN B O 1
ATOM 8341 N N . ILE B 1 359 ? -23.906 11.242 8.125 1 97.62 359 ILE B N 1
ATOM 8342 C CA . ILE B 1 359 ? -25.188 11.062 7.477 1 97.62 359 ILE B CA 1
ATOM 8343 C C . ILE B 1 359 ? -25.047 11.273 5.973 1 97.62 359 ILE B C 1
ATOM 8345 O O . ILE B 1 359 ? -25.484 10.438 5.176 1 97.62 359 ILE B O 1
ATOM 8349 N N . GLY B 1 360 ? -24.453 12.383 5.602 1 96.94 360 GLY B N 1
ATOM 8350 C CA . GLY B 1 360 ? -24.234 12.664 4.191 1 96.94 360 GLY B CA 1
ATOM 8351 C C . GLY B 1 360 ? -23.391 11.617 3.502 1 96.94 360 GLY B C 1
ATOM 8352 O O . GLY B 1 360 ? -23.656 11.234 2.363 1 96.94 360 GLY B O 1
ATOM 8353 N N . GLY B 1 361 ? -22.359 11.195 4.168 1 96.62 361 GLY B N 1
ATOM 8354 C CA . GLY B 1 361 ? -21.453 10.203 3.615 1 96.62 361 GLY B CA 1
ATOM 8355 C C . GLY B 1 361 ? -22.125 8.867 3.359 1 96.62 361 GLY B C 1
ATOM 8356 O O . GLY B 1 361 ? -21.641 8.055 2.566 1 96.62 361 GLY B O 1
ATOM 8357 N N . THR B 1 362 ? -23.234 8.594 3.98 1 97.62 362 THR B N 1
ATOM 8358 C CA . THR B 1 362 ? -23.969 7.348 3.846 1 97.62 362 THR B CA 1
ATOM 8359 C C . THR B 1 362 ? -24.641 7.258 2.475 1 97.62 362 THR B C 1
ATOM 8361 O O . THR B 1 362 ? -25.016 6.172 2.027 1 97.62 362 THR B O 1
ATOM 8364 N N . LEU B 1 363 ? -24.75 8.312 1.769 1 97.56 363 LEU B N 1
ATOM 8365 C CA . LEU B 1 363 ? -25.594 8.398 0.579 1 97.56 363 LEU B CA 1
ATOM 8366 C C . LEU B 1 363 ? -24.953 7.648 -0.589 1 97.56 363 LEU B C 1
ATOM 8368 O O . LEU B 1 363 ? -25.641 6.953 -1.334 1 97.56 363 LEU B O 1
ATOM 8372 N N . THR B 1 364 ? -23.656 7.816 -0.759 1 96.19 364 THR B N 1
ATOM 8373 C CA . THR B 1 364 ? -23 7.305 -1.959 1 96.19 364 THR B CA 1
ATOM 8374 C C . THR B 1 364 ? -21.969 6.242 -1.6 1 96.19 364 THR B C 1
ATOM 8376 O O . THR B 1 364 ? -21.547 6.141 -0.445 1 96.19 364 THR B O 1
ATOM 8379 N N . PRO B 1 365 ? -21.516 5.445 -2.6 1 95.06 365 PRO B N 1
ATOM 8380 C CA . PRO B 1 365 ? -20.484 4.43 -2.381 1 95.06 365 PRO B CA 1
ATOM 8381 C C . PRO B 1 365 ? -19.141 5.027 -1.978 1 95.06 365 PRO B C 1
ATOM 8383 O O . PRO B 1 365 ? -18.281 4.328 -1.421 1 95.06 365 PRO B O 1
ATOM 8386 N N . VAL B 1 366 ? -18.922 6.336 -2.172 1 93.81 366 VAL B N 1
ATOM 8387 C CA . VAL B 1 366 ? -17.594 6.902 -1.977 1 93.81 366 VAL B CA 1
ATOM 8388 C C . VAL B 1 366 ? -17.594 7.793 -0.737 1 93.81 366 VAL B C 1
ATOM 8390 O O . VAL B 1 366 ? -16.531 8.18 -0.245 1 93.81 366 VAL B O 1
ATOM 8393 N N . GLY B 1 367 ? -18.75 8.039 -0.149 1 93.38 367 GLY B N 1
ATOM 8394 C CA . GLY B 1 367 ? -18.859 9.047 0.888 1 93.38 367 GLY B CA 1
ATOM 8395 C C . GLY B 1 367 ? -18.344 8.594 2.234 1 93.38 367 GLY B C 1
ATOM 8396 O O . GLY B 1 367 ? -17.969 9.414 3.072 1 93.38 367 GLY B O 1
ATOM 8397 N N . ASP B 1 368 ? -18.391 7.316 2.426 1 94.69 368 ASP B N 1
ATOM 8398 C CA . ASP B 1 368 ? -17.969 6.719 3.686 1 94.69 368 ASP B CA 1
ATOM 8399 C C . ASP B 1 368 ? -17.188 5.426 3.443 1 94.69 368 ASP B C 1
ATOM 8401 O O . ASP B 1 368 ? -17.547 4.641 2.564 1 94.69 368 ASP B O 1
ATOM 8405 N N . PRO B 1 369 ? -16.156 5.188 4.25 1 92.62 369 PRO B N 1
ATOM 8406 C CA . PRO B 1 369 ? -15.344 3.988 4.055 1 92.62 369 PRO B CA 1
ATOM 8407 C C . PRO B 1 369 ? -16.156 2.703 4.09 1 92.62 369 PRO B C 1
ATOM 8409 O O . PRO B 1 369 ? -15.953 1.812 3.262 1 92.62 369 PRO B O 1
ATOM 8412 N N . PRO B 1 370 ? -17.109 2.518 4.996 1 95.88 370 PRO B N 1
ATOM 8413 C CA . PRO B 1 370 ? -17.953 1.318 4.953 1 95.88 370 PRO B CA 1
ATOM 8414 C C . PRO B 1 370 ? -18.609 1.106 3.592 1 95.88 370 PRO B C 1
ATOM 8416 O O . PRO B 1 370 ? -18.641 -0.02 3.088 1 95.88 370 PRO B O 1
ATOM 8419 N N . ASN B 1 371 ? -19.125 2.195 3.027 1 96.75 371 ASN B N 1
ATOM 8420 C CA . ASN B 1 371 ? -19.781 2.096 1.731 1 96.75 371 ASN B CA 1
ATOM 8421 C C . ASN B 1 371 ? -18.797 1.746 0.623 1 96.75 371 ASN B C 1
ATOM 8423 O O . ASN B 1 371 ? -19.156 1.044 -0.327 1 96.75 371 ASN B O 1
ATOM 8427 N N . VAL B 1 372 ? -17.594 2.236 0.727 1 94.88 372 VAL B N 1
ATOM 8428 C CA . VAL B 1 372 ? -16.562 1.897 -0.244 1 94.88 372 VAL B CA 1
ATOM 8429 C C . VAL B 1 372 ? -16.281 0.397 -0.201 1 94.88 372 VAL B C 1
ATOM 8431 O O . VAL B 1 372 ? -16.188 -0.254 -1.244 1 94.88 372 VAL B O 1
ATOM 8434 N N . ILE B 1 373 ? -16.156 -0.126 1.003 1 95.62 373 ILE B N 1
ATOM 8435 C CA . ILE B 1 373 ? -15.906 -1.546 1.218 1 95.62 373 ILE B CA 1
ATOM 8436 C C . ILE B 1 373 ? -17.031 -2.373 0.604 1 95.62 373 ILE B C 1
ATOM 8438 O O . ILE B 1 373 ? -16.781 -3.369 -0.08 1 95.62 373 ILE B O 1
ATOM 8442 N N . ILE B 1 374 ? -18.25 -1.952 0.787 1 97.19 374 ILE B N 1
ATOM 8443 C CA . ILE B 1 374 ? -19.438 -2.678 0.325 1 97.19 374 ILE B CA 1
ATOM 8444 C C . ILE B 1 374 ? -19.516 -2.621 -1.199 1 97.19 374 ILE B C 1
ATOM 8446 O O . ILE B 1 374 ? -19.641 -3.654 -1.86 1 97.19 374 ILE B O 1
ATOM 8450 N N . ALA B 1 375 ? -19.344 -1.449 -1.748 1 95.44 375 ALA B N 1
ATOM 8451 C CA . ALA B 1 375 ? -19.625 -1.203 -3.16 1 95.44 375 ALA B CA 1
ATOM 8452 C C . ALA B 1 375 ? -18.531 -1.785 -4.047 1 95.44 375 ALA B C 1
ATOM 8454 O O . ALA B 1 375 ? -18.75 -2.039 -5.234 1 95.44 375 ALA B O 1
ATOM 8455 N N . THR B 1 376 ? -17.375 -2.027 -3.51 1 93.44 376 THR B N 1
ATOM 8456 C CA . THR B 1 376 ? -16.266 -2.525 -4.32 1 93.44 376 THR B CA 1
ATOM 8457 C C . THR B 1 376 ? -16.125 -4.039 -4.18 1 93.44 376 THR B C 1
ATOM 8459 O O . THR B 1 376 ? -15.32 -4.66 -4.863 1 93.44 376 THR B O 1
ATOM 8462 N N . ASN B 1 377 ? -16.891 -4.602 -3.295 1 93.38 377 ASN B N 1
ATOM 8463 C CA . ASN B 1 377 ? -16.844 -6.047 -3.129 1 93.38 377 ASN B CA 1
ATOM 8464 C C . ASN B 1 377 ? -17.344 -6.77 -4.383 1 93.38 377 ASN B C 1
ATOM 8466 O O . ASN B 1 377 ? -18.359 -6.395 -4.961 1 93.38 377 ASN B O 1
ATOM 8470 N N . ALA B 1 378 ? -16.688 -7.77 -4.789 1 88.94 378 ALA B N 1
ATOM 8471 C CA . ALA B 1 378 ? -16.938 -8.461 -6.051 1 88.94 378 ALA B CA 1
ATOM 8472 C C . ALA B 1 378 ? -18.328 -9.102 -6.055 1 88.94 378 ALA B C 1
ATOM 8474 O O . ALA B 1 378 ? -19.016 -9.094 -7.074 1 88.94 378 ALA B O 1
ATOM 8475 N N . GLU B 1 379 ? -18.719 -9.695 -4.961 1 89.94 379 GLU B N 1
ATOM 8476 C CA . GLU B 1 379 ? -20.016 -10.359 -4.871 1 89.94 379 GLU B CA 1
ATOM 8477 C C . GLU B 1 379 ? -21.156 -9.352 -4.941 1 89.94 379 GLU B C 1
ATOM 8479 O O . GLU B 1 379 ? -22.203 -9.633 -5.531 1 89.94 379 GLU B O 1
ATOM 8484 N N . VAL B 1 380 ? -20.953 -8.211 -4.363 1 93.62 380 VAL B N 1
ATOM 8485 C CA . VAL B 1 380 ? -21.969 -7.16 -4.359 1 93.62 380 VAL B CA 1
ATOM 8486 C C . VAL B 1 380 ? -22.125 -6.586 -5.766 1 93.62 380 VAL B C 1
ATOM 8488 O O . VAL B 1 380 ? -23.25 -6.367 -6.234 1 93.62 380 VAL B O 1
ATOM 8491 N N . VAL B 1 381 ? -21.031 -6.348 -6.41 1 90 381 VAL B N 1
ATOM 8492 C CA . VAL B 1 381 ? -21.047 -5.844 -7.781 1 90 381 VAL B CA 1
ATOM 8493 C C . VAL B 1 381 ? -21.719 -6.859 -8.695 1 90 381 VAL B C 1
ATOM 8495 O O . VAL B 1 381 ? -22.516 -6.496 -9.562 1 90 381 VAL B O 1
ATOM 8498 N N . ALA B 1 382 ? -21.422 -8.148 -8.5 1 86.5 382 ALA B N 1
ATOM 8499 C CA . ALA B 1 382 ? -22 -9.219 -9.305 1 86.5 382 ALA B CA 1
ATOM 8500 C C . ALA B 1 382 ? -23.516 -9.305 -9.094 1 86.5 382 ALA B C 1
ATOM 8502 O O . ALA B 1 382 ? -24.25 -9.734 -9.984 1 86.5 382 ALA B O 1
ATOM 8503 N N . ALA B 1 383 ? -23.953 -8.852 -7.93 1 89.75 383 ALA B N 1
ATOM 8504 C CA . ALA B 1 383 ? -25.375 -8.867 -7.617 1 89.75 383 ALA B CA 1
ATOM 8505 C C . ALA B 1 383 ? -26.094 -7.688 -8.266 1 89.75 383 ALA B C 1
ATOM 8507 O O . ALA B 1 383 ? -27.297 -7.52 -8.094 1 89.75 383 ALA B O 1
ATOM 8508 N N . GLY B 1 384 ? -25.328 -6.836 -8.953 1 87.69 384 GLY B N 1
ATOM 8509 C CA . GLY B 1 384 ? -25.922 -5.762 -9.734 1 87.69 384 GLY B CA 1
ATOM 8510 C C . GLY B 1 384 ? -25.953 -4.438 -8.992 1 87.69 384 GLY B C 1
ATOM 8511 O O . GLY B 1 384 ? -26.656 -3.512 -9.391 1 87.69 384 GLY B O 1
ATOM 8512 N N . VAL B 1 385 ? -25.297 -4.336 -7.934 1 92.38 385 VAL B N 1
ATOM 8513 C CA . VAL B 1 385 ? -25.266 -3.092 -7.172 1 92.38 385 VAL B CA 1
ATOM 8514 C C . VAL B 1 385 ? -24.203 -2.162 -7.746 1 92.38 385 VAL B C 1
ATOM 8516 O O . VAL B 1 385 ? -23.016 -2.268 -7.395 1 92.38 385 VAL B O 1
ATOM 8519 N N . ASP B 1 386 ? -24.625 -1.261 -8.57 1 91.25 386 ASP B N 1
ATOM 8520 C CA . ASP B 1 386 ? -23.703 -0.256 -9.094 1 91.25 386 ASP B CA 1
ATOM 8521 C C . ASP B 1 386 ? -23.844 1.068 -8.344 1 91.25 386 ASP B C 1
ATOM 8523 O O . ASP B 1 386 ? -24.578 1.149 -7.352 1 91.25 386 ASP B O 1
ATOM 8527 N N . PHE B 1 387 ? -23.109 2.072 -8.758 1 93.5 387 PHE B N 1
ATOM 8528 C CA . PHE B 1 387 ? -23.078 3.359 -8.07 1 93.5 387 PHE B CA 1
ATOM 8529 C C . PHE B 1 387 ? -24.469 3.979 -8.016 1 93.5 387 PHE B C 1
ATOM 8531 O O . PHE B 1 387 ? -24.906 4.445 -6.961 1 93.5 387 PHE B O 1
ATOM 8538 N N . LEU B 1 388 ? -25.172 4.035 -9.109 1 92.5 388 LEU B N 1
ATOM 8539 C CA . LEU B 1 388 ? -26.5 4.652 -9.188 1 92.5 388 LEU B CA 1
ATOM 8540 C C . LEU B 1 388 ? -27.516 3.865 -8.375 1 92.5 388 LEU B C 1
ATOM 8542 O O . LEU B 1 388 ? -28.312 4.449 -7.637 1 92.5 388 LEU B O 1
ATOM 8546 N N . ASP B 1 389 ? -27.5 2.553 -8.531 1 93.88 389 ASP B N 1
ATOM 8547 C CA . ASP B 1 389 ? -28.406 1.701 -7.77 1 93.88 389 ASP B CA 1
ATOM 8548 C C . ASP B 1 389 ? -28.203 1.889 -6.27 1 93.88 389 ASP B C 1
ATOM 8550 O O . ASP B 1 389 ? -29.172 1.998 -5.516 1 93.88 389 ASP B O 1
ATOM 8554 N N . PHE B 1 390 ? -27.016 1.881 -5.836 1 96.12 390 PHE B N 1
ATOM 8555 C CA . PHE B 1 390 ? -26.688 2.088 -4.43 1 96.12 390 PHE B CA 1
ATOM 8556 C C . PHE B 1 390 ? -27.219 3.428 -3.938 1 96.12 390 PHE B C 1
ATOM 8558 O O . PHE B 1 390 ? -27.906 3.49 -2.914 1 96.12 390 PHE B O 1
ATOM 8565 N N . THR B 1 391 ? -26.984 4.488 -4.652 1 96.06 391 THR B N 1
ATOM 8566 C CA . THR B 1 391 ? -27.328 5.848 -4.25 1 96.06 391 THR B CA 1
ATOM 8567 C C . THR B 1 391 ? -28.828 6.031 -4.207 1 96.06 391 THR B C 1
ATOM 8569 O O . THR B 1 391 ? -29.359 6.652 -3.281 1 96.06 391 THR B O 1
ATOM 8572 N N . ILE B 1 392 ? -29.547 5.477 -5.156 1 95.62 392 ILE B N 1
ATOM 8573 C CA . ILE B 1 392 ? -30.984 5.645 -5.23 1 95.62 392 ILE B CA 1
ATOM 8574 C C . ILE B 1 392 ? -31.656 4.926 -4.059 1 95.62 392 ILE B C 1
ATOM 8576 O O . ILE B 1 392 ? -32.625 5.418 -3.49 1 95.62 392 ILE B O 1
ATOM 8580 N N . HIS B 1 393 ? -31.125 3.797 -3.676 1 96.25 393 HIS B N 1
ATOM 8581 C CA . HIS B 1 393 ? -31.719 3.033 -2.582 1 96.25 393 HIS B CA 1
ATOM 8582 C C . HIS B 1 393 ? -31.375 3.643 -1.229 1 96.25 393 HIS B C 1
ATOM 8584 O O . HIS B 1 393 ? -32.125 3.494 -0.263 1 96.25 393 HIS B O 1
ATOM 8590 N N . MET B 1 394 ? -30.266 4.359 -1.163 1 97.69 394 MET B N 1
ATOM 8591 C CA . MET B 1 394 ? -29.859 4.973 0.093 1 97.69 394 MET B CA 1
ATOM 8592 C C . MET B 1 394 ? -30.5 6.34 0.277 1 97.69 394 MET B C 1
ATOM 8594 O O . MET B 1 394 ? -30.688 6.797 1.406 1 97.69 394 MET B O 1
ATOM 8598 N N . LEU B 1 395 ? -30.891 6.977 -0.771 1 97.69 395 LEU B N 1
ATOM 8599 C CA . LEU B 1 395 ? -31.297 8.375 -0.812 1 97.69 395 LEU B CA 1
ATOM 8600 C C . LEU B 1 395 ? -32.469 8.625 0.131 1 97.69 395 LEU B C 1
ATOM 8602 O O . LEU B 1 395 ? -32.406 9.516 0.978 1 97.69 395 LEU B O 1
ATOM 8606 N N . PRO B 1 396 ? -33.594 7.809 0.071 1 97.44 396 PRO B N 1
ATOM 8607 C CA . PRO B 1 396 ? -34.719 8.109 0.943 1 97.44 396 PRO B CA 1
ATOM 8608 C C . PRO B 1 396 ? -34.344 8.055 2.426 1 97.44 396 PRO B C 1
ATOM 8610 O O . PRO B 1 396 ? -34.75 8.945 3.191 1 97.44 396 PRO B O 1
ATOM 8613 N N . GLY B 1 397 ? -33.656 7.039 2.803 1 97.69 397 GLY B N 1
ATOM 8614 C CA . GLY B 1 397 ? -33.25 6.914 4.195 1 97.69 397 GLY B CA 1
ATOM 8615 C C . GLY B 1 397 ? -32.344 8.055 4.656 1 97.69 397 GLY B C 1
ATOM 8616 O O . GLY B 1 397 ? -32.5 8.539 5.781 1 97.69 397 GLY B O 1
ATOM 8617 N N . VAL B 1 398 ? -31.438 8.516 3.82 1 98.19 398 VAL B N 1
ATOM 8618 C CA . VAL B 1 398 ? -30.5 9.57 4.168 1 98.19 398 VAL B CA 1
ATOM 8619 C C . VAL B 1 398 ? -31.234 10.898 4.297 1 98.19 398 VAL B C 1
ATOM 8621 O O . VAL B 1 398 ? -30.984 11.664 5.23 1 98.19 398 VAL B O 1
ATOM 8624 N N . ILE B 1 399 ? -32.156 11.18 3.402 1 97.88 399 ILE B N 1
ATOM 8625 C CA . ILE B 1 399 ? -32.906 12.43 3.441 1 97.88 399 ILE B CA 1
ATOM 8626 C C . ILE B 1 399 ? -33.781 12.469 4.699 1 97.88 399 ILE B C 1
ATOM 8628 O O . ILE B 1 399 ? -33.812 13.477 5.402 1 97.88 399 ILE B O 1
ATOM 8632 N N . ILE B 1 400 ? -34.406 11.375 5.004 1 97.94 400 ILE B N 1
ATOM 8633 C CA . ILE B 1 400 ? -35.281 11.297 6.176 1 97.94 400 ILE B CA 1
ATOM 8634 C C . ILE B 1 400 ? -34.438 11.477 7.441 1 97.94 400 ILE B C 1
ATOM 8636 O O . ILE B 1 400 ? -34.844 12.195 8.359 1 97.94 400 ILE B O 1
ATOM 8640 N N . ALA B 1 401 ? -33.344 10.828 7.469 1 97.81 401 ALA B N 1
ATOM 8641 C CA . ALA B 1 401 ? -32.469 10.93 8.625 1 97.81 401 ALA B CA 1
ATOM 8642 C C . ALA B 1 401 ? -31.922 12.344 8.781 1 97.81 401 ALA B C 1
ATOM 8644 O O . ALA B 1 401 ? -31.797 12.852 9.898 1 97.81 401 ALA B O 1
ATOM 8645 N N . ALA B 1 402 ? -31.531 12.961 7.652 1 97.56 402 ALA B N 1
ATOM 8646 C CA . ALA B 1 402 ? -31 14.32 7.691 1 97.56 402 ALA B CA 1
ATOM 8647 C C . ALA B 1 402 ? -32.031 15.297 8.227 1 97.56 402 ALA B C 1
ATOM 8649 O O . ALA B 1 402 ? -31.734 16.156 9.062 1 97.56 402 ALA B O 1
ATOM 8650 N N . VAL B 1 403 ? -33.25 15.18 7.812 1 97.38 403 VAL B N 1
ATOM 8651 C CA . VAL B 1 403 ? -34.344 16.078 8.227 1 97.38 403 VAL B CA 1
ATOM 8652 C C . VAL B 1 403 ? -34.688 15.805 9.688 1 97.38 403 VAL B C 1
ATOM 8654 O O . VAL B 1 403 ? -34.812 16.734 10.484 1 97.38 403 VAL B O 1
ATOM 8657 N N . ALA B 1 404 ? -34.844 14.547 10.023 1 97.38 404 ALA B N 1
ATOM 8658 C CA . ALA B 1 404 ? -35.156 14.18 11.398 1 97.38 404 ALA B CA 1
ATOM 8659 C C . ALA B 1 404 ? -34 14.562 12.336 1 97.38 404 ALA B C 1
ATOM 8661 O O . ALA B 1 404 ? -34.25 14.906 13.5 1 97.38 404 ALA B O 1
ATOM 8662 N N . GLY B 1 405 ? -32.844 14.508 11.82 1 96.75 405 GLY B N 1
ATOM 8663 C CA . GLY B 1 405 ? -31.672 14.875 12.602 1 96.75 405 GLY B CA 1
ATOM 8664 C C . GLY B 1 405 ? -31.703 16.312 13.086 1 96.75 405 GLY B C 1
ATOM 8665 O O . GLY B 1 405 ? -31.297 16.609 14.211 1 96.75 405 GLY B O 1
ATOM 8666 N N . TYR B 1 406 ? -32.219 17.172 12.242 1 95.81 406 TYR B N 1
ATOM 8667 C CA . TYR B 1 406 ? -32.344 18.578 12.641 1 95.81 406 TYR B CA 1
ATOM 8668 C C . TYR B 1 406 ? -33.281 18.703 13.836 1 95.81 406 TYR B C 1
ATOM 8670 O O . TYR B 1 406 ? -33.031 19.516 14.734 1 95.81 406 TYR B O 1
ATOM 8678 N N . ALA B 1 407 ? -34.312 17.938 13.82 1 95.5 407 ALA B N 1
ATOM 8679 C CA . ALA B 1 407 ? -35.281 17.969 14.922 1 95.5 407 ALA B CA 1
ATOM 8680 C C . ALA B 1 407 ? -34.625 17.438 16.203 1 95.5 407 ALA B C 1
ATOM 8682 O O . ALA B 1 407 ? -34.812 18.016 17.281 1 95.5 407 ALA B O 1
ATOM 8683 N N . VAL B 1 408 ? -33.906 16.391 16.062 1 96.06 408 VAL B N 1
ATOM 8684 C CA . VAL B 1 408 ? -33.219 15.805 17.219 1 96.06 408 VAL B CA 1
ATOM 8685 C C . VAL B 1 408 ? -32.219 16.812 17.797 1 96.06 408 VAL B C 1
ATOM 8687 O O . VAL B 1 408 ? -32.156 17 19.016 1 96.06 408 VAL B O 1
ATOM 8690 N N . MET B 1 409 ? -31.484 17.438 16.953 1 94.12 409 MET B N 1
ATOM 8691 C CA . MET B 1 409 ? -30.484 18.422 17.391 1 94.12 409 MET B CA 1
ATOM 8692 C C . MET B 1 409 ? -31.156 19.609 18.062 1 94.12 409 MET B C 1
ATOM 8694 O O . MET B 1 409 ? -30.688 20.094 19.094 1 94.12 409 MET B O 1
ATOM 8698 N N . TYR B 1 410 ? -32.25 20.047 17.484 1 93.5 410 TYR B N 1
ATOM 8699 C CA . TYR B 1 410 ? -32.938 21.203 18.031 1 93.5 410 TYR B CA 1
ATOM 8700 C C . TYR B 1 410 ? -33.5 20.875 19.422 1 93.5 410 TYR B C 1
ATOM 8702 O O . TYR B 1 410 ? -33.344 21.688 20.344 1 93.5 410 TYR B O 1
ATOM 8710 N N . VAL B 1 411 ? -34.031 19.734 19.594 1 94 411 VAL B N 1
ATOM 8711 C CA . VAL B 1 411 ? -34.688 19.359 20.859 1 94 411 VAL B CA 1
ATOM 8712 C C . VAL B 1 411 ? -33.625 19.094 21.922 1 94 411 VAL B C 1
ATOM 8714 O O . VAL B 1 411 ? -33.781 19.438 23.078 1 94 411 VAL B O 1
ATOM 8717 N N . THR B 1 412 ? -32.469 18.578 21.547 1 93.69 412 THR B N 1
ATOM 8718 C CA . THR B 1 412 ? -31.484 18.172 22.531 1 93.69 412 THR B CA 1
ATOM 8719 C C . THR B 1 412 ? -30.531 19.328 22.844 1 93.69 412 THR B C 1
ATOM 8721 O O . THR B 1 412 ? -30 19.406 23.953 1 93.69 412 THR B O 1
ATOM 8724 N N . MET B 1 413 ? -30.344 20.281 21.875 1 92.56 413 MET B N 1
ATOM 8725 C CA . MET B 1 413 ? -29.266 21.234 22.047 1 92.56 413 MET B CA 1
ATOM 8726 C C . MET B 1 413 ? -29.812 22.656 22.188 1 92.56 413 MET B C 1
ATOM 8728 O O . MET B 1 413 ? -29.047 23.594 22.406 1 92.56 413 MET B O 1
ATOM 8732 N N . ARG B 1 414 ? -31.062 22.922 22.078 1 89.75 414 ARG B N 1
ATOM 8733 C CA . ARG B 1 414 ? -31.641 24.25 22.047 1 89.75 414 ARG B CA 1
ATOM 8734 C C . ARG B 1 414 ? -31.25 25.047 23.281 1 89.75 414 ARG B C 1
ATOM 8736 O O . ARG B 1 414 ? -30.984 26.25 23.188 1 89.75 414 ARG B O 1
ATOM 8743 N N . LYS B 1 415 ? -31.016 24.453 24.328 1 87.81 415 LYS B N 1
ATOM 8744 C CA . LYS B 1 415 ? -30.656 25.172 25.562 1 87.81 415 LYS B CA 1
ATOM 8745 C C . LYS B 1 415 ? -29.156 25.172 25.766 1 87.81 415 LYS B C 1
ATOM 8747 O O . LYS B 1 415 ? -28.594 26.188 26.203 1 87.81 415 LYS B O 1
ATOM 8752 N N . SER B 1 416 ? -28.547 24.141 25.406 1 88.94 416 SER B N 1
ATOM 8753 C CA . SER B 1 416 ? -27.125 23.953 25.719 1 88.94 416 SER B CA 1
ATOM 8754 C C . SER B 1 416 ? -26.25 24.688 24.719 1 88.94 416 SER B C 1
ATOM 8756 O O . SER B 1 416 ? -25.078 24.984 25 1 88.94 416 SER B O 1
ATOM 8758 N N . LEU B 1 417 ? -26.75 25.047 23.594 1 90.5 417 LEU B N 1
ATOM 8759 C CA . LEU B 1 417 ? -25.969 25.641 22.5 1 90.5 417 LEU B CA 1
ATOM 8760 C C . LEU B 1 417 ? -25.453 27.016 22.891 1 90.5 417 LEU B C 1
ATOM 8762 O O . LEU B 1 417 ? -24.391 27.438 22.438 1 90.5 417 LEU B O 1
ATOM 8766 N N . PHE B 1 418 ? -26.125 27.688 23.781 1 87 418 PHE B N 1
ATOM 8767 C CA . PHE B 1 418 ? -25.781 29.062 24.094 1 87 418 PHE B CA 1
ATOM 8768 C C . PHE B 1 418 ? -25.141 29.172 25.469 1 87 418 PHE B C 1
ATOM 8770 O O . PHE B 1 418 ? -24.828 30.266 25.938 1 87 418 PHE B O 1
ATOM 8777 N N . LYS B 1 419 ? -24.875 28.031 26.016 1 84.5 419 LYS B N 1
ATOM 8778 C CA . LYS B 1 419 ? -24.156 28.016 27.297 1 84.5 419 LYS B CA 1
ATOM 8779 C C . LYS B 1 419 ? -22.641 27.938 27.062 1 84.5 419 LYS B C 1
ATOM 8781 O O . LYS B 1 419 ? -22.109 26.875 26.734 1 84.5 419 LYS B O 1
ATOM 8786 N N . LEU B 1 420 ? -22.031 29.047 27.188 1 82.25 420 LEU B N 1
ATOM 8787 C CA . LEU B 1 420 ? -20.609 29.141 26.875 1 82.25 420 LEU B CA 1
ATOM 8788 C C . LEU B 1 420 ? -19.766 28.828 28.109 1 82.25 420 LEU B C 1
ATOM 8790 O O . LEU B 1 420 ? -20.125 29.203 29.219 1 82.25 420 LEU B O 1
ATOM 8794 N N . GLU B 1 421 ? -18.781 28.062 27.906 1 75.75 421 GLU B N 1
ATOM 8795 C CA . GLU B 1 421 ? -17.797 27.812 28.969 1 75.75 421 GLU B CA 1
ATOM 8796 C C . GLU B 1 421 ? -16.875 29.016 29.156 1 75.75 421 GLU B C 1
ATOM 8798 O O . GLU B 1 421 ? -16.781 29.875 28.281 1 75.75 421 GLU B O 1
ATOM 8803 N N . ASP B 1 422 ? -16.266 29.125 30.281 1 71.06 422 ASP B N 1
ATOM 8804 C CA . ASP B 1 422 ? -15.406 30.25 30.625 1 71.06 422 ASP B CA 1
ATOM 8805 C C . ASP B 1 422 ? -14.289 30.422 29.609 1 71.06 422 ASP B C 1
ATOM 8807 O O . ASP B 1 422 ? -13.969 31.531 29.203 1 71.06 422 ASP B O 1
ATOM 8811 N N . GLN B 1 423 ? -13.844 29.281 29.219 1 68.5 423 GLN B N 1
ATOM 8812 C CA . GLN B 1 423 ? -12.734 29.344 28.266 1 68.5 423 GLN B CA 1
ATOM 8813 C C . GLN B 1 423 ? -13.188 29.938 26.938 1 68.5 423 GLN B C 1
ATOM 8815 O O . GLN B 1 423 ? -12.453 30.703 26.312 1 68.5 423 GLN B O 1
ATOM 8820 N N . GLN B 1 424 ? -14.352 29.641 26.562 1 75.38 424 GLN B N 1
ATOM 8821 C CA . GLN B 1 424 ? -14.875 30.141 25.297 1 75.38 424 GLN B CA 1
ATOM 8822 C C . GLN B 1 424 ? -15.188 31.641 25.375 1 75.38 424 GLN B C 1
ATOM 8824 O O . GLN B 1 424 ? -15.039 32.344 24.391 1 75.38 424 GLN B O 1
ATOM 8829 N N . LEU B 1 425 ? -15.555 32 26.516 1 74.56 425 LEU B N 1
ATOM 8830 C CA . LEU B 1 425 ? -15.836 33.406 26.703 1 74.56 425 LEU B CA 1
ATOM 8831 C C . LEU B 1 425 ? -14.57 34.25 26.562 1 74.56 425 LEU B C 1
ATOM 8833 O O . LEU B 1 425 ? -14.594 35.344 25.984 1 74.56 425 LEU B O 1
ATOM 8837 N N . GLU B 1 426 ? -13.578 33.625 27.109 1 72.38 426 GLU B N 1
ATOM 8838 C CA . GLU B 1 426 ? -12.305 34.344 27.031 1 72.38 426 GLU B CA 1
ATOM 8839 C C . GLU B 1 426 ? -11.812 34.406 25.578 1 72.38 426 GLU B C 1
ATOM 8841 O O . GLU B 1 426 ? -11.32 35.438 25.141 1 72.38 426 GLU B O 1
ATOM 8846 N N . LEU B 1 427 ? -11.922 33.375 24.922 1 70.31 427 LEU B N 1
ATOM 8847 C CA . LEU B 1 427 ? -11.461 33.312 23.547 1 70.31 427 LEU B CA 1
ATOM 8848 C C . LEU B 1 427 ? -12.312 34.219 22.641 1 70.31 427 LEU B C 1
ATOM 8850 O O . LEU B 1 427 ? -11.789 34.875 21.75 1 70.31 427 LEU B O 1
ATOM 8854 N N . ALA B 1 428 ? -13.547 34.188 22.859 1 67.25 428 ALA B N 1
ATOM 8855 C CA . ALA B 1 428 ? -14.469 35.031 22.109 1 67.25 428 ALA B CA 1
ATOM 8856 C C . ALA B 1 428 ? -14.164 36.531 22.328 1 67.25 428 ALA B C 1
ATOM 8858 O O . ALA B 1 428 ? -14.211 37.312 21.391 1 67.25 428 ALA B O 1
ATOM 8859 N N . ALA B 1 429 ? -13.828 36.812 23.516 1 68.62 429 ALA B N 1
ATOM 8860 C CA . ALA B 1 429 ? -13.5 38.219 23.859 1 68.62 429 ALA B CA 1
ATOM 8861 C C . ALA B 1 429 ? -12.203 38.625 23.188 1 68.62 429 ALA B C 1
ATOM 8863 O O . ALA B 1 429 ? -12.102 39.781 22.688 1 68.62 429 ALA B O 1
ATOM 8864 N N . GLU B 1 430 ? -11.336 37.719 23.219 1 68.12 430 GLU B N 1
ATOM 8865 C CA . GLU B 1 430 ? -10.047 38 22.594 1 68.12 430 GLU B CA 1
ATOM 8866 C C . GLU B 1 430 ? -10.203 38.219 21.078 1 68.12 430 GLU B C 1
ATOM 8868 O O . GLU B 1 430 ? -9.57 39.125 20.516 1 68.12 430 GLU B O 1
ATOM 8873 N N . ARG B 1 431 ? -11.008 37.469 20.469 1 66.56 431 ARG B N 1
ATOM 8874 C CA . ARG B 1 431 ? -11.195 37.594 19.031 1 66.56 431 ARG B CA 1
ATOM 8875 C C . ARG B 1 431 ? -11.969 38.844 18.672 1 66.56 431 ARG B C 1
ATOM 8877 O O . ARG B 1 431 ? -11.703 39.5 17.656 1 66.56 431 ARG B O 1
ATOM 8884 N N . GLU B 1 432 ? -12.867 39.156 19.531 1 64.94 432 GLU B N 1
ATOM 8885 C CA . GLU B 1 432 ? -13.602 40.406 19.344 1 64.94 432 GLU B CA 1
ATOM 8886 C C . GLU B 1 432 ? -12.664 41.625 19.422 1 64.94 432 GLU B C 1
ATOM 8888 O O . GLU B 1 432 ? -12.812 42.562 18.641 1 64.94 432 GLU B O 1
ATOM 8893 N N . ASN B 1 433 ? -11.711 41.438 20.266 1 64.44 433 ASN B N 1
ATOM 8894 C CA . ASN B 1 433 ? -10.742 42.5 20.422 1 64.44 433 ASN B CA 1
ATOM 8895 C C . ASN B 1 433 ? -9.828 42.625 19.203 1 64.44 433 ASN B C 1
ATOM 8897 O O . ASN B 1 433 ? -9.484 43.719 18.766 1 64.44 433 ASN B O 1
ATOM 8901 N N . THR B 1 434 ? -9.516 41.5 18.719 1 63.56 434 THR B N 1
ATOM 8902 C CA . THR B 1 434 ? -8.656 41.469 17.547 1 63.56 434 THR B CA 1
ATOM 8903 C C . THR B 1 434 ? -9.391 42 16.312 1 63.56 434 THR B C 1
ATOM 8905 O O . THR B 1 434 ? -8.797 42.688 15.477 1 63.56 434 THR B O 1
ATOM 8908 N N . ARG B 1 435 ? -10.633 41.75 16.188 1 62.59 435 ARG B N 1
ATOM 8909 C CA . ARG B 1 435 ? -11.461 42.219 15.07 1 62.59 435 ARG B CA 1
ATOM 8910 C C . ARG B 1 435 ? -11.617 43.719 15.109 1 62.59 435 ARG B C 1
ATOM 8912 O O . ARG B 1 435 ? -11.633 44.375 14.062 1 62.59 435 ARG B O 1
ATOM 8919 N N . ARG B 1 436 ? -11.695 44.188 16.266 1 56.44 436 ARG B N 1
ATOM 8920 C CA . ARG B 1 436 ? -11.812 45.625 16.422 1 56.44 436 ARG B CA 1
ATOM 8921 C C . ARG B 1 436 ? -10.555 46.344 15.938 1 56.44 436 ARG B C 1
ATOM 8923 O O . ARG B 1 436 ? -10.617 47.469 15.477 1 56.44 436 ARG B O 1
ATOM 8930 N N . ARG B 1 437 ? -9.5 45.5 15.969 1 57.88 437 ARG B N 1
ATOM 8931 C CA . ARG B 1 437 ? -8.234 46.062 15.523 1 57.88 437 ARG B CA 1
ATOM 8932 C C . ARG B 1 437 ? -8 45.812 14.039 1 57.88 437 ARG B C 1
ATOM 8934 O O . ARG B 1 437 ? -6.91 46.031 13.523 1 57.88 437 ARG B O 1
ATOM 8941 N N . SER B 1 438 ? -9.086 45.438 13.383 1 65.12 438 SER B N 1
ATOM 8942 C CA . SER B 1 438 ? -8.992 45.062 11.977 1 65.12 438 SER B CA 1
ATOM 8943 C C . SER B 1 438 ? -8.516 46.219 11.117 1 65.12 438 SER B C 1
ATOM 8945 O O . SER B 1 438 ? -8.672 47.375 11.5 1 65.12 438 SER B O 1
ATOM 8947 N N . SER B 1 439 ? -7.91 45.844 10.016 1 69.62 439 SER B N 1
ATOM 8948 C CA . SER B 1 439 ? -7.328 46.781 9.047 1 69.62 439 SER B CA 1
ATOM 8949 C C . SER B 1 439 ? -8.383 47.719 8.5 1 69.62 439 SER B C 1
ATOM 8951 O O . SER B 1 439 ? -9.578 47.469 8.57 1 69.62 439 SER B O 1
ATOM 8953 N N . ALA B 1 440 ? -8.016 48.969 8.203 1 76.25 440 ALA B N 1
ATOM 8954 C CA . ALA B 1 440 ? -8.852 50 7.613 1 76.25 440 ALA B CA 1
ATOM 8955 C C . ALA B 1 440 ? -9.672 49.469 6.449 1 76.25 440 ALA B C 1
ATOM 8957 O O . ALA B 1 440 ? -10.836 49.844 6.277 1 76.25 440 ALA B O 1
ATOM 8958 N N . ASP B 1 441 ? -9.164 48.469 5.789 1 81.31 441 ASP B N 1
ATOM 8959 C CA . ASP B 1 441 ? -9.828 47.938 4.613 1 81.31 441 ASP B CA 1
ATOM 8960 C C . ASP B 1 441 ? -11.023 47.062 5.012 1 81.31 441 ASP B C 1
ATOM 8962 O O . ASP B 1 441 ? -12.07 47.094 4.355 1 81.31 441 ASP B O 1
ATOM 8966 N N . ILE B 1 442 ? -10.938 46.312 6.07 1 85.12 442 ILE B N 1
ATOM 8967 C CA . ILE B 1 442 ? -12.008 45.469 6.535 1 85.12 442 ILE B CA 1
ATOM 8968 C C . ILE B 1 442 ? -13.164 46.312 7.078 1 85.12 442 ILE B C 1
ATOM 8970 O O . ILE B 1 442 ? -14.336 46 6.844 1 85.12 442 ILE B O 1
ATOM 8974 N N . THR B 1 443 ? -12.812 47.375 7.75 1 82.94 443 THR B N 1
ATOM 8975 C CA . THR B 1 443 ? -13.828 48.25 8.305 1 82.94 443 THR B CA 1
ATOM 8976 C C . THR B 1 443 ? -14.602 48.969 7.191 1 82.94 443 THR B C 1
ATOM 8978 O O . THR B 1 443 ? -15.82 49.125 7.285 1 82.94 443 THR B O 1
ATOM 8981 N N . ALA B 1 444 ? -13.867 49.312 6.227 1 87 444 ALA B N 1
ATOM 8982 C CA . ALA B 1 444 ? -14.508 49.969 5.094 1 87 444 ALA B CA 1
ATOM 8983 C C . ALA B 1 444 ? -15.477 49.031 4.387 1 87 444 ALA B C 1
ATOM 8985 O O . ALA B 1 444 ? -16.562 49.438 3.969 1 87 444 ALA B O 1
ATOM 8986 N N . ARG B 1 445 ? -15.078 47.844 4.199 1 87.81 445 ARG B N 1
ATOM 8987 C CA . ARG B 1 445 ? -15.922 46.844 3.541 1 87.81 445 ARG B CA 1
ATOM 8988 C C . ARG B 1 445 ? -17.172 46.562 4.367 1 87.81 445 ARG B C 1
ATOM 8990 O O . ARG B 1 445 ? -18.25 46.375 3.814 1 87.81 445 ARG B O 1
ATOM 8997 N N . ALA B 1 446 ? -17.031 46.438 5.605 1 88.38 446 ALA B N 1
ATOM 8998 C CA . ALA B 1 446 ? -18.156 46.188 6.5 1 88.38 446 ALA B CA 1
ATOM 8999 C C . ALA B 1 446 ? -19.188 47.281 6.383 1 88.38 446 ALA B C 1
ATOM 9001 O O . ALA B 1 446 ? -20.391 47.031 6.359 1 88.38 446 ALA B O 1
ATOM 9002 N N . GLU B 1 447 ? -18.703 48.5 6.332 1 87.25 447 GLU B N 1
ATOM 9003 C CA . GLU B 1 447 ? -19.594 49.656 6.223 1 87.25 447 GLU B CA 1
ATOM 9004 C C . GLU B 1 447 ? -20.312 49.688 4.875 1 87.25 447 GLU B C 1
ATOM 9006 O O . GLU B 1 447 ? -21.5 50.031 4.797 1 87.25 447 GLU B O 1
ATOM 9011 N N . GLU B 1 448 ? -19.609 49.375 3.938 1 89.56 448 GLU B N 1
ATOM 9012 C CA . GLU B 1 448 ? -20.203 49.281 2.611 1 89.56 448 GLU B CA 1
ATOM 9013 C C . GLU B 1 448 ? -21.328 48.25 2.568 1 89.56 448 GLU B C 1
ATOM 9015 O O . GLU B 1 448 ? -22.391 48.469 1.991 1 89.56 448 GLU B O 1
ATOM 9020 N N . MET B 1 449 ? -21.062 47.094 3.129 1 87.94 449 MET B N 1
ATOM 9021 C CA . MET B 1 449 ? -22.062 46.031 3.154 1 87.94 449 MET B CA 1
ATOM 9022 C C . MET B 1 449 ? -23.281 46.438 3.951 1 87.94 449 MET B C 1
ATOM 9024 O O . MET B 1 449 ? -24.406 46.062 3.605 1 87.94 449 MET B O 1
ATOM 9028 N N . ARG B 1 450 ? -23.016 47.156 4.98 1 85.56 450 ARG B N 1
ATOM 9029 C CA . ARG B 1 450 ? -24.109 47.656 5.824 1 85.56 450 ARG B CA 1
ATOM 9030 C C . ARG B 1 450 ? -25 48.625 5.066 1 85.56 450 ARG B C 1
ATOM 9032 O O . ARG B 1 450 ? -26.219 48.594 5.211 1 85.56 450 ARG B O 1
ATOM 9039 N N . ARG B 1 451 ? -24.391 49.406 4.258 1 84.94 451 ARG B N 1
ATOM 9040 C CA . ARG B 1 451 ? -25.109 50.406 3.486 1 84.94 451 ARG B CA 1
ATOM 9041 C C . ARG B 1 451 ? -25.938 49.75 2.387 1 84.94 451 ARG B C 1
ATOM 9043 O O . ARG B 1 451 ? -27.016 50.281 2.031 1 84.94 451 ARG B O 1
ATOM 9050 N N . GLN B 1 452 ? -25.438 48.75 1.907 1 80.81 452 GLN B N 1
ATOM 9051 C CA . GLN B 1 452 ? -26.109 48.094 0.786 1 80.81 452 GLN B CA 1
ATOM 9052 C C . GLN B 1 452 ? -27.203 47.156 1.271 1 80.81 452 GLN B C 1
ATOM 9054 O O . GLN B 1 452 ? -27.922 46.562 0.464 1 80.81 452 GLN B O 1
ATOM 9059 N N . GLN B 1 453 ? -27.281 47.031 2.535 1 78.25 453 GLN B N 1
ATOM 9060 C CA . GLN B 1 453 ? -28.312 46.156 3.066 1 78.25 453 GLN B CA 1
ATOM 9061 C C . GLN B 1 453 ? -29.703 46.594 2.666 1 78.25 453 GLN B C 1
ATOM 9063 O O . GLN B 1 453 ? -30.031 47.781 2.797 1 78.25 453 GLN B O 1
ATOM 9068 N N . PRO B 1 454 ? -30.359 45.781 1.931 1 70.12 454 PRO B N 1
ATOM 9069 C CA . PRO B 1 454 ? -31.703 46.188 1.511 1 70.12 454 PRO B CA 1
ATOM 9070 C C . PRO B 1 454 ? -32.625 46.5 2.689 1 70.12 454 PRO B C 1
ATOM 9072 O O . PRO B 1 454 ? -32.5 45.875 3.742 1 70.12 454 PRO B O 1
ATOM 9075 N N . THR B 1 455 ? -33.312 47.562 2.828 1 65.75 455 THR B N 1
ATOM 9076 C CA . THR B 1 455 ? -34.219 48.031 3.857 1 65.75 455 THR B CA 1
ATOM 9077 C C . THR B 1 455 ? -35.5 47.188 3.869 1 65.75 455 THR B C 1
ATOM 9079 O O . THR B 1 455 ? -36.344 47.312 4.758 1 65.75 455 THR B O 1
ATOM 9082 N N . GLY B 1 456 ? -35.719 46.312 3 1 59.72 456 GLY B N 1
ATOM 9083 C CA . GLY B 1 456 ? -37 45.625 2.984 1 59.72 456 GLY B CA 1
ATOM 9084 C C . GLY B 1 456 ? -37.094 44.531 4.031 1 59.72 456 GLY B C 1
ATOM 9085 O O . GLY B 1 456 ? -36.156 44.312 4.809 1 59.72 456 GLY B O 1
ATOM 9086 N N . ARG B 1 457 ? -38.406 43.875 4.18 1 63.53 457 ARG B N 1
ATOM 9087 C CA . ARG B 1 457 ? -38.75 42.781 5.109 1 63.53 457 ARG B CA 1
ATOM 9088 C C . ARG B 1 457 ? -37.812 41.594 4.926 1 63.53 457 ARG B C 1
ATOM 9090 O O . ARG B 1 457 ? -37.844 40.938 3.881 1 63.53 457 ARG B O 1
ATOM 9097 N N . GLN B 1 458 ? -36.719 41.562 5.609 1 70.75 458 GLN B N 1
ATOM 9098 C CA . GLN B 1 458 ? -35.812 40.406 5.492 1 70.75 458 GLN B CA 1
ATOM 9099 C C . GLN B 1 458 ? -36.219 39.281 6.441 1 70.75 458 GLN B C 1
ATOM 9101 O O . GLN B 1 458 ? -36.75 39.531 7.516 1 70.75 458 GLN B O 1
ATOM 9106 N N . LEU B 1 459 ? -36.281 38.062 5.965 1 73.94 459 LEU B N 1
ATOM 9107 C CA . LEU B 1 459 ? -36.688 36.906 6.738 1 73.94 459 LEU B CA 1
ATOM 9108 C C . LEU B 1 459 ? -35.812 36.75 7.98 1 73.94 459 LEU B C 1
ATOM 9110 O O . LEU B 1 459 ? -36.312 36.375 9.047 1 73.94 459 LEU B O 1
ATOM 9114 N N . LEU B 1 460 ? -34.469 37.125 7.879 1 83.25 460 LEU B N 1
ATOM 9115 C CA . LEU B 1 460 ? -33.531 37.031 9 1 83.25 460 LEU B CA 1
ATOM 9116 C C . LEU B 1 460 ? -32.875 38.375 9.289 1 83.25 460 LEU B C 1
ATOM 9118 O O . LEU B 1 460 ? -32.438 39.062 8.367 1 83.25 460 LEU B O 1
ATOM 9122 N N . LYS B 1 461 ? -32.969 38.781 10.453 1 82.88 461 LYS B N 1
ATOM 9123 C CA . LYS B 1 461 ? -32.281 40.031 10.859 1 82.88 461 LYS B CA 1
ATOM 9124 C C . LYS B 1 461 ? -30.812 39.781 11.156 1 82.88 461 LYS B C 1
ATOM 9126 O O . LYS B 1 461 ? -30.453 38.781 11.781 1 82.88 461 LYS B O 1
ATOM 9131 N N . PRO B 1 462 ? -29.984 40.562 10.609 1 86.56 462 PRO B N 1
ATOM 9132 C CA . PRO B 1 462 ? -28.547 40.406 10.875 1 86.56 462 PRO B CA 1
ATOM 9133 C C . PRO B 1 462 ? -28.219 40.5 12.367 1 86.56 462 PRO B C 1
ATOM 9135 O O . PRO B 1 462 ? -28.812 41.281 13.086 1 86.56 462 PRO B O 1
ATOM 9138 N N . ALA B 1 463 ? -27.375 39.562 12.82 1 85.44 463 ALA B N 1
ATOM 9139 C CA . ALA B 1 463 ? -26.906 39.562 14.211 1 85.44 463 ALA B CA 1
ATOM 9140 C C . ALA B 1 463 ? -26.062 40.812 14.508 1 85.44 463 ALA B C 1
ATOM 9142 O O . ALA B 1 463 ? -25.719 41.562 13.594 1 85.44 463 ALA B O 1
ATOM 9143 N N . GLU B 1 464 ? -25.719 40.906 15.805 1 78 464 GLU B N 1
ATOM 9144 C CA . GLU B 1 464 ? -24.859 42 16.203 1 78 464 GLU B CA 1
ATOM 9145 C C . GLU B 1 464 ? -23.469 41.875 15.594 1 78 464 GLU B C 1
ATOM 9147 O O . GLU B 1 464 ? -22.891 40.781 15.586 1 78 464 GLU B O 1
ATOM 9152 N N . ASN B 1 465 ? -22.891 42.75 14.961 1 80.19 465 ASN B N 1
ATOM 9153 C CA . ASN B 1 465 ? -21.547 42.812 14.391 1 80.19 465 ASN B CA 1
ATOM 9154 C C . ASN B 1 465 ? -21.438 41.969 13.133 1 80.19 465 ASN B C 1
ATOM 9156 O O . ASN B 1 465 ? -20.359 41.438 12.82 1 80.19 465 ASN B O 1
ATOM 9160 N N . TYR B 1 466 ? -22.547 41.5 12.625 1 88 466 TYR B N 1
ATOM 9161 C CA . TYR B 1 466 ? -22.625 40.656 11.453 1 88 466 TYR B CA 1
ATOM 9162 C C . TYR B 1 466 ? -21.734 41.156 10.328 1 88 466 TYR B C 1
ATOM 9164 O O . TYR B 1 466 ? -20.906 40.406 9.797 1 88 466 TYR B O 1
ATOM 9172 N N . PHE B 1 467 ? -21.781 42.406 10.062 1 88.25 467 PHE B N 1
ATOM 9173 C CA . PHE B 1 467 ? -21.094 42.969 8.906 1 88.25 467 PHE B CA 1
ATOM 9174 C C . PHE B 1 467 ? -19.578 42.969 9.141 1 88.25 467 PHE B C 1
ATOM 9176 O O . PHE B 1 467 ? -18.812 42.688 8.227 1 88.25 467 PHE B O 1
ATOM 9183 N N . GLN B 1 468 ? -19.203 43.281 10.344 1 85.25 468 GLN B N 1
ATOM 9184 C CA . GLN B 1 468 ? -17.781 43.281 10.664 1 85.25 468 GLN B CA 1
ATOM 9185 C C . GLN B 1 468 ? -17.188 41.875 10.609 1 85.25 468 GLN B C 1
ATOM 9187 O O . GLN B 1 468 ? -16.094 41.688 10.07 1 85.25 468 GLN B O 1
ATOM 9192 N N . THR B 1 469 ? -17.891 40.969 11.164 1 86.38 469 THR B N 1
ATOM 9193 C CA . THR B 1 469 ? -17.422 39.594 11.188 1 86.38 469 THR B CA 1
ATOM 9194 C C . THR B 1 469 ? -17.391 39 9.781 1 86.38 469 THR B C 1
ATOM 9196 O O . THR B 1 469 ? -16.453 38.281 9.422 1 86.38 469 THR B O 1
ATOM 9199 N N . LEU B 1 470 ? -18.359 39.281 9.055 1 90.19 470 LEU B N 1
ATOM 9200 C CA . LEU B 1 470 ? -18.438 38.781 7.691 1 90.19 470 LEU B CA 1
ATOM 9201 C C . LEU B 1 470 ? -17.281 39.312 6.852 1 90.19 470 LEU B C 1
ATOM 9203 O O . LEU B 1 470 ? -16.656 38.562 6.098 1 90.19 470 LEU B O 1
ATOM 9207 N N . ALA B 1 471 ? -17.016 40.562 6.984 1 88 471 ALA B N 1
ATOM 9208 C CA . ALA B 1 471 ? -15.922 41.188 6.246 1 88 471 ALA B CA 1
ATOM 9209 C C . ALA B 1 471 ? -14.586 40.562 6.617 1 88 471 ALA B C 1
ATOM 9211 O O . ALA B 1 471 ? -13.734 40.344 5.754 1 88 471 ALA B O 1
ATOM 9212 N N . HIS B 1 472 ? -14.453 40.344 7.844 1 85.81 472 HIS B N 1
ATOM 9213 C CA . HIS B 1 472 ? -13.227 39.719 8.336 1 85.81 472 HIS B CA 1
ATOM 9214 C C . HIS B 1 472 ? -13.07 38.312 7.801 1 85.81 472 HIS B C 1
ATOM 9216 O O . HIS B 1 472 ? -11.992 37.906 7.348 1 85.81 472 HIS B O 1
ATOM 9222 N N . LEU B 1 473 ? -14.094 37.562 7.855 1 87.25 473 LEU B N 1
ATOM 9223 C CA . LEU B 1 473 ? -14.062 36.156 7.414 1 87.25 473 LEU B CA 1
ATOM 9224 C C . LEU B 1 473 ? -13.82 36.062 5.91 1 87.25 473 LEU B C 1
ATOM 9226 O O . LEU B 1 473 ? -13.07 35.219 5.449 1 87.25 473 LEU B O 1
ATOM 9230 N N . GLU B 1 474 ? -14.43 36.906 5.203 1 88.06 474 GLU B N 1
ATOM 9231 C CA . GLU B 1 474 ? -14.289 36.875 3.748 1 88.06 474 GLU B CA 1
ATOM 9232 C C . GLU B 1 474 ? -12.875 37.281 3.324 1 88.06 474 GLU B C 1
ATOM 9234 O O . GLU B 1 474 ? -12.383 36.812 2.291 1 88.06 474 GLU B O 1
ATOM 9239 N N . ALA B 1 475 ? -12.273 38.062 4.082 1 84.81 475 ALA B N 1
ATOM 9240 C CA . ALA B 1 475 ? -10.914 38.5 3.766 1 84.81 475 ALA B CA 1
ATOM 9241 C C . ALA B 1 475 ? -9.906 37.375 3.998 1 84.81 475 ALA B C 1
ATOM 9243 O O . ALA B 1 475 ? -8.914 37.281 3.279 1 84.81 475 ALA B O 1
ATOM 9244 N N . HIS B 1 476 ? -10.203 36.531 4.875 1 82.75 476 HIS B N 1
ATOM 9245 C CA . HIS B 1 476 ? -9.211 35.562 5.273 1 82.75 476 HIS B CA 1
ATOM 9246 C C . HIS B 1 476 ? -9.562 34.156 4.738 1 82.75 476 HIS B C 1
ATOM 9248 O O . HIS B 1 476 ? -8.703 33.281 4.688 1 82.75 476 HIS B O 1
ATOM 9254 N N . HIS B 1 477 ? -10.773 34 4.418 1 86 477 HIS B N 1
ATOM 9255 C CA . HIS B 1 477 ? -11.227 32.688 3.971 1 86 477 HIS B CA 1
ATOM 9256 C C . HIS B 1 477 ? -11.922 32.781 2.613 1 86 477 HIS B C 1
ATOM 9258 O O . HIS B 1 477 ? -13.133 32.594 2.518 1 86 477 HIS B O 1
ATOM 9264 N N . ARG B 1 478 ? -11.133 33 1.592 1 85.81 478 ARG B N 1
ATOM 9265 C CA . ARG B 1 478 ? -11.641 33.156 0.23 1 85.81 478 ARG B CA 1
ATOM 9266 C C . ARG B 1 478 ? -11.062 32.094 -0.688 1 85.81 478 ARG B C 1
ATOM 9268 O O . ARG B 1 478 ? -10.188 31.328 -0.28 1 85.81 478 ARG B O 1
ATOM 9275 N N . ILE B 1 479 ? -11.641 32.031 -1.759 1 91.44 479 ILE B N 1
ATOM 9276 C CA . ILE B 1 479 ? -11.102 31.156 -2.787 1 91.44 479 ILE B CA 1
ATOM 9277 C C . ILE B 1 479 ? -9.742 31.688 -3.25 1 91.44 479 ILE B C 1
ATOM 9279 O O . ILE B 1 479 ? -9.648 32.781 -3.789 1 91.44 479 ILE B O 1
ATOM 9283 N N . ARG B 1 480 ? -8.68 30.953 -3.055 1 88.75 480 ARG B N 1
ATOM 9284 C CA . ARG B 1 480 ? -7.309 31.375 -3.301 1 88.75 480 ARG B CA 1
ATOM 9285 C C . ARG B 1 480 ? -6.934 31.188 -4.766 1 88.75 480 ARG B C 1
ATOM 9287 O O . ARG B 1 480 ? -6.191 32 -5.332 1 88.75 480 ARG B O 1
ATOM 9294 N N . ASP B 1 481 ? -7.387 30.109 -5.348 1 91 481 ASP B N 1
ATOM 9295 C CA . ASP B 1 481 ? -7.031 29.797 -6.727 1 91 481 ASP B CA 1
ATOM 9296 C C . ASP B 1 481 ? -8.266 29.359 -7.527 1 91 481 ASP B C 1
ATOM 9298 O O . ASP B 1 481 ? -8.617 28.188 -7.551 1 91 481 ASP B O 1
ATOM 9302 N N . LYS B 1 482 ? -8.875 30.219 -8.289 1 92.75 482 LYS B N 1
ATOM 9303 C CA . LYS B 1 482 ? -10.086 29.969 -9.062 1 92.75 482 LYS B CA 1
ATOM 9304 C C . LYS B 1 482 ? -9.805 29.016 -10.219 1 92.75 482 LYS B C 1
ATOM 9306 O O . LYS B 1 482 ? -10.648 28.188 -10.562 1 92.75 482 LYS B O 1
ATOM 9311 N N . THR B 1 483 ? -8.688 29.141 -10.828 1 92.25 483 THR B N 1
ATOM 9312 C CA . THR B 1 483 ? -8.328 28.281 -11.945 1 92.25 483 THR B CA 1
ATOM 9313 C C . THR B 1 483 ? -8.219 26.828 -11.484 1 92.25 483 THR B C 1
ATOM 9315 O O . THR B 1 483 ? -8.719 25.922 -12.148 1 92.25 483 THR B O 1
ATOM 9318 N N . LEU B 1 484 ? -7.531 26.656 -10.398 1 93.25 484 LEU B N 1
ATOM 9319 C CA . LEU B 1 484 ? -7.41 25.312 -9.844 1 93.25 484 LEU B CA 1
ATOM 9320 C C . LEU B 1 484 ? -8.781 24.75 -9.477 1 93.25 484 LEU B C 1
ATOM 9322 O O . LEU B 1 484 ? -9.031 23.562 -9.648 1 93.25 484 LEU B O 1
ATOM 9326 N N . LEU B 1 485 ? -9.586 25.625 -8.961 1 94.25 485 LEU B N 1
ATOM 9327 C CA . LEU B 1 485 ? -10.93 25.188 -8.602 1 94.25 485 LEU B CA 1
ATOM 9328 C C . LEU B 1 485 ? -11.688 24.703 -9.82 1 94.25 485 LEU B C 1
ATOM 9330 O O . LEU B 1 485 ? -12.375 23.672 -9.766 1 94.25 485 LEU B O 1
ATOM 9334 N N . ILE B 1 486 ? -11.625 25.391 -10.891 1 95 486 ILE B N 1
ATOM 9335 C CA . ILE B 1 486 ? -12.305 25 -12.117 1 95 486 ILE B CA 1
ATOM 9336 C C . ILE B 1 486 ? -11.781 23.641 -12.586 1 95 486 ILE B C 1
ATOM 9338 O O . ILE B 1 486 ? -12.555 22.766 -13 1 95 486 ILE B O 1
ATOM 9342 N N . LYS B 1 487 ? -10.492 23.484 -12.57 1 94.94 487 LYS B N 1
ATOM 9343 C CA . LYS B 1 487 ? -9.898 22.219 -12.945 1 94.94 487 LYS B CA 1
ATOM 9344 C C . LYS B 1 487 ? -10.398 21.078 -12.047 1 94.94 487 LYS B C 1
ATOM 9346 O O . LYS B 1 487 ? -10.656 19.984 -12.523 1 94.94 487 LYS B O 1
ATOM 9351 N N . CYS B 1 488 ? -10.484 21.375 -10.781 1 94.19 488 CYS B N 1
ATOM 9352 C CA . CYS B 1 488 ? -11 20.406 -9.828 1 94.19 488 CYS B CA 1
ATOM 9353 C C . CYS B 1 488 ? -12.445 20.031 -10.141 1 94.19 488 CYS B C 1
ATOM 9355 O O . CYS B 1 488 ? -12.812 18.859 -10.133 1 94.19 488 CYS B O 1
ATOM 9357 N N . LEU B 1 489 ? -13.258 21.047 -10.414 1 93.62 489 LEU B N 1
ATOM 9358 C CA . LEU B 1 489 ? -14.672 20.812 -10.711 1 93.62 489 LEU B CA 1
ATOM 9359 C C . LEU B 1 489 ? -14.828 20.016 -12 1 93.62 489 LEU B C 1
ATOM 9361 O O . LEU B 1 489 ? -15.711 19.156 -12.102 1 93.62 489 LEU B O 1
ATOM 9365 N N . PHE B 1 490 ? -14.023 20.312 -12.914 1 94.75 490 PHE B N 1
ATOM 9366 C CA . PHE B 1 490 ? -14.039 19.562 -14.164 1 94.75 490 PHE B CA 1
ATOM 9367 C C . PHE B 1 490 ? -13.719 18.094 -13.922 1 94.75 490 PHE B C 1
ATOM 9369 O O . PHE B 1 490 ? -14.398 17.203 -14.438 1 94.75 490 PHE B O 1
ATOM 9376 N N . THR B 1 491 ? -12.68 17.859 -13.195 1 95.44 491 THR B N 1
ATOM 9377 C CA . THR B 1 491 ? -12.266 16.5 -12.891 1 95.44 491 THR B CA 1
ATOM 9378 C C . THR B 1 491 ? -13.328 15.781 -12.07 1 95.44 491 THR B C 1
ATOM 9380 O O . THR B 1 491 ? -13.578 14.594 -12.273 1 95.44 491 THR B O 1
ATOM 9383 N N . LEU B 1 492 ? -13.922 16.5 -11.125 1 92.94 492 LEU B N 1
ATOM 9384 C CA . LEU B 1 492 ? -14.992 15.906 -10.32 1 92.94 492 LEU B CA 1
ATOM 9385 C C . LEU B 1 492 ? -16.188 15.531 -11.195 1 92.94 492 LEU B C 1
ATOM 9387 O O . LEU B 1 492 ? -16.828 14.508 -10.961 1 92.94 492 LEU B O 1
ATOM 9391 N N . CYS B 1 493 ? -16.484 16.375 -12.109 1 92.88 493 CYS B N 1
ATOM 9392 C CA . CYS B 1 493 ? -17.547 16.047 -13.062 1 92.88 493 CYS B CA 1
ATOM 9393 C C . CYS B 1 493 ? -17.219 14.766 -13.82 1 92.88 493 CYS B C 1
ATOM 9395 O O . CYS B 1 493 ? -18.094 13.93 -14.047 1 92.88 493 CYS B O 1
ATOM 9397 N N . PHE B 1 494 ? -15.977 14.648 -14.234 1 93.19 494 PHE B N 1
ATOM 9398 C CA . PHE B 1 494 ? -15.5 13.43 -14.875 1 93.19 494 PHE B CA 1
ATOM 9399 C C . PHE B 1 494 ? -15.773 12.219 -13.992 1 93.19 494 PHE B C 1
ATOM 9401 O O . PHE B 1 494 ? -16.312 11.211 -14.461 1 93.19 494 PHE B O 1
ATOM 9408 N N . VAL B 1 495 ? -15.469 12.289 -12.711 1 93.69 495 VAL B N 1
ATOM 9409 C CA . VAL B 1 495 ? -15.625 11.18 -11.773 1 93.69 495 VAL B CA 1
ATOM 9410 C C . VAL B 1 495 ? -17.109 10.82 -11.641 1 93.69 495 VAL B C 1
ATOM 9412 O O . VAL B 1 495 ? -17.484 9.656 -11.734 1 93.69 495 VAL B O 1
ATOM 9415 N N . ILE B 1 496 ? -17.953 11.82 -11.477 1 90.19 496 ILE B N 1
ATOM 9416 C CA . ILE B 1 496 ? -19.375 11.602 -11.25 1 90.19 496 ILE B CA 1
ATOM 9417 C C . ILE B 1 496 ? -20.016 10.969 -12.484 1 90.19 496 ILE B C 1
ATOM 9419 O O . ILE B 1 496 ? -20.766 10 -12.375 1 90.19 496 ILE B O 1
ATOM 9423 N N . ILE B 1 497 ? -19.672 11.43 -13.602 1 92.25 497 ILE B N 1
ATOM 9424 C CA . ILE B 1 497 ? -20.219 10.906 -14.852 1 92.25 497 ILE B CA 1
ATOM 9425 C C . ILE B 1 497 ? -19.812 9.445 -15.023 1 92.25 497 ILE B C 1
ATOM 9427 O O . ILE B 1 497 ? -20.656 8.594 -15.32 1 92.25 497 ILE B O 1
ATOM 9431 N N . PHE B 1 498 ? -18.609 9.148 -14.781 1 92.75 498 PHE B N 1
ATOM 9432 C CA . PHE B 1 498 ? -18.125 7.785 -14.992 1 92.75 498 PHE B CA 1
ATOM 9433 C C . PHE B 1 498 ? -18.625 6.859 -13.883 1 92.75 498 PHE B C 1
ATOM 9435 O O . PHE B 1 498 ? -18.828 5.668 -14.109 1 92.75 498 PHE B O 1
ATOM 9442 N N . PHE B 1 499 ? -18.781 7.348 -12.656 1 91.44 499 PHE B N 1
ATOM 9443 C CA . PHE B 1 499 ? -19.375 6.551 -11.594 1 91.44 499 PHE B CA 1
ATOM 9444 C C . PHE B 1 499 ? -20.812 6.18 -11.938 1 91.44 499 PHE B C 1
ATOM 9446 O O . PHE B 1 499 ? -21.25 5.051 -11.688 1 91.44 499 PHE B O 1
ATOM 9453 N N . LEU B 1 500 ? -21.531 7.148 -12.555 1 88.94 500 LEU B N 1
ATOM 9454 C CA . LEU B 1 500 ? -22.938 6.926 -12.891 1 88.94 500 LEU B CA 1
ATOM 9455 C C . LEU B 1 500 ? -23.062 5.988 -14.086 1 88.94 500 LEU B C 1
ATOM 9457 O O . LEU B 1 500 ? -23.984 5.184 -14.156 1 88.94 500 LEU B O 1
ATOM 9461 N N . LEU B 1 501 ? -22.047 6.02 -14.977 1 89.06 501 LEU B N 1
ATOM 9462 C CA . LEU B 1 501 ? -22.172 5.305 -16.234 1 89.06 501 LEU B CA 1
ATOM 9463 C C . LEU B 1 501 ? -21.328 4.035 -16.234 1 89.06 501 LEU B C 1
ATOM 9465 O O . LEU B 1 501 ? -21.281 3.322 -17.25 1 89.06 501 LEU B O 1
ATOM 9469 N N . HIS B 1 502 ? -20.719 3.736 -15.195 1 87.19 502 HIS B N 1
ATOM 9470 C CA . HIS B 1 502 ? -19.734 2.66 -15.18 1 87.19 502 HIS B CA 1
ATOM 9471 C C . HIS B 1 502 ? -20.391 1.306 -15.414 1 87.19 502 HIS B C 1
ATOM 9473 O O . HIS B 1 502 ? -19.734 0.339 -15.789 1 87.19 502 HIS B O 1
ATOM 9479 N N . SER B 1 503 ? -21.75 1.179 -15.312 1 81.12 503 SER B N 1
ATOM 9480 C CA . SER B 1 503 ? -22.469 -0.086 -15.5 1 81.12 503 SER B CA 1
ATOM 9481 C C . SER B 1 503 ? -22.906 -0.271 -16.953 1 81.12 503 SER B C 1
ATOM 9483 O O . SER B 1 503 ? -23.359 -1.349 -17.328 1 81.12 503 SER B O 1
ATOM 9485 N N . LEU B 1 504 ? -22.656 0.714 -17.734 1 84.81 504 LEU B N 1
ATOM 9486 C CA . LEU B 1 504 ? -23.047 0.608 -19.141 1 84.81 504 LEU B CA 1
ATOM 9487 C C . LEU B 1 504 ? -22.109 -0.32 -19.906 1 84.81 504 LEU B C 1
ATOM 9489 O O . LEU B 1 504 ? -20.906 -0.372 -19.609 1 84.81 504 LEU B O 1
ATOM 9493 N N . PRO B 1 505 ? -22.609 -1.026 -20.859 1 80.31 505 PRO B N 1
ATOM 9494 C CA . PRO B 1 505 ? -21.875 -2.072 -21.562 1 80.31 505 PRO B CA 1
ATOM 9495 C C . PRO B 1 505 ? -20.641 -1.532 -22.297 1 80.31 505 PRO B C 1
ATOM 9497 O O . PRO B 1 505 ? -19.672 -2.262 -22.5 1 80.31 505 PRO B O 1
ATOM 9500 N N . PHE B 1 506 ? -20.656 -0.216 -22.688 1 82 506 PHE B N 1
ATOM 9501 C CA . PHE B 1 506 ? -19.531 0.294 -23.453 1 82 506 PHE B CA 1
ATOM 9502 C C . PHE B 1 506 ? -18.406 0.763 -22.531 1 82 506 PHE B C 1
ATOM 9504 O O . PHE B 1 506 ? -17.328 1.135 -22.984 1 82 506 PHE B O 1
ATOM 9511 N N . MET B 1 507 ? -18.656 0.697 -21.25 1 88.19 507 MET B N 1
ATOM 9512 C CA . MET B 1 507 ? -17.641 1.085 -20.266 1 88.19 507 MET B CA 1
ATOM 9513 C C . MET B 1 507 ? -17.438 -0.01 -19.234 1 88.19 507 MET B C 1
ATOM 9515 O O . MET B 1 507 ? -17.422 0.267 -18.031 1 88.19 507 MET B O 1
ATOM 9519 N N . HIS B 1 508 ? -17.219 -1.17 -19.688 1 82.31 508 HIS B N 1
ATOM 9520 C CA . HIS B 1 508 ? -17.156 -2.326 -18.797 1 82.31 508 HIS B CA 1
ATOM 9521 C C . HIS B 1 508 ? -15.883 -2.318 -17.969 1 82.31 508 HIS B C 1
ATOM 9523 O O . HIS B 1 508 ? -15.828 -2.936 -16.906 1 82.31 508 HIS B O 1
ATOM 9529 N N . GLY B 1 509 ? -14.953 -1.599 -18.438 1 87.88 509 GLY B N 1
ATOM 9530 C CA . GLY B 1 509 ? -13.688 -1.586 -17.719 1 87.88 509 GLY B CA 1
ATOM 9531 C C . GLY B 1 509 ? -13.602 -0.489 -16.672 1 87.88 509 GLY B C 1
ATOM 9532 O O . GLY B 1 509 ? -12.648 -0.435 -15.898 1 87.88 509 GLY B O 1
ATOM 9533 N N . ALA B 1 510 ? -14.609 0.272 -16.547 1 90.31 510 ALA B N 1
ATOM 9534 C CA . ALA B 1 510 ? -14.594 1.437 -15.664 1 90.31 510 ALA B CA 1
ATOM 9535 C C . ALA B 1 510 ? -15.047 1.064 -14.258 1 90.31 510 ALA B C 1
ATOM 9537 O O . ALA B 1 510 ? -16.078 1.546 -13.781 1 90.31 510 ALA B O 1
ATOM 9538 N N . THR B 1 511 ? -14.25 0.319 -13.531 1 91.31 511 THR B N 1
ATOM 9539 C CA . THR B 1 511 ? -14.562 0.072 -12.125 1 91.31 511 THR B CA 1
ATOM 9540 C C . THR B 1 511 ? -14.359 1.336 -11.297 1 91.31 511 THR B C 1
ATOM 9542 O O . THR B 1 511 ? -13.695 2.275 -11.734 1 91.31 511 THR B O 1
ATOM 9545 N N . LEU B 1 512 ? -14.945 1.381 -10.141 1 92.31 512 LEU B N 1
ATOM 9546 C CA . LEU B 1 512 ? -14.898 2.576 -9.312 1 92.31 512 LEU B CA 1
ATOM 9547 C C . LEU B 1 512 ? -13.453 2.938 -8.961 1 92.31 512 LEU B C 1
ATOM 9549 O O . LEU B 1 512 ? -13.07 4.105 -9.031 1 92.31 512 LEU B O 1
ATOM 9553 N N . GLY B 1 513 ? -12.656 1.922 -8.617 1 92.81 513 GLY B N 1
ATOM 9554 C CA . GLY B 1 513 ? -11.258 2.154 -8.281 1 92.81 513 GLY B CA 1
ATOM 9555 C C . GLY B 1 513 ? -10.461 2.744 -9.43 1 92.81 513 GLY B C 1
ATOM 9556 O O . GLY B 1 513 ? -9.742 3.729 -9.25 1 92.81 513 GLY B O 1
ATOM 9557 N N . TRP B 1 514 ? -10.594 2.246 -10.633 1 93.5 514 TRP B N 1
ATOM 9558 C CA . TRP B 1 514 ? -9.875 2.721 -11.812 1 93.5 514 TRP B CA 1
ATOM 9559 C C . TRP B 1 514 ? -10.289 4.148 -12.164 1 93.5 514 TRP B C 1
ATOM 9561 O O . TRP B 1 514 ? -9.445 4.984 -12.484 1 93.5 514 TRP B O 1
ATOM 9571 N N . VAL B 1 515 ? -11.57 4.41 -12.094 1 94.62 515 VAL B N 1
ATOM 9572 C CA . VAL B 1 515 ? -12.062 5.746 -12.422 1 94.62 515 VAL B CA 1
ATOM 9573 C C . VAL B 1 515 ? -11.445 6.77 -11.469 1 94.62 515 VAL B C 1
ATOM 9575 O O . VAL B 1 515 ? -11.008 7.84 -11.898 1 94.62 515 VAL B O 1
ATOM 9578 N N . ALA B 1 516 ? -11.438 6.434 -10.203 1 94.69 516 ALA B N 1
ATOM 9579 C CA . ALA B 1 516 ? -10.898 7.348 -9.195 1 94.69 516 ALA B CA 1
ATOM 9580 C C . ALA B 1 516 ? -9.43 7.645 -9.453 1 94.69 516 ALA B C 1
ATOM 9582 O O . ALA B 1 516 ? -9.008 8.805 -9.406 1 94.69 516 ALA B O 1
ATOM 9583 N N . ILE B 1 517 ? -8.625 6.652 -9.75 1 95.88 517 ILE B N 1
ATOM 9584 C CA . ILE B 1 517 ? -7.191 6.848 -9.938 1 95.88 517 ILE B CA 1
ATOM 9585 C C . ILE B 1 517 ? -6.941 7.586 -11.25 1 95.88 517 ILE B C 1
ATOM 9587 O O . ILE B 1 517 ? -6.043 8.422 -11.344 1 95.88 517 ILE B O 1
ATOM 9591 N N . LEU B 1 518 ? -7.664 7.246 -12.32 1 96.81 518 LEU B N 1
ATOM 9592 C CA . LEU B 1 518 ? -7.527 7.938 -13.594 1 96.81 518 LEU B CA 1
ATOM 9593 C C . LEU B 1 518 ? -7.879 9.414 -13.453 1 96.81 518 LEU B C 1
ATOM 9595 O O . LEU B 1 518 ? -7.219 10.273 -14.047 1 96.81 518 LEU B O 1
ATOM 9599 N N . ALA B 1 519 ? -8.93 9.656 -12.68 1 96.5 519 ALA B N 1
ATOM 9600 C CA . ALA B 1 519 ? -9.297 11.047 -12.414 1 96.5 519 ALA B CA 1
ATOM 9601 C C . ALA B 1 519 ? -8.211 11.758 -11.617 1 96.5 519 ALA B C 1
ATOM 9603 O O . ALA B 1 519 ? -7.93 12.938 -11.852 1 96.5 519 ALA B O 1
ATOM 9604 N N . ALA B 1 520 ? -7.641 11.102 -10.656 1 95.75 520 ALA B N 1
ATOM 9605 C CA . ALA B 1 520 ? -6.531 11.672 -9.891 1 95.75 520 ALA B CA 1
ATOM 9606 C C . ALA B 1 520 ? -5.363 12.031 -10.805 1 95.75 520 ALA B C 1
ATOM 9608 O O . ALA B 1 520 ? -4.77 13.109 -10.664 1 95.75 520 ALA B O 1
ATOM 9609 N N . PHE B 1 521 ? -5.043 11.125 -11.758 1 96.31 521 PHE B N 1
ATOM 9610 C CA . PHE B 1 521 ? -3.986 11.406 -12.719 1 96.31 521 PHE B CA 1
ATOM 9611 C C . PHE B 1 521 ? -4.316 12.641 -13.547 1 96.31 521 PHE B C 1
ATOM 9613 O O . PHE B 1 521 ? -3.453 13.492 -13.766 1 96.31 521 PHE B O 1
ATOM 9620 N N . LEU B 1 522 ? -5.535 12.719 -13.969 1 96.31 522 LEU B N 1
ATOM 9621 C CA . LEU B 1 522 ? -5.98 13.867 -14.766 1 96.31 522 LEU B CA 1
ATOM 9622 C C . LEU B 1 522 ? -5.762 15.172 -14.008 1 96.31 522 LEU B C 1
ATOM 9624 O O . LEU B 1 522 ? -5.207 16.125 -14.555 1 96.31 522 LEU B O 1
ATOM 9628 N N . LEU B 1 523 ? -6.191 15.141 -12.789 1 95.44 523 LEU B N 1
ATOM 9629 C CA . LEU B 1 523 ? -6.102 16.375 -12.008 1 95.44 523 LEU B CA 1
ATOM 9630 C C . LEU B 1 523 ? -4.645 16.719 -11.711 1 95.44 523 LEU B C 1
ATOM 9632 O O . LEU B 1 523 ? -4.281 17.891 -11.672 1 95.44 523 LEU B O 1
ATOM 9636 N N . LEU B 1 524 ? -3.838 15.75 -11.453 1 93.94 524 LEU B N 1
ATOM 9637 C CA . LEU B 1 524 ? -2.416 15.984 -11.219 1 93.94 524 LEU B CA 1
ATOM 9638 C C . LEU B 1 524 ? -1.765 16.625 -12.438 1 93.94 524 LEU B C 1
ATOM 9640 O O . LEU B 1 524 ? -0.896 17.484 -12.305 1 93.94 524 LEU B O 1
ATOM 9644 N N . ILE B 1 525 ? -2.123 16.188 -13.625 1 93.62 525 ILE B N 1
ATOM 9645 C CA . ILE B 1 525 ? -1.597 16.75 -14.867 1 93.62 525 ILE B CA 1
ATOM 9646 C C . ILE B 1 525 ? -2.066 18.203 -15.016 1 93.62 525 ILE B C 1
ATOM 9648 O O . ILE B 1 525 ? -1.264 19.094 -15.289 1 93.62 525 ILE B O 1
ATOM 9652 N N . LEU B 1 526 ? -3.338 18.406 -14.773 1 91.5 526 LEU B N 1
ATOM 9653 C CA . LEU B 1 526 ? -3.936 19.719 -14.977 1 91.5 526 LEU B CA 1
ATOM 9654 C C . LEU B 1 526 ? -3.418 20.719 -13.953 1 91.5 526 LEU B C 1
ATOM 9656 O O . LEU B 1 526 ? -3.246 21.906 -14.266 1 91.5 526 LEU B O 1
ATOM 9660 N N . ALA B 1 527 ? -3.254 20.234 -12.75 1 86.44 527 ALA B N 1
ATOM 9661 C CA . ALA B 1 527 ? -2.85 21.125 -11.664 1 86.44 527 ALA B CA 1
ATOM 9662 C C . ALA B 1 527 ? -1.358 21.438 -11.734 1 86.44 527 ALA B C 1
ATOM 9664 O O . ALA B 1 527 ? -0.852 22.25 -10.961 1 86.44 527 ALA B O 1
ATOM 9665 N N . LYS B 1 528 ? -0.714 20.938 -12.734 1 69.81 528 LYS B N 1
ATOM 9666 C CA . LYS B 1 528 ? 0.709 21.172 -12.961 1 69.81 528 LYS B CA 1
ATOM 9667 C C . LYS B 1 528 ? 1.51 20.953 -11.68 1 69.81 528 LYS B C 1
ATOM 9669 O O . LYS B 1 528 ? 2.367 21.766 -11.328 1 69.81 528 LYS B O 1
ATOM 9674 N N . MET B 1 529 ? 0.984 20.047 -11.078 1 63.12 529 MET B N 1
ATOM 9675 C CA . MET B 1 529 ? 1.648 19.859 -9.789 1 63.12 529 MET B CA 1
ATOM 9676 C C . MET B 1 529 ? 3.002 19.188 -9.969 1 63.12 529 MET B C 1
ATOM 9678 O O . MET B 1 529 ? 3.082 18.094 -10.547 1 63.12 529 MET B O 1
ATOM 9682 N N . ASN B 1 530 ? 4.02 19.891 -9.828 1 63.69 530 ASN B N 1
ATOM 9683 C CA . ASN B 1 530 ? 5.367 19.359 -9.961 1 63.69 530 ASN B CA 1
ATOM 9684 C C . ASN B 1 530 ? 5.785 18.578 -8.719 1 63.69 530 ASN B C 1
ATOM 9686 O O . ASN B 1 530 ? 6.809 17.891 -8.727 1 63.69 530 ASN B O 1
ATOM 9690 N N . ASP B 1 531 ? 4.941 18.688 -7.746 1 71.5 531 ASP B N 1
ATOM 9691 C CA . ASP B 1 531 ? 5.391 18 -6.543 1 71.5 531 ASP B CA 1
ATOM 9692 C C . ASP B 1 531 ? 4.316 17.031 -6.035 1 71.5 531 ASP B C 1
ATOM 9694 O O . ASP B 1 531 ? 3.502 17.406 -5.188 1 71.5 531 ASP B O 1
ATOM 9698 N N . ILE B 1 532 ? 4.328 15.875 -6.559 1 81.88 532 ILE B N 1
ATOM 9699 C CA . ILE B 1 532 ? 3.387 14.844 -6.141 1 81.88 532 ILE B CA 1
ATOM 9700 C C . ILE B 1 532 ? 3.621 14.5 -4.672 1 81.88 532 ILE B C 1
ATOM 9702 O O . ILE B 1 532 ? 2.703 14.055 -3.977 1 81.88 532 ILE B O 1
ATOM 9706 N N . GLU B 1 533 ? 4.836 14.68 -4.23 1 81.38 533 GLU B N 1
ATOM 9707 C CA . GLU B 1 533 ? 5.168 14.367 -2.842 1 81.38 533 GLU B CA 1
ATOM 9708 C C . GLU B 1 533 ? 4.332 15.195 -1.873 1 81.38 533 GLU B C 1
ATOM 9710 O O . GLU B 1 533 ? 3.869 14.688 -0.85 1 81.38 533 GLU B O 1
ATOM 9715 N N . ALA B 1 534 ? 4.141 16.453 -2.232 1 82.31 534 ALA B N 1
ATOM 9716 C CA . ALA B 1 534 ? 3.342 17.328 -1.388 1 82.31 534 ALA B CA 1
ATOM 9717 C C . ALA B 1 534 ? 1.893 16.859 -1.314 1 82.31 534 ALA B C 1
ATOM 9719 O O . ALA B 1 534 ? 1.251 16.969 -0.266 1 82.31 534 ALA B O 1
ATOM 9720 N N . ILE B 1 535 ? 1.427 16.375 -2.41 1 88.19 535 ILE B N 1
ATOM 9721 C CA . ILE B 1 535 ? 0.052 15.898 -2.461 1 88.19 535 ILE B CA 1
ATOM 9722 C C . ILE B 1 535 ? -0.062 14.586 -1.681 1 88.19 535 ILE B C 1
ATOM 9724 O O . ILE B 1 535 ? -1.009 14.398 -0.914 1 88.19 535 ILE B O 1
ATOM 9728 N N . LEU B 1 536 ? 0.908 13.727 -1.838 1 88.69 536 LEU B N 1
ATOM 9729 C CA . LEU B 1 536 ? 0.892 12.43 -1.169 1 88.69 536 LEU B CA 1
ATOM 9730 C C . LEU B 1 536 ? 1.048 12.594 0.339 1 88.69 536 LEU B C 1
ATOM 9732 O O . LEU B 1 536 ? 0.605 11.734 1.11 1 88.69 536 LEU B O 1
ATOM 9736 N N . ASP B 1 537 ? 1.646 13.672 0.702 1 86.31 537 ASP B N 1
ATOM 9737 C CA . ASP B 1 537 ? 1.784 13.969 2.125 1 86.31 537 ASP B CA 1
ATOM 9738 C C . ASP B 1 537 ? 0.427 14.266 2.758 1 86.31 537 ASP B C 1
ATOM 9740 O O . ASP B 1 537 ? 0.272 14.18 3.979 1 86.31 537 ASP B O 1
ATOM 9744 N N . GLN B 1 538 ? -0.541 14.617 1.891 1 85.88 538 GLN B N 1
ATOM 9745 C CA . GLN B 1 538 ? -1.87 14.938 2.396 1 85.88 538 GLN B CA 1
ATOM 9746 C C . GLN B 1 538 ? -2.771 13.711 2.406 1 85.88 538 GLN B C 1
ATOM 9748 O O . GLN B 1 538 ? -3.883 13.75 2.938 1 85.88 538 GLN B O 1
ATOM 9753 N N . VAL B 1 539 ? -2.271 12.68 1.883 1 90.06 539 VAL B N 1
ATOM 9754 C CA . VAL B 1 539 ? -3.021 11.422 1.864 1 90.06 539 VAL B CA 1
ATOM 9755 C C . VAL B 1 539 ? -2.992 10.781 3.25 1 90.06 539 VAL B C 1
ATOM 9757 O O . VAL B 1 539 ? -1.969 10.828 3.938 1 90.06 539 VAL B O 1
ATOM 9760 N N . GLU B 1 540 ? -4.133 10.281 3.693 1 88.75 540 GLU B N 1
ATOM 9761 C CA . GLU B 1 540 ? -4.219 9.594 4.977 1 88.75 540 GLU B CA 1
ATOM 9762 C C . GLU B 1 540 ? -3.75 8.141 4.859 1 88.75 540 GLU B C 1
ATOM 9764 O O . GLU B 1 540 ? -4.559 7.215 4.914 1 88.75 540 GLU B O 1
ATOM 9769 N N . TRP B 1 541 ? -2.494 7.969 4.883 1 91.12 541 TRP B N 1
ATOM 9770 C CA . TRP B 1 541 ? -1.884 6.656 4.699 1 91.12 541 TRP B CA 1
ATOM 9771 C C . TRP B 1 541 ? -2.23 5.73 5.863 1 91.12 541 TRP B C 1
ATOM 9773 O O . TRP B 1 541 ? -2.352 4.516 5.68 1 91.12 541 TRP B O 1
ATOM 9783 N N . SER B 1 542 ? -2.398 6.285 7.047 1 90.94 542 SER B N 1
ATOM 9784 C CA . SER B 1 542 ? -2.762 5.484 8.211 1 90.94 542 SER B CA 1
ATOM 9785 C C . SER B 1 542 ? -4.113 4.801 8.016 1 90.94 542 SER B C 1
ATOM 9787 O O . SER B 1 542 ? -4.285 3.639 8.383 1 90.94 542 SER B O 1
ATOM 9789 N N . ALA B 1 543 ? -5.031 5.504 7.367 1 88.5 543 ALA B N 1
ATOM 9790 C CA . ALA B 1 543 ? -6.352 4.945 7.109 1 88.5 543 ALA B CA 1
ATOM 9791 C C . ALA B 1 543 ? -6.277 3.801 6.102 1 88.5 543 ALA B C 1
ATOM 9793 O O . ALA B 1 543 ? -6.977 2.795 6.238 1 88.5 543 ALA B O 1
ATOM 9794 N N . LEU B 1 544 ? -5.469 3.969 5.094 1 93.56 544 LEU B N 1
ATOM 9795 C CA . LEU B 1 544 ? -5.305 2.928 4.086 1 93.56 544 LEU B CA 1
ATOM 9796 C C . LEU B 1 544 ? -4.68 1.677 4.691 1 93.56 544 LEU B C 1
ATOM 9798 O O . LEU B 1 544 ? -5.125 0.559 4.418 1 93.56 544 LEU B O 1
ATOM 9802 N N . LEU B 1 545 ? -3.67 1.871 5.559 1 95.12 545 LEU B N 1
ATOM 9803 C CA . LEU B 1 545 ? -3.029 0.746 6.23 1 95.12 545 LEU B CA 1
ATOM 9804 C C . LEU B 1 545 ? -3.994 0.074 7.203 1 95.12 545 LEU B C 1
ATOM 9806 O O . LEU B 1 545 ? -3.969 -1.147 7.367 1 95.12 545 LEU B O 1
ATOM 9810 N N . PHE B 1 546 ? -4.785 0.885 7.852 1 93.19 546 PHE B N 1
ATOM 9811 C CA . PHE B 1 546 ? -5.797 0.37 8.766 1 93.19 546 PHE B CA 1
ATOM 9812 C C . PHE B 1 546 ? -6.762 -0.558 8.039 1 93.19 546 PHE B C 1
ATOM 9814 O O . PHE B 1 546 ? -7.031 -1.669 8.5 1 93.19 546 PHE B O 1
ATOM 9821 N N . LEU B 1 547 ? -7.238 -0.101 6.887 1 92.69 547 LEU B N 1
ATOM 9822 C CA . LEU B 1 547 ? -8.18 -0.886 6.098 1 92.69 547 LEU B CA 1
ATOM 9823 C C . LEU B 1 547 ? -7.527 -2.168 5.59 1 92.69 547 LEU B C 1
ATOM 9825 O O . LEU B 1 547 ? -8.148 -3.234 5.613 1 92.69 547 LEU B O 1
ATOM 9829 N N . ALA B 1 548 ? -6.34 -2.078 5.133 1 96 548 ALA B N 1
ATOM 9830 C CA . ALA B 1 548 ? -5.609 -3.258 4.672 1 96 548 ALA B CA 1
ATOM 9831 C C . ALA B 1 548 ? -5.469 -4.289 5.789 1 96 548 ALA B C 1
ATOM 9833 O O . ALA B 1 548 ? -5.695 -5.48 5.57 1 96 548 ALA B O 1
ATOM 9834 N N . ALA B 1 549 ? -5.109 -3.826 7 1 96.12 549 ALA B N 1
ATOM 9835 C CA . ALA B 1 549 ? -4.953 -4.711 8.148 1 96.12 549 ALA B CA 1
ATOM 9836 C C . ALA B 1 549 ? -6.277 -5.367 8.523 1 96.12 549 ALA B C 1
ATOM 9838 O O . ALA B 1 549 ? -6.312 -6.543 8.891 1 96.12 549 ALA B O 1
ATOM 9839 N N . LEU B 1 550 ? -7.316 -4.633 8.352 1 93.06 550 LEU B N 1
ATOM 9840 C CA . LEU B 1 550 ? -8.625 -5.164 8.703 1 93.06 550 LEU B CA 1
ATOM 9841 C C . LEU B 1 550 ? -9.047 -6.258 7.73 1 93.06 550 LEU B C 1
ATOM 9843 O O . LEU B 1 550 ? -9.688 -7.234 8.125 1 93.06 550 LEU B O 1
ATOM 9847 N N . PHE B 1 551 ? -8.742 -6.059 6.438 1 94.12 551 PHE B N 1
ATOM 9848 C CA . PHE B 1 551 ? -9.055 -7.094 5.461 1 94.12 551 PHE B CA 1
ATOM 9849 C C . PHE B 1 551 ? -8.336 -8.398 5.805 1 94.12 551 PHE B C 1
ATOM 9851 O O . PHE B 1 551 ? -8.93 -9.477 5.734 1 94.12 551 PHE B O 1
ATOM 9858 N N . VAL B 1 552 ? -7.098 -8.273 6.215 1 96.62 552 VAL B N 1
ATOM 9859 C CA . VAL B 1 552 ? -6.32 -9.453 6.582 1 96.62 552 VAL B CA 1
ATOM 9860 C C . VAL B 1 552 ? -6.906 -10.094 7.836 1 96.62 552 VAL B C 1
ATOM 9862 O O . VAL B 1 552 ? -7.055 -11.312 7.91 1 96.62 552 VAL B O 1
ATOM 9865 N N . LEU B 1 553 ? -7.246 -9.273 8.805 1 95.81 553 LEU B N 1
ATOM 9866 C CA . LEU B 1 553 ? -7.82 -9.766 10.055 1 95.81 553 LEU B CA 1
ATOM 9867 C C . LEU B 1 553 ? -9.141 -10.477 9.797 1 95.81 553 LEU B C 1
ATOM 9869 O O . LEU B 1 553 ? -9.383 -11.562 10.336 1 95.81 553 LEU B O 1
ATOM 9873 N N . THR B 1 554 ? -9.992 -9.906 8.984 1 92.88 554 THR B N 1
ATOM 9874 C CA . THR B 1 554 ? -11.305 -10.484 8.703 1 92.88 554 THR B CA 1
ATOM 9875 C C . THR B 1 554 ? -11.156 -11.82 7.973 1 92.88 554 THR B C 1
ATOM 9877 O O . THR B 1 554 ? -11.93 -12.75 8.211 1 92.88 554 THR B O 1
ATOM 9880 N N . GLU B 1 555 ? -10.172 -11.898 7.062 1 93.56 555 GLU B N 1
ATOM 9881 C CA . GLU B 1 555 ? -9.914 -13.164 6.383 1 93.56 555 GLU B CA 1
ATOM 9882 C C . GLU B 1 555 ? -9.445 -14.234 7.367 1 93.56 555 GLU B C 1
ATOM 9884 O O . GLU B 1 555 ? -9.859 -15.391 7.273 1 93.56 555 GLU B O 1
ATOM 9889 N N . ALA B 1 556 ? -8.594 -13.812 8.312 1 94.62 556 ALA B N 1
ATOM 9890 C CA . ALA B 1 556 ? -8.148 -14.742 9.344 1 94.62 556 ALA B CA 1
ATOM 9891 C C . ALA B 1 556 ? -9.32 -15.242 10.18 1 94.62 556 ALA B C 1
ATOM 9893 O O . ALA B 1 556 ? -9.422 -16.438 10.461 1 94.62 556 ALA B O 1
ATOM 9894 N N . VAL B 1 557 ? -10.172 -14.391 10.523 1 93.69 557 VAL B N 1
ATOM 9895 C CA . VAL B 1 557 ? -11.344 -14.727 11.328 1 93.69 557 VAL B CA 1
ATOM 9896 C C . VAL B 1 557 ? -12.25 -15.672 10.547 1 93.69 557 VAL B C 1
ATOM 9898 O O . VAL B 1 557 ? -12.82 -16.594 11.117 1 93.69 557 VAL B O 1
ATOM 9901 N N . ASP B 1 558 ? -12.375 -15.398 9.266 1 90.94 558 ASP B N 1
ATOM 9902 C CA . ASP B 1 558 ? -13.188 -16.25 8.398 1 90.94 558 ASP B CA 1
ATOM 9903 C C . ASP B 1 558 ? -12.602 -17.656 8.297 1 90.94 558 ASP B C 1
ATOM 9905 O O . ASP B 1 558 ? -13.328 -18.641 8.422 1 90.94 558 ASP B O 1
ATOM 9909 N N . LYS B 1 559 ? -11.297 -17.734 8.141 1 89.12 559 LYS B N 1
ATOM 9910 C CA . LYS B 1 559 ? -10.617 -19.016 8.016 1 89.12 559 LYS B CA 1
ATOM 9911 C C . LYS B 1 559 ? -10.703 -19.812 9.312 1 89.12 559 LYS B C 1
ATOM 9913 O O . LYS B 1 559 ? -10.68 -21.047 9.289 1 89.12 559 LYS B O 1
ATOM 9918 N N . LEU B 1 560 ? -10.891 -19.109 10.422 1 92.81 560 LEU B N 1
ATOM 9919 C CA . LEU B 1 560 ? -11.016 -19.766 11.727 1 92.81 560 LEU B CA 1
ATOM 9920 C C . LEU B 1 560 ? -12.453 -20.219 11.969 1 92.81 560 LEU B C 1
ATOM 9922 O O . LEU B 1 560 ? -12.734 -20.859 12.984 1 92.81 560 LEU B O 1
ATOM 9926 N N . GLY B 1 561 ? -13.391 -19.859 11.062 1 89.81 561 GLY B N 1
ATOM 9927 C CA . GLY B 1 561 ? -14.734 -20.406 11.086 1 89.81 561 GLY B CA 1
ATOM 9928 C C . GLY B 1 561 ? -15.727 -19.516 11.812 1 89.81 561 GLY B C 1
ATOM 9929 O O . GLY B 1 561 ? -16.875 -19.906 12.039 1 89.81 561 GLY B O 1
ATOM 9930 N N . PHE B 1 562 ? -15.336 -18.375 12.148 1 92.06 562 PHE B N 1
ATOM 9931 C CA . PHE B 1 562 ? -16.188 -17.5 12.945 1 92.06 562 PHE B CA 1
ATOM 9932 C C . PHE B 1 562 ? -17.391 -17.047 12.133 1 92.06 562 PHE B C 1
ATOM 9934 O O . PHE B 1 562 ? -18.516 -17.016 12.641 1 92.06 562 PHE B O 1
ATOM 9941 N N . ILE B 1 563 ? -17.219 -16.656 10.906 1 89.19 563 ILE B N 1
ATOM 9942 C CA . ILE B 1 563 ? -18.297 -16.156 10.062 1 89.19 563 ILE B CA 1
ATOM 9943 C C . ILE B 1 563 ? -19.328 -17.25 9.82 1 89.19 563 ILE B C 1
ATOM 9945 O O . ILE B 1 563 ? -20.531 -16.984 9.852 1 89.19 563 ILE B O 1
ATOM 9949 N N . ARG B 1 564 ? -18.875 -18.438 9.562 1 87.25 564 ARG B N 1
ATOM 9950 C CA . ARG B 1 564 ? -19.797 -19.562 9.391 1 87.25 564 ARG B CA 1
ATOM 9951 C C . ARG B 1 564 ? -20.609 -19.797 10.648 1 87.25 564 ARG B C 1
ATOM 9953 O O . ARG B 1 564 ? -21.812 -20.047 10.578 1 87.25 564 ARG B O 1
ATOM 9960 N N . TRP B 1 565 ? -19.906 -19.766 11.75 1 90.69 565 TRP B N 1
ATOM 9961 C CA . TRP B 1 565 ? -20.578 -19.953 13.031 1 90.69 565 TRP B CA 1
ATOM 9962 C C . TRP B 1 565 ? -21.641 -18.875 13.242 1 90.69 565 TRP B C 1
ATOM 9964 O O . TRP B 1 565 ? -22.766 -19.188 13.625 1 90.69 565 TRP B O 1
ATOM 9974 N N . LEU B 1 566 ? -21.312 -17.688 13.016 1 92.31 566 LEU B N 1
ATOM 9975 C CA . LEU B 1 566 ? -22.25 -16.562 13.148 1 92.31 566 LEU B CA 1
ATOM 9976 C C . LEU B 1 566 ? -23.406 -16.719 12.172 1 92.31 566 LEU B C 1
ATOM 9978 O O . LEU B 1 566 ? -24.547 -16.391 12.5 1 92.31 566 LEU B O 1
ATOM 9982 N N . CYS B 1 567 ? -23.141 -17.109 10.984 1 91.31 567 CYS B N 1
ATOM 9983 C CA . CYS B 1 567 ? -24.156 -17.344 9.969 1 91.31 567 CYS B CA 1
ATOM 9984 C C . CYS B 1 567 ? -25.156 -18.406 10.43 1 91.31 567 CYS B C 1
ATOM 9986 O O . CYS B 1 567 ? -26.359 -18.219 10.305 1 91.31 567 CYS B O 1
ATOM 9988 N N . ASP B 1 568 ? -24.641 -19.484 10.992 1 91.88 568 ASP B N 1
ATOM 9989 C CA . ASP B 1 568 ? -25.5 -20.562 11.469 1 91.88 568 ASP B CA 1
ATOM 9990 C C . ASP B 1 568 ? -26.438 -20.078 12.562 1 91.88 568 ASP B C 1
ATOM 9992 O O . ASP B 1 568 ? -27.609 -20.422 12.586 1 91.88 568 ASP B O 1
ATOM 9996 N N . LEU B 1 569 ? -25.922 -19.297 13.43 1 93.88 569 LEU B N 1
ATOM 9997 C CA . LEU B 1 569 ? -26.75 -18.719 14.5 1 93.88 569 LEU B CA 1
ATOM 9998 C C . LEU B 1 569 ? -27.844 -17.828 13.922 1 93.88 569 LEU B C 1
ATOM 10000 O O . LEU B 1 569 ? -28.984 -17.859 14.383 1 93.88 569 LEU B O 1
ATOM 10004 N N . THR B 1 570 ? -27.5 -17.016 12.953 1 94.56 570 THR B N 1
ATOM 10005 C CA . THR B 1 570 ? -28.438 -16.078 12.344 1 94.56 570 THR B CA 1
ATOM 10006 C C . THR B 1 570 ? -29.5 -16.828 11.555 1 94.56 570 THR B C 1
ATOM 10008 O O . THR B 1 570 ? -30.688 -16.469 11.594 1 94.56 570 THR B O 1
ATOM 10011 N N . VAL B 1 571 ? -29.078 -17.828 10.836 1 93.25 571 VAL B N 1
ATOM 10012 C CA . VAL B 1 571 ? -30 -18.641 10.047 1 93.25 571 VAL B CA 1
ATOM 10013 C C . VAL B 1 571 ? -31.031 -19.297 10.961 1 93.25 571 VAL B C 1
ATOM 10015 O O . VAL B 1 571 ? -32.219 -19.375 10.617 1 93.25 571 VAL B O 1
ATOM 10018 N N . LYS B 1 572 ? -30.562 -19.734 12.125 1 94.75 572 LYS B N 1
ATOM 10019 C CA . LYS B 1 572 ? -31.469 -20.344 13.094 1 94.75 572 LYS B CA 1
ATOM 10020 C C . LYS B 1 572 ? -32.562 -19.375 13.508 1 94.75 572 LYS B C 1
ATOM 10022 O O . LYS B 1 572 ? -33.75 -19.766 13.641 1 94.75 572 LYS B O 1
ATOM 10027 N N . VAL B 1 573 ? -32.25 -18.172 13.68 1 94.88 573 VAL B N 1
ATOM 10028 C CA . VAL B 1 573 ? -33.219 -17.156 14.07 1 94.88 573 VAL B CA 1
ATOM 10029 C C . VAL B 1 573 ? -34.156 -16.859 12.898 1 94.88 573 VAL B C 1
ATOM 10031 O O . VAL B 1 573 ? -35.375 -16.75 13.086 1 94.88 573 VAL B O 1
ATOM 10034 N N . ILE B 1 574 ? -33.688 -16.781 11.75 1 94.44 574 ILE B N 1
ATOM 10035 C CA . ILE B 1 574 ? -34.469 -16.469 10.555 1 94.44 574 ILE B CA 1
ATOM 10036 C C . ILE B 1 574 ? -35.438 -17.625 10.258 1 94.44 574 ILE B C 1
ATOM 10038 O O . ILE B 1 574 ? -36.562 -17.391 9.883 1 94.44 574 ILE B O 1
ATOM 10042 N N . MET B 1 575 ? -34.969 -18.797 10.445 1 92.75 575 MET B N 1
ATOM 10043 C CA . MET B 1 575 ? -35.75 -19.984 10.141 1 92.75 575 MET B CA 1
ATOM 10044 C C . MET B 1 575 ? -36.875 -20.156 11.164 1 92.75 575 MET B C 1
ATOM 10046 O O . MET B 1 575 ? -37.812 -20.922 10.93 1 92.75 575 MET B O 1
ATOM 10050 N N . SER B 1 576 ? -36.875 -19.453 12.219 1 93 576 SER B N 1
ATOM 10051 C CA . SER B 1 576 ? -37.875 -19.547 13.25 1 93 576 SER B CA 1
ATOM 10052 C C . SER B 1 576 ? -39.188 -18.891 12.789 1 93 576 SER B C 1
ATOM 10054 O O . SER B 1 576 ? -40.25 -19.109 13.391 1 93 576 SER B O 1
ATOM 10056 N N . VAL B 1 577 ? -39.094 -18.172 11.742 1 92.88 577 VAL B N 1
ATOM 10057 C CA . VAL B 1 577 ? -40.312 -17.516 11.203 1 92.88 577 VAL B CA 1
ATOM 10058 C C . VAL B 1 577 ? -40.656 -18.156 9.859 1 92.88 577 VAL B C 1
ATOM 10060 O O . VAL B 1 577 ? -39.906 -18.938 9.297 1 92.88 577 VAL B O 1
ATOM 10063 N N . GLU B 1 578 ? -41.875 -17.797 9.398 1 90.88 578 GLU B N 1
ATOM 10064 C CA . GLU B 1 578 ? -42.312 -18.328 8.117 1 90.88 578 GLU B CA 1
ATOM 10065 C C . GLU B 1 578 ? -41.5 -17.781 6.957 1 90.88 578 GLU B C 1
ATOM 10067 O O . GLU B 1 578 ? -40.875 -16.719 7.09 1 90.88 578 GLU B O 1
ATOM 10072 N N . ASP B 1 579 ? -41.562 -18.375 5.848 1 88.06 579 ASP B N 1
ATOM 10073 C CA . ASP B 1 579 ? -40.75 -18.078 4.68 1 88.06 579 ASP B CA 1
ATOM 10074 C C . ASP B 1 579 ? -40.969 -16.641 4.199 1 88.06 579 ASP B C 1
ATOM 10076 O O . ASP B 1 579 ? -40.031 -15.961 3.809 1 88.06 579 ASP B O 1
ATOM 10080 N N . HIS B 1 580 ? -42.25 -16.234 4.363 1 87.75 580 HIS B N 1
ATOM 10081 C CA . HIS B 1 580 ? -42.562 -14.93 3.811 1 87.75 580 HIS B CA 1
ATOM 10082 C C . HIS B 1 580 ? -42 -13.805 4.668 1 87.75 580 HIS B C 1
ATOM 10084 O O . HIS B 1 580 ? -41.844 -12.672 4.199 1 87.75 580 HIS B O 1
ATOM 10090 N N . TYR B 1 581 ? -41.562 -14.117 5.883 1 92.56 581 TYR B N 1
ATOM 10091 C CA . TYR B 1 581 ? -41.062 -13.094 6.801 1 92.56 581 TYR B CA 1
ATOM 10092 C C . TYR B 1 581 ? -39.562 -13.18 6.969 1 92.56 581 TYR B C 1
ATOM 10094 O O . TYR B 1 581 ? -38.969 -12.414 7.727 1 92.56 581 TYR B O 1
ATOM 10102 N N . GLN B 1 582 ? -38.906 -14.031 6.297 1 93.69 582 GLN B N 1
ATOM 10103 C CA . GLN B 1 582 ? -37.5 -14.258 6.48 1 93.69 582 GLN B CA 1
ATOM 10104 C C . GLN B 1 582 ? -36.688 -13.031 6.082 1 93.69 582 GLN B C 1
ATOM 10106 O O . GLN B 1 582 ? -35.75 -12.641 6.785 1 93.69 582 GLN B O 1
ATOM 10111 N N . THR B 1 583 ? -37.062 -12.438 4.984 1 94.25 583 THR B N 1
ATOM 10112 C CA . THR B 1 583 ? -36.375 -11.227 4.547 1 94.25 583 THR B CA 1
ATOM 10113 C C . THR B 1 583 ? -36.531 -10.109 5.574 1 94.25 583 THR B C 1
ATOM 10115 O O . THR B 1 583 ? -35.594 -9.383 5.859 1 94.25 583 THR B O 1
ATOM 10118 N N . THR B 1 584 ? -37.719 -10.023 6.152 1 95.75 584 THR B N 1
ATOM 10119 C CA . THR B 1 584 ? -38 -9.008 7.156 1 95.75 584 THR B CA 1
ATOM 10120 C C . THR B 1 584 ? -37.125 -9.195 8.391 1 95.75 584 THR B C 1
ATOM 10122 O O . THR B 1 584 ? -36.5 -8.242 8.867 1 95.75 584 THR B O 1
ATOM 10125 N N . VAL B 1 585 ? -37.031 -10.359 8.852 1 96.38 585 VAL B N 1
ATOM 10126 C CA . VAL B 1 585 ? -36.25 -10.656 10.047 1 96.38 585 VAL B CA 1
ATOM 10127 C C . VAL B 1 585 ? -34.781 -10.453 9.758 1 96.38 585 VAL B C 1
ATOM 10129 O O . VAL B 1 585 ? -34.031 -9.945 10.609 1 96.38 585 VAL B O 1
ATOM 10132 N N . ALA B 1 586 ? -34.344 -10.867 8.609 1 96.88 586 ALA B N 1
ATOM 10133 C CA . ALA B 1 586 ? -32.938 -10.688 8.227 1 96.88 586 ALA B CA 1
ATOM 10134 C C . ALA B 1 586 ? -32.562 -9.211 8.211 1 96.88 586 ALA B C 1
ATOM 10136 O O . ALA B 1 586 ? -31.5 -8.836 8.711 1 96.88 586 ALA B O 1
ATOM 10137 N N . ILE B 1 587 ? -33.406 -8.383 7.648 1 97.31 587 ILE B N 1
ATOM 10138 C CA . ILE B 1 587 ? -33.188 -6.945 7.582 1 97.31 587 ILE B CA 1
ATOM 10139 C C . ILE B 1 587 ? -33.094 -6.371 8.992 1 97.31 587 ILE B C 1
ATOM 10141 O O . ILE B 1 587 ? -32.188 -5.594 9.297 1 97.31 587 ILE B O 1
ATOM 10145 N N . LEU B 1 588 ? -33.938 -6.793 9.852 1 97.75 588 LEU B N 1
ATOM 10146 C CA . LEU B 1 588 ? -33.969 -6.297 11.219 1 97.75 588 LEU B CA 1
ATOM 10147 C C . LEU B 1 588 ? -32.719 -6.676 11.977 1 97.75 588 LEU B C 1
ATOM 10149 O O . LEU B 1 588 ? -32.125 -5.848 12.695 1 97.75 588 LEU B O 1
ATOM 10153 N N . ILE B 1 589 ? -32.281 -7.859 11.781 1 97.62 589 ILE B N 1
ATOM 10154 C CA . ILE B 1 589 ? -31.094 -8.328 12.484 1 97.62 589 ILE B CA 1
ATOM 10155 C C . ILE B 1 589 ? -29.875 -7.559 11.992 1 97.62 589 ILE B C 1
ATOM 10157 O O . ILE B 1 589 ? -29.109 -7.035 12.797 1 97.62 589 ILE B O 1
ATOM 10161 N N . ILE B 1 590 ? -29.734 -7.438 10.711 1 98.06 590 ILE B N 1
ATOM 10162 C CA . ILE B 1 590 ? -28.516 -6.879 10.133 1 98.06 590 ILE B CA 1
ATOM 10163 C C . ILE B 1 590 ? -28.438 -5.387 10.438 1 98.06 590 ILE B C 1
ATOM 10165 O O . ILE B 1 590 ? -27.375 -4.879 10.805 1 98.06 590 ILE B O 1
ATOM 10169 N N . ILE B 1 591 ? -29.516 -4.633 10.273 1 98.5 591 ILE B N 1
ATOM 10170 C CA . ILE B 1 591 ? -29.469 -3.186 10.445 1 98.5 591 ILE B CA 1
ATOM 10171 C C . ILE B 1 591 ? -29.188 -2.85 11.906 1 98.5 591 ILE B C 1
ATOM 10173 O O . ILE B 1 591 ? -28.328 -2.004 12.203 1 98.5 591 ILE B O 1
ATOM 10177 N N . TRP B 1 592 ? -29.734 -3.506 12.852 1 98.06 592 TRP B N 1
ATOM 10178 C CA . TRP B 1 592 ? -29.562 -3.184 14.266 1 98.06 592 TRP B CA 1
ATOM 10179 C C . TRP B 1 592 ? -28.25 -3.746 14.797 1 98.06 592 TRP B C 1
ATOM 10181 O O . TRP B 1 592 ? -27.562 -3.092 15.586 1 98.06 592 TRP B O 1
ATOM 10191 N N . LEU B 1 593 ? -27.938 -4.965 14.375 1 96.94 593 LEU B N 1
ATOM 10192 C CA . LEU B 1 593 ? -26.656 -5.527 14.773 1 96.94 593 LEU B CA 1
ATOM 10193 C C . LEU B 1 593 ? -25.5 -4.652 14.289 1 96.94 593 LEU B C 1
ATOM 10195 O O . LEU B 1 593 ? -24.578 -4.363 15.047 1 96.94 593 LEU B O 1
ATOM 10199 N N . SER B 1 594 ? -25.562 -4.242 13.031 1 97.81 594 SER B N 1
ATOM 10200 C CA . SER B 1 594 ? -24.516 -3.395 12.477 1 97.81 594 SER B CA 1
ATOM 10201 C C . SER B 1 594 ? -24.484 -2.031 13.164 1 97.81 594 SER B C 1
ATOM 10203 O O . SER B 1 594 ? -23.406 -1.485 13.414 1 97.81 594 SER B O 1
ATOM 10205 N N . ALA B 1 595 ? -25.625 -1.486 13.516 1 98.19 595 ALA B N 1
ATOM 10206 C CA . ALA B 1 595 ? -25.703 -0.173 14.148 1 98.19 595 ALA B CA 1
ATOM 10207 C C . ALA B 1 595 ? -25.094 -0.204 15.547 1 98.19 595 ALA B C 1
ATOM 10209 O O . ALA B 1 595 ? -24.234 0.618 15.875 1 98.19 595 ALA B O 1
ATOM 10210 N N . ILE B 1 596 ? -25.438 -1.13 16.328 1 95.75 596 ILE B N 1
ATOM 10211 C CA . ILE B 1 596 ? -24.984 -1.226 17.719 1 95.75 596 ILE B CA 1
ATOM 10212 C C . ILE B 1 596 ? -23.5 -1.542 17.75 1 95.75 596 ILE B C 1
ATOM 10214 O O . ILE B 1 596 ? -22.734 -0.91 18.5 1 95.75 596 ILE B O 1
ATOM 10218 N N . LEU B 1 597 ? -23.141 -2.459 16.938 1 92.69 597 LEU B N 1
ATOM 10219 C CA . LEU B 1 597 ? -21.719 -2.822 16.922 1 92.69 597 LEU B CA 1
ATOM 10220 C C . LEU B 1 597 ? -20.875 -1.668 16.406 1 92.69 597 LEU B C 1
ATOM 10222 O O . LEU B 1 597 ? -19.781 -1.425 16.922 1 92.69 597 LEU B O 1
ATOM 10226 N N . SER B 1 598 ? -21.344 -0.986 15.398 1 94.94 598 SER B N 1
ATOM 10227 C CA . SER B 1 598 ? -20.578 0.124 14.836 1 94.94 598 SER B CA 1
ATOM 10228 C C . SER B 1 598 ? -20.406 1.248 15.852 1 94.94 598 SER B C 1
ATOM 10230 O O . SER B 1 598 ? -19.359 1.905 15.883 1 94.94 598 SER B O 1
ATOM 10232 N N . ALA B 1 599 ? -21.391 1.454 16.672 1 94.31 599 ALA B N 1
ATOM 10233 C CA . ALA B 1 599 ? -21.328 2.516 17.672 1 94.31 599 ALA B CA 1
ATOM 10234 C C . ALA B 1 599 ? -20.203 2.271 18.672 1 94.31 599 ALA B C 1
ATOM 10236 O O . ALA B 1 599 ? -19.609 3.219 19.188 1 94.31 599 ALA B O 1
ATOM 10237 N N . PHE B 1 600 ? -19.875 1.03 18.828 1 86.88 600 PHE B N 1
ATOM 10238 C CA . PHE B 1 600 ? -18.953 0.756 19.938 1 86.88 600 PHE B CA 1
ATOM 10239 C C . PHE B 1 600 ? -17.656 0.142 19.422 1 86.88 600 PHE B C 1
ATOM 10241 O O . PHE B 1 600 ? -16.641 0.182 20.109 1 86.88 600 PHE B O 1
ATOM 10248 N N . VAL B 1 601 ? -17.75 -0.393 18.266 1 82.38 601 VAL B N 1
ATOM 10249 C CA . VAL B 1 601 ? -16.578 -1.089 17.75 1 82.38 601 VAL B CA 1
ATOM 10250 C C . VAL B 1 601 ? -15.953 -0.281 16.609 1 82.38 601 VAL B C 1
ATOM 10252 O O . VAL B 1 601 ? -14.75 -0.364 16.359 1 82.38 601 VAL B O 1
ATOM 10255 N N . GLY B 1 602 ? -16.688 0.473 16.016 1 89.06 602 GLY B N 1
ATOM 10256 C CA . GLY B 1 602 ? -16.266 1.168 14.812 1 89.06 602 GLY B CA 1
ATOM 10257 C C . GLY B 1 602 ? -16.938 0.665 13.555 1 89.06 602 GLY B C 1
ATOM 10258 O O . GLY B 1 602 ? -17.141 -0.541 13.391 1 89.06 602 GLY B O 1
ATOM 10259 N N . ASN B 1 603 ? -17.266 1.555 12.719 1 93.88 603 ASN B N 1
ATOM 10260 C CA . ASN B 1 603 ? -18.125 1.178 11.594 1 93.88 603 ASN B CA 1
ATOM 10261 C C . ASN B 1 603 ? -17.328 0.441 10.516 1 93.88 603 ASN B C 1
ATOM 10263 O O . ASN B 1 603 ? -17.875 -0.422 9.828 1 93.88 603 ASN B O 1
ATOM 10267 N N . VAL B 1 604 ? -16.031 0.691 10.414 1 91.5 604 VAL B N 1
ATOM 10268 C CA . VAL B 1 604 ? -15.234 0.086 9.344 1 91.5 604 VAL B CA 1
ATOM 10269 C C . VAL B 1 604 ? -15 -1.391 9.648 1 91.5 604 VAL B C 1
ATOM 10271 O O . VAL B 1 604 ? -15.336 -2.26 8.844 1 91.5 604 VAL B O 1
ATOM 10274 N N . PRO B 1 605 ? -14.531 -1.738 10.836 1 90 605 PRO B N 1
ATOM 10275 C CA . PRO B 1 605 ? -14.344 -3.16 11.141 1 90 605 PRO B CA 1
ATOM 10276 C C . PRO B 1 605 ? -15.648 -3.949 11.094 1 90 605 PRO B C 1
ATOM 10278 O O . PRO B 1 605 ? -15.672 -5.078 10.602 1 90 605 PRO B O 1
ATOM 10281 N N . VAL B 1 606 ? -16.656 -3.361 11.539 1 92.75 606 VAL B N 1
ATOM 10282 C CA . VAL B 1 606 ? -17.953 -4.027 11.578 1 92.75 606 VAL B CA 1
ATOM 10283 C C . VAL B 1 606 ? -18.453 -4.293 10.156 1 92.75 606 VAL B C 1
ATOM 10285 O O . VAL B 1 606 ? -18.953 -5.375 9.852 1 92.75 606 VAL B O 1
ATOM 10288 N N . THR B 1 607 ? -18.266 -3.334 9.289 1 96.19 607 THR B N 1
ATOM 10289 C CA . THR B 1 607 ? -18.688 -3.477 7.906 1 96.19 607 THR B CA 1
ATOM 10290 C C . THR B 1 607 ? -17.953 -4.617 7.223 1 96.19 607 THR B C 1
ATOM 10292 O O . THR B 1 607 ? -18.562 -5.426 6.512 1 96.19 607 THR B O 1
ATOM 10295 N N . THR B 1 608 ? -16.703 -4.707 7.426 1 92.31 608 THR B N 1
ATOM 10296 C CA . THR B 1 608 ? -15.906 -5.758 6.797 1 92.31 608 THR B CA 1
ATOM 10297 C C . THR B 1 608 ? -16.375 -7.137 7.258 1 92.31 608 THR B C 1
ATOM 10299 O O . THR B 1 608 ? -16.484 -8.062 6.449 1 92.31 608 THR B O 1
ATOM 10302 N N . MET B 1 609 ? -16.703 -7.273 8.492 1 92 609 MET B N 1
ATOM 10303 C CA . MET B 1 609 ? -17.125 -8.555 9.062 1 92 609 MET B CA 1
ATOM 10304 C C . MET B 1 609 ? -18.547 -8.898 8.641 1 92 609 MET B C 1
ATOM 10306 O O . MET B 1 609 ? -18.812 -10.016 8.188 1 92 609 MET B O 1
ATOM 10310 N N . LEU B 1 610 ? -19.406 -7.973 8.75 1 96.25 610 LEU B N 1
ATOM 10311 C CA . LEU B 1 610 ? -20.812 -8.258 8.523 1 96.25 610 LEU B CA 1
ATOM 10312 C C . LEU B 1 610 ? -21.125 -8.352 7.031 1 96.25 610 LEU B C 1
ATOM 10314 O O . LEU B 1 610 ? -22.125 -8.945 6.633 1 96.25 610 LEU B O 1
ATOM 10318 N N . LEU B 1 611 ? -20.281 -7.738 6.223 1 96.81 611 LEU B N 1
ATOM 10319 C CA . LEU B 1 611 ? -20.422 -7.949 4.785 1 96.81 611 LEU B CA 1
ATOM 10320 C C . LEU B 1 611 ? -20.25 -9.422 4.43 1 96.81 611 LEU B C 1
ATOM 10322 O O . LEU B 1 611 ? -21 -9.961 3.619 1 96.81 611 LEU B O 1
ATOM 10326 N N . ARG B 1 612 ? -19.328 -10.055 5.043 1 93.56 612 ARG B N 1
ATOM 10327 C CA . ARG B 1 612 ? -19.109 -11.477 4.824 1 93.56 612 ARG B CA 1
ATOM 10328 C C . ARG B 1 612 ? -20.297 -12.297 5.316 1 93.56 612 ARG B C 1
ATOM 10330 O O . ARG B 1 612 ? -20.703 -13.273 4.68 1 93.56 612 ARG B O 1
ATOM 10337 N N . LEU B 1 613 ? -20.797 -11.898 6.43 1 94.81 613 LEU B N 1
ATOM 10338 C CA . LEU B 1 613 ? -21.984 -12.562 6.957 1 94.81 613 LEU B CA 1
ATOM 10339 C C . LEU B 1 613 ? -23.141 -12.461 5.973 1 94.81 613 LEU B C 1
ATOM 10341 O O . LEU B 1 613 ? -23.812 -13.461 5.699 1 94.81 613 LEU B O 1
ATOM 10345 N N . ASN B 1 614 ? -23.344 -11.25 5.461 1 96.88 614 ASN B N 1
ATOM 10346 C CA . ASN B 1 614 ? -24.438 -11.031 4.516 1 96.88 614 ASN B CA 1
ATOM 10347 C C . ASN B 1 614 ? -24.297 -11.922 3.283 1 96.88 614 ASN B C 1
ATOM 10349 O O . ASN B 1 614 ? -25.281 -12.484 2.803 1 96.88 614 ASN B O 1
ATOM 10353 N N . ILE B 1 615 ? -23.141 -12.039 2.801 1 93.38 615 ILE B N 1
ATOM 10354 C CA . ILE B 1 615 ? -22.859 -12.844 1.613 1 93.38 615 ILE B CA 1
ATOM 10355 C C . ILE B 1 615 ? -23.125 -14.312 1.921 1 93.38 615 ILE B C 1
ATOM 10357 O O . ILE B 1 615 ? -23.75 -15.023 1.127 1 93.38 615 ILE B O 1
ATOM 10361 N N . GLU B 1 616 ? -22.719 -14.727 3.1 1 91 616 GLU B N 1
ATOM 10362 C CA . GLU B 1 616 ? -22.938 -16.109 3.502 1 91 616 GLU B CA 1
ATOM 10363 C C . GLU B 1 616 ? -24.422 -16.406 3.703 1 91 616 GLU B C 1
ATOM 10365 O O . GLU B 1 616 ? -24.891 -17.5 3.387 1 91 616 GLU B O 1
ATOM 10370 N N . LEU B 1 617 ? -25.125 -15.508 4.223 1 92.25 617 LEU B N 1
ATOM 10371 C CA . LEU B 1 617 ? -26.562 -15.672 4.418 1 92.25 617 LEU B CA 1
ATOM 10372 C C . LEU B 1 617 ? -27.266 -15.82 3.078 1 92.25 617 LEU B C 1
ATOM 10374 O O . LEU B 1 617 ? -28.172 -16.641 2.941 1 92.25 617 LEU B O 1
ATOM 10378 N N . HIS B 1 618 ? -26.859 -15.008 2.158 1 91.56 618 HIS B N 1
ATOM 10379 C CA . HIS B 1 618 ? -27.453 -15.055 0.826 1 91.56 618 HIS B CA 1
ATOM 10380 C C . HIS B 1 618 ? -27.172 -16.391 0.142 1 91.56 618 HIS B C 1
ATOM 10382 O O . HIS B 1 618 ? -28.016 -16.922 -0.576 1 91.56 618 HIS B O 1
ATOM 10388 N N . ARG B 1 619 ? -26.062 -16.953 0.406 1 84.69 619 ARG B N 1
ATOM 10389 C CA . ARG B 1 619 ? -25.625 -18.188 -0.25 1 84.69 619 ARG B CA 1
ATOM 10390 C C . ARG B 1 619 ? -26.172 -19.406 0.47 1 84.69 619 ARG B C 1
ATOM 10392 O O . ARG B 1 619 ? -26.125 -20.531 -0.062 1 84.69 619 ARG B O 1
ATOM 10399 N N . ASN B 1 620 ? -26.688 -19.094 1.688 1 86.12 620 ASN B N 1
ATOM 10400 C CA . ASN B 1 620 ? -27.172 -20.219 2.49 1 86.12 620 ASN B CA 1
ATOM 10401 C C . ASN B 1 620 ? -28.422 -20.844 1.886 1 86.12 620 ASN B C 1
ATOM 10403 O O . ASN B 1 620 ? -29.406 -20.156 1.636 1 86.12 620 ASN B O 1
ATOM 10407 N N . ASP B 1 621 ? -28.453 -22.078 1.717 1 80.75 621 ASP B N 1
ATOM 10408 C CA . ASP B 1 621 ? -29.531 -22.781 1.025 1 80.75 621 ASP B CA 1
ATOM 10409 C C . ASP B 1 621 ? -30.734 -22.969 1.934 1 80.75 621 ASP B C 1
ATOM 10411 O O . ASP B 1 621 ? -31.844 -23.219 1.455 1 80.75 621 ASP B O 1
ATOM 10415 N N . ALA B 1 622 ? -30.531 -22.922 3.17 1 81.75 622 ALA B N 1
ATOM 10416 C CA . ALA B 1 622 ? -31.625 -23.156 4.121 1 81.75 622 ALA B CA 1
ATOM 10417 C C . ALA B 1 622 ? -32.625 -22 4.125 1 81.75 622 ALA B C 1
ATOM 10419 O O . ALA B 1 622 ? -33.75 -22.156 4.535 1 81.75 622 ALA B O 1
ATOM 10420 N N . ILE B 1 623 ? -32.062 -20.875 3.619 1 87.62 623 ILE B N 1
ATOM 10421 C CA . ILE B 1 623 ? -32.938 -19.688 3.602 1 87.62 623 ILE B CA 1
ATOM 10422 C C . ILE B 1 623 ? -32.844 -19.031 2.229 1 87.62 623 ILE B C 1
ATOM 10424 O O . ILE B 1 623 ? -31.938 -19.297 1.446 1 87.62 623 ILE B O 1
ATOM 10428 N N . SER B 1 624 ? -33.875 -18.297 1.924 1 84.5 624 SER B N 1
ATOM 10429 C CA . SER B 1 624 ? -33.906 -17.547 0.671 1 84.5 624 SER B CA 1
ATOM 10430 C C . SER B 1 624 ? -34 -16.047 0.925 1 84.5 624 SER B C 1
ATOM 10432 O O . SER B 1 624 ? -35.094 -15.461 0.871 1 84.5 624 SER B O 1
ATOM 10434 N N . VAL B 1 625 ? -32.938 -15.484 1.178 1 91.56 625 VAL B N 1
ATOM 10435 C CA . VAL B 1 625 ? -32.875 -14.047 1.446 1 91.56 625 VAL B CA 1
ATOM 10436 C C . VAL B 1 625 ? -32.094 -13.344 0.355 1 91.56 625 VAL B C 1
ATOM 10438 O O . VAL B 1 625 ? -30.953 -13.734 0.053 1 91.56 625 VAL B O 1
ATOM 10441 N N . PRO B 1 626 ? -32.688 -12.352 -0.221 1 92.94 626 PRO B N 1
ATOM 10442 C CA . PRO B 1 626 ? -31.938 -11.609 -1.232 1 92.94 626 PRO B CA 1
ATOM 10443 C C . PRO B 1 626 ? -30.766 -10.82 -0.639 1 92.94 626 PRO B C 1
ATOM 10445 O O . PRO B 1 626 ? -30.859 -10.336 0.494 1 92.94 626 PRO B O 1
ATOM 10448 N N . LEU B 1 627 ? -29.75 -10.594 -1.385 1 94.62 627 LEU B N 1
ATOM 10449 C CA . LEU B 1 627 ? -28.531 -9.977 -0.9 1 94.62 627 LEU B CA 1
ATOM 10450 C C . LEU B 1 627 ? -28.688 -8.461 -0.795 1 94.62 627 LEU B C 1
ATOM 10452 O O . LEU B 1 627 ? -28.219 -7.852 0.173 1 94.62 627 LEU B O 1
ATOM 10456 N N . THR B 1 628 ? -29.359 -7.758 -1.735 1 95.75 628 THR B N 1
ATOM 10457 C CA . THR B 1 628 ? -29.344 -6.309 -1.881 1 95.75 628 THR B CA 1
ATOM 10458 C C . THR B 1 628 ? -30 -5.637 -0.675 1 95.75 628 THR B C 1
ATOM 10460 O O . THR B 1 628 ? -29.469 -4.66 -0.14 1 95.75 628 THR B O 1
ATOM 10463 N N . PRO B 1 629 ? -31.156 -6.176 -0.152 1 96.25 629 PRO B N 1
ATOM 10464 C CA . PRO B 1 629 ? -31.719 -5.559 1.05 1 96.25 629 PRO B CA 1
ATOM 10465 C C . PRO B 1 629 ? -30.781 -5.641 2.252 1 96.25 629 PRO B C 1
ATOM 10467 O O . PRO B 1 629 ? -30.75 -4.73 3.082 1 96.25 629 PRO B O 1
ATOM 10470 N N . LEU B 1 630 ? -30.047 -6.695 2.32 1 97.25 630 LEU B N 1
ATOM 10471 C CA . LEU B 1 630 ? -29.094 -6.855 3.418 1 97.25 630 LEU B CA 1
ATOM 10472 C C . LEU B 1 630 ? -27.938 -5.871 3.287 1 97.25 630 LEU B C 1
ATOM 10474 O O . LEU B 1 630 ? -27.391 -5.41 4.293 1 97.25 630 LEU B O 1
ATOM 10478 N N . ILE B 1 631 ? -27.609 -5.559 2.049 1 97.56 631 ILE B N 1
ATOM 10479 C CA . ILE B 1 631 ? -26.547 -4.613 1.778 1 97.56 631 ILE B CA 1
ATOM 10480 C C . ILE B 1 631 ? -26.953 -3.213 2.229 1 97.56 631 ILE B C 1
ATOM 10482 O O . ILE B 1 631 ? -26.172 -2.5 2.865 1 97.56 631 ILE B O 1
ATOM 10486 N N . TRP B 1 632 ? -28.203 -2.844 1.935 1 97.75 632 TRP B N 1
ATOM 10487 C CA . TRP B 1 632 ? -28.703 -1.544 2.365 1 97.75 632 TRP B CA 1
ATOM 10488 C C . TRP B 1 632 ? -28.797 -1.47 3.887 1 97.75 632 TRP B C 1
ATOM 10490 O O . TRP B 1 632 ? -28.438 -0.45 4.484 1 97.75 632 TRP B O 1
ATOM 10500 N N . ALA B 1 633 ? -29.234 -2.553 4.477 1 98.31 633 ALA B N 1
ATOM 10501 C CA . ALA B 1 633 ? -29.344 -2.617 5.934 1 98.31 633 ALA B CA 1
ATOM 10502 C C . ALA B 1 633 ? -27.969 -2.453 6.586 1 98.31 633 ALA B C 1
ATOM 10504 O O . ALA B 1 633 ? -27.828 -1.733 7.578 1 98.31 633 ALA B O 1
ATOM 10505 N N . LEU B 1 634 ? -27 -3.111 6.023 1 98.44 634 LEU B N 1
ATOM 10506 C CA . LEU B 1 634 ? -25.641 -3.027 6.535 1 98.44 634 LEU B CA 1
ATOM 10507 C C . LEU B 1 634 ? -25.094 -1.612 6.391 1 98.44 634 LEU B C 1
ATOM 10509 O O . LEU B 1 634 ? -24.469 -1.086 7.316 1 98.44 634 LEU B O 1
ATOM 10513 N N . SER B 1 635 ? -25.297 -0.984 5.258 1 98.44 635 SER B N 1
ATOM 10514 C CA . SER B 1 635 ? -24.797 0.364 4.996 1 98.44 635 SER B CA 1
ATOM 10515 C C . SER B 1 635 ? -25.391 1.37 5.973 1 98.44 635 SER B C 1
ATOM 10517 O O . SER B 1 635 ? -24.656 2.094 6.652 1 98.44 635 SER B O 1
ATOM 10519 N N . TYR B 1 636 ? -26.781 1.368 6.102 1 98.62 636 TYR B N 1
ATOM 10520 C CA . TYR B 1 636 ? -27.438 2.256 7.051 1 98.62 636 TYR B CA 1
ATOM 10521 C C . TYR B 1 636 ? -26.969 1.974 8.477 1 98.62 636 TYR B C 1
ATOM 10523 O O . TYR B 1 636 ? -26.656 2.9 9.227 1 98.62 636 TYR B O 1
ATOM 10531 N N . GLY B 1 637 ? -26.953 0.716 8.797 1 98.5 637 GLY B N 1
ATOM 10532 C CA . GLY B 1 637 ? -26.594 0.329 10.148 1 98.5 637 GLY B CA 1
ATOM 10533 C C . GLY B 1 637 ? -25.188 0.771 10.539 1 98.5 637 GLY B C 1
ATOM 10534 O O . GLY B 1 637 ? -25 1.358 11.602 1 98.5 637 GLY B O 1
ATOM 10535 N N . ALA B 1 638 ? -24.266 0.523 9.68 1 97.88 638 ALA B N 1
ATOM 10536 C CA . ALA B 1 638 ? -22.875 0.83 9.969 1 97.88 638 ALA B CA 1
ATOM 10537 C C . ALA B 1 638 ? -22.625 2.336 9.953 1 97.88 638 ALA B C 1
ATOM 10539 O O . ALA B 1 638 ? -22 2.877 10.867 1 97.88 638 ALA B O 1
ATOM 10540 N N . CYS B 1 639 ? -23.094 3.035 8.992 1 97.88 639 CYS B N 1
ATOM 10541 C CA . CYS B 1 639 ? -22.812 4.457 8.828 1 97.88 639 CYS B CA 1
ATOM 10542 C C . CYS B 1 639 ? -23.547 5.285 9.875 1 97.88 639 CYS B C 1
ATOM 10544 O O . CYS B 1 639 ? -22.938 6.117 10.547 1 97.88 639 CYS B O 1
ATOM 10546 N N . PHE B 1 640 ? -24.891 5.02 10.008 1 98.38 640 PHE B N 1
ATOM 10547 C CA . PHE B 1 640 ? -25.656 5.742 11.016 1 98.38 640 PHE B CA 1
ATOM 10548 C C . PHE B 1 640 ? -25.219 5.324 12.422 1 98.38 640 PHE B C 1
ATOM 10550 O O . PHE B 1 640 ? -25.219 6.145 13.344 1 98.38 640 PHE B O 1
ATOM 10557 N N . GLY B 1 641 ? -24.891 4.082 12.562 1 97.88 641 GLY B N 1
ATOM 10558 C CA . GLY B 1 641 ? -24.391 3.598 13.844 1 97.88 641 GLY B CA 1
ATOM 10559 C C . GLY B 1 641 ? -23.125 4.293 14.297 1 97.88 641 GLY B C 1
ATOM 10560 O O . GLY B 1 641 ? -22.891 4.441 15.492 1 97.88 641 GLY B O 1
ATOM 10561 N N . GLY B 1 642 ? -22.312 4.715 13.383 1 96.31 642 GLY B N 1
ATOM 10562 C CA . GLY B 1 642 ? -21.078 5.41 13.68 1 96.31 642 GLY B CA 1
ATOM 10563 C C . GLY B 1 642 ? -21.281 6.707 14.438 1 96.31 642 GLY B C 1
ATOM 10564 O O . GLY B 1 642 ? -20.359 7.203 15.094 1 96.31 642 GLY B O 1
ATOM 10565 N N . ASN B 1 643 ? -22.453 7.219 14.414 1 97.56 643 ASN B N 1
ATOM 10566 C CA . ASN B 1 643 ? -22.781 8.453 15.125 1 97.56 643 ASN B CA 1
ATOM 10567 C C . ASN B 1 643 ? -23.062 8.195 16.594 1 97.56 643 ASN B C 1
ATOM 10569 O O . ASN B 1 643 ? -23.188 9.141 17.391 1 97.56 643 ASN B O 1
ATOM 10573 N N . GLY B 1 644 ? -23.109 6.988 17 1 96.88 644 GLY B N 1
ATOM 10574 C CA . GLY B 1 644 ? -23.578 6.645 18.344 1 96.88 644 GLY B CA 1
ATOM 10575 C C . GLY B 1 644 ? -22.609 7.059 19.438 1 96.88 644 GLY B C 1
ATOM 10576 O O . GLY B 1 644 ? -23.031 7.496 20.5 1 96.88 644 GLY B O 1
ATOM 10577 N N . THR B 1 645 ? -21.375 6.898 19.172 1 94.25 645 THR B N 1
ATOM 10578 C CA . THR B 1 645 ? -20.344 7.254 20.141 1 94.25 645 THR B CA 1
ATOM 10579 C C . THR B 1 645 ? -19.156 7.934 19.469 1 94.25 645 THR B C 1
ATOM 10581 O O . THR B 1 645 ? -19.078 7.977 18.234 1 94.25 645 THR B O 1
ATOM 10584 N N . LEU B 1 646 ? -18.328 8.453 20.344 1 91.81 646 LEU B N 1
ATOM 10585 C CA . LEU B 1 646 ? -17.141 9.141 19.859 1 91.81 646 LEU B CA 1
ATOM 10586 C C . LEU B 1 646 ? -16.234 8.195 19.078 1 91.81 646 LEU B C 1
ATOM 10588 O O . LEU B 1 646 ? -15.602 8.594 18.094 1 91.81 646 LEU B O 1
ATOM 10592 N N . ILE B 1 647 ? -16.25 6.895 19.422 1 87.31 647 ILE B N 1
ATOM 10593 C CA . ILE B 1 647 ? -15.328 5.938 18.828 1 87.31 647 ILE B CA 1
ATOM 10594 C C . ILE B 1 647 ? -16.016 5.207 17.688 1 87.31 647 ILE B C 1
ATOM 10596 O O . ILE B 1 647 ? -15.391 4.387 17 1 87.31 647 ILE B O 1
ATOM 10600 N N . GLY B 1 648 ? -17.25 5.512 17.422 1 91.62 648 GLY B N 1
ATOM 10601 C CA . GLY B 1 648 ? -18.047 4.785 16.438 1 91.62 648 GLY B CA 1
ATOM 10602 C C . GLY B 1 648 ? -17.562 4.984 15.016 1 91.62 648 GLY B C 1
ATOM 10603 O O . GLY B 1 648 ? -17.734 4.117 14.164 1 91.62 648 GLY B O 1
ATOM 10604 N N . ALA B 1 649 ? -17.016 6.168 14.758 1 93.38 649 ALA B N 1
ATOM 10605 C CA . ALA B 1 649 ? -16.469 6.488 13.445 1 93.38 649 ALA B CA 1
ATOM 10606 C C . ALA B 1 649 ? -15.156 7.266 13.57 1 93.38 649 ALA B C 1
ATOM 10608 O O . ALA B 1 649 ? -14.984 8.055 14.5 1 93.38 649 ALA B O 1
ATOM 10609 N N . SER B 1 650 ? -14.289 7.051 12.672 1 87.81 650 SER B N 1
ATOM 10610 C CA . SER B 1 650 ? -13 7.738 12.672 1 87.81 650 SER B CA 1
ATOM 10611 C C . SER B 1 650 ? -13.188 9.25 12.578 1 87.81 650 SER B C 1
ATOM 10613 O O . SER B 1 650 ? -12.414 10.008 13.172 1 87.81 650 SER B O 1
ATOM 10615 N N . ALA B 1 651 ? -14.156 9.648 11.844 1 92.5 651 ALA B N 1
ATOM 10616 C CA . ALA B 1 651 ? -14.422 11.078 11.68 1 92.5 651 ALA B CA 1
ATOM 10617 C C . ALA B 1 651 ? -14.727 11.734 13.023 1 92.5 651 ALA B C 1
ATOM 10619 O O . ALA B 1 651 ? -14.367 12.891 13.25 1 92.5 651 ALA B O 1
ATOM 10620 N N . ASN B 1 652 ? -15.367 11.016 13.961 1 94.62 652 ASN B N 1
ATOM 10621 C CA . ASN B 1 652 ? -15.688 11.539 15.289 1 94.62 652 ASN B CA 1
ATOM 10622 C C . ASN B 1 652 ? -14.43 11.82 16.094 1 94.62 652 ASN B C 1
ATOM 10624 O O . ASN B 1 652 ? -14.312 12.883 16.719 1 94.62 652 ASN B O 1
ATOM 10628 N N . VAL B 1 653 ? -13.586 10.977 16.016 1 87 653 VAL B N 1
ATOM 10629 C CA . VAL B 1 653 ? -12.336 11.07 16.766 1 87 653 VAL B CA 1
ATOM 10630 C C . VAL B 1 653 ? -11.484 12.211 16.219 1 87 653 VAL B C 1
ATOM 10632 O O . VAL B 1 653 ? -10.867 12.961 16.984 1 87 653 VAL B O 1
ATOM 10635 N N . VAL B 1 654 ? -11.477 12.32 14.969 1 87.25 654 VAL B N 1
ATOM 10636 C CA . VAL B 1 654 ? -10.703 13.367 14.32 1 87.25 654 VAL B CA 1
ATOM 10637 C C . VAL B 1 654 ? -11.266 14.742 14.695 1 87.25 654 VAL B C 1
ATOM 10639 O O . VAL B 1 654 ? -10.516 15.672 14.977 1 87.25 654 VAL B O 1
ATOM 10642 N N . ALA B 1 655 ? -12.547 14.836 14.672 1 92.12 655 ALA B N 1
ATOM 10643 C CA . ALA B 1 655 ? -13.18 16.094 15.078 1 92.12 655 ALA B CA 1
ATOM 10644 C C . ALA B 1 655 ? -12.805 16.453 16.516 1 92.12 655 ALA B C 1
ATOM 10646 O O . ALA B 1 655 ? -12.516 17.625 16.797 1 92.12 655 ALA B O 1
ATOM 10647 N N . ALA B 1 656 ? -12.805 15.508 17.344 1 90.5 656 ALA B N 1
ATOM 10648 C CA . ALA B 1 656 ? -12.43 15.734 18.734 1 90.5 656 ALA B CA 1
ATOM 10649 C C . ALA B 1 656 ? -10.969 16.141 18.859 1 90.5 656 ALA B C 1
ATOM 10651 O O . ALA B 1 656 ? -10.617 17 19.672 1 90.5 656 ALA B O 1
ATOM 10652 N N . ALA B 1 657 ? -10.211 15.562 18.094 1 83.88 657 ALA B N 1
ATOM 10653 C CA . ALA B 1 657 ? -8.789 15.883 18.109 1 83.88 657 ALA B CA 1
ATOM 10654 C C . ALA B 1 657 ? -8.547 17.312 17.641 1 83.88 657 ALA B C 1
ATOM 10656 O O . ALA B 1 657 ? -7.738 18.031 18.219 1 83.88 657 ALA B O 1
ATOM 10657 N N . ILE B 1 658 ? -9.234 17.688 16.641 1 87.25 658 ILE B N 1
ATOM 10658 C CA . ILE B 1 658 ? -9.109 19.047 16.125 1 87.25 658 ILE B CA 1
ATOM 10659 C C . ILE B 1 658 ? -9.617 20.047 17.172 1 87.25 658 ILE B C 1
ATOM 10661 O O . ILE B 1 658 ? -8.992 21.078 17.406 1 87.25 658 ILE B O 1
ATOM 10665 N N . ALA B 1 659 ? -10.695 19.719 17.75 1 89.94 659 ALA B N 1
ATOM 10666 C CA . ALA B 1 659 ? -11.227 20.562 18.828 1 89.94 659 ALA B CA 1
ATOM 10667 C C . ALA B 1 659 ? -10.195 20.75 19.938 1 89.94 659 ALA B C 1
ATOM 10669 O O . ALA B 1 659 ? -10.008 21.859 20.422 1 89.94 659 ALA B O 1
ATOM 10670 N N . HIS B 1 660 ? -9.602 19.734 20.234 1 84.56 660 HIS B N 1
A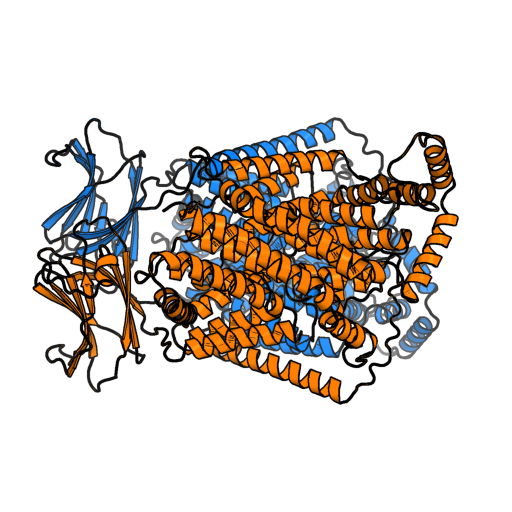TOM 10671 C CA . HIS B 1 660 ? -8.594 19.781 21.297 1 84.56 660 HIS B CA 1
ATOM 10672 C C . HIS B 1 660 ? -7.418 20.672 20.906 1 84.56 660 HIS B C 1
ATOM 10674 O O . HIS B 1 660 ? -6.875 21.391 21.75 1 84.56 660 HIS B O 1
ATOM 10680 N N . GLN B 1 661 ? -7.078 20.641 19.75 1 79.88 661 GLN B N 1
ATOM 10681 C CA . GLN B 1 661 ? -5.988 21.469 19.234 1 79.88 661 GLN B CA 1
ATOM 10682 C C . GLN B 1 661 ? -6.316 22.953 19.375 1 79.88 661 GLN B C 1
ATOM 10684 O O . GLN B 1 661 ? -5.418 23.781 19.547 1 79.88 661 GLN B O 1
ATOM 10689 N N . TYR B 1 662 ? -7.566 23.172 19.281 1 81.69 662 TYR B N 1
ATOM 10690 C CA . TYR B 1 662 ? -8 24.562 19.375 1 81.69 662 TYR B CA 1
ATOM 10691 C C . TYR B 1 662 ? -8.43 24.906 20.797 1 81.69 662 TYR B C 1
ATOM 10693 O O . TYR B 1 662 ? -9.031 25.953 21.031 1 81.69 662 TYR B O 1
ATOM 10701 N N . GLY B 1 663 ? -8.172 23.953 21.688 1 79.75 663 GLY B N 1
ATOM 10702 C CA . GLY B 1 663 ? -8.406 24.234 23.109 1 79.75 663 GLY B CA 1
ATOM 10703 C C . GLY B 1 663 ? -9.773 23.781 23.578 1 79.75 663 GLY B C 1
ATOM 10704 O O . GLY B 1 663 ? -10.18 24.109 24.703 1 79.75 663 GLY B O 1
ATOM 10705 N N . TYR B 1 664 ? -10.508 23.078 22.75 1 86.94 664 TYR B N 1
ATOM 10706 C CA . TYR B 1 664 ? -11.828 22.578 23.125 1 86.94 664 TYR B CA 1
ATOM 10707 C C . TYR B 1 664 ? -11.789 21.078 23.406 1 86.94 664 TYR B C 1
ATOM 10709 O O . TYR B 1 664 ? -10.945 20.359 22.859 1 86.94 664 TYR B O 1
ATOM 10717 N N . LYS B 1 665 ? -12.703 20.719 24.266 1 87.81 665 LYS B N 1
ATOM 10718 C CA . LYS B 1 665 ? -12.742 19.297 24.609 1 87.81 665 LYS B CA 1
ATOM 10719 C C . LYS B 1 665 ? -14.117 18.703 24.312 1 87.81 665 LYS B C 1
ATOM 10721 O O . LYS B 1 665 ? -15.141 19.281 24.656 1 87.81 665 LYS B O 1
ATOM 10726 N N . ILE B 1 666 ? -14.078 17.625 23.641 1 91.75 666 ILE B N 1
ATOM 10727 C CA . ILE B 1 666 ? -15.266 16.797 23.438 1 91.75 666 ILE B CA 1
ATOM 10728 C C . ILE B 1 666 ? -15.086 15.453 24.125 1 91.75 666 ILE B C 1
ATOM 10730 O O . ILE B 1 666 ? -14.297 14.617 23.688 1 91.75 666 ILE B O 1
ATOM 10734 N N . SER B 1 667 ? -15.789 15.242 25.172 1 88.56 667 SER B N 1
ATOM 10735 C CA . SER B 1 667 ? -15.688 13.992 25.922 1 88.56 667 SER B CA 1
ATOM 10736 C C . SER B 1 667 ? -16.562 12.906 25.297 1 88.56 667 SER B C 1
ATOM 10738 O O . SER B 1 667 ? -17.469 13.203 24.516 1 88.56 667 SER B O 1
ATOM 10740 N N . PHE B 1 668 ? -16.266 11.672 25.672 1 88.56 668 PHE B N 1
ATOM 10741 C CA . PHE B 1 668 ? -17.047 10.523 25.219 1 88.56 668 PHE B CA 1
ATOM 10742 C C . PHE B 1 668 ? -18.5 10.664 25.625 1 88.56 668 PHE B C 1
ATOM 10744 O O . PHE B 1 668 ? -19.406 10.43 24.812 1 88.56 668 PHE B O 1
ATOM 10751 N N . VAL B 1 669 ? -18.688 11.07 26.781 1 90.56 669 VAL B N 1
ATOM 10752 C CA . VAL B 1 669 ? -20.047 11.164 27.328 1 90.56 669 VAL B CA 1
ATOM 10753 C C . VAL B 1 669 ? -20.812 12.281 26.641 1 90.56 669 VAL B C 1
ATOM 10755 O O . VAL B 1 669 ? -22 12.133 26.312 1 90.56 669 VAL B O 1
ATOM 10758 N N . GLN B 1 670 ? -20.125 13.383 26.484 1 91.62 670 GLN B N 1
ATOM 10759 C CA . GLN B 1 670 ? -20.766 14.492 25.781 1 91.62 670 GLN B CA 1
ATOM 10760 C C . GLN B 1 670 ? -21.219 14.086 24.391 1 91.62 670 GLN B C 1
ATOM 10762 O O . GLN B 1 670 ? -22.328 14.398 23.969 1 91.62 670 GLN B O 1
ATOM 10767 N N . PHE B 1 671 ? -20.359 13.422 23.719 1 95.25 671 PHE B N 1
ATOM 10768 C CA . PHE B 1 671 ? -20.703 12.945 22.391 1 95.25 671 PHE B CA 1
ATOM 10769 C C . PHE B 1 671 ? -21.859 11.945 22.438 1 95.25 671 PHE B C 1
ATOM 10771 O O . PHE B 1 671 ? -22.766 11.984 21.609 1 95.25 671 PHE B O 1
ATOM 10778 N N . PHE B 1 672 ? -21.797 11.07 23.391 1 94.88 672 PHE B N 1
ATOM 10779 C CA . PHE B 1 672 ? -22.781 10.008 23.547 1 94.88 672 PHE B CA 1
ATOM 10780 C C . PHE B 1 672 ? -24.172 10.586 23.781 1 94.88 672 PHE B C 1
ATOM 10782 O O . PHE B 1 672 ? -25.156 10.102 23.219 1 94.88 672 PHE B O 1
ATOM 10789 N N . ILE B 1 673 ? -24.266 11.586 24.5 1 94.75 673 ILE B N 1
ATOM 10790 C CA . ILE B 1 673 ? -25.531 12.18 24.891 1 94.75 673 ILE B CA 1
ATOM 10791 C C . ILE B 1 673 ? -26.25 12.742 23.656 1 94.75 673 ILE B C 1
ATOM 10793 O O . ILE B 1 673 ? -27.469 12.664 23.547 1 94.75 673 ILE B O 1
ATOM 10797 N N . TYR B 1 674 ? -25.531 13.195 22.781 1 95.38 674 TYR B N 1
ATOM 10798 C CA . TYR B 1 674 ? -26.141 13.828 21.609 1 95.38 674 TYR B CA 1
ATOM 10799 C C . TYR B 1 674 ? -26.125 12.883 20.406 1 95.38 674 TYR B C 1
ATOM 10801 O O . TYR B 1 674 ? -27.062 12.867 19.609 1 95.38 674 TYR B O 1
ATOM 10809 N N . GLY B 1 675 ? -25.078 12.117 20.281 1 96.62 675 GLY B N 1
ATOM 10810 C CA . GLY B 1 675 ? -24.906 11.242 19.141 1 96.62 675 GLY B CA 1
ATOM 10811 C C . GLY B 1 675 ? -25.781 10.008 19.188 1 96.62 675 GLY B C 1
ATOM 10812 O O . GLY B 1 675 ? -26.297 9.562 18.172 1 96.62 675 GLY B O 1
ATOM 10813 N N . PHE B 1 676 ? -25.938 9.438 20.375 1 96.94 676 PHE B N 1
ATOM 10814 C CA . PHE B 1 676 ? -26.672 8.18 20.516 1 96.94 676 PHE B CA 1
ATOM 10815 C C . PHE B 1 676 ? -28.141 8.375 20.141 1 96.94 676 PHE B C 1
ATOM 10817 O O . PHE B 1 676 ? -28.719 7.562 19.406 1 96.94 676 PHE B O 1
ATOM 10824 N N . PRO B 1 677 ? -28.781 9.43 20.609 1 96.88 677 PRO B N 1
ATOM 10825 C CA . PRO B 1 677 ? -30.156 9.672 20.172 1 96.88 677 PRO B CA 1
ATOM 10826 C C . PRO B 1 677 ? -30.266 9.883 18.656 1 96.88 677 PRO B C 1
ATOM 10828 O O . PRO B 1 677 ? -31.25 9.453 18.031 1 96.88 677 PRO B O 1
ATOM 10831 N N . MET B 1 678 ? -29.312 10.562 18.141 1 97.25 678 MET B N 1
ATOM 10832 C CA . MET B 1 678 ? -29.266 10.742 16.688 1 97.25 678 MET B CA 1
ATOM 10833 C C . MET B 1 678 ? -29.188 9.391 15.984 1 97.25 678 MET B C 1
ATOM 10835 O O . MET B 1 678 ? -29.891 9.164 14.992 1 97.25 678 MET B O 1
ATOM 10839 N N . MET B 1 679 ? -28.312 8.516 16.453 1 97.94 679 MET B N 1
ATOM 10840 C CA . MET B 1 679 ? -28.141 7.18 15.883 1 97.94 679 MET B CA 1
ATOM 10841 C C . MET B 1 679 ? -29.453 6.395 15.969 1 97.94 679 MET B C 1
ATOM 10843 O O . MET B 1 679 ? -29.891 5.801 14.977 1 97.94 679 MET B O 1
ATOM 10847 N N . LEU B 1 680 ? -30.125 6.449 17.156 1 97.88 680 LEU B N 1
ATOM 10848 C CA . LEU B 1 680 ? -31.344 5.684 17.375 1 97.88 680 LEU B CA 1
ATOM 10849 C C . LEU B 1 680 ? -32.469 6.164 16.438 1 97.88 680 LEU B C 1
ATOM 10851 O O . LEU B 1 680 ? -33.188 5.352 15.859 1 97.88 680 LEU B O 1
ATOM 10855 N N . THR B 1 681 ? -32.594 7.441 16.312 1 98 681 THR B N 1
ATOM 10856 C CA . THR B 1 681 ? -33.625 8.008 15.477 1 98 681 THR B CA 1
ATOM 10857 C C . THR B 1 681 ? -33.375 7.684 14.008 1 98 681 THR B C 1
ATOM 10859 O O . THR B 1 681 ? -34.312 7.266 13.297 1 98 681 THR B O 1
ATOM 10862 N N . SER B 1 682 ? -32.188 7.898 13.562 1 98.31 682 SER B N 1
ATOM 10863 C CA . SER B 1 682 ? -31.859 7.652 12.164 1 98.31 682 SER B CA 1
ATOM 10864 C C . SER B 1 682 ? -32.031 6.176 11.812 1 98.31 682 SER B C 1
ATOM 10866 O O . SER B 1 682 ? -32.562 5.836 10.75 1 98.31 682 SER B O 1
ATOM 10868 N N . ILE B 1 683 ? -31.578 5.273 12.719 1 98.38 683 ILE B N 1
ATOM 10869 C CA . ILE B 1 683 ? -31.656 3.838 12.477 1 98.38 683 ILE B CA 1
ATOM 10870 C C . ILE B 1 683 ? -33.125 3.396 12.461 1 98.38 683 ILE B C 1
ATOM 10872 O O . ILE B 1 683 ? -33.531 2.566 11.641 1 98.38 683 ILE B O 1
ATOM 10876 N N . PHE B 1 684 ? -33.906 3.934 13.352 1 98.38 684 PHE B N 1
ATOM 10877 C CA . PHE B 1 684 ? -35.312 3.598 13.406 1 98.38 684 PHE B CA 1
ATOM 10878 C C . PHE B 1 684 ? -36 3.988 12.109 1 98.38 684 PHE B C 1
ATOM 10880 O O . PHE B 1 684 ? -36.75 3.191 11.539 1 98.38 684 PHE B O 1
ATOM 10887 N N . LEU B 1 685 ? -35.781 5.152 11.672 1 98.38 685 LEU B N 1
ATOM 10888 C CA . LEU B 1 685 ? -36.406 5.637 10.445 1 98.38 685 LEU B CA 1
ATOM 10889 C C . LEU B 1 685 ? -35.906 4.844 9.234 1 98.38 685 LEU B C 1
ATOM 10891 O O . LEU B 1 685 ? -36.688 4.543 8.328 1 98.38 685 LEU B O 1
ATOM 10895 N N . ALA B 1 686 ? -34.625 4.551 9.195 1 98.31 686 ALA B N 1
ATOM 10896 C CA . ALA B 1 686 ? -34.094 3.729 8.117 1 98.31 686 ALA B CA 1
ATOM 10897 C C . ALA B 1 686 ? -34.719 2.332 8.133 1 98.31 686 ALA B C 1
ATOM 10899 O O . ALA B 1 686 ? -34.938 1.737 7.074 1 98.31 686 ALA B O 1
ATOM 10900 N N . THR B 1 687 ? -34.938 1.796 9.352 1 98.12 687 THR B N 1
ATOM 10901 C CA . THR B 1 687 ? -35.562 0.494 9.492 1 98.12 687 THR B CA 1
ATOM 10902 C C . THR B 1 687 ? -36.969 0.51 8.875 1 98.12 687 THR B C 1
ATOM 10904 O O . THR B 1 687 ? -37.312 -0.386 8.109 1 98.12 687 THR B O 1
ATOM 10907 N N . VAL B 1 688 ? -37.75 1.517 9.203 1 97.75 688 VAL B N 1
ATOM 10908 C CA . VAL B 1 688 ? -39.094 1.643 8.68 1 97.75 688 VAL B CA 1
ATOM 10909 C C . VAL B 1 688 ? -39.062 1.747 7.156 1 97.75 688 VAL B C 1
ATOM 10911 O O . VAL B 1 688 ? -39.844 1.089 6.465 1 97.75 688 VAL B O 1
ATOM 10914 N N . TYR B 1 689 ? -38.188 2.49 6.668 1 97.81 689 TYR B N 1
ATOM 10915 C CA . TYR B 1 689 ? -38.062 2.658 5.223 1 97.81 689 TYR B CA 1
ATOM 10916 C C . TYR B 1 689 ? -37.719 1.333 4.551 1 97.81 689 TYR B C 1
ATOM 10918 O O . TYR B 1 689 ? -38.344 0.959 3.557 1 97.81 689 TYR B O 1
ATOM 10926 N N . LEU B 1 690 ? -36.719 0.62 5.102 1 97.56 690 LEU B N 1
ATOM 10927 C CA . LEU B 1 690 ? -36.281 -0.628 4.488 1 97.56 690 LEU B CA 1
ATOM 10928 C C . LEU B 1 690 ? -37.406 -1.668 4.508 1 97.56 690 LEU B C 1
ATOM 10930 O O . LEU B 1 690 ? -37.562 -2.439 3.559 1 97.56 690 LEU B O 1
ATOM 10934 N N . LEU B 1 691 ? -38.188 -1.692 5.629 1 96.56 691 LEU B N 1
ATOM 10935 C CA . LEU B 1 691 ? -39.281 -2.652 5.715 1 96.56 691 LEU B CA 1
ATOM 10936 C C . LEU B 1 691 ? -40.375 -2.332 4.695 1 96.56 691 LEU B C 1
ATOM 10938 O O . LEU B 1 691 ? -40.938 -3.238 4.078 1 96.56 691 LEU B O 1
ATOM 10942 N N . ILE B 1 692 ? -40.594 -1.092 4.445 1 95.94 692 ILE B N 1
ATOM 10943 C CA . ILE B 1 692 ? -41.594 -0.695 3.451 1 95.94 692 ILE B CA 1
ATOM 10944 C C . ILE B 1 692 ? -41.062 -1.014 2.049 1 95.94 692 ILE B C 1
ATOM 10946 O O . ILE B 1 692 ? -41.781 -1.609 1.239 1 95.94 692 ILE B O 1
ATOM 10950 N N . ALA B 1 693 ? -39.906 -0.736 1.795 1 94.88 693 ALA B N 1
ATOM 10951 C CA . ALA B 1 693 ? -39.344 -0.835 0.453 1 94.88 693 ALA B CA 1
ATOM 10952 C C . ALA B 1 693 ? -39.094 -2.291 0.071 1 94.88 693 ALA B C 1
ATOM 10954 O O . ALA B 1 693 ? -39.281 -2.68 -1.082 1 94.88 693 ALA B O 1
ATOM 10955 N N . HIS B 1 694 ? -38.688 -3.121 1.083 1 92.25 694 HIS B N 1
ATOM 10956 C CA . HIS B 1 694 ? -38.125 -4.41 0.671 1 92.25 694 HIS B CA 1
ATOM 10957 C C . HIS B 1 694 ? -38.938 -5.562 1.271 1 92.25 694 HIS B C 1
ATOM 10959 O O . HIS B 1 694 ? -38.812 -6.707 0.833 1 92.25 694 HIS B O 1
ATOM 10965 N N . SER B 1 695 ? -39.719 -5.285 2.252 1 89.5 695 SER B N 1
ATOM 10966 C CA . SER B 1 695 ? -40.625 -6.316 2.773 1 89.5 695 SER B CA 1
ATOM 10967 C C . SER B 1 695 ? -42.031 -6.172 2.199 1 89.5 695 SER B C 1
ATOM 10969 O O . SER B 1 695 ? -42.625 -7.156 1.782 1 89.5 695 SER B O 1
ATOM 10971 N N . LEU B 1 696 ? -42.438 -4.93 2.094 1 87.94 696 LEU B N 1
ATOM 10972 C CA . LEU B 1 696 ? -43.781 -4.691 1.605 1 87.94 696 LEU B CA 1
ATOM 10973 C C . LEU B 1 696 ? -43.812 -4.613 0.083 1 87.94 696 LEU B C 1
ATOM 10975 O O . LEU B 1 696 ? -44.625 -5.289 -0.566 1 87.94 696 LEU B O 1
ATOM 10979 N N . PHE B 1 697 ? -42.875 -3.771 -0.567 1 89.38 697 PHE B N 1
ATOM 10980 C CA . PHE B 1 697 ? -42.906 -3.518 -2.002 1 89.38 697 PHE B CA 1
ATOM 10981 C C . PHE B 1 697 ? -41.875 -4.379 -2.729 1 89.38 697 PHE B C 1
ATOM 10983 O O . PHE B 1 697 ? -41.875 -4.465 -3.957 1 89.38 697 PHE B O 1
ATOM 10990 N N . THR B 1 698 ? -40.906 -5.07 -2.047 1 84.75 698 THR B N 1
ATOM 10991 C CA . THR B 1 698 ? -39.875 -5.949 -2.586 1 84.75 698 THR B CA 1
ATOM 10992 C C . THR B 1 698 ? -39.094 -5.238 -3.674 1 84.75 698 THR B C 1
ATOM 10994 O O . THR B 1 698 ? -38.906 -5.766 -4.773 1 84.75 698 THR B O 1
ATOM 10997 N N . TRP B 1 699 ? -38.75 -4.035 -3.451 1 85.19 699 TRP B N 1
ATOM 10998 C CA . TRP B 1 699 ? -37.938 -3.236 -4.375 1 85.19 699 TRP B CA 1
ATOM 10999 C C . TRP B 1 699 ? -36.5 -3.727 -4.41 1 85.19 699 TRP B C 1
ATOM 11001 O O . TRP B 1 699 ? -35.594 -3.055 -3.908 1 85.19 699 TRP B O 1
ATOM 11011 N N . HIS B 1 700 ? -36.312 -4.902 -5.012 1 82.88 700 HIS B N 1
ATOM 11012 C CA . HIS B 1 700 ? -35 -5.488 -5.219 1 82.88 700 HIS B CA 1
ATOM 11013 C C . HIS B 1 700 ? -35.031 -6.605 -6.254 1 82.88 700 HIS B C 1
ATOM 11015 O O . HIS B 1 700 ? -36.125 -7.086 -6.609 1 82.88 700 HIS B O 1
ATOM 11021 N N . LYS B 1 701 ? -33.875 -6.883 -6.875 1 70.5 701 LYS B N 1
ATOM 11022 C CA . LYS B 1 701 ? -33.812 -7.91 -7.91 1 70.5 701 LYS B CA 1
ATOM 11023 C C . LYS B 1 701 ? -33.875 -9.305 -7.305 1 70.5 701 LYS B C 1
ATOM 11025 O O . LYS B 1 701 ? -33.281 -9.57 -6.25 1 70.5 701 LYS B O 1
ATOM 11030 N N . THR B 1 702 ? -34.875 -10.125 -7.73 1 59.16 702 THR B N 1
ATOM 11031 C CA . THR B 1 702 ? -34.969 -11.523 -7.324 1 59.16 702 THR B CA 1
ATOM 11032 C C . THR B 1 702 ? -34.188 -12.422 -8.273 1 59.16 702 THR B C 1
ATOM 11034 O O . THR B 1 702 ? -34.156 -12.188 -9.484 1 59.16 702 THR B O 1
#

Foldseek 3Di:
DVVLVVLVVVVVPCPVVVVVPPPVPPCLPVQQVVLQDPPDPPPVPVVPPPPVPVVVVVVLVVLVVVLVVLVCLLCVLVVVADFDDWDKDKDKDFAQDKDKAFDDAPDQKKKKKKKFQFDVPVLVVPPPPVPFKWKWKWKFWAAPVRPDTPDIDDIRITTGDPDRPDIDMDMDMDGHDDDPNTTMIMMIGTNDNGMDMIIMIMFSWAQDQPVLQVVLVVLQVQLLCCQQVVSDDNLVSLQSSLSSLQSNSSVRTGRDDPVRLLVLFQVLLLLLQQLLLLLLLLLLVQLVLLVQLLVLLVVQLLDDLSSLLSLLVVLLQVLCRHELQSSLSRNLVSLQVSCLQSQWASLLSLLSNSLSQLLSLLQWLRSYSLSSLLASDPVNVVQVDAGVNSNVLQVVLSVVLSVVLSVLSCVQCVPVGNDHDPVSVVSSVVVVVVLVVDDPVLVVQLVVVVVPPDPDDDPHDRDPCSSSVSSVSCVVRDRPHVQLNVLSVVLVVQLVVCSVCCPPPVNVPSRSSVSSNVSSVSSCVSVVDPCVVSSVSSRPVSVSSSSSSLSSSLVSSVSSPNLVVVLVVLLVVLVVDDQLCSQLSLLVCLLQVLLQCLLSRNLSSSSSNVLSSLVCNCVDPSHHYDSVLSSSSSSLRSSLSLLQWCSSYPSSVSSQSVCVSVPHHDDGSNSNSSRNVSSVVSSVSSSVSSCCCCSVVNVGDD/DVVLVVLVVVVVPCPVVVVVPPPVPPCLPVQQCVVQDPPDPPPVPVVPPPPVPVVVVVVLVVLVVVLVVLVCLLCVLVVVADFDDWDKDKDKDFAQDKDKAFDDAPDQKKKKKKKFQFDVPVLVVPPPPVPFKWKWKWKFWAAPVRPDTPDIDDIRITTGDPDRPDIDMDMDMDGHDDDPNTTMIMMIGTNDNGMDMIIMIMFSWQQDQPVLQVVLVVLQVQLQCCQQVVSDDNLVSLQSSLSSLQSNSSVRTGRDDPVRLLVLFQVLLLLLQQLLLLLLLLLLVQLVLLVQLLVLLVVQLLDDLSSLLSLLVVLLQVLCRHELQSSCSRSLVSLQVSCLQSQWASLLSLLSNSLSQLLSLLQWLRSYSLSSLLASDPVNVVQVDAGVNSNVLQVVLSVVLSVVLSVLSCVQCVPVGNDHDPVSVVSSVVVVVVLVVDDPVLVVQLVVVVVPPDPDDDPHDRDPCSSSVSSVSCVVRDRPHVQLNVLSVVLVVQLVVCSVCCPPPVNVPSRSSVSSNVSSVSSCVSVVDPCVVVSVSSRPVSVSSSSSSLSSSLVSSVSSPNLVVVLVVLLVVLLVDDQLCSQLSLLVCLLQVLLQCLLSRNLSSSSSNVLSSLVCNCVDPSHHYRSVLSSSSSSLRSSLSLLQWCSSYPSSVSSQSVCVSVPHHDDGSNSNSSRNVSSVVSSVSSSVSSCCCCSVVNVGDD

Radius of gyration: 34.49 Å; Cα contacts (8 Å, |Δi|>4): 2351; chains: 2; bounding box: 96×105×84 Å

Solvent-accessible surface area (backbone atoms only — not comparable to full-atom values): 71485 Å² total; per-residue (Å²): 111,67,68,64,45,54,57,55,52,50,63,68,68,60,69,64,62,77,75,57,72,64,52,70,74,33,50,65,51,65,58,60,68,82,73,49,70,86,77,60,66,69,74,75,66,69,70,60,74,70,69,78,42,67,64,59,53,51,50,49,51,48,50,48,48,52,53,49,51,54,47,51,52,29,50,52,46,40,27,44,47,47,64,67,83,64,49,50,34,55,46,67,31,44,52,75,31,75,42,78,41,83,43,75,67,89,41,60,31,36,26,46,31,42,32,20,33,47,28,64,70,61,55,70,46,80,71,80,58,85,86,53,38,28,36,35,35,30,48,30,30,19,36,88,84,65,78,49,77,80,45,70,52,75,74,44,72,44,36,46,43,89,59,68,72,42,59,37,76,51,73,52,76,46,81,43,77,92,56,86,88,42,40,44,26,38,37,38,34,27,60,26,91,53,71,45,41,33,40,36,35,40,31,44,43,35,74,67,47,87,63,16,42,58,54,30,49,49,48,53,50,49,41,43,51,29,45,74,66,56,74,40,37,59,43,57,34,31,44,52,42,21,47,39,35,52,24,49,45,30,74,46,24,46,33,78,48,70,69,56,52,56,66,46,35,62,56,53,39,50,38,24,50,52,14,47,39,47,45,49,44,58,44,59,69,17,22,53,67,44,30,52,54,51,48,23,40,58,74,26,30,51,34,66,66,55,21,50,53,41,45,22,49,51,39,12,59,52,7,31,70,31,39,33,50,61,44,38,72,61,46,45,64,54,50,45,53,52,23,44,72,62,62,41,27,48,57,61,53,50,52,48,36,45,44,27,15,38,46,24,5,53,29,28,44,59,1,24,71,45,33,28,56,52,53,55,31,67,69,44,39,74,72,63,44,43,53,53,58,47,26,62,70,30,37,62,45,39,53,52,30,55,57,51,41,52,53,50,48,47,72,72,34,67,71,56,41,68,54,64,51,72,68,52,51,52,51,30,50,51,49,52,52,52,55,73,65,48,55,76,65,39,55,51,49,14,52,50,53,58,67,65,49,74,86,64,96,59,96,67,71,66,36,89,63,32,46,52,51,49,34,49,47,51,71,73,32,42,65,74,33,68,66,56,40,49,51,44,51,51,39,49,48,51,44,53,52,45,47,59,44,25,82,39,82,75,22,53,26,30,43,67,25,55,43,29,38,53,38,29,52,50,42,44,56,73,63,62,53,45,36,59,54,51,48,56,66,59,39,66,59,57,58,52,53,25,52,44,20,43,32,38,29,47,48,37,28,44,74,21,39,35,45,59,52,52,37,54,57,52,48,53,60,32,63,73,46,56,80,88,45,28,50,50,47,48,33,54,50,41,21,51,52,31,16,57,45,2,18,70,67,14,17,53,66,45,37,64,50,50,51,53,36,45,52,50,46,39,68,31,82,91,48,87,35,66,52,67,62,44,50,54,23,36,47,50,11,16,37,39,12,16,34,22,24,38,64,0,26,73,36,42,46,50,45,33,33,53,35,40,75,74,74,36,76,63,51,57,62,64,36,29,69,57,24,31,57,46,20,52,52,34,47,51,52,35,49,55,49,48,44,49,41,50,58,70,66,47,72,64,88,128,112,68,68,62,45,53,58,53,52,50,62,70,66,60,69,66,62,76,73,56,72,64,51,71,73,34,51,64,50,62,56,59,70,81,76,51,69,85,76,59,67,69,75,74,64,68,71,60,73,71,69,79,44,68,65,58,53,50,49,50,50,50,50,47,49,52,52,48,49,54,49,48,51,29,49,53,46,40,27,44,47,46,64,67,83,64,49,49,33,56,46,67,32,44,52,74,32,75,41,78,41,84,45,75,70,89,40,57,32,35,27,45,32,41,33,20,33,48,29,66,70,61,56,71,46,80,69,81,59,85,84,54,39,27,37,37,36,30,47,31,30,18,35,91,84,66,78,50,76,80,45,71,53,77,76,44,73,46,36,46,42,89,58,69,73,43,62,36,77,51,74,50,77,47,80,46,76,91,56,86,87,42,40,44,28,39,37,37,34,27,59,26,92,52,70,44,40,34,40,37,37,39,31,44,43,35,73,66,48,87,63,16,43,58,54,30,49,50,47,52,49,49,42,44,50,29,44,73,69,55,72,40,36,58,43,58,32,31,43,51,41,20,48,41,35,52,23,51,45,31,73,46,23,46,33,77,48,70,69,56,52,56,65,46,33,62,57,53,37,50,40,25,50,51,14,48,38,48,45,49,43,58,45,60,69,16,22,54,66,44,30,52,54,50,48,24,41,59,75,28,27,49,34,67,67,55,21,51,52,41,45,23,49,50,38,12,60,50,7,30,70,30,38,32,49,62,43,39,72,63,46,44,65,54,51,44,53,51,23,44,73,63,62,41,28,47,58,61,53,49,51,47,36,44,45,25,14,38,47,23,4,54,28,27,45,59,1,25,70,45,32,28,54,51,53,55,31,65,71,44,38,74,71,64,44,45,52,52,57,47,26,62,69,28,39,63,45,38,54,52,30,55,57,50,40,52,53,51,48,48,74,71,33,66,70,57,40,68,54,65,53,70,68,52,52,51,52,30,50,52,50,52,54,52,55,71,64,48,55,73,67,39,55,50,49,14,52,51,54,58,67,64,49,74,87,64,96,60,96,68,71,66,35,89,64,31,46,53,51,48,32,50,47,52,72,73,29,40,65,74,33,67,67,59,41,51,51,43,51,52,37,48,49,51,44,53,52,46,47,63,43,24,82,39,81,75,23,54,26,31,44,67,23,56,44,28,39,53,38,28,52,50,43,44,56,73,64,61,54,43,36,59,53,51,47,56,68,59,38,65,59,57,59,52,52,24,52,44,20,42,32,36,29,46,50,39,27,45,74,22,39,35,46,61,53,52,37,53,57,50,49,54,61,34,63,71,47,57,79,90,46,28,52,49,50,48,35,53,49,41,21,50,51,32,17,58,45,2,18,67,66,13,18,52,67,45,38,63,49,49,50,53,34,46,54,50,46,40,68,31,81,92,48,87,36,66,51,67,62,45,50,52,22,36,48,51,11,15,38,40,11,15,34,23,24,39,67,0,26,72,38,43,46,51,47,34,35,53,37,41,74,73,73,37,77,64,51,59,64,62,36,29,68,58,23,31,57,46,19,52,52,34,49,50,53,33,49,54,48,48,45,46,40,52,59,71,65,46,74,64,87,128

Secondary structure (DSSP, 8-state):
-HHHHHHHHHHHH----TTTS---GGGGGGS-GGGS-TTS-------------HHHHHHHHHHHHHHHHHHHHHHHHHHH--PPPPEEEEEEE-TT-EEEEE----SSEEEEEEEESB-HHHHHS----TTS-EEEEEEEEE-TTS-SEEEEPPPEEEEB-SSTT--EEEEEEEE----TT-EEEEEEEEE-SS-EEEEEEEESS----TTHHHHHHHHHHHHHHHHHTTSS-HHHHHHHHHHHHHHHHHHHSPPPPHHHHHHTS-HHHHHHHHHHHHHHHHHHTTTHHHHHHHHHHHHHTT-HHHHHHHHHHHHHHHHTTS-HHHHHHHHHHHHHHHHHHHT--HHHHHHHHHHHHHHHHTSSTTTSHHHHHHHH-HHHHHTT--HHHHHHHHHHHHHHHHHHHHHHHHHHHTTGGG---HHHHHHHHHHHHHHHT--HHHHHHHHHHHHTS--S--SS---TTHHHHHHHHHHHSS-S-HHHHHHHHHHHHHHHHHHHHTTSGGGTT--HHHHHHHHHHHHHHHTT-S-HHHHHTTS-HHHHHHHHHHHHHHHHHHHTTHHHHHHHHHHHHHHTS-GGGHHHHHHHHHHHHHHHHHHHH-HHHHHHHHHHHHHHHHH-TT----HHHHHHHHHHHHHHHTTSSTTSSHHHHHHHHHHHHTT----HHHHHHHHHHHHHHHHHHHHHHHIIIIIIS--S--/-HHHHHHHHHHHH----TTTS---GGGGGGS-GGGS-TTS-------------HHHHHHHHHHHHHHHHHHHHHHHHHHH--PPPPEEEEEEE-TT-EEEEEE--SSSEEEEEEEESB-HHHHHS----TTS-EEEEEEEEE-TTS-SEEEEPPPEEEEB-SSTT--EEEEEEEE----TT-EEEEEEEEE-SS-EEEEEEEESS----TTHHHHHHHHHHHHHHHHHTTSS-HHHHHHHHHHHHHHHHHHHSPPPPHHHHHHTS-HHHHHHHHHHHHHHHHHHTTTHHHHHHHHHHHHHTT-HHHHHHHHHHHHHHHHTTS-HHHHHHHHHHHHHHHHHHHT--HHHHHHHHHHHHHHHHTSSTTTSHHHHHHHH-HHHHHTT--HHHHHHHHHHHHHHHHHHHHHHHHHHHTTGGG---HHHHHHHHHHHHHHHT--HHHHHHHHHHHHTS--S--SS---TTHHHHHHHHHHHSS-S-HHHHHHHHHHHHHHHHHHHHTTSGGGTT--HHHHHHHHHHHHHHHTT-S-HHHHHTTS-HHHHHHHHHHHHHHHHHHHTTHHHHHHHHHHHHHHTS-GGGHHHHHHHHHHHHHHHHHHHH-HHHHHHHHHHHHHHHHH-TT----HHHHHHHHHHHHHHHTTSSTTSSHHHHHHHHHHHHTT----HHHHHHHHHHHHHHHHHHHHHHHIIIIIIS--S--

Nearest PDB structures (foldseek):
  6ol1-assembly1_B  TM=7.829E-01  e=5.221E-12  Vibrio cholerae O1 biovar El Tor str. N16961
  8uvb-assembly1_A  TM=7.586E-01  e=5.221E-12  Homo sapiens
  7jsj-assembly1_A  TM=7.552E-01  e=1.215E-11  Homo sapiens
  6ol0-assembly2_B  TM=7.975E-01  e=5.558E-11  Vibrio cholerae O1 biovar El Tor str. N16961
  3nru-assembly2_B  TM=4.912E-01  e=3.546E-02  Homo sapiens

pLDDT: mean 84.61, std 16.82, range [25.14, 98.62]

Sequence (1404 aa):
MKFLSDIFRVADLSQIDGVRQAWPSSHQSSIPRRLRMPEQPEPNYLDEPETISVGRFIFKIIKIGALLLIWAFFTYILVRNATTPDLTSVVTVLPNETVLRRLSVPHDATEITLKGPIDVQLQKHQSVIMETPNVGVRVEWRDSELNTTFWSSDIWIVYLVEQSETFTKTSKTVEISEVTNAQAVISLESRSEEPVSLLMVVSVYPWVTENGVLYATLLLIGLYILIVFELTDRTFAALMMATTGIAILTALGNRPTLETIISWIDFETLILLLGMMILVAIMSETGVFDWMAVLAYRISKGNPWPMLLLLSSITAIMSCMLDNVTMLLLMAPIAIRLCEAMAVQTPLVLIVVVMYSNIGGTLTPVGDPPNVIIATNAEVVAAGVDFLDFTIHMLPGVIIAAVAGYAVMYVTMRKSLFKLEDQQLELAAERENTRRRSSADITARAEEMRRQQPTGRQLLKPAENYFQTLAHLEAHHRIRDKTLLIKCLFTLCFVIIFFLLHSLPFMHGATLGWVAILAAFLLLILAKMNDIEAILDQVEWSALLFLAALFVLTEAVDKLGFIRWLCDLTVKVIMSVEDHYQTTVAILIIIWLSAILSAFVGNVPVTTMLLRLNIELHRNDAISVPLTPLIWALSYGACFGGNGTLIGASANVVAAAIAHQYGYKISFVQFFIYGFPMMLTSIFLATVYLLIAHSLFTWHKTMKFLSDIFRVADLSQIDGVRQAWPSSHQSSIPRRLRMPEQPEPNYLDEPETISVGRFIFKIIKIGALLLIWAFFTYILVRNATTPDLTSVVTVLPNETVLRRLSVPHDATEITLKGPIDVQLQKHQSVIMETPNVGVRVEWRDSELNTTFWSSDIWIVYLVEQSETFTKTSKTVEISEVTNAQAVISLESRSEEPVSLLMVVSVYPWVTENGVLYATLLLIGLYILIVFELTDRTFAALMMATTGIAILTALGNRPTLETIISWIDFETLILLLGMMILVAIMSETGVFDWMAVLAYRISKGNPWPMLLLLSSITAIMSCMLDNVTMLLLMAPIAIRLCEAMAVQTPLVLIVVVMYSNIGGTLTPVGDPPNVIIATNAEVVAAGVDFLDFTIHMLPGVIIAAVAGYAVMYVTMRKSLFKLEDQQLELAAERENTRRRSSADITARAEEMRRQQPTGRQLLKPAENYFQTLAHLEAHHRIRDKTLLIKCLFTLCFVIIFFLLHSLPFMHGATLGWVAILAAFLLLILAKMNDIEAILDQVEWSALLFLAALFVLTEAVDKLGFIRWLCDLTVKVIMSVEDHYQTTVAILIIIWLSAILSAFVGNVPVTTMLLRLNIELHRNDAISVPLTPLIWALSYGACFGGNGTLIGASANVVAAAIAHQYGYKISFVQFFIYGFPMMLTSIFLATVYLLIAHSLFTWHKT

Organism: Drosophila sechellia (NCBI:txid7238)

InterPro domains:
  IPR004680 Citrate transporter-like domain [PF03600] (224-637)
  IPR051475 Diverse Ion Transporter [PTHR43568] (56-700)